Protein AF-A0A392LXG0-F1 (afdb_monomer)

Solvent-accessible surface area (backbone atoms only — not comparable to full-atom values): 50599 Å² total; per-residue (Å²): 133,88,86,87,85,83,86,85,86,82,85,84,83,82,86,83,72,91,64,96,64,84,80,67,82,87,73,66,75,84,74,79,92,78,67,77,77,74,77,73,75,57,48,70,51,78,48,79,42,70,70,48,76,48,76,45,61,46,54,76,61,58,54,65,42,64,49,37,38,36,41,39,30,60,35,37,36,42,35,45,31,34,100,89,40,41,34,35,40,37,35,33,33,41,33,28,31,29,38,28,79,83,75,73,39,79,42,62,34,28,46,75,26,40,36,42,39,35,39,41,45,44,82,60,74,98,79,57,98,68,76,64,44,78,44,81,47,79,44,67,81,45,74,81,50,75,50,84,51,71,59,48,52,51,48,52,54,49,49,56,53,51,53,50,51,48,55,51,48,52,52,50,52,50,48,52,56,63,67,55,74,77,68,96,66,100,62,88,77,79,72,82,51,101,75,56,61,68,72,23,34,41,34,36,41,34,32,43,32,60,48,60,35,26,41,38,38,70,56,94,93,39,84,44,76,46,80,39,44,55,76,37,71,47,81,43,67,41,55,81,58,73,76,82,65,85,80,59,88,70,78,67,82,74,74,66,49,32,35,38,40,40,33,42,42,31,35,39,49,30,80,68,73,88,73,87,45,77,59,29,37,31,42,42,39,37,59,46,68,62,88,84,73,74,93,84,72,83,72,75,88,49,70,52,68,56,73,77,39,65,51,53,77,44,79,56,96,94,43,57,25,27,33,39,75,71,67,44,77,46,79,45,84,44,61,64,91,41,62,25,32,42,36,38,38,35,31,34,33,18,35,76,88,60,71,35,40,76,55,20,40,46,74,49,77,47,48,83,84,48,94,78,55,52,82,40,96,52,84,74,70,75,72,60,96,78,65,82,86,55,63,43,76,42,67,19,41,55,93,71,67,102,60,102,63,86,85,69,66,48,19,34,38,34,38,32,56,33,30,34,68,55,68,65,93,56,74,85,38,66,86,60,59,88,81,66,88,76,72,85,43,51,22,36,32,42,21,77,42,97,86,54,76,66,35,78,37,55,30,72,76,64,84,42,72,42,66,42,68,54,96,93,40,75,33,30,39,36,30,45,80,54,97,84,37,46,33,41,36,37,27,22,37,40,35,43,31,29,71,23,95,56,33,32,33,37,38,68,41,53,63,92,59,83,58,62,82,87,75,52,79,82,72,66,60,64,47,76,44,69,42,31,41,37,34,25,56,39,97,90,74,44,76,34,72,63,71,96,67,96,58,94,87,64,77,38,26,21,27,39,96,86,58,85,46,60,31,78,60,89,76,78,80,83,77,58,91,64,52,42,76,72,52,68,83,40,72,48,65,74,64,36,34,27,100,88,15,37,30,40,26,69,40,70,87,77,56,53,86,79,47,90,44,66,65,20,30,47,89,53,96,71,40,39,26,36,41,28,46,34,35,31,38,32,26,54,54,51,67,71,73,78,42,54,83,59,58,60,71,41,76,38,48,54,76,34,70,49,60,40,40,43,70,45,47,33,87,90,29,60,24,18,65,32,43,25,71,56,70,64,94,88,54,72,58,48,38,66,36,46,47,49,83,77,78,82,84,75,78,76,70,96,79,80,95,76,80,97,79,78,94,69,87,73,71,82,76,82,46,60,55,42,43,45,72,73,58,83,49,79,42,42,31,40,24,47,48,73,55,99,58,71,49,39,32,32,30,36,40,36,49,71,46,80,34,63,41,91,84,67,50,80,40,69,43,29,39,38,38,35,29,44,65,40,74,51,73,32,84,48,96,51,40,31,42,38,35,36,25,39,50,46,98,87,69,50,75,45,80,52,45,73,52,73,40,46,48,75,34,71,50,79,42,32,52,59,68,73,86,36,41,32,26,40,41,56,37,36,71,93,49,32,30,51,70,68,77,69,37,66,60,44,43,73,93,50,96,80,70,81,69,82,84,56,73,39,48,62,89,80,108

Structure (mmCIF, N/CA/C/O backbone):
data_AF-A0A392LXG0-F1
#
_entry.id   AF-A0A392LXG0-F1
#
loop_
_atom_site.group_PDB
_atom_site.id
_atom_site.type_symbol
_atom_site.label_atom_id
_atom_site.label_alt_id
_atom_site.label_comp_id
_atom_site.label_asym_id
_atom_site.label_entity_id
_atom_site.label_seq_id
_atom_site.pdbx_PDB_ins_code
_atom_site.Cartn_x
_atom_site.Cartn_y
_atom_site.Cartn_z
_atom_site.occupancy
_atom_site.B_iso_or_equiv
_atom_site.auth_seq_id
_atom_site.auth_comp_id
_atom_site.auth_asym_id
_atom_site.auth_atom_id
_atom_site.pdbx_PDB_model_num
ATOM 1 N N . MET A 1 1 ? -56.625 -2.679 61.856 1.00 30.16 1 MET A N 1
ATOM 2 C CA . MET A 1 1 ? -57.818 -3.402 62.344 1.00 30.16 1 MET A CA 1
ATOM 3 C C . MET A 1 1 ? -58.596 -3.918 61.145 1.00 30.16 1 MET A C 1
ATOM 5 O O . MET A 1 1 ? -58.983 -3.112 60.319 1.00 30.16 1 MET A O 1
ATOM 9 N N . SER A 1 2 ? -58.745 -5.246 61.073 1.00 34.00 2 SER A N 1
ATOM 10 C CA . SER A 1 2 ? -59.789 -6.025 60.385 1.00 34.00 2 SER A CA 1
ATOM 11 C C . SER A 1 2 ? -60.254 -5.611 58.978 1.00 34.00 2 SER A C 1
ATOM 13 O O . SER A 1 2 ? -61.083 -4.720 58.827 1.00 34.00 2 SER A O 1
ATOM 15 N N . SER A 1 3 ? -59.928 -6.429 57.979 1.00 28.28 3 SER A N 1
ATOM 16 C CA . SER A 1 3 ? -60.942 -7.316 57.373 1.00 28.28 3 SER A CA 1
ATOM 17 C C . SER A 1 3 ? -60.274 -8.294 56.404 1.00 28.28 3 SER A C 1
ATOM 19 O O . SER A 1 3 ? -59.598 -7.898 55.461 1.00 28.28 3 SER A O 1
ATOM 21 N N . GLY A 1 4 ? -60.412 -9.586 56.702 1.00 31.19 4 GLY A N 1
ATOM 22 C CA . GLY A 1 4 ? -60.072 -10.670 55.791 1.00 31.19 4 GLY A CA 1
ATOM 23 C C . GLY A 1 4 ? -61.304 -11.073 54.989 1.00 31.19 4 GLY A C 1
ATOM 24 O O . GLY A 1 4 ? -62.399 -11.144 55.544 1.00 31.19 4 GLY A O 1
ATOM 25 N N . GLU A 1 5 ? -61.111 -11.375 53.710 1.00 31.31 5 GLU A N 1
ATOM 26 C CA . GLU A 1 5 ? -62.122 -12.012 52.871 1.00 31.31 5 GLU A CA 1
ATOM 27 C C . GLU A 1 5 ? -61.771 -13.493 52.691 1.00 31.31 5 GLU A C 1
ATOM 29 O O . GLU A 1 5 ? -60.676 -13.858 52.257 1.00 31.31 5 GLU A O 1
ATOM 34 N N . LYS A 1 6 ? -62.716 -14.350 53.090 1.00 27.81 6 LYS A N 1
ATOM 35 C CA . LYS A 1 6 ? -62.733 -15.788 52.813 1.00 27.81 6 LYS A CA 1
ATOM 36 C C . LYS A 1 6 ? -63.263 -16.015 51.398 1.00 27.81 6 LYS A C 1
ATOM 38 O O . LYS A 1 6 ? -64.277 -15.438 51.020 1.00 27.81 6 LYS A O 1
ATOM 43 N N . TYR A 1 7 ? -62.607 -16.908 50.668 1.00 30.31 7 TYR A N 1
ATOM 44 C CA . TYR A 1 7 ? -63.108 -17.488 49.426 1.00 30.31 7 TYR A CA 1
ATOM 45 C C . TYR A 1 7 ? -64.052 -18.653 49.742 1.00 30.31 7 TYR A C 1
ATOM 47 O O . TYR A 1 7 ? -63.630 -19.592 50.416 1.00 30.31 7 TYR A O 1
ATOM 55 N N . ASP A 1 8 ? -65.271 -18.630 49.198 1.00 27.27 8 ASP A N 1
ATOM 56 C CA . ASP A 1 8 ? -66.116 -19.821 49.070 1.00 27.27 8 ASP A CA 1
ATOM 57 C C . ASP A 1 8 ? -66.041 -20.341 47.628 1.00 27.27 8 ASP A C 1
ATOM 59 O O . ASP A 1 8 ? -66.428 -19.674 46.667 1.00 27.27 8 ASP A O 1
ATOM 63 N N . VAL A 1 9 ? -65.506 -21.553 47.484 1.00 29.70 9 VAL A N 1
ATOM 64 C CA . VAL A 1 9 ? -65.473 -22.320 46.236 1.00 29.70 9 VAL A CA 1
ATOM 65 C C . VAL A 1 9 ? -66.745 -23.162 46.176 1.00 29.70 9 VAL A C 1
ATOM 67 O O . VAL A 1 9 ? -66.884 -24.124 46.927 1.00 29.70 9 VAL A O 1
ATOM 70 N N . VAL A 1 10 ? -67.663 -22.839 45.263 1.00 32.69 10 VAL A N 1
ATOM 71 C CA . VAL A 1 10 ? -68.768 -23.740 44.906 1.00 32.69 10 VAL A CA 1
ATOM 72 C C . VAL A 1 10 ? -68.344 -24.549 43.684 1.00 32.69 10 VAL A C 1
ATOM 74 O O . VAL A 1 10 ? -68.222 -24.028 42.577 1.00 32.69 10 VAL A O 1
ATOM 77 N N . ALA A 1 11 ? -68.080 -25.835 43.905 1.00 31.28 11 ALA A N 1
ATOM 78 C CA . ALA A 1 11 ? -67.829 -26.811 42.856 1.00 31.28 11 ALA A CA 1
ATOM 79 C C . ALA A 1 11 ? -69.138 -27.136 42.117 1.00 31.28 11 ALA A C 1
ATOM 81 O O . ALA A 1 11 ? -70.111 -27.567 42.734 1.00 31.28 11 ALA A O 1
ATOM 82 N N . CYS A 1 12 ? -69.157 -26.970 40.793 1.00 32.94 12 CYS A N 1
ATOM 83 C CA . CYS A 1 12 ? -70.245 -27.460 39.947 1.00 32.94 12 CYS A CA 1
ATOM 84 C C . CYS A 1 12 ? -69.853 -28.808 39.333 1.00 32.94 12 CYS A C 1
ATOM 86 O O . CYS A 1 12 ? -68.950 -28.898 38.502 1.00 32.94 12 CYS A O 1
ATOM 88 N N . THR A 1 13 ? -70.548 -29.856 39.765 1.00 32.34 13 THR A N 1
ATOM 89 C CA . THR A 1 13 ? -70.430 -31.241 39.297 1.00 32.34 13 THR A CA 1
ATOM 90 C C . THR A 1 13 ? -71.125 -31.415 37.942 1.00 32.34 13 THR A C 1
ATOM 92 O O . THR A 1 13 ? -72.262 -30.977 37.769 1.00 32.34 13 THR A O 1
ATOM 95 N N . PHE A 1 14 ? -70.489 -32.099 36.985 1.00 44.19 14 PHE A N 1
ATOM 96 C CA . PHE A 1 14 ? -71.131 -32.510 35.730 1.00 44.19 14 PHE A CA 1
ATOM 97 C C . PHE A 1 14 ? -71.799 -33.879 35.892 1.00 44.19 14 PHE A C 1
ATOM 99 O O . PHE A 1 14 ? -71.183 -34.820 36.388 1.00 44.19 14 PHE A O 1
ATOM 106 N N . LEU A 1 15 ? -73.041 -34.008 35.420 1.00 39.97 15 LEU A N 1
ATOM 107 C CA . LEU A 1 15 ? -73.741 -35.289 35.310 1.00 39.97 15 LEU A CA 1
ATOM 108 C C . LEU A 1 15 ? -73.550 -35.827 33.886 1.00 39.97 15 LEU A C 1
ATOM 110 O O . LEU A 1 15 ? -74.168 -35.348 32.935 1.00 39.97 15 LEU A O 1
ATOM 114 N N . ALA A 1 16 ? -72.648 -36.799 33.735 1.00 43.28 16 ALA A N 1
ATOM 115 C CA . ALA A 1 16 ? -72.431 -37.497 32.474 1.00 43.28 16 ALA A CA 1
ATOM 116 C C . ALA A 1 16 ? -73.571 -38.495 32.235 1.00 43.28 16 ALA A C 1
ATOM 118 O O . ALA A 1 16 ? -73.814 -39.386 33.051 1.00 43.28 16 ALA A O 1
ATOM 119 N N . ARG A 1 17 ? -74.270 -38.359 31.107 1.00 49.97 17 ARG A N 1
ATOM 120 C CA . ARG A 1 17 ? -75.179 -39.404 30.627 1.00 49.97 17 ARG A CA 1
ATOM 121 C C . ARG A 1 17 ? -74.371 -40.521 29.966 1.00 49.97 17 ARG A C 1
ATOM 123 O O . ARG A 1 17 ? -73.367 -40.254 29.312 1.00 49.97 17 ARG A O 1
ATOM 130 N N . SER A 1 18 ? -74.813 -41.765 30.134 1.00 46.16 18 SER A N 1
ATOM 131 C CA . SER A 1 18 ? -74.135 -42.963 29.618 1.00 46.16 18 SER A CA 1
ATOM 132 C C . SER A 1 18 ? -74.389 -43.243 28.132 1.00 46.16 18 SER A C 1
ATOM 134 O O . SER A 1 18 ? -73.797 -44.168 27.578 1.00 46.16 18 SER A O 1
ATOM 136 N N . ASP A 1 19 ? -75.239 -42.464 27.459 1.00 55.41 19 ASP A N 1
ATOM 137 C CA . ASP A 1 19 ? -75.443 -42.563 26.021 1.00 55.41 19 ASP A CA 1
ATOM 138 C C . ASP A 1 19 ? -74.482 -41.624 25.275 1.00 55.41 19 ASP A C 1
ATOM 140 O O . ASP A 1 19 ? -74.604 -40.407 25.340 1.00 55.41 19 ASP A O 1
ATOM 144 N N . LEU A 1 20 ? -73.522 -42.192 24.533 1.00 53.06 20 LEU A N 1
ATOM 145 C CA . LEU A 1 20 ? -72.505 -41.499 23.714 1.00 53.06 20 LEU A CA 1
ATOM 146 C C . LEU A 1 20 ? -73.087 -40.701 22.515 1.00 53.06 20 LEU A C 1
ATOM 148 O O . LEU A 1 20 ? -72.485 -40.634 21.444 1.00 53.06 20 LEU A O 1
ATOM 152 N N . LYS A 1 21 ? -74.269 -40.089 22.646 1.00 53.75 21 LYS A N 1
ATOM 153 C CA . LYS A 1 21 ? -74.861 -39.206 21.634 1.00 53.75 21 LYS A CA 1
ATOM 154 C C . LYS A 1 21 ? -74.656 -37.741 22.009 1.00 53.75 21 LYS A C 1
ATOM 156 O O . LYS A 1 21 ? -75.033 -37.290 23.086 1.00 53.75 21 LYS A O 1
ATOM 161 N N . LYS A 1 22 ? -74.105 -36.975 21.064 1.00 48.34 22 LYS A N 1
ATOM 162 C CA . LYS A 1 22 ? -73.954 -35.516 21.153 1.00 48.34 22 LYS A CA 1
ATOM 163 C C . LYS A 1 22 ? -75.337 -34.857 21.342 1.00 48.34 22 LYS A C 1
ATOM 165 O O . LYS A 1 22 ? -76.224 -35.126 20.528 1.00 48.34 22 LYS A O 1
ATOM 170 N N . PRO A 1 23 ? -75.552 -34.006 22.364 1.00 50.44 23 PRO A N 1
ATOM 171 C CA . PRO A 1 23 ? -76.846 -33.358 22.560 1.00 50.44 23 PRO A CA 1
ATOM 172 C C . PRO A 1 23 ? -77.131 -32.353 21.433 1.00 50.44 23 PRO A C 1
ATOM 174 O O . PRO A 1 23 ? -76.222 -31.706 20.909 1.00 50.44 23 PRO A O 1
ATOM 177 N N . SER A 1 24 ? -78.404 -32.244 21.033 1.00 52.25 24 SER A N 1
ATOM 178 C CA . SER A 1 24 ? -78.822 -31.358 19.939 1.00 52.25 24 SER A CA 1
ATOM 179 C C . SER A 1 24 ? -78.731 -29.883 20.347 1.00 52.25 24 SER A C 1
ATOM 181 O O . SER A 1 24 ? -79.104 -29.518 21.464 1.00 52.25 24 SER A O 1
ATOM 183 N N . SER A 1 25 ? -78.298 -29.028 19.419 1.00 50.69 25 SER A N 1
ATOM 184 C CA . SER A 1 25 ? -78.040 -27.591 19.618 1.00 50.69 25 SER A CA 1
ATOM 185 C C . SER A 1 25 ? -79.252 -26.753 20.049 1.00 50.69 25 SER A C 1
ATOM 187 O O . SER A 1 25 ? -79.084 -25.590 20.398 1.00 50.69 25 SER A O 1
ATOM 189 N N . ARG A 1 26 ? -80.467 -27.317 20.051 1.00 44.47 26 ARG A N 1
ATOM 190 C CA . ARG A 1 26 ? -81.708 -26.612 20.414 1.00 44.47 26 ARG A CA 1
ATOM 191 C C . ARG A 1 26 ? -82.012 -26.566 21.916 1.00 44.47 26 ARG A C 1
ATOM 193 O O . ARG A 1 26 ? -82.912 -25.835 22.303 1.00 44.47 26 ARG A O 1
ATOM 200 N N . LEU A 1 27 ? -81.286 -27.314 22.752 1.00 44.94 27 LEU A N 1
ATOM 201 C CA . LEU A 1 27 ? -81.437 -27.285 24.220 1.00 44.94 27 LEU A CA 1
ATOM 202 C C . LEU A 1 27 ? -80.310 -26.518 24.934 1.00 44.94 27 LEU A C 1
ATOM 204 O O . LEU A 1 27 ? -80.262 -26.497 26.162 1.00 44.94 27 LEU A O 1
ATOM 208 N N . ALA A 1 28 ? -79.415 -25.869 24.185 1.00 43.97 28 ALA A N 1
ATOM 209 C CA . ALA A 1 28 ? -78.476 -24.916 24.757 1.00 43.97 28 ALA A CA 1
ATOM 210 C C . ALA A 1 28 ? -79.238 -23.624 25.087 1.00 43.97 28 ALA A C 1
ATOM 212 O O . ALA A 1 28 ? -79.439 -22.768 24.228 1.00 43.97 28 ALA A O 1
ATOM 213 N N . TYR A 1 29 ? -79.718 -23.517 26.326 1.00 38.50 29 TYR A N 1
ATOM 214 C CA . TYR A 1 29 ? -80.254 -22.267 26.852 1.00 38.50 29 TYR A CA 1
ATOM 215 C C . TYR A 1 29 ? -79.183 -21.175 26.749 1.00 38.50 29 TYR A C 1
ATOM 217 O O . TYR A 1 29 ? -78.063 -21.339 27.232 1.00 38.50 29 TYR A O 1
ATOM 225 N N . ILE A 1 30 ? -79.552 -20.065 26.107 1.00 43.97 30 ILE A N 1
ATOM 226 C CA . ILE A 1 30 ? -78.784 -18.822 26.063 1.00 43.97 30 ILE A CA 1
ATOM 227 C C . ILE A 1 30 ? -78.711 -18.295 27.500 1.00 43.97 30 ILE A C 1
ATOM 229 O O . ILE A 1 30 ? -79.670 -17.719 28.011 1.00 43.97 30 ILE A O 1
ATOM 233 N N . ILE A 1 31 ? -77.587 -18.543 28.171 1.00 42.50 31 ILE A N 1
ATOM 234 C CA . ILE A 1 31 ? -77.220 -17.832 29.395 1.00 42.50 31 ILE A CA 1
ATOM 235 C C . ILE A 1 31 ? -76.835 -16.424 28.948 1.00 42.50 31 ILE A C 1
ATOM 237 O O . ILE A 1 31 ? -75.961 -16.266 28.098 1.00 42.50 31 ILE A O 1
ATOM 241 N N . GLY A 1 32 ? -77.551 -15.423 29.459 1.00 36.22 32 GLY A N 1
ATOM 242 C CA . GLY A 1 32 ? -77.383 -14.027 29.079 1.00 36.22 32 GLY A CA 1
ATOM 243 C C . GLY A 1 32 ? -75.929 -13.571 29.179 1.00 36.22 32 GLY A C 1
ATOM 244 O O . GLY A 1 32 ? -75.308 -13.666 30.238 1.00 36.22 32 GLY A O 1
ATOM 245 N N . ASP A 1 33 ? -75.415 -13.040 28.071 1.00 40.00 33 ASP A N 1
ATOM 246 C CA . ASP A 1 33 ? -74.185 -12.257 28.024 1.00 40.00 33 ASP A CA 1
ATOM 247 C C . ASP A 1 33 ? -74.380 -10.969 28.839 1.00 40.00 33 ASP A C 1
ATOM 249 O O . ASP A 1 33 ? -74.736 -9.908 28.331 1.00 40.00 33 ASP A O 1
ATOM 253 N N . SER A 1 34 ? -74.145 -11.062 30.144 1.00 43.31 34 SER A N 1
ATOM 254 C CA . SER A 1 34 ? -73.824 -9.917 30.991 1.00 43.31 34 SER A CA 1
ATOM 255 C C . SER A 1 34 ? -72.522 -10.193 31.731 1.00 43.31 34 SER A C 1
ATOM 257 O O . SER A 1 34 ? -72.466 -10.218 32.960 1.00 43.31 34 SER A O 1
ATOM 259 N N . VAL A 1 35 ? -71.446 -10.401 30.977 1.00 40.62 35 VAL A N 1
ATOM 260 C CA . VAL A 1 35 ? -70.092 -10.236 31.502 1.00 40.62 35 VAL A CA 1
ATOM 261 C C . VAL A 1 35 ? -69.535 -9.002 30.815 1.00 40.62 35 VAL A C 1
ATOM 263 O O . VAL A 1 35 ? -69.358 -8.990 29.599 1.00 40.62 35 VAL A O 1
ATOM 266 N N . LYS A 1 36 ? -69.302 -7.934 31.594 1.00 39.69 36 LYS A N 1
ATOM 267 C CA . LYS A 1 36 ? -68.479 -6.792 31.166 1.00 39.69 36 LYS A CA 1
ATOM 268 C C . LYS A 1 36 ? -67.292 -7.346 30.370 1.00 39.69 36 LYS A C 1
ATOM 270 O O . LYS A 1 36 ? -66.658 -8.272 30.884 1.00 39.69 36 LYS A O 1
ATOM 275 N N . PRO A 1 37 ? -66.974 -6.833 29.167 1.00 42.22 37 PRO A N 1
ATOM 276 C CA . PRO A 1 37 ? -65.809 -7.318 28.446 1.00 42.22 37 PRO A CA 1
ATOM 277 C C . PRO A 1 37 ? -64.621 -7.238 29.402 1.00 42.22 37 PRO A C 1
ATOM 279 O O . PRO A 1 37 ? -64.366 -6.169 29.963 1.00 42.22 37 PRO A O 1
ATOM 282 N N . LYS A 1 38 ? -63.957 -8.382 29.647 1.00 42.41 38 LYS A N 1
ATOM 283 C CA . LYS A 1 38 ? -62.668 -8.420 30.346 1.00 42.41 38 LYS A CA 1
ATOM 284 C C . LYS A 1 38 ? -61.854 -7.274 29.765 1.00 42.41 38 LYS A C 1
ATOM 286 O O . LYS A 1 38 ? -61.664 -7.232 28.548 1.00 42.41 38 LYS A O 1
ATOM 291 N N . THR A 1 39 ? -61.465 -6.319 30.607 1.00 46.69 39 THR A N 1
ATOM 292 C CA . THR A 1 39 ? -60.536 -5.256 30.230 1.00 46.69 39 THR A CA 1
ATOM 293 C C . THR A 1 39 ? -59.398 -5.930 29.484 1.00 46.69 39 THR A C 1
ATOM 295 O O . THR A 1 39 ? -58.705 -6.759 30.072 1.00 46.69 39 THR A O 1
ATOM 298 N N . ARG A 1 40 ? -59.284 -5.667 28.173 1.00 54.00 40 ARG A N 1
ATOM 299 C CA . ARG A 1 40 ? -58.150 -6.143 27.377 1.00 54.00 40 ARG A CA 1
ATOM 300 C C . ARG A 1 40 ? -56.905 -5.779 28.176 1.00 54.00 40 ARG A C 1
ATOM 302 O O . ARG A 1 40 ? -56.800 -4.634 28.613 1.00 54.00 40 ARG A O 1
ATOM 309 N N . GLU A 1 41 ? -56.037 -6.752 28.430 1.00 54.75 41 GLU A N 1
ATOM 310 C CA . GLU A 1 41 ? -54.763 -6.524 29.107 1.00 54.75 41 GLU A CA 1
ATOM 311 C C . GLU A 1 41 ? -53.937 -5.588 28.218 1.00 54.75 41 GLU A C 1
ATOM 313 O O . GLU A 1 41 ? -53.243 -6.010 27.295 1.00 54.75 41 GLU A O 1
ATOM 318 N N . ASN A 1 42 ? -54.116 -4.284 28.415 1.00 62.72 42 ASN A N 1
ATOM 319 C CA . ASN A 1 42 ? -53.325 -3.267 27.756 1.00 62.72 42 ASN A CA 1
ATOM 320 C C . ASN A 1 42 ? -51.979 -3.265 28.464 1.00 62.72 42 ASN A C 1
ATOM 322 O O . ASN A 1 42 ? -51.886 -2.935 29.647 1.00 62.72 42 ASN A O 1
ATOM 326 N N . ILE A 1 43 ? -50.947 -3.673 27.738 1.00 73.00 43 ILE A N 1
ATOM 327 C CA . ILE A 1 43 ? -49.581 -3.635 28.222 1.00 73.00 43 ILE A CA 1
ATOM 328 C C . ILE A 1 43 ? -49.112 -2.196 28.022 1.00 73.00 43 ILE A C 1
ATOM 330 O O . ILE A 1 43 ? -49.026 -1.701 26.897 1.00 73.00 43 ILE A O 1
ATOM 334 N N . ASN A 1 44 ? -48.847 -1.518 29.134 1.00 77.75 44 ASN A N 1
ATOM 335 C CA . ASN A 1 44 ? -48.194 -0.219 29.137 1.00 77.75 44 ASN A CA 1
ATOM 336 C C . ASN A 1 44 ? -46.766 -0.421 29.631 1.00 77.75 44 ASN A C 1
ATOM 338 O O . ASN A 1 44 ? -46.567 -0.898 30.748 1.00 77.75 44 ASN A O 1
ATOM 342 N N . ALA A 1 45 ? -45.782 -0.058 28.814 1.00 79.06 45 ALA A N 1
ATOM 343 C CA . ALA A 1 45 ? -44.383 -0.067 29.220 1.00 79.06 45 ALA A CA 1
ATOM 344 C C . ALA A 1 45 ? -43.724 1.262 28.851 1.00 79.06 45 ALA A C 1
ATOM 346 O O . ALA A 1 45 ? -43.835 1.728 27.715 1.00 79.06 45 ALA A O 1
ATOM 347 N N . GLU A 1 46 ? -43.035 1.857 29.822 1.00 85.81 46 GLU A N 1
ATOM 348 C CA . GLU A 1 46 ? -42.243 3.072 29.663 1.00 85.81 46 GLU A CA 1
ATOM 349 C C . GLU A 1 46 ? -40.770 2.739 29.924 1.00 85.81 46 GLU A C 1
ATOM 351 O O . GLU A 1 46 ? -40.427 2.127 30.934 1.00 85.81 46 GLU A O 1
ATOM 356 N N . LEU A 1 47 ? -39.897 3.146 29.009 1.00 83.94 47 LEU A N 1
ATOM 357 C CA . LEU A 1 47 ? -38.454 2.975 29.088 1.00 83.94 47 LEU A CA 1
ATOM 358 C C . LEU A 1 47 ? -37.795 4.347 28.942 1.00 83.94 47 LEU A C 1
ATOM 360 O O . LEU A 1 47 ? -38.003 5.049 27.952 1.00 83.94 47 LEU A O 1
ATOM 364 N N . LYS A 1 48 ? -36.973 4.714 29.926 1.00 85.25 48 LYS A N 1
ATOM 365 C CA . LYS A 1 48 ? -36.135 5.915 29.897 1.00 85.25 48 LYS A CA 1
ATOM 366 C C . LYS A 1 48 ? -34.674 5.498 29.972 1.00 85.25 48 LYS A C 1
ATOM 368 O O . LYS A 1 48 ? -34.231 5.011 31.008 1.00 85.25 48 LYS A O 1
ATOM 373 N N . LEU A 1 49 ? -33.934 5.699 28.888 1.00 81.88 49 LEU A N 1
ATOM 374 C CA . LEU A 1 49 ? -32.489 5.495 28.844 1.00 81.88 49 LEU A CA 1
ATOM 375 C C . LEU A 1 49 ? -31.813 6.851 28.628 1.00 81.88 49 LEU A C 1
ATOM 377 O O . LEU A 1 49 ? -32.174 7.604 27.726 1.00 81.88 49 LEU A O 1
ATOM 381 N N . ARG A 1 50 ? -30.826 7.175 29.470 1.00 73.12 50 ARG A N 1
ATOM 382 C CA . ARG A 1 50 ? -30.076 8.439 29.358 1.00 73.12 50 ARG A CA 1
ATOM 383 C C . ARG A 1 50 ? -29.219 8.456 28.091 1.00 73.12 50 ARG A C 1
ATOM 385 O O . ARG A 1 50 ? -29.140 9.484 27.426 1.00 73.12 50 ARG A O 1
ATOM 392 N N . TYR A 1 51 ? -28.591 7.327 27.774 1.00 75.56 51 TYR A N 1
ATOM 393 C CA . TYR A 1 51 ? -27.527 7.246 26.783 1.00 75.56 51 TYR A CA 1
ATOM 394 C C . TYR A 1 51 ? -27.441 5.842 26.178 1.00 75.56 51 TYR A C 1
ATOM 396 O O . TYR A 1 51 ? -27.464 4.851 26.910 1.00 75.56 51 TYR A O 1
ATOM 404 N N . PHE A 1 52 ? -27.304 5.772 24.861 1.00 80.56 52 PHE A N 1
ATOM 405 C CA . PHE A 1 52 ? -26.973 4.585 24.084 1.00 80.56 52 PHE A CA 1
ATOM 406 C C . PHE A 1 52 ? -25.964 5.004 23.015 1.00 80.56 52 PHE A C 1
ATOM 408 O O . PHE A 1 52 ? -26.175 6.008 22.346 1.00 80.56 52 PHE A O 1
ATOM 415 N N . SER A 1 53 ? -24.879 4.259 22.846 1.00 80.75 53 SER A N 1
ATOM 416 C CA . SER A 1 53 ? -23.883 4.524 21.806 1.00 80.75 53 SER A CA 1
ATOM 417 C C . SER A 1 53 ? -23.533 3.217 21.102 1.00 80.75 53 SER A C 1
ATOM 419 O O . SER A 1 53 ? -23.502 2.157 21.732 1.00 80.75 53 SER A O 1
ATOM 421 N N . LEU A 1 54 ? -23.347 3.300 19.789 1.00 80.81 54 LEU A N 1
ATOM 422 C CA . LEU A 1 54 ? -23.021 2.207 18.889 1.00 80.81 54 LEU A CA 1
ATOM 423 C C . LEU A 1 54 ? -21.849 2.634 18.009 1.00 80.81 54 LEU A C 1
ATOM 425 O O . LEU A 1 54 ? -22.016 3.483 17.136 1.00 80.81 54 LEU A O 1
ATOM 429 N N . THR A 1 55 ? -20.710 1.974 18.180 1.00 77.50 55 THR A N 1
ATOM 430 C CA . THR A 1 55 ? -19.532 2.159 17.330 1.00 77.50 55 THR A CA 1
ATOM 431 C C . THR A 1 55 ? -19.300 0.896 16.503 1.00 77.50 55 THR A C 1
ATOM 433 O O . THR A 1 55 ? -19.271 -0.211 17.041 1.00 77.50 55 THR A O 1
ATOM 436 N N . ILE A 1 56 ? -19.136 1.053 15.191 1.00 75.19 56 ILE A N 1
ATOM 437 C CA . ILE A 1 56 ? -18.823 -0.020 14.246 1.00 75.19 56 ILE A CA 1
ATOM 438 C C . ILE A 1 56 ? -17.369 0.138 13.810 1.00 75.19 56 ILE A C 1
ATOM 440 O O . ILE A 1 56 ? -16.954 1.202 13.340 1.00 75.19 56 ILE A O 1
ATOM 444 N N . LEU A 1 57 ? -16.613 -0.946 13.958 1.00 72.06 57 LEU A N 1
ATOM 445 C CA . LEU A 1 57 ? -15.187 -1.025 13.668 1.00 72.06 57 LEU A CA 1
ATOM 446 C C . LEU A 1 57 ? -14.948 -2.155 12.653 1.00 72.06 57 LEU A C 1
ATOM 448 O O . LEU A 1 57 ? -15.567 -3.213 12.748 1.00 72.06 57 LEU A O 1
ATOM 452 N N . ASP A 1 58 ? -14.045 -1.939 11.703 1.00 67.31 58 ASP A N 1
ATOM 453 C CA . ASP A 1 58 ? -13.474 -2.974 10.840 1.00 67.31 58 ASP A CA 1
ATOM 454 C C . ASP A 1 58 ? -12.278 -3.603 11.564 1.00 67.31 58 ASP A C 1
ATOM 456 O O . ASP A 1 58 ? -11.299 -2.916 11.855 1.00 67.31 58 ASP A O 1
ATOM 460 N N . SER A 1 59 ? -12.372 -4.887 11.910 1.00 54.38 59 SER A N 1
ATOM 461 C CA . SER A 1 59 ? -11.382 -5.593 12.730 1.00 54.38 59 SER A CA 1
ATOM 462 C C . SER A 1 59 ? -10.508 -6.570 11.941 1.00 54.38 59 SER A C 1
ATOM 464 O O . SER A 1 59 ? -10.012 -7.530 12.536 1.00 54.38 59 SER A O 1
ATOM 466 N N . LEU A 1 60 ? -10.333 -6.386 10.625 1.00 54.59 60 LEU A N 1
ATOM 467 C CA . LEU A 1 60 ? -9.451 -7.248 9.828 1.00 54.59 60 LEU A CA 1
ATOM 468 C C . LEU A 1 60 ? -8.081 -7.408 10.513 1.00 54.59 60 LEU A C 1
ATOM 470 O O . LEU A 1 60 ? -7.315 -6.452 10.654 1.00 54.59 60 LEU A O 1
ATOM 474 N N . CYS A 1 61 ? -7.818 -8.640 10.953 1.00 45.25 61 CYS A N 1
ATOM 475 C CA . CYS A 1 61 ? -6.598 -9.080 11.617 1.00 45.25 61 CYS A CA 1
ATOM 476 C C . CYS A 1 61 ? -6.139 -8.197 12.796 1.00 45.25 61 CYS A C 1
ATOM 478 O O . CYS A 1 61 ? -4.953 -7.935 12.901 1.00 45.25 61 CYS A O 1
ATOM 480 N N . GLY A 1 62 ? -7.062 -7.726 13.651 1.00 46.59 62 GLY A N 1
ATOM 481 C CA . GLY A 1 62 ? -6.750 -7.126 14.964 1.00 46.59 62 GLY A CA 1
ATOM 482 C C . GLY A 1 62 ? -6.511 -5.625 15.033 1.00 46.59 62 GLY A C 1
ATOM 483 O O . GLY A 1 62 ? -6.370 -5.077 16.124 1.00 46.59 62 GLY A O 1
ATOM 484 N N . MET A 1 63 ? -6.546 -4.929 13.903 1.00 55.06 63 MET A N 1
ATOM 485 C CA . MET A 1 63 ? -6.381 -3.479 13.877 1.00 55.06 63 MET A CA 1
ATOM 486 C C . MET A 1 63 ? -7.717 -2.812 13.571 1.00 55.06 63 MET A C 1
ATOM 488 O O . MET A 1 63 ? -8.089 -2.652 12.409 1.00 55.06 63 MET A O 1
ATOM 492 N N . MET A 1 64 ? -8.436 -2.454 14.636 1.00 58.56 64 MET A N 1
ATOM 493 C CA . MET A 1 64 ? -9.748 -1.808 14.597 1.00 58.56 64 MET A CA 1
ATOM 494 C C . MET A 1 64 ? -9.694 -0.464 13.854 1.00 58.56 64 MET A C 1
ATOM 496 O O . MET A 1 64 ? -9.262 0.535 14.422 1.00 58.56 64 MET A O 1
ATOM 500 N N . ARG A 1 65 ? -10.162 -0.409 12.601 1.00 66.75 65 ARG A N 1
ATOM 501 C CA . ARG A 1 65 ? -10.448 0.861 11.914 1.00 66.75 65 ARG A CA 1
ATOM 502 C C . ARG A 1 65 ? -11.886 1.276 12.235 1.00 66.75 65 ARG A C 1
ATOM 504 O O . ARG A 1 65 ? -12.801 0.526 11.903 1.00 66.75 65 ARG A O 1
ATOM 511 N N . PRO A 1 66 ? -12.135 2.450 12.832 1.00 70.88 66 PRO A N 1
ATOM 512 C CA . PRO A 1 66 ? -13.491 2.915 13.025 1.00 70.88 66 PRO A CA 1
ATOM 513 C C . PRO A 1 66 ? -14.117 3.252 11.688 1.00 70.88 66 PRO A C 1
ATOM 515 O O . PRO A 1 66 ? -13.458 3.761 10.783 1.00 70.88 66 PRO A O 1
ATOM 518 N N . LEU A 1 67 ? -15.400 2.944 11.574 1.00 76.06 67 LEU A N 1
ATOM 519 C CA . LEU A 1 67 ? -16.195 3.256 10.395 1.00 76.06 67 LEU A CA 1
ATOM 520 C C . LEU A 1 67 ? -17.269 4.270 10.754 1.00 76.06 67 LEU A C 1
ATOM 522 O O . LEU A 1 67 ? -17.450 5.276 10.070 1.00 76.06 67 LEU A O 1
ATOM 526 N N . PHE A 1 68 ? -17.974 3.991 11.844 1.00 79.44 68 PHE A N 1
ATOM 527 C CA . PHE A 1 68 ? -19.218 4.654 12.169 1.00 79.44 68 PHE A CA 1
ATOM 528 C C . PHE A 1 68 ? -19.410 4.697 13.678 1.00 79.44 68 PHE A C 1
ATOM 530 O O . PHE A 1 68 ? -19.182 3.699 14.357 1.00 79.44 68 PHE A O 1
ATOM 537 N N . ASP A 1 69 ? -19.852 5.836 14.185 1.00 83.88 69 ASP A N 1
ATOM 538 C CA . ASP A 1 69 ? -20.273 6.017 15.564 1.00 83.88 69 ASP A CA 1
ATOM 539 C C . ASP A 1 69 ? -21.658 6.654 15.574 1.00 83.88 69 ASP A C 1
ATOM 541 O O . ASP A 1 69 ? -21.937 7.588 14.828 1.00 83.88 69 ASP A O 1
ATOM 545 N N . THR A 1 70 ? -22.563 6.133 16.389 1.00 86.06 70 THR A N 1
ATOM 546 C CA . THR A 1 70 ? -23.878 6.726 16.609 1.00 86.06 70 THR A CA 1
ATOM 547 C C . THR A 1 70 ? -24.152 6.793 18.080 1.00 86.06 70 THR A C 1
ATOM 549 O O . THR A 1 70 ? -24.094 5.790 18.784 1.00 86.06 70 THR A O 1
ATOM 552 N N . THR A 1 71 ? -24.543 7.975 18.522 1.00 86.69 71 THR A N 1
ATOM 553 C CA . THR A 1 71 ? -24.909 8.224 19.900 1.00 86.69 71 THR A CA 1
ATOM 554 C C . THR A 1 71 ? -26.348 8.714 19.951 1.00 86.69 71 THR A C 1
ATOM 556 O O . THR A 1 71 ? -26.744 9.662 19.276 1.00 86.69 71 THR A O 1
ATOM 559 N N . ILE A 1 72 ? -27.152 8.027 20.754 1.00 86.81 72 ILE A N 1
ATOM 560 C CA . ILE A 1 72 ? -28.558 8.314 20.992 1.00 86.81 72 ILE A CA 1
ATOM 561 C C . ILE A 1 72 ? -28.713 8.666 22.469 1.00 86.81 72 ILE A C 1
ATOM 563 O O . ILE A 1 72 ? -28.476 7.846 23.358 1.00 86.81 72 ILE A O 1
ATOM 567 N N . THR A 1 73 ? -29.134 9.891 22.748 1.00 86.25 73 THR A N 1
ATOM 568 C CA . THR A 1 73 ? -29.350 10.385 24.109 1.00 86.25 73 THR A CA 1
ATOM 569 C C . THR A 1 73 ? -30.825 10.668 24.361 1.00 86.25 73 THR A C 1
ATOM 571 O O . THR A 1 73 ? -31.632 10.770 23.435 1.00 86.25 73 THR A O 1
ATOM 574 N N . ASN A 1 74 ? -31.201 10.770 25.638 1.00 84.50 74 ASN A N 1
ATOM 575 C CA . ASN A 1 74 ? -32.561 11.124 26.058 1.00 84.50 74 ASN A CA 1
ATOM 576 C C . ASN A 1 74 ? -33.661 10.212 25.478 1.00 84.50 74 ASN A C 1
ATOM 578 O O . ASN A 1 74 ? -34.755 10.682 25.168 1.00 84.50 74 ASN A O 1
ATOM 582 N N . ILE A 1 75 ? -33.387 8.910 25.364 1.00 87.50 75 ILE A N 1
ATOM 583 C CA . ILE A 1 75 ? -34.319 7.902 24.846 1.00 87.50 75 ILE A CA 1
ATOM 584 C C . ILE A 1 75 ? -35.497 7.763 25.812 1.00 87.50 75 ILE A C 1
ATOM 586 O O . ILE A 1 75 ? -35.351 7.272 26.933 1.00 87.50 75 ILE A O 1
ATOM 590 N N . LYS A 1 76 ? -36.684 8.159 25.360 1.00 89.75 76 LYS A N 1
ATOM 591 C CA . LYS A 1 76 ? -37.963 7.976 26.049 1.00 89.75 76 LYS A CA 1
ATOM 592 C C . LYS A 1 76 ? -38.882 7.169 25.147 1.00 89.75 76 LYS A C 1
ATOM 594 O O . LYS A 1 76 ? -39.414 7.705 24.180 1.00 89.75 76 LYS A O 1
ATOM 599 N N . LEU A 1 77 ? -39.055 5.891 25.455 1.00 89.69 77 LEU A N 1
ATOM 600 C CA . LEU A 1 77 ? -39.968 4.996 24.754 1.00 89.69 77 LEU A CA 1
ATOM 601 C C . LEU A 1 77 ? -41.206 4.764 25.622 1.00 89.69 77 LEU A C 1
ATOM 603 O O . LEU A 1 77 ? -41.100 4.270 26.739 1.00 89.69 77 LEU A O 1
ATOM 607 N N . ALA A 1 78 ? -42.378 5.086 25.093 1.00 88.69 78 ALA A N 1
ATOM 608 C CA . ALA A 1 78 ? -43.665 4.780 25.695 1.00 88.69 78 ALA A CA 1
ATOM 609 C C . ALA A 1 78 ? -44.439 3.850 24.764 1.00 88.69 78 ALA A C 1
ATOM 611 O O . ALA A 1 78 ? -44.671 4.178 23.601 1.00 88.69 78 ALA A O 1
ATOM 612 N N . THR A 1 79 ? -44.844 2.694 25.274 1.00 88.38 79 THR A N 1
ATOM 613 C CA . THR A 1 79 ? -45.676 1.723 24.562 1.00 88.38 79 THR A CA 1
ATOM 614 C C . THR A 1 79 ? -47.014 1.581 25.271 1.00 88.38 79 THR A C 1
ATOM 616 O O . THR A 1 79 ? -47.075 1.568 26.500 1.00 88.38 79 THR A O 1
ATOM 619 N N . HIS A 1 80 ? -48.087 1.521 24.491 1.00 83.94 80 HIS A N 1
ATOM 620 C CA . HIS A 1 80 ? -49.454 1.407 24.973 1.00 83.94 80 HIS A CA 1
ATOM 621 C C . HIS A 1 80 ? -50.251 0.505 24.030 1.00 83.94 80 HIS A C 1
ATOM 623 O O . HIS A 1 80 ? -50.358 0.792 22.833 1.00 83.94 80 HIS A O 1
ATOM 629 N N . GLY A 1 81 ? -50.860 -0.550 24.567 1.00 79.69 81 GLY A N 1
ATOM 630 C CA . GLY A 1 81 ? -51.801 -1.405 23.841 1.00 79.69 81 GLY A CA 1
ATOM 631 C C . GLY A 1 81 ? -51.556 -2.901 24.033 1.00 79.69 81 GLY A C 1
ATOM 632 O O . GLY A 1 81 ? -50.743 -3.315 24.851 1.00 79.69 81 GLY A O 1
ATOM 633 N N . GLY A 1 82 ? -52.301 -3.728 23.301 1.00 71.44 82 GLY A N 1
ATOM 634 C CA . GLY A 1 82 ? -52.168 -5.191 23.338 1.00 71.44 82 GLY A CA 1
ATOM 635 C C . GLY A 1 82 ? -51.362 -5.741 22.156 1.00 71.44 82 GLY A C 1
ATOM 636 O O . GLY A 1 82 ? -51.071 -5.016 21.207 1.00 71.44 82 GLY A O 1
ATOM 637 N N . LEU A 1 83 ? -51.079 -7.050 22.154 1.00 63.22 83 LEU A N 1
ATOM 638 C CA . LEU A 1 83 ? -50.355 -7.756 21.073 1.00 63.22 83 LEU A CA 1
ATOM 639 C C . LEU A 1 83 ? -50.953 -7.544 19.664 1.00 63.22 83 LEU A C 1
ATOM 641 O O . LEU A 1 83 ? -50.238 -7.626 18.670 1.00 63.22 83 LEU A O 1
ATOM 645 N N . HIS A 1 84 ? -52.255 -7.252 19.577 1.00 63.06 84 HIS A N 1
ATOM 646 C CA . HIS A 1 84 ? -52.978 -6.999 18.324 1.00 63.06 84 HIS A CA 1
ATOM 647 C C . HIS A 1 84 ? -53.178 -5.510 17.990 1.00 63.06 84 HIS A C 1
ATOM 649 O O . HIS A 1 84 ? -53.773 -5.192 16.970 1.00 63.06 84 HIS A O 1
ATOM 655 N N . GLY A 1 85 ? -52.718 -4.588 18.833 1.00 71.69 85 GLY A N 1
ATOM 656 C CA . GLY A 1 85 ? -52.965 -3.154 18.683 1.00 71.69 85 GLY A CA 1
ATOM 657 C C . GLY A 1 85 ? -52.031 -2.356 19.581 1.00 71.69 85 GLY A C 1
ATOM 658 O O . GLY A 1 85 ? -52.468 -1.798 20.584 1.00 71.69 85 GLY A O 1
ATOM 659 N N . MET A 1 86 ? -50.741 -2.379 19.252 1.00 80.44 86 MET A N 1
ATOM 660 C CA . MET A 1 86 ? -49.672 -1.665 19.939 1.00 80.44 86 MET A CA 1
ATOM 661 C C . MET A 1 86 ? -49.422 -0.302 19.288 1.00 80.44 86 MET A C 1
ATOM 663 O O . MET A 1 86 ? -49.230 -0.205 18.072 1.00 80.44 86 MET A O 1
ATOM 667 N N . ASN A 1 87 ? -49.366 0.731 20.124 1.00 85.56 87 ASN A N 1
ATOM 668 C CA . ASN A 1 87 ? -48.827 2.041 19.792 1.00 85.56 87 ASN A CA 1
ATOM 669 C C . ASN A 1 87 ? -47.537 2.253 20.583 1.00 85.56 87 ASN A C 1
ATOM 671 O O . ASN A 1 87 ? -47.518 2.053 21.794 1.00 85.56 87 ASN A O 1
ATOM 675 N N . ALA A 1 88 ? -46.471 2.675 19.916 1.00 88.81 88 ALA A N 1
ATOM 676 C CA . ALA A 1 88 ? -45.202 3.010 20.542 1.00 88.81 88 ALA A CA 1
ATOM 677 C C . ALA A 1 88 ? -44.744 4.397 20.092 1.00 88.81 88 ALA A C 1
ATOM 679 O O . ALA A 1 88 ? -44.820 4.724 18.910 1.00 88.81 88 ALA A O 1
ATOM 680 N N . VAL A 1 89 ? -44.273 5.215 21.028 1.00 89.81 89 VAL A N 1
ATOM 681 C CA . VAL A 1 89 ? -43.675 6.529 20.775 1.00 89.81 89 VAL A CA 1
ATOM 682 C C . VAL A 1 89 ? -42.283 6.530 21.386 1.00 89.81 89 VAL A C 1
ATOM 684 O O . VAL A 1 89 ? -42.147 6.340 22.589 1.00 89.81 89 VAL A O 1
ATOM 687 N N . LEU A 1 90 ? -41.265 6.750 20.565 1.00 89.19 90 LEU A N 1
ATOM 688 C CA . LEU A 1 90 ? -39.880 6.946 20.963 1.00 89.19 90 LEU A CA 1
ATOM 689 C C . LEU A 1 90 ? -39.498 8.404 20.707 1.00 89.19 90 LEU A C 1
ATOM 691 O O . LEU A 1 90 ? -39.678 8.905 19.601 1.00 89.19 90 LEU A O 1
ATOM 695 N N . ILE A 1 91 ? -38.958 9.069 21.719 1.00 88.38 91 ILE A N 1
ATOM 696 C CA . ILE A 1 91 ? -38.358 10.400 21.613 1.00 88.38 91 ILE A CA 1
ATOM 697 C C . ILE A 1 91 ? -36.885 10.254 21.967 1.00 88.38 91 ILE A C 1
ATOM 699 O O . ILE A 1 91 ? -36.573 9.656 22.996 1.00 88.38 91 ILE A O 1
ATOM 703 N N . SER A 1 92 ? -35.989 10.765 21.131 1.00 89.88 92 SER A N 1
ATOM 704 C CA . SER A 1 92 ? -34.547 10.690 21.373 1.00 89.88 92 SER A CA 1
ATOM 705 C C . SER A 1 92 ? -33.794 11.765 20.603 1.00 89.88 92 SER A C 1
ATOM 707 O O . SER A 1 92 ? -34.228 12.157 19.521 1.00 89.88 92 SER A O 1
ATOM 709 N N . SER A 1 93 ? -32.639 12.163 21.125 1.00 87.81 93 SER A N 1
ATOM 710 C CA . SER A 1 93 ? -31.667 12.984 20.406 1.00 87.81 93 SER A CA 1
ATOM 711 C C . SER A 1 93 ? -30.622 12.074 19.772 1.00 87.81 93 SER A C 1
ATOM 713 O O . SER A 1 93 ? -30.071 11.219 20.466 1.00 87.81 93 SER A O 1
ATOM 715 N N . ILE A 1 94 ? -30.379 12.202 18.471 1.00 88.19 94 ILE A N 1
ATOM 716 C CA . ILE A 1 94 ? -29.502 11.307 17.707 1.00 88.19 94 ILE A CA 1
ATOM 717 C C . ILE A 1 94 ? -28.391 12.132 17.063 1.00 88.19 94 ILE A C 1
ATOM 719 O O . ILE A 1 94 ? -28.661 13.143 16.420 1.00 88.19 94 ILE A O 1
ATOM 723 N N . VAL A 1 95 ? -27.153 11.667 17.203 1.00 88.56 95 VAL A N 1
ATOM 724 C CA . VAL A 1 95 ? -25.979 12.153 16.471 1.00 88.56 95 VAL A CA 1
ATOM 725 C C . VAL A 1 95 ? -25.250 10.956 15.872 1.00 88.56 95 VAL A C 1
ATOM 727 O O . VAL A 1 95 ? -25.152 9.905 16.512 1.00 88.56 95 VAL A O 1
ATOM 730 N N . ALA A 1 96 ? -24.754 11.098 14.647 1.00 88.69 96 ALA A N 1
ATOM 731 C CA . ALA A 1 96 ? -23.961 10.064 13.997 1.00 88.69 96 ALA A CA 1
ATOM 732 C C . ALA A 1 96 ? -22.733 10.669 13.324 1.00 88.69 96 ALA A C 1
ATOM 734 O O . ALA A 1 96 ? -22.809 11.731 12.709 1.00 88.69 96 ALA A O 1
ATOM 735 N N . SER A 1 97 ? -21.619 9.958 13.401 1.00 85.50 97 SER A N 1
ATOM 736 C CA . SER A 1 97 ? -20.333 10.371 12.860 1.00 85.50 97 SER A CA 1
ATOM 737 C C . SER A 1 97 ? -19.704 9.224 12.084 1.00 85.50 97 SER A C 1
ATOM 739 O O . SER A 1 97 ? -19.859 8.052 12.425 1.00 85.50 97 SER A O 1
ATOM 741 N N . THR A 1 98 ? -18.970 9.560 11.036 1.00 84.88 98 THR A N 1
ATOM 742 C CA . THR A 1 98 ? -18.171 8.621 10.250 1.00 84.88 98 THR A CA 1
ATOM 743 C C . THR A 1 98 ? -16.705 8.974 10.376 1.00 84.88 98 THR A C 1
ATOM 745 O O . THR A 1 98 ? -16.341 10.144 10.482 1.00 84.88 98 THR A O 1
ATOM 748 N N . PHE A 1 99 ? -15.848 7.963 10.390 1.00 77.56 99 PHE A N 1
ATOM 749 C CA . PHE A 1 99 ? -14.420 8.188 10.553 1.00 77.56 99 PHE A CA 1
ATOM 750 C C . PHE A 1 99 ? -13.751 8.409 9.194 1.00 77.56 99 PHE A C 1
ATOM 752 O O . PHE A 1 99 ? -13.801 7.545 8.313 1.00 77.56 99 PHE A O 1
ATOM 759 N N . ASN A 1 100 ? -13.113 9.565 9.023 1.00 74.88 100 ASN A N 1
ATOM 760 C CA . ASN A 1 100 ? -12.275 9.854 7.870 1.00 74.88 100 ASN A CA 1
ATOM 761 C C . ASN A 1 100 ? -10.852 9.364 8.158 1.00 74.88 100 ASN A C 1
ATOM 763 O O . ASN A 1 100 ? -10.159 9.926 8.998 1.00 74.88 100 ASN A O 1
ATOM 767 N N . ALA A 1 101 ? -10.406 8.326 7.449 1.00 67.62 101 ALA A N 1
ATOM 768 C CA . ALA A 1 101 ? -9.073 7.756 7.651 1.00 67.62 101 ALA A CA 1
ATOM 769 C C . ALA A 1 101 ? -7.932 8.567 7.022 1.00 67.62 101 ALA A C 1
ATOM 771 O O . ALA A 1 101 ? -6.787 8.326 7.374 1.00 67.62 101 ALA A O 1
ATOM 772 N N . GLN A 1 102 ? -8.220 9.492 6.101 1.00 64.69 102 GLN A N 1
ATOM 773 C CA . GLN A 1 102 ? -7.196 10.368 5.518 1.00 64.69 102 GLN A CA 1
ATOM 774 C C . GLN A 1 102 ? -6.832 11.499 6.485 1.00 64.69 102 GLN A C 1
ATOM 776 O O . GLN A 1 102 ? -5.666 11.844 6.620 1.00 64.69 102 GLN A O 1
ATOM 781 N N . LEU A 1 103 ? -7.841 12.053 7.166 1.00 64.12 103 LEU A N 1
ATOM 782 C CA . LEU A 1 103 ? -7.676 13.109 8.174 1.00 64.12 103 LEU A CA 1
ATOM 783 C C . LEU A 1 103 ? -7.576 12.562 9.605 1.00 64.12 103 LEU A C 1
ATOM 785 O O . LEU A 1 103 ? -7.414 13.329 10.548 1.00 64.12 103 LEU A O 1
ATOM 789 N N . GLU A 1 104 ? -7.756 11.250 9.762 1.00 66.62 104 GLU A N 1
ATOM 790 C CA . GLU A 1 104 ? -7.841 10.541 11.042 1.00 66.62 104 GLU A CA 1
ATOM 791 C C . GLU A 1 104 ? -8.809 11.193 12.046 1.00 66.62 104 GLU A C 1
ATOM 793 O O . GLU A 1 104 ? -8.596 11.201 13.261 1.00 66.62 104 GLU A O 1
ATOM 798 N N . ALA A 1 105 ? -9.908 11.741 11.529 1.00 70.88 105 ALA A N 1
ATOM 799 C CA . ALA A 1 105 ? -10.859 12.539 12.285 1.00 70.88 105 ALA A CA 1
ATOM 800 C C . ALA A 1 105 ? -12.287 12.010 12.134 1.00 70.88 105 ALA A C 1
ATOM 802 O O . ALA A 1 105 ? -12.684 11.485 11.091 1.00 70.88 105 ALA A O 1
ATOM 803 N N . TRP A 1 106 ? -13.083 12.177 13.191 1.00 76.12 106 TRP A N 1
ATOM 804 C CA . TRP A 1 106 ? -14.523 11.947 13.135 1.00 76.12 106 TRP A CA 1
ATOM 805 C C . TRP A 1 106 ? -15.209 13.123 12.445 1.00 76.12 106 TRP A C 1
ATOM 807 O O . TRP A 1 106 ? -15.119 14.259 12.908 1.00 76.12 106 TRP A O 1
ATOM 817 N N . GLU A 1 107 ? -15.924 12.832 11.366 1.00 80.56 107 GLU A N 1
ATOM 818 C CA . GLU A 1 107 ? -16.759 13.788 10.647 1.00 80.56 107 GLU A CA 1
ATOM 819 C C . GLU A 1 107 ? -18.232 13.543 11.004 1.00 80.56 107 GLU A C 1
ATOM 821 O O . GLU A 1 107 ? -18.663 12.385 11.038 1.00 80.56 107 GLU A O 1
ATOM 826 N N . PRO A 1 108 ? -19.029 14.589 11.283 1.00 83.00 108 PRO A N 1
ATOM 827 C CA . PRO A 1 108 ? -20.444 14.424 11.596 1.00 83.00 108 PRO A CA 1
ATOM 828 C C . PRO A 1 108 ? -21.213 14.006 10.338 1.00 83.00 108 PRO A C 1
ATOM 830 O O . PRO A 1 108 ? -21.399 14.820 9.439 1.00 83.00 108 PRO A O 1
ATOM 833 N N . LEU A 1 109 ? -21.699 12.763 10.291 1.00 86.12 109 LEU A N 1
ATOM 834 C CA . LEU A 1 109 ? -22.595 12.273 9.236 1.00 86.12 109 LEU A CA 1
ATOM 835 C C . LEU A 1 109 ? -24.002 12.850 9.424 1.00 86.12 109 LEU A C 1
ATOM 837 O O . LEU A 1 109 ? -24.653 13.256 8.465 1.00 86.12 109 LEU A O 1
ATOM 841 N N . VAL A 1 110 ? -24.472 12.875 10.671 1.00 86.94 110 VAL A N 1
ATOM 842 C CA . VAL A 1 110 ? -25.751 13.454 11.082 1.00 86.94 110 VAL A CA 1
ATOM 843 C C . VAL A 1 110 ? -25.490 14.337 12.290 1.00 86.94 110 VAL A C 1
ATOM 845 O O . VAL A 1 110 ? -25.056 13.848 13.336 1.00 86.94 110 VAL A O 1
ATOM 848 N N . GLU A 1 111 ? -25.753 15.634 12.150 1.00 85.38 111 GLU A N 1
ATOM 849 C CA . GLU A 1 111 ? -25.638 16.567 13.271 1.00 85.38 111 GLU A CA 1
ATOM 850 C C . GLU A 1 111 ? -26.706 16.272 14.338 1.00 85.38 111 GLU A C 1
ATOM 852 O O . GLU A 1 111 ? -27.766 15.734 14.002 1.00 85.38 111 GLU A O 1
ATOM 857 N N . PRO A 1 112 ? -26.458 16.613 15.619 1.00 84.50 112 PRO A N 1
ATOM 858 C CA . PRO A 1 112 ? -27.398 16.333 16.697 1.00 84.50 112 PRO A CA 1
ATOM 859 C C . PRO A 1 112 ? -28.802 16.866 16.393 1.00 84.50 112 PRO A C 1
ATOM 861 O O . PRO A 1 112 ? -28.996 18.073 16.235 1.00 84.50 112 PRO A O 1
ATOM 864 N N . PHE A 1 113 ? -29.786 15.968 16.345 1.00 87.25 113 PHE A N 1
ATOM 865 C CA . PHE A 1 113 ? -31.182 16.335 16.135 1.00 87.25 113 PHE A CA 1
ATOM 866 C C . PHE A 1 113 ? -32.120 15.567 17.064 1.00 87.25 113 PHE A C 1
ATOM 868 O O . PHE A 1 113 ? -31.886 14.406 17.402 1.00 87.25 113 PHE A O 1
ATOM 875 N N . ASP A 1 114 ? -33.225 16.209 17.436 1.00 88.44 114 ASP A N 1
ATOM 876 C CA . ASP A 1 114 ? -34.277 15.595 18.236 1.00 88.44 114 ASP A CA 1
ATOM 877 C C . ASP A 1 114 ? -35.346 14.986 17.322 1.00 88.44 114 ASP A C 1
ATOM 879 O O . ASP A 1 114 ? -35.928 15.659 16.464 1.00 88.44 114 ASP A O 1
ATOM 883 N N . GLY A 1 115 ? -35.597 13.688 17.496 1.00 87.50 115 GLY A N 1
ATOM 884 C CA . GLY A 1 115 ? -36.530 12.907 16.692 1.00 87.50 115 GLY A CA 1
ATOM 885 C C . GLY A 1 115 ? -37.649 12.284 17.522 1.00 87.50 115 GLY A C 1
ATOM 886 O O . GLY A 1 115 ? -37.425 11.758 18.614 1.00 87.50 115 GLY A O 1
ATOM 887 N N . ILE A 1 116 ? -38.861 12.299 16.966 1.00 90.62 116 ILE A N 1
ATOM 888 C CA . ILE A 1 116 ? -40.034 11.581 17.465 1.00 90.62 116 ILE A CA 1
ATOM 889 C C . ILE A 1 116 ? -40.389 10.482 16.462 1.00 90.62 116 ILE A C 1
ATOM 891 O O . ILE A 1 116 ? -40.767 10.747 15.319 1.00 90.62 116 ILE A O 1
ATOM 895 N N . PHE A 1 117 ? -40.319 9.236 16.915 1.00 90.69 117 PHE A N 1
ATOM 896 C CA . PHE A 1 117 ? -40.644 8.041 16.151 1.00 90.69 117 PHE A CA 1
ATOM 897 C C . PHE A 1 117 ? -41.910 7.422 16.726 1.00 90.69 117 PHE A C 1
ATOM 899 O O . PHE A 1 117 ? -41.952 7.028 17.889 1.00 90.69 117 PHE A O 1
ATOM 906 N N . LYS A 1 118 ? -42.960 7.323 15.919 1.00 91.06 118 LYS A N 1
ATOM 907 C CA . LYS A 1 118 ? -44.238 6.749 16.327 1.00 91.06 118 LYS A CA 1
ATOM 908 C C . LYS A 1 118 ? -44.557 5.521 15.490 1.00 91.06 118 LYS A C 1
ATOM 910 O O . LYS A 1 118 ? -44.662 5.607 14.271 1.00 91.06 118 LYS A O 1
ATOM 915 N N . PHE A 1 119 ? -44.750 4.392 16.149 1.00 89.06 119 PHE A N 1
ATOM 916 C CA . PHE A 1 119 ? -45.229 3.151 15.562 1.00 89.06 119 PHE A CA 1
ATOM 917 C C . PHE A 1 119 ? -46.680 2.925 15.990 1.00 89.06 119 PHE A C 1
ATOM 919 O O . PHE A 1 119 ? -46.985 2.956 17.178 1.00 89.06 119 PHE A O 1
ATOM 926 N N . GLU A 1 120 ? -47.574 2.708 15.032 1.00 88.12 120 GLU A N 1
ATOM 927 C CA . GLU A 1 120 ? -48.987 2.416 15.275 1.00 88.12 120 GLU A CA 1
ATOM 928 C C . GLU A 1 120 ? -49.382 1.169 14.488 1.00 88.12 120 GLU A C 1
ATOM 930 O O . GLU A 1 120 ? -49.099 1.057 13.293 1.00 88.12 120 GLU A O 1
ATOM 935 N N . THR A 1 121 ? -50.074 0.241 15.139 1.00 82.75 121 THR A N 1
ATOM 936 C CA . THR A 1 121 ? -50.789 -0.841 14.449 1.00 82.75 121 THR A CA 1
ATOM 937 C C . THR A 1 121 ? -52.255 -0.458 14.351 1.00 82.75 121 THR A C 1
ATOM 939 O O . THR A 1 121 ? -52.877 -0.092 15.346 1.00 82.75 121 THR A O 1
ATOM 942 N N . PHE A 1 122 ? -52.802 -0.486 13.142 1.00 73.25 122 PHE A N 1
ATOM 943 C CA . PHE A 1 122 ? -54.186 -0.121 12.880 1.00 73.25 122 PHE A CA 1
ATOM 944 C C . PHE A 1 122 ? -54.882 -1.238 12.110 1.00 73.25 122 PHE A C 1
ATOM 946 O O . PHE A 1 122 ? -54.287 -1.912 11.268 1.00 73.25 122 PHE A O 1
ATOM 953 N N . ASP A 1 123 ? -56.154 -1.443 12.424 1.00 63.97 123 ASP A N 1
ATOM 954 C CA . ASP A 1 123 ? -56.971 -2.445 11.759 1.00 63.97 123 ASP A CA 1
ATOM 955 C C . ASP A 1 123 ? -57.358 -1.942 10.363 1.00 63.97 123 ASP A C 1
ATOM 957 O O . ASP A 1 123 ? -57.948 -0.869 10.202 1.00 63.97 123 ASP A O 1
ATOM 961 N N . THR A 1 124 ? -56.965 -2.682 9.333 1.00 58.53 124 THR A N 1
ATOM 962 C CA . THR A 1 124 ? -57.346 -2.394 7.952 1.00 58.53 124 THR A CA 1
ATOM 963 C C . THR A 1 124 ? -58.690 -3.058 7.692 1.00 58.53 124 THR A C 1
ATOM 965 O O . THR A 1 124 ? -58.722 -4.254 7.430 1.00 58.53 124 THR A O 1
ATOM 968 N N . ASN A 1 125 ? -59.774 -2.276 7.800 1.00 54.47 125 ASN A N 1
ATOM 969 C CA . ASN A 1 125 ? -61.166 -2.600 7.444 1.00 54.47 125 ASN A CA 1
ATOM 970 C C . ASN A 1 125 ? -61.406 -4.040 6.946 1.00 54.47 125 ASN A C 1
ATOM 972 O O . ASN A 1 125 ? -61.139 -4.314 5.780 1.00 54.47 125 ASN A O 1
ATOM 976 N N . ALA A 1 126 ? -61.934 -4.895 7.832 1.00 52.34 126 ALA A N 1
ATOM 977 C CA . ALA A 1 126 ? -62.796 -6.092 7.706 1.00 52.34 126 ALA A CA 1
ATOM 978 C C . ALA A 1 126 ? -62.897 -6.958 6.413 1.00 52.34 126 ALA A C 1
ATOM 980 O O . ALA A 1 126 ? -63.680 -7.905 6.410 1.00 52.34 126 ALA A O 1
ATOM 981 N N . GLN A 1 127 ? -62.162 -6.716 5.327 1.00 51.94 127 GLN A N 1
ATOM 982 C CA . GLN A 1 127 ? -62.272 -7.460 4.061 1.00 51.94 127 GLN A CA 1
ATOM 983 C C . GLN A 1 127 ? -60.922 -7.827 3.421 1.00 51.94 127 GLN A C 1
ATOM 985 O O . GLN A 1 127 ? -60.899 -8.386 2.328 1.00 51.94 127 GLN A O 1
ATOM 990 N N . SER A 1 128 ? -59.795 -7.580 4.093 1.00 47.09 128 SER A N 1
ATOM 991 C CA . SER A 1 128 ? -58.479 -8.052 3.642 1.00 47.09 128 SER A CA 1
ATOM 992 C C . SER A 1 128 ? -58.050 -9.295 4.444 1.00 47.09 128 SER A C 1
ATOM 994 O O . SER A 1 128 ? -58.075 -9.248 5.673 1.00 47.09 128 SER A O 1
ATOM 996 N N . PRO A 1 129 ? -57.617 -10.396 3.793 1.00 51.50 129 PRO A N 1
ATOM 997 C CA . PRO A 1 129 ? -57.138 -11.604 4.474 1.00 51.50 129 PRO A CA 1
ATOM 998 C C . PRO A 1 129 ? -55.756 -11.428 5.134 1.00 51.50 129 PRO A C 1
ATOM 1000 O O . PRO A 1 129 ? -55.277 -12.339 5.807 1.00 51.50 129 PRO A O 1
ATOM 1003 N N . PHE A 1 130 ? -55.116 -10.267 4.965 1.00 47.69 130 PHE A N 1
ATOM 1004 C CA . PHE A 1 130 ? -53.846 -9.919 5.594 1.00 47.69 130 PHE A CA 1
ATOM 1005 C C . PHE A 1 130 ? -54.112 -8.994 6.787 1.00 47.69 130 PHE A C 1
ATOM 1007 O O . PHE A 1 130 ? -54.613 -7.882 6.625 1.00 47.69 130 PHE A O 1
ATOM 1014 N N . GLY A 1 131 ? -53.837 -9.499 7.992 1.00 58.12 131 GLY A N 1
ATOM 1015 C CA . GLY A 1 131 ? -54.088 -8.812 9.258 1.00 58.12 131 GLY A CA 1
ATOM 1016 C C . GLY A 1 131 ? -53.300 -7.509 9.452 1.00 58.12 131 GLY A C 1
ATOM 1017 O O . GLY A 1 131 ? -52.275 -7.296 8.815 1.00 58.12 131 GLY A O 1
ATOM 1018 N N . LEU A 1 132 ? -53.808 -6.679 10.373 1.00 64.56 132 LEU A N 1
ATOM 1019 C CA . LEU A 1 132 ? -53.206 -5.498 11.019 1.00 64.56 132 LEU A CA 1
ATOM 1020 C C . LEU A 1 132 ? -52.149 -4.731 10.198 1.00 64.56 132 LEU A C 1
ATOM 1022 O O . LEU A 1 132 ? -50.970 -5.095 10.153 1.00 64.56 132 LEU A O 1
ATOM 1026 N N . GLY A 1 133 ? -52.546 -3.577 9.657 1.00 70.75 133 GLY A N 1
ATOM 1027 C CA . GLY A 1 133 ? -51.629 -2.620 9.046 1.00 70.75 133 GLY A CA 1
ATOM 1028 C C . GLY A 1 133 ? -50.673 -2.010 10.077 1.00 70.75 133 GLY A C 1
ATOM 1029 O O . GLY A 1 133 ? -51.067 -1.644 11.184 1.00 70.75 133 GLY A O 1
ATOM 1030 N N . LYS A 1 134 ? -49.395 -1.873 9.713 1.00 83.25 134 LYS A N 1
ATOM 1031 C CA . LYS A 1 134 ? -48.364 -1.201 10.523 1.00 83.25 134 LYS A CA 1
ATOM 1032 C C . LYS A 1 134 ? -48.056 0.167 9.915 1.00 83.25 134 LYS A C 1
ATOM 1034 O O . LYS A 1 134 ? -47.829 0.263 8.712 1.00 83.25 134 LYS A O 1
ATOM 1039 N N . ARG A 1 135 ? -48.028 1.224 10.728 1.00 84.69 135 ARG A N 1
ATOM 1040 C CA . ARG A 1 135 ? -47.630 2.585 10.338 1.00 84.69 135 ARG A CA 1
ATOM 1041 C C . ARG A 1 135 ? -46.449 3.032 11.183 1.00 84.69 135 ARG A C 1
ATOM 1043 O O . ARG A 1 135 ? -46.522 3.003 12.405 1.00 84.69 135 ARG A O 1
ATOM 1050 N N . ILE A 1 136 ? -45.397 3.508 10.528 1.00 87.75 136 ILE A N 1
ATOM 1051 C CA . ILE A 1 136 ? -44.278 4.199 11.172 1.00 87.75 136 ILE A CA 1
ATOM 1052 C C . ILE A 1 136 ? -44.345 5.668 10.746 1.00 87.75 136 ILE A C 1
ATOM 1054 O O . ILE A 1 136 ? -44.474 5.961 9.560 1.00 87.75 136 ILE A O 1
ATOM 1058 N N . ARG A 1 137 ? -44.300 6.589 11.708 1.00 86.00 137 ARG A N 1
ATOM 1059 C CA . ARG A 1 137 ? -44.164 8.034 11.495 1.00 86.00 137 ARG A CA 1
ATOM 1060 C C . ARG A 1 137 ? -42.872 8.502 12.137 1.00 86.00 137 ARG A C 1
ATOM 1062 O O . ARG A 1 137 ? -42.586 8.140 13.274 1.00 86.00 137 ARG A O 1
ATOM 1069 N N . ILE A 1 138 ? -42.129 9.320 11.412 1.00 89.12 138 ILE A N 1
ATOM 1070 C CA . ILE A 1 138 ? -40.874 9.903 11.867 1.00 89.12 138 ILE A CA 1
ATOM 1071 C C . ILE A 1 138 ? -41.016 11.414 11.712 1.00 89.12 138 ILE A C 1
ATOM 1073 O O . ILE A 1 138 ? -41.385 11.892 10.639 1.00 89.12 138 ILE A O 1
ATOM 1077 N N . SER A 1 139 ? -40.773 12.152 12.788 1.00 87.00 139 SER A N 1
ATOM 1078 C CA . SER A 1 139 ? -40.815 13.612 12.813 1.00 87.00 139 SER A CA 1
ATOM 1079 C C . SER A 1 139 ? -39.560 14.132 13.497 1.00 87.00 139 SER A C 1
ATOM 1081 O O . SER A 1 139 ? -39.313 13.790 14.649 1.00 87.00 139 SER A O 1
ATOM 1083 N N . ALA A 1 140 ? -38.782 14.958 12.804 1.00 88.25 140 ALA A N 1
ATOM 1084 C CA . ALA A 1 140 ? -37.712 15.725 13.430 1.00 88.25 140 ALA A CA 1
ATOM 1085 C C . ALA A 1 140 ? -38.319 16.981 14.072 1.00 88.25 140 ALA A C 1
ATOM 1087 O O . ALA A 1 140 ? -39.105 17.683 13.435 1.00 88.25 140 ALA A O 1
ATOM 1088 N N . THR A 1 141 ? -38.005 17.237 15.340 1.00 81.56 141 THR A N 1
ATOM 1089 C CA . THR A 1 141 ? -38.428 18.453 16.055 1.00 81.56 141 THR A CA 1
ATOM 1090 C C . THR A 1 141 ? -37.410 19.583 15.940 1.00 81.56 141 THR A C 1
ATOM 1092 O O . THR A 1 141 ? -37.751 20.734 16.196 1.00 81.56 141 THR A O 1
ATOM 1095 N N . SER A 1 142 ? -36.181 19.265 15.533 1.00 82.75 142 SER A N 1
ATOM 1096 C CA . SER A 1 142 ? -35.122 20.213 15.185 1.00 82.75 142 SER A CA 1
ATOM 1097 C C . SER A 1 142 ? -34.714 20.059 13.715 1.00 82.75 142 SER A C 1
ATOM 1099 O O . SER A 1 142 ? -35.206 19.179 13.006 1.00 82.75 142 SER A O 1
ATOM 1101 N N . ILE A 1 143 ? -33.805 20.920 13.251 1.00 84.75 143 ILE A N 1
ATOM 1102 C CA . ILE A 1 143 ? -33.197 20.798 11.921 1.00 84.75 143 ILE A CA 1
ATOM 1103 C C . ILE A 1 143 ? -32.407 19.483 11.862 1.00 84.75 143 ILE A C 1
ATOM 1105 O O . ILE A 1 143 ? -31.649 19.175 12.780 1.00 84.75 143 ILE A O 1
ATOM 1109 N N . LEU A 1 144 ? -32.612 18.711 10.793 1.00 86.88 144 LEU A N 1
ATOM 1110 C CA . LEU A 1 144 ? -31.867 17.492 10.493 1.00 86.88 144 LEU A CA 1
ATOM 1111 C C . LEU A 1 144 ? -30.839 17.808 9.402 1.00 86.88 144 LEU A C 1
ATOM 1113 O O . LEU A 1 144 ? -31.212 17.931 8.235 1.00 86.88 144 LEU A O 1
ATOM 1117 N N . ASN A 1 145 ? -29.566 17.919 9.783 1.00 86.25 145 ASN A N 1
ATOM 1118 C CA . ASN A 1 145 ? -28.458 18.104 8.847 1.00 86.25 145 ASN A CA 1
ATOM 1119 C C . ASN A 1 145 ? -27.737 16.773 8.627 1.00 86.25 145 ASN A C 1
ATOM 1121 O O . ASN A 1 145 ? -27.356 16.098 9.585 1.00 86.25 145 ASN A O 1
ATOM 1125 N N . VAL A 1 146 ? -27.559 16.408 7.358 1.00 89.19 146 VAL A N 1
ATOM 1126 C CA . VAL A 1 146 ? -26.854 15.194 6.938 1.00 89.19 146 VAL A CA 1
ATOM 1127 C C . VAL A 1 146 ? -25.699 15.608 6.035 1.00 89.19 146 VAL A C 1
ATOM 1129 O O . VAL A 1 146 ? -25.935 16.201 4.982 1.00 89.19 146 VAL A O 1
ATOM 1132 N N . ASN A 1 147 ? -24.470 15.284 6.430 1.00 85.50 147 ASN A N 1
ATOM 1133 C CA . ASN A 1 147 ? -23.267 15.582 5.658 1.00 85.50 147 ASN A CA 1
ATOM 1134 C C . ASN A 1 147 ? -22.711 14.286 5.072 1.00 85.50 147 ASN A C 1
ATOM 1136 O O . ASN A 1 147 ? -22.566 13.297 5.781 1.00 85.50 147 ASN A O 1
ATOM 1140 N N . VAL A 1 148 ? -22.385 14.283 3.780 1.00 83.75 148 VAL A N 1
ATOM 1141 C CA . VAL A 1 148 ? -21.766 13.132 3.108 1.00 83.75 148 VAL A CA 1
ATOM 1142 C C . VAL A 1 148 ? -20.517 13.615 2.384 1.00 83.75 148 VAL A C 1
ATOM 1144 O O . VAL A 1 148 ? -20.624 14.355 1.407 1.00 83.75 148 VAL A O 1
ATOM 1147 N N . SER A 1 149 ? -19.336 13.207 2.856 1.00 81.94 149 SER A N 1
ATOM 1148 C CA . SER A 1 149 ? -18.059 13.499 2.197 1.00 81.94 149 SER A CA 1
ATOM 1149 C C . SER A 1 149 ? -17.625 12.353 1.272 1.00 81.94 149 SER A C 1
ATOM 1151 O O . SER A 1 149 ? -18.035 11.198 1.437 1.00 81.94 149 SER A O 1
ATOM 1153 N N . ALA A 1 150 ? -16.769 12.658 0.290 1.00 80.00 150 ALA A N 1
ATOM 1154 C CA . ALA A 1 150 ? -16.185 11.641 -0.590 1.00 80.00 150 ALA A CA 1
ATOM 1155 C C . ALA A 1 150 ? -15.400 10.585 0.210 1.00 80.00 150 ALA A C 1
ATOM 1157 O O . ALA A 1 150 ? -15.549 9.391 -0.039 1.00 80.00 150 ALA A O 1
ATOM 1158 N N . ALA A 1 151 ? -14.662 11.009 1.242 1.00 73.38 151 ALA A N 1
ATOM 1159 C CA . ALA A 1 151 ? -13.930 10.115 2.135 1.00 73.38 151 ALA A CA 1
ATOM 1160 C C . ALA A 1 151 ? -14.860 9.192 2.953 1.00 73.38 151 ALA A C 1
ATOM 1162 O O . ALA A 1 151 ? -14.514 8.032 3.210 1.00 73.38 151 ALA A O 1
ATOM 1163 N N . ASN A 1 152 ? -16.059 9.662 3.338 1.00 74.81 152 ASN A N 1
ATOM 1164 C CA . ASN A 1 152 ? -17.057 8.811 4.000 1.00 74.81 152 ASN A CA 1
ATOM 1165 C C . ASN A 1 152 ? -17.592 7.739 3.039 1.00 74.81 152 ASN A C 1
ATOM 1167 O O . ASN A 1 152 ? -17.704 6.571 3.417 1.00 74.81 152 ASN A O 1
ATOM 1171 N N . LEU A 1 153 ? -17.885 8.120 1.791 1.00 79.75 153 LEU A N 1
ATOM 1172 C CA . LEU A 1 153 ? -18.368 7.190 0.771 1.00 79.75 153 LEU A CA 1
ATOM 1173 C C . LEU A 1 153 ? -17.303 6.142 0.414 1.00 79.75 153 LEU A C 1
ATOM 1175 O O . LEU A 1 153 ? -17.618 4.955 0.345 1.00 79.75 153 LEU A O 1
ATOM 1179 N N . GLU A 1 154 ? -16.045 6.553 0.250 1.00 74.00 154 GLU A N 1
ATOM 1180 C CA . GLU A 1 154 ? -14.918 5.644 0.010 1.00 74.00 154 GLU A CA 1
ATOM 1181 C C . GLU A 1 154 ? -14.712 4.662 1.163 1.00 74.00 154 GLU A C 1
ATOM 1183 O O . GLU A 1 154 ? -14.537 3.467 0.925 1.00 74.00 154 GLU A O 1
ATOM 1188 N N . SER A 1 155 ? -14.787 5.133 2.413 1.00 71.56 155 SER A N 1
ATOM 1189 C CA . SER A 1 155 ? -14.686 4.266 3.591 1.00 71.56 155 SER A CA 1
ATOM 1190 C C . SER A 1 155 ? -15.805 3.223 3.610 1.00 71.56 155 SER A C 1
ATOM 1192 O O . SER A 1 155 ? -15.529 2.044 3.812 1.00 71.56 155 SER A O 1
ATOM 1194 N N . PHE A 1 156 ? -17.047 3.619 3.312 1.00 73.88 156 PHE A N 1
ATOM 1195 C CA . PHE A 1 156 ? -18.180 2.694 3.237 1.00 73.88 156 PHE A CA 1
ATOM 1196 C C . PHE A 1 156 ? -18.020 1.654 2.116 1.00 73.88 156 PHE A C 1
ATOM 1198 O O . PHE A 1 156 ? -18.186 0.455 2.350 1.00 73.88 156 PHE A O 1
ATOM 1205 N N . VAL A 1 157 ? -17.656 2.088 0.904 1.00 76.50 157 VAL A N 1
ATOM 1206 C CA . VAL A 1 157 ? -17.405 1.191 -0.238 1.00 76.50 157 VAL A CA 1
ATOM 1207 C C . VAL A 1 157 ? -16.253 0.231 0.070 1.00 76.50 157 VAL A C 1
ATOM 1209 O O . VAL A 1 157 ? -16.367 -0.970 -0.188 1.00 76.50 157 VAL A O 1
ATOM 1212 N N . GLY A 1 158 ? -15.177 0.740 0.675 1.00 68.19 158 GLY A N 1
ATOM 1213 C CA . GLY A 1 158 ? -14.038 -0.045 1.136 1.00 68.19 158 GLY A CA 1
ATOM 1214 C C . GLY A 1 158 ? -14.451 -1.128 2.130 1.00 68.19 158 GLY A C 1
ATOM 1215 O O . GLY A 1 158 ? -14.105 -2.290 1.933 1.00 68.19 158 GLY A O 1
ATOM 1216 N N . SER A 1 159 ? -15.265 -0.794 3.135 1.00 69.69 159 SER A N 1
ATOM 1217 C CA . SER A 1 159 ? -15.777 -1.761 4.115 1.00 69.69 159 SER A CA 1
ATOM 1218 C C . SER A 1 159 ? -16.656 -2.838 3.488 1.00 69.69 159 SER A C 1
ATOM 1220 O O . SER A 1 159 ? -16.521 -4.012 3.829 1.00 69.69 159 SER A O 1
ATOM 1222 N N . VAL A 1 160 ? -17.524 -2.482 2.535 1.00 75.12 160 VAL A N 1
ATOM 1223 C CA . VAL A 1 160 ? -18.342 -3.466 1.803 1.00 75.12 160 VAL A CA 1
ATOM 1224 C C . VAL A 1 160 ? -17.456 -4.419 0.997 1.00 75.12 160 VAL A C 1
ATOM 1226 O O . VAL A 1 160 ? -17.716 -5.624 0.957 1.00 75.12 160 VAL A O 1
ATOM 1229 N N . HIS A 1 161 ? -16.399 -3.903 0.368 1.00 67.81 161 HIS A N 1
ATOM 1230 C CA . HIS A 1 161 ? -15.451 -4.716 -0.394 1.00 67.81 161 HIS A CA 1
ATOM 1231 C C . HIS A 1 161 ? -14.620 -5.637 0.506 1.00 67.81 161 HIS A C 1
ATOM 1233 O O . HIS A 1 161 ? -14.484 -6.826 0.213 1.00 67.81 161 HIS A O 1
ATOM 1239 N N . SER A 1 162 ? -14.129 -5.120 1.634 1.00 63.12 162 SER A N 1
ATOM 1240 C CA . SER A 1 162 ? -13.446 -5.890 2.680 1.00 63.12 162 SER A CA 1
ATOM 1241 C C . SER A 1 162 ? -14.327 -7.014 3.226 1.00 63.12 162 SER A C 1
ATOM 1243 O O . SER A 1 162 ? -13.896 -8.164 3.274 1.00 63.12 162 SER A O 1
ATOM 1245 N N . TRP A 1 163 ? -15.588 -6.716 3.551 1.00 67.69 163 TRP A N 1
ATOM 1246 C CA . TRP A 1 163 ? -16.559 -7.698 4.037 1.00 67.69 163 TRP A CA 1
ATOM 1247 C C . TRP A 1 163 ? -16.811 -8.819 3.020 1.00 67.69 163 TRP A C 1
ATOM 1249 O O . TRP A 1 163 ? -16.831 -9.996 3.375 1.00 67.69 163 TRP A O 1
ATOM 1259 N N . ARG A 1 164 ? -16.942 -8.481 1.728 1.00 72.56 164 ARG A N 1
ATOM 1260 C CA . ARG A 1 164 ? -17.066 -9.487 0.657 1.00 72.56 164 ARG A CA 1
ATOM 1261 C C . ARG A 1 164 ? -15.833 -10.381 0.565 1.00 72.56 164 ARG A C 1
ATOM 1263 O O . ARG A 1 164 ? -15.983 -11.598 0.510 1.00 72.56 164 ARG A O 1
ATOM 1270 N N . ARG A 1 165 ? -14.630 -9.799 0.590 1.00 66.69 165 ARG A N 1
ATOM 1271 C CA . ARG A 1 165 ? -13.374 -10.567 0.580 1.00 66.69 165 ARG A CA 1
ATOM 1272 C C . ARG A 1 165 ? -13.267 -11.498 1.783 1.00 66.69 165 ARG A C 1
ATOM 1274 O O . ARG A 1 165 ? -12.824 -12.628 1.618 1.00 66.69 165 ARG A O 1
ATOM 1281 N N . GLN A 1 166 ? -13.696 -11.058 2.965 1.00 66.50 166 GLN A N 1
ATOM 1282 C CA . GLN A 1 166 ? -13.713 -11.898 4.161 1.00 66.50 166 GLN A CA 1
ATOM 1283 C C . GLN A 1 166 ? -14.631 -13.112 3.983 1.00 66.50 166 GLN A C 1
ATOM 1285 O O . GLN A 1 166 ? -14.204 -14.236 4.232 1.00 66.50 166 GLN A O 1
ATOM 1290 N N . ILE A 1 167 ? -15.847 -12.911 3.463 1.00 71.38 167 ILE A N 1
ATOM 1291 C CA . ILE A 1 167 ? -16.761 -14.017 3.139 1.00 71.38 167 ILE A CA 1
ATOM 1292 C C . ILE A 1 167 ? -16.111 -14.985 2.138 1.00 71.38 167 ILE A C 1
ATOM 1294 O O . ILE A 1 167 ? -16.202 -16.201 2.301 1.00 71.38 167 ILE A O 1
ATOM 1298 N N . GLU A 1 168 ? -15.428 -14.475 1.110 1.00 72.00 168 GLU A N 1
ATOM 1299 C CA . GLU A 1 168 ? -14.709 -15.313 0.143 1.00 72.00 168 GLU A CA 1
ATOM 1300 C C . GLU A 1 168 ? -13.558 -16.103 0.787 1.00 72.00 168 GLU A C 1
ATOM 1302 O O . GLU A 1 168 ? -13.367 -17.280 0.468 1.00 72.00 168 GLU A O 1
ATOM 1307 N N . PHE A 1 169 ? -12.789 -15.488 1.692 1.00 66.69 169 PHE A N 1
ATOM 1308 C CA . PHE A 1 169 ? -11.720 -16.163 2.431 1.00 66.69 169 PHE A CA 1
ATOM 1309 C C . PHE A 1 169 ? -12.264 -17.228 3.377 1.00 66.69 169 PHE A C 1
ATOM 1311 O O . PHE A 1 169 ? -11.732 -18.335 3.393 1.00 66.69 169 PHE A O 1
ATOM 1318 N N . GLU A 1 170 ? -13.347 -16.949 4.099 1.00 65.00 170 GLU A N 1
ATOM 1319 C CA . GLU A 1 170 ? -14.027 -17.940 4.934 1.00 65.00 170 GLU A CA 1
ATOM 1320 C C . GLU A 1 170 ? -14.540 -19.108 4.094 1.00 65.00 170 GLU A C 1
ATOM 1322 O O . GLU A 1 170 ? -14.351 -20.263 4.473 1.00 65.00 170 GLU A O 1
ATOM 1327 N N . GLN A 1 171 ? -15.104 -18.848 2.913 1.00 72.00 171 GLN A N 1
ATOM 1328 C CA . GLN A 1 171 ? -15.533 -19.899 1.989 1.00 72.00 171 GLN A CA 1
ATOM 1329 C C . GLN A 1 171 ? -14.355 -20.739 1.476 1.00 72.00 171 GLN A C 1
ATOM 1331 O O . GLN A 1 171 ? -14.462 -21.965 1.417 1.00 72.00 171 GLN A O 1
ATOM 1336 N N . LYS A 1 172 ? -13.223 -20.114 1.125 1.00 71.38 172 LYS A N 1
ATOM 1337 C CA . LYS A 1 172 ? -11.997 -20.818 0.707 1.00 71.38 172 LYS A CA 1
ATOM 1338 C C . LYS A 1 172 ? -11.395 -21.641 1.846 1.00 71.38 172 LYS A C 1
ATOM 1340 O O . LYS A 1 172 ? -11.067 -22.803 1.636 1.00 71.38 172 LYS A O 1
ATOM 1345 N N . ALA A 1 173 ? -11.309 -21.082 3.051 1.00 62.03 173 ALA A N 1
ATOM 1346 C CA . ALA A 1 173 ? -10.836 -21.788 4.239 1.00 62.03 173 ALA A CA 1
ATOM 1347 C C . ALA A 1 173 ? -11.766 -22.952 4.613 1.00 62.03 173 ALA A C 1
ATOM 1349 O O . ALA A 1 173 ? -11.296 -24.028 4.971 1.00 62.03 173 ALA A O 1
ATOM 1350 N N . SER A 1 174 ? -13.082 -22.769 4.475 1.00 67.56 174 SER A N 1
ATOM 1351 C CA . SER A 1 174 ? -14.077 -23.827 4.688 1.00 67.56 174 SER A CA 1
ATOM 1352 C C . SER A 1 174 ? -13.920 -24.966 3.680 1.00 67.56 174 SER A C 1
ATOM 1354 O O . SER A 1 174 ? -13.995 -26.129 4.067 1.00 67.56 174 SER A O 1
ATOM 1356 N N . LYS A 1 175 ? -13.642 -24.647 2.407 1.00 72.12 175 LYS A N 1
ATOM 1357 C CA . LYS A 1 175 ? -13.342 -25.647 1.369 1.00 72.12 175 LYS A CA 1
ATOM 1358 C C . LYS A 1 175 ? -12.051 -26.407 1.664 1.00 72.12 175 LYS A C 1
ATOM 1360 O O . LYS A 1 175 ? -12.073 -27.629 1.659 1.00 72.12 175 LYS A O 1
ATOM 1365 N N . LEU A 1 176 ? -10.978 -25.706 2.029 1.00 63.03 176 LEU A N 1
ATOM 1366 C CA . LEU A 1 176 ? -9.706 -26.329 2.413 1.00 63.03 176 LEU A CA 1
ATOM 1367 C C . LEU A 1 176 ? -9.849 -27.228 3.652 1.00 63.03 176 LEU A C 1
ATOM 1369 O O . LEU A 1 176 ? -9.277 -28.311 3.688 1.00 63.03 176 LEU A O 1
ATOM 1373 N N . LYS A 1 177 ? -10.658 -26.832 4.646 1.00 59.50 177 LYS A N 1
ATOM 1374 C CA . LYS A 1 177 ? -10.982 -27.679 5.810 1.00 59.50 177 LYS A CA 1
ATOM 1375 C C . LYS A 1 177 ? -11.803 -28.915 5.430 1.00 59.50 177 LYS A C 1
ATOM 1377 O O . LYS A 1 177 ? -11.595 -29.972 6.016 1.00 59.50 177 LYS A O 1
ATOM 1382 N N . ALA A 1 178 ? -12.713 -28.799 4.462 1.00 68.25 178 ALA A N 1
ATOM 1383 C CA . ALA A 1 178 ? -13.470 -29.937 3.943 1.00 68.25 178 ALA A CA 1
ATOM 1384 C C . ALA A 1 178 ? -12.586 -30.897 3.121 1.00 68.25 178 ALA A C 1
ATOM 1386 O O . ALA A 1 178 ? -12.768 -32.108 3.195 1.00 68.25 178 ALA A O 1
ATOM 1387 N N . GLU A 1 179 ? -11.605 -30.366 2.387 1.00 63.00 179 GLU A N 1
ATOM 1388 C CA . GLU A 1 179 ? -10.646 -31.131 1.577 1.00 63.00 179 GLU A CA 1
ATOM 1389 C C . GLU A 1 179 ? -9.542 -31.791 2.429 1.00 63.00 179 GLU A C 1
ATOM 1391 O O . GLU A 1 179 ? -9.084 -32.884 2.103 1.00 63.00 179 GLU A O 1
ATOM 1396 N N . ALA A 1 180 ? -9.167 -31.192 3.566 1.00 52.53 180 ALA A N 1
ATOM 1397 C CA . ALA A 1 180 ? -8.189 -31.740 4.513 1.00 52.53 180 ALA A CA 1
ATOM 1398 C C . ALA A 1 180 ? -8.736 -32.871 5.412 1.00 52.53 180 ALA A C 1
ATOM 1400 O O . ALA A 1 180 ? -7.970 -33.516 6.126 1.00 52.53 180 ALA A O 1
ATOM 1401 N N . GLY A 1 181 ? -10.040 -33.172 5.360 1.00 45.38 181 GLY A N 1
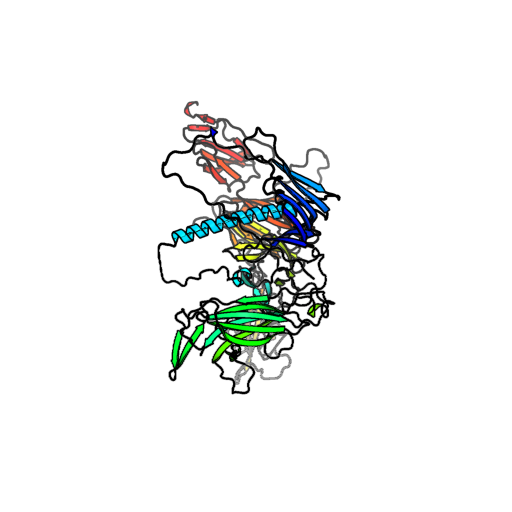ATOM 1402 C CA . GLY A 1 181 ? -10.686 -34.228 6.155 1.00 45.38 181 GLY A CA 1
ATOM 1403 C C . GLY A 1 181 ? -10.312 -35.675 5.784 1.00 45.38 181 GLY A C 1
ATOM 1404 O O . GLY A 1 181 ? -10.986 -36.599 6.232 1.00 45.38 181 GLY A O 1
ATOM 1405 N N . GLY A 1 182 ? -9.280 -35.890 4.957 1.00 46.59 182 GLY A N 1
ATOM 1406 C CA . GLY A 1 182 ? -8.914 -37.198 4.402 1.00 46.59 182 GLY A CA 1
ATOM 1407 C C . GLY A 1 182 ? -7.574 -37.796 4.845 1.00 46.59 182 GLY A C 1
ATOM 1408 O O . GLY A 1 182 ? -7.355 -38.975 4.580 1.00 46.59 182 GLY A O 1
ATOM 1409 N N . GLN A 1 183 ? -6.672 -37.061 5.505 1.00 39.22 183 GLN A N 1
ATOM 1410 C CA . GLN A 1 183 ? -5.384 -37.625 5.940 1.00 39.22 183 GLN A CA 1
ATOM 1411 C C . GLN A 1 183 ? -4.941 -37.072 7.296 1.00 39.22 183 GLN A C 1
ATOM 1413 O O . GLN A 1 183 ? -4.485 -35.940 7.412 1.00 39.22 183 GLN A O 1
ATOM 1418 N N . HIS A 1 184 ? -5.033 -37.915 8.325 1.00 42.31 184 HIS A N 1
ATOM 1419 C CA . HIS A 1 184 ? -4.260 -37.741 9.548 1.00 42.31 184 HIS A CA 1
ATOM 1420 C C . HIS A 1 184 ? -2.802 -38.120 9.261 1.00 42.31 184 HIS A C 1
ATOM 1422 O O . HIS A 1 184 ? -2.475 -39.304 9.199 1.00 42.31 184 HIS A O 1
ATOM 1428 N N . SER A 1 185 ? -1.926 -37.126 9.112 1.00 34.25 185 SER A N 1
ATOM 1429 C CA . SER A 1 185 ? -0.507 -37.286 9.435 1.00 34.25 185 SER A CA 1
ATOM 1430 C C . SER A 1 185 ? -0.201 -36.457 10.673 1.00 34.25 185 SER A C 1
ATOM 1432 O O . SER A 1 185 ? -0.545 -35.277 10.720 1.00 34.25 185 SER A O 1
ATOM 1434 N N . GLU A 1 186 ? 0.435 -37.080 11.661 1.00 42.28 186 GLU A N 1
ATOM 1435 C CA . GLU A 1 186 ? 1.078 -36.409 12.788 1.00 42.28 186 GLU A CA 1
ATOM 1436 C C . GLU A 1 186 ? 2.052 -35.344 12.266 1.00 42.28 186 GLU A C 1
ATOM 1438 O O . GLU A 1 186 ? 3.150 -35.635 11.804 1.00 42.28 186 GLU A O 1
ATOM 1443 N N . GLY A 1 187 ? 1.604 -34.099 12.314 1.00 32.00 187 GLY A N 1
ATOM 1444 C CA . GLY A 1 187 ? 2.382 -32.887 12.132 1.00 32.00 187 GLY A CA 1
ATOM 1445 C C . GLY A 1 187 ? 1.703 -31.835 12.993 1.00 32.00 187 GLY A C 1
ATOM 1446 O O . GLY A 1 187 ? 0.477 -31.740 12.980 1.00 32.00 187 GLY A O 1
ATOM 1447 N N . GLU A 1 188 ? 2.483 -31.150 13.822 1.00 37.75 188 GLU A N 1
ATOM 1448 C CA . GLU A 1 188 ? 2.039 -30.208 14.850 1.00 37.75 188 GLU A CA 1
ATOM 1449 C C . GLU A 1 188 ? 0.917 -29.291 14.342 1.00 37.75 188 GLU A C 1
ATOM 1451 O O . GLU A 1 188 ? 1.127 -28.364 13.563 1.00 37.75 188 GLU A O 1
ATOM 1456 N N . ASN A 1 189 ? -0.307 -29.585 14.783 1.00 31.09 189 ASN A N 1
ATOM 1457 C CA . ASN A 1 189 ? -1.479 -28.781 14.488 1.00 31.09 189 ASN A CA 1
ATOM 1458 C C . ASN A 1 189 ? -1.364 -27.464 15.261 1.00 31.09 189 ASN A C 1
ATOM 1460 O O . ASN A 1 189 ? -1.799 -27.374 16.410 1.00 31.09 189 ASN A O 1
ATOM 1464 N N . THR A 1 190 ? -0.848 -26.418 14.618 1.00 35.25 190 THR A N 1
ATOM 1465 C CA . THR A 1 190 ? -1.181 -25.037 14.976 1.00 35.25 190 THR A CA 1
ATOM 1466 C C . THR A 1 190 ? -2.642 -24.795 14.601 1.00 35.25 190 THR A C 1
ATOM 1468 O O . THR A 1 190 ? -2.998 -24.202 13.584 1.00 35.25 190 THR A O 1
ATOM 1471 N N . THR A 1 191 ? -3.544 -25.325 15.424 1.00 33.31 191 THR A N 1
ATOM 1472 C CA . THR A 1 191 ? -4.931 -24.873 15.465 1.00 33.31 191 THR A CA 1
ATOM 1473 C C . THR A 1 191 ? -4.915 -23.398 15.836 1.00 33.31 191 THR A C 1
ATOM 1475 O O . THR A 1 191 ? -4.844 -23.078 17.018 1.00 33.31 191 THR A O 1
ATOM 1478 N N . PHE A 1 192 ? -4.974 -22.519 14.830 1.00 34.53 192 PHE A N 1
ATOM 1479 C CA . PHE A 1 192 ? -5.251 -21.097 15.014 1.00 34.53 192 PHE A CA 1
ATOM 1480 C C . PHE A 1 192 ? -6.527 -20.969 15.845 1.00 34.53 192 PHE A C 1
ATOM 1482 O O . PHE A 1 192 ? -7.639 -21.252 15.382 1.00 34.53 192 PHE A O 1
ATOM 1489 N N . SER A 1 193 ? -6.335 -20.624 17.112 1.00 33.06 193 SER A N 1
ATOM 1490 C CA . SER A 1 193 ? -7.403 -20.368 18.057 1.00 33.06 193 SER A CA 1
ATOM 1491 C C . SER A 1 193 ? -7.938 -18.969 17.783 1.00 33.06 193 SER A C 1
ATOM 1493 O O . SER A 1 193 ? -7.171 -18.049 17.517 1.00 33.06 193 SER A O 1
ATOM 1495 N N . ALA A 1 194 ? -9.243 -18.753 17.945 1.00 35.72 194 ALA A N 1
ATOM 1496 C CA . ALA A 1 194 ? -9.817 -17.402 17.998 1.00 35.72 194 ALA A CA 1
ATOM 1497 C C . ALA A 1 194 ? -9.280 -16.561 19.188 1.00 35.72 194 ALA A C 1
ATOM 1499 O O . ALA A 1 194 ? -9.727 -15.437 19.394 1.00 35.72 194 ALA A O 1
ATOM 1500 N N . LEU A 1 195 ? -8.358 -17.130 19.978 1.00 34.31 195 LEU A N 1
ATOM 1501 C CA . LEU A 1 195 ? -7.661 -16.540 21.116 1.00 34.31 195 LEU A CA 1
ATOM 1502 C C . LEU A 1 195 ? -6.172 -16.244 20.849 1.00 34.31 195 LEU A C 1
ATOM 1504 O O . LEU A 1 195 ? -5.511 -15.773 21.771 1.00 34.31 195 LEU A O 1
ATOM 1508 N N . ASP A 1 196 ? -5.642 -16.465 19.637 1.00 41.22 196 ASP A N 1
ATOM 1509 C CA . ASP A 1 196 ? -4.324 -15.923 19.250 1.00 41.22 196 ASP A CA 1
ATOM 1510 C C . ASP A 1 196 ? -4.448 -14.412 18.965 1.00 41.22 196 ASP A C 1
ATOM 1512 O O . ASP A 1 196 ? -4.272 -13.931 17.847 1.00 41.22 196 ASP A O 1
ATOM 1516 N N . GLU A 1 197 ? -4.807 -13.639 19.997 1.00 46.25 197 GLU A N 1
ATOM 1517 C CA . GLU A 1 197 ? -4.891 -12.171 19.943 1.00 46.25 197 GLU A CA 1
ATOM 1518 C C . GLU A 1 197 ? -3.523 -11.509 19.692 1.00 46.25 197 GLU A C 1
ATOM 1520 O O . GLU A 1 197 ? -3.475 -10.357 19.263 1.00 46.25 197 GLU A O 1
ATOM 1525 N N . ASP A 1 198 ? -2.419 -12.229 19.910 1.00 42.34 198 ASP A N 1
ATOM 1526 C CA . ASP A 1 198 ? -1.059 -11.697 19.769 1.00 42.34 198 ASP A CA 1
ATOM 1527 C C . ASP A 1 198 ? -0.583 -11.689 18.299 1.00 42.34 198 ASP A C 1
ATOM 1529 O O . ASP A 1 198 ? 0.125 -10.774 17.878 1.00 42.34 198 ASP A O 1
ATOM 1533 N N . ASP A 1 199 ? -1.066 -12.615 17.460 1.00 49.62 199 ASP A N 1
ATOM 1534 C CA . ASP A 1 199 ? -0.827 -12.590 16.005 1.00 49.62 199 ASP A CA 1
ATOM 1535 C C . ASP A 1 199 ? -1.633 -11.482 15.298 1.00 49.62 199 ASP A C 1
ATOM 1537 O O . ASP A 1 199 ? -1.285 -11.050 14.199 1.00 49.62 199 ASP A O 1
ATOM 1541 N N . LEU A 1 200 ? -2.695 -10.998 15.948 1.00 51.44 200 LEU A N 1
ATOM 1542 C CA . LEU A 1 200 ? -3.586 -9.942 15.468 1.00 51.44 200 LEU A CA 1
ATOM 1543 C C . LEU A 1 200 ? -3.044 -8.523 15.765 1.00 51.44 200 LEU A C 1
ATOM 1545 O O . LEU A 1 200 ? -3.511 -7.546 15.192 1.00 51.44 200 LEU A O 1
ATOM 1549 N N . GLN A 1 201 ? -2.052 -8.372 16.645 1.00 62.66 201 GLN A N 1
ATOM 1550 C CA . GLN A 1 201 ? -1.466 -7.061 16.984 1.00 62.66 201 GLN A CA 1
ATOM 1551 C C . GLN A 1 201 ? -0.057 -6.864 16.422 1.00 62.66 201 GLN A C 1
ATOM 1553 O O . GLN A 1 201 ? 0.561 -5.827 16.654 1.00 62.66 201 GLN A O 1
ATOM 1558 N N . THR A 1 202 ? 0.459 -7.836 15.670 1.00 75.62 202 THR A N 1
ATOM 1559 C CA . THR A 1 202 ? 1.776 -7.743 15.040 1.00 75.62 202 THR A CA 1
ATOM 1560 C C . THR A 1 202 ? 1.658 -7.391 13.562 1.00 75.62 202 THR A C 1
ATOM 1562 O O . THR A 1 202 ? 0.849 -7.943 12.813 1.00 75.62 202 THR A O 1
ATOM 1565 N N . VAL A 1 203 ? 2.493 -6.454 13.127 1.00 83.06 203 VAL A N 1
ATOM 1566 C CA . VAL A 1 203 ? 2.599 -5.999 11.741 1.00 83.06 203 VAL A CA 1
ATOM 1567 C C . VAL A 1 203 ? 4.008 -6.237 11.239 1.00 83.06 203 VAL A C 1
ATOM 1569 O O . VAL A 1 203 ? 4.973 -6.126 11.987 1.00 83.06 203 VAL A O 1
ATOM 1572 N N . ILE A 1 204 ? 4.130 -6.567 9.958 1.00 88.19 204 ILE A N 1
ATOM 1573 C CA . ILE A 1 204 ? 5.425 -6.750 9.311 1.00 88.19 204 ILE A CA 1
ATOM 1574 C C . ILE A 1 204 ? 5.814 -5.437 8.637 1.00 88.19 204 ILE A C 1
ATOM 1576 O O . ILE A 1 204 ? 5.131 -4.976 7.728 1.00 88.19 204 ILE A O 1
ATOM 1580 N N . VAL A 1 205 ? 6.910 -4.829 9.069 1.00 91.81 205 VAL A N 1
ATOM 1581 C CA . VAL A 1 205 ? 7.497 -3.651 8.431 1.00 91.81 205 VAL A CA 1
ATOM 1582 C C . VAL A 1 205 ? 8.525 -4.117 7.402 1.00 91.81 205 VAL A C 1
ATOM 1584 O O . VAL A 1 205 ? 9.442 -4.854 7.748 1.00 91.81 205 VAL A O 1
ATOM 1587 N N . GLU A 1 206 ? 8.372 -3.717 6.139 1.00 92.94 206 GLU A N 1
ATOM 1588 C CA . GLU A 1 206 ? 9.275 -4.023 5.021 1.00 92.94 206 GLU A CA 1
ATOM 1589 C C . GLU A 1 206 ? 10.004 -2.758 4.553 1.00 92.94 206 GLU A C 1
ATOM 1591 O O . GLU A 1 206 ? 9.379 -1.715 4.330 1.00 92.94 206 GLU A O 1
ATOM 1596 N N . ASN A 1 207 ? 11.309 -2.870 4.300 1.00 93.00 207 ASN A N 1
ATOM 1597 C CA . ASN A 1 207 ? 12.098 -1.786 3.722 1.00 93.00 207 ASN A CA 1
ATOM 1598 C C . ASN A 1 207 ? 12.320 -1.983 2.212 1.00 93.00 207 ASN A C 1
ATOM 1600 O O . ASN A 1 207 ? 13.053 -2.870 1.776 1.00 93.00 207 ASN A O 1
ATOM 1604 N N . LYS A 1 208 ? 11.755 -1.088 1.398 1.00 90.06 208 LYS A N 1
ATOM 1605 C CA . LYS A 1 208 ? 11.956 -0.999 -0.060 1.00 90.06 208 LYS A CA 1
ATOM 1606 C C . LYS A 1 208 ? 12.403 0.393 -0.512 1.00 90.06 208 LYS A C 1
ATOM 1608 O O . LYS A 1 208 ? 12.139 0.796 -1.642 1.00 90.06 208 LYS A O 1
ATOM 1613 N N . LEU A 1 209 ? 13.087 1.134 0.356 1.00 87.00 209 LEU A N 1
ATOM 1614 C CA . LEU A 1 209 ? 13.578 2.481 0.053 1.00 87.00 209 LEU A CA 1
ATOM 1615 C C . LEU A 1 209 ? 14.896 2.479 -0.744 1.00 87.00 209 LEU A C 1
ATOM 1617 O O . LEU A 1 209 ? 15.231 3.465 -1.397 1.00 87.00 209 LEU A O 1
ATOM 1621 N N . GLY A 1 210 ? 15.638 1.371 -0.740 1.00 81.94 210 GLY A N 1
ATOM 1622 C CA . GLY A 1 210 ? 16.954 1.269 -1.389 1.00 81.94 210 GLY A CA 1
ATOM 1623 C C . GLY A 1 210 ? 18.114 1.764 -0.516 1.00 81.94 210 GLY A C 1
ATOM 1624 O O . GLY A 1 210 ? 19.235 1.871 -0.996 1.00 81.94 210 GLY A O 1
ATOM 1625 N N . CYS A 1 211 ? 17.858 2.054 0.759 1.00 84.81 211 CYS A N 1
ATOM 1626 C CA . CYS A 1 211 ? 18.860 2.313 1.791 1.00 84.81 211 CYS A CA 1
ATOM 1627 C C . CYS A 1 211 ? 18.443 1.612 3.085 1.00 84.81 211 CYS A C 1
ATOM 1629 O O . CYS A 1 211 ? 17.307 1.146 3.185 1.00 84.81 211 CYS A O 1
ATOM 1631 N N . ASP A 1 212 ? 19.332 1.553 4.068 1.00 89.69 212 ASP A N 1
ATOM 1632 C CA . ASP A 1 212 ? 18.998 1.028 5.391 1.00 89.69 212 ASP A CA 1
ATOM 1633 C C . ASP A 1 212 ? 18.107 2.032 6.140 1.00 89.69 212 ASP A C 1
ATOM 1635 O O . ASP A 1 212 ? 18.252 3.246 5.969 1.00 89.69 212 ASP A O 1
ATOM 1639 N N . ILE A 1 213 ? 17.162 1.521 6.928 1.00 91.62 213 ILE A N 1
ATOM 1640 C CA . ILE A 1 213 ? 16.325 2.317 7.833 1.00 91.62 213 ILE A CA 1
ATOM 1641 C C . ILE A 1 213 ? 16.406 1.744 9.239 1.00 91.62 213 ILE A C 1
ATOM 1643 O O . ILE A 1 213 ? 16.656 0.556 9.418 1.00 91.62 213 ILE A O 1
ATOM 1647 N N . PHE A 1 214 ? 16.152 2.571 10.238 1.00 92.00 214 PHE A N 1
ATOM 1648 C CA . PHE A 1 214 ? 16.043 2.153 11.624 1.00 92.00 214 PHE A CA 1
ATOM 1649 C C . PHE A 1 214 ? 14.576 2.181 12.030 1.00 92.00 214 PHE A C 1
ATOM 1651 O O . PHE A 1 214 ? 13.853 3.125 11.713 1.00 92.00 214 PHE A O 1
ATOM 1658 N N . VAL A 1 215 ? 14.134 1.131 12.713 1.00 91.75 215 VAL A N 1
ATOM 1659 C CA . VAL A 1 215 ? 12.781 1.009 13.252 1.00 91.75 215 VAL A CA 1
ATOM 1660 C C . VAL A 1 215 ? 12.894 0.971 14.766 1.00 91.75 215 VAL A C 1
ATOM 1662 O O . VAL A 1 215 ? 13.477 0.045 15.329 1.00 91.75 215 VAL A O 1
ATOM 1665 N N . LYS A 1 216 ? 12.345 1.989 15.424 1.00 88.44 216 LYS A N 1
ATOM 1666 C CA . LYS A 1 216 ? 12.243 2.052 16.880 1.00 88.44 216 LYS A CA 1
ATOM 1667 C C . LYS A 1 216 ? 10.883 1.507 17.299 1.00 88.44 216 LYS A C 1
ATOM 1669 O O . LYS A 1 216 ? 9.856 1.994 16.826 1.00 88.44 216 LYS A O 1
ATOM 1674 N N . LYS A 1 217 ? 10.871 0.522 18.195 1.00 82.06 217 LYS A N 1
ATOM 1675 C CA . LYS A 1 217 ? 9.658 -0.083 18.760 1.00 82.06 217 LYS A CA 1
ATOM 1676 C C . LYS A 1 217 ? 9.696 -0.020 20.288 1.00 82.06 217 LYS A C 1
ATOM 1678 O O . LYS A 1 217 ? 10.754 -0.192 20.897 1.00 82.06 217 LYS A O 1
ATOM 1683 N N . VAL A 1 218 ? 8.533 0.221 20.890 1.00 69.19 218 VAL A N 1
ATOM 1684 C CA . VAL A 1 218 ? 8.352 0.230 22.347 1.00 69.19 218 VAL A CA 1
ATOM 1685 C C . VAL A 1 218 ? 7.783 -1.122 22.751 1.00 69.19 218 VAL A C 1
ATOM 1687 O O . VAL A 1 218 ? 6.601 -1.400 22.555 1.00 69.19 218 VAL A O 1
ATOM 1690 N N . GLU A 1 219 ? 8.633 -1.976 23.311 1.00 62.22 219 GLU A N 1
ATOM 1691 C CA . GLU A 1 219 ? 8.224 -3.256 23.887 1.00 62.22 219 GLU A CA 1
ATOM 1692 C C . GLU A 1 219 ? 8.500 -3.215 25.394 1.00 62.22 219 GLU A C 1
ATOM 1694 O O . GLU A 1 219 ? 9.637 -3.040 25.819 1.00 62.22 219 GLU A O 1
ATOM 1699 N N . HIS A 1 220 ? 7.465 -3.392 26.222 1.00 55.53 220 HIS A N 1
ATOM 1700 C CA . HIS A 1 220 ? 7.592 -3.469 27.689 1.00 55.53 220 HIS A CA 1
ATOM 1701 C C . HIS A 1 220 ? 8.271 -2.245 28.354 1.00 55.53 220 HIS A C 1
ATOM 1703 O O . HIS A 1 220 ? 9.063 -2.425 29.277 1.00 55.53 220 HIS A O 1
ATOM 1709 N N . ASP A 1 221 ? 7.967 -1.019 27.901 1.00 55.91 221 ASP A N 1
ATOM 1710 C CA . ASP A 1 221 ? 8.613 0.242 28.337 1.00 55.91 221 ASP A CA 1
ATOM 1711 C C . ASP A 1 221 ? 10.125 0.337 28.023 1.00 55.91 221 ASP A C 1
ATOM 1713 O O . ASP A 1 221 ? 10.822 1.202 28.556 1.00 55.91 221 ASP A O 1
ATOM 1717 N N . VAL A 1 222 ? 10.652 -0.523 27.140 1.00 56.34 222 VAL A N 1
ATOM 1718 C CA . VAL A 1 222 ? 12.030 -0.440 26.639 1.00 56.34 222 VAL A CA 1
ATOM 1719 C C . VAL A 1 222 ? 12.023 -0.072 25.158 1.00 56.34 222 VAL A C 1
ATOM 1721 O O . VAL A 1 222 ? 11.437 -0.765 24.324 1.00 56.34 222 VAL A O 1
ATOM 1724 N N . ASP A 1 223 ? 12.726 1.013 24.838 1.00 71.44 223 ASP A N 1
ATOM 1725 C CA . ASP A 1 223 ? 13.005 1.420 23.467 1.00 71.44 223 ASP A CA 1
ATOM 1726 C C . ASP A 1 223 ? 14.013 0.454 22.839 1.00 71.44 223 ASP A C 1
ATOM 1728 O O . ASP A 1 223 ? 15.177 0.393 23.241 1.00 71.44 223 ASP A O 1
ATOM 1732 N N . THR A 1 224 ? 13.573 -0.297 21.834 1.00 78.81 224 THR A N 1
ATOM 1733 C CA . THR A 1 224 ? 14.456 -1.143 21.023 1.00 78.81 224 THR A CA 1
ATOM 1734 C C . THR A 1 224 ? 14.539 -0.578 19.612 1.00 78.81 224 THR A C 1
ATOM 1736 O O . THR A 1 224 ? 13.527 -0.185 19.031 1.00 78.81 224 THR A O 1
ATOM 1739 N N . VAL A 1 225 ? 15.757 -0.483 19.076 1.00 86.50 225 VAL A N 1
ATOM 1740 C CA . VAL A 1 225 ? 16.026 0.057 17.738 1.00 86.50 225 VAL A CA 1
ATOM 1741 C C . VAL A 1 225 ? 16.639 -1.043 16.885 1.00 86.50 225 VAL A C 1
ATOM 1743 O O . VAL A 1 225 ? 17.760 -1.479 17.141 1.00 86.50 225 VAL A O 1
ATOM 1746 N N . ASP A 1 226 ? 15.902 -1.463 15.862 1.00 86.31 226 ASP A N 1
ATOM 1747 C CA . ASP A 1 226 ? 16.335 -2.473 14.903 1.00 86.31 226 ASP A CA 1
ATOM 1748 C C . ASP A 1 226 ? 16.752 -1.796 13.589 1.00 86.31 226 ASP A C 1
ATOM 1750 O O . ASP A 1 226 ? 16.022 -0.972 13.036 1.00 86.31 226 ASP A O 1
ATOM 1754 N N . MET A 1 227 ? 17.927 -2.149 13.062 1.00 89.88 227 MET A N 1
ATOM 1755 C CA . MET A 1 227 ? 18.358 -1.723 11.728 1.00 89.88 227 MET A CA 1
ATOM 1756 C C . MET A 1 227 ? 17.786 -2.678 10.679 1.00 89.88 227 MET A C 1
ATOM 1758 O O . MET A 1 227 ? 18.080 -3.874 10.688 1.00 89.88 227 MET A O 1
ATOM 1762 N N . LEU A 1 228 ? 17.007 -2.138 9.751 1.00 91.12 228 LEU A N 1
ATOM 1763 C CA . LEU A 1 228 ? 16.340 -2.863 8.685 1.00 91.12 228 LEU A CA 1
ATOM 1764 C C . LEU A 1 228 ? 16.998 -2.549 7.338 1.00 91.12 228 LEU A C 1
ATOM 1766 O O . LEU A 1 228 ? 16.856 -1.444 6.805 1.00 91.12 228 LEU A O 1
ATOM 1770 N N . ARG A 1 229 ? 17.708 -3.526 6.765 1.00 88.38 229 ARG A N 1
ATOM 1771 C CA . ARG A 1 229 ? 18.375 -3.350 5.467 1.00 88.38 229 ARG A CA 1
ATOM 1772 C C . ARG A 1 229 ? 17.376 -3.346 4.317 1.00 88.38 229 ARG A C 1
ATOM 1774 O O . ARG A 1 229 ? 16.240 -3.802 4.453 1.00 88.38 229 ARG A O 1
ATOM 1781 N N . HIS A 1 230 ? 17.799 -2.842 3.162 1.00 85.06 230 HIS A N 1
ATOM 1782 C CA . HIS A 1 230 ? 16.973 -2.907 1.959 1.00 85.06 230 HIS A CA 1
ATOM 1783 C C . HIS A 1 230 ? 16.583 -4.357 1.615 1.00 85.06 230 HIS A C 1
ATOM 1785 O O . HIS A 1 230 ? 17.446 -5.213 1.436 1.00 85.06 230 HIS A O 1
ATOM 1791 N N . GLY A 1 231 ? 15.280 -4.607 1.478 1.00 83.56 231 GLY A N 1
ATOM 1792 C CA . GLY A 1 231 ? 14.711 -5.921 1.178 1.00 83.56 231 GLY A CA 1
ATOM 1793 C C . GLY A 1 231 ? 14.354 -6.756 2.411 1.00 83.56 231 GLY A C 1
ATOM 1794 O O . GLY A 1 231 ? 13.610 -7.726 2.266 1.00 83.56 231 GLY A O 1
ATOM 1795 N N . ASP A 1 232 ? 14.811 -6.362 3.602 1.00 88.69 232 ASP A N 1
ATOM 1796 C CA . ASP A 1 232 ? 14.508 -7.061 4.850 1.00 88.69 232 ASP A CA 1
ATOM 1797 C C . ASP A 1 232 ? 13.142 -6.641 5.421 1.00 88.69 232 ASP A C 1
ATOM 1799 O O . ASP A 1 232 ? 12.551 -5.615 5.052 1.00 88.69 232 ASP A O 1
ATOM 1803 N N . CYS A 1 233 ? 12.640 -7.446 6.361 1.00 90.69 233 CYS A N 1
ATOM 1804 C CA . CYS A 1 233 ? 11.430 -7.150 7.119 1.00 90.69 233 CYS A CA 1
ATOM 1805 C C . CYS A 1 233 ? 11.580 -7.446 8.619 1.00 90.69 233 CYS A C 1
ATOM 1807 O O . CYS A 1 233 ? 12.315 -8.355 9.002 1.00 90.69 233 CYS A O 1
ATOM 1809 N N . VAL A 1 234 ? 10.834 -6.728 9.461 1.00 89.81 234 VAL A N 1
ATOM 1810 C CA . VAL A 1 234 ? 10.781 -6.936 10.917 1.00 89.81 234 VAL A CA 1
ATOM 1811 C C . VAL A 1 234 ? 9.335 -6.959 11.408 1.00 89.81 234 VAL A C 1
ATOM 1813 O O . VAL A 1 234 ? 8.487 -6.236 10.891 1.00 89.81 234 VAL A O 1
ATOM 1816 N N . SER A 1 235 ? 9.029 -7.804 12.392 1.00 86.44 235 SER A N 1
ATOM 1817 C CA . SER A 1 235 ? 7.727 -7.803 13.062 1.00 86.44 235 SER A CA 1
ATOM 1818 C C . SER A 1 235 ? 7.703 -6.774 14.187 1.00 86.44 235 SER A C 1
ATOM 1820 O O . SER A 1 235 ? 8.582 -6.783 15.048 1.00 86.44 235 SER A O 1
ATOM 1822 N N . VAL A 1 236 ? 6.673 -5.937 14.204 1.00 85.00 236 VAL A N 1
ATOM 1823 C CA . VAL A 1 236 ? 6.467 -4.877 15.190 1.00 85.00 236 VAL A CA 1
ATOM 1824 C C . VAL A 1 236 ? 5.108 -5.073 15.846 1.00 85.00 236 VAL A C 1
ATOM 1826 O O . VAL A 1 236 ? 4.105 -5.268 15.156 1.00 85.00 236 VAL A O 1
ATOM 1829 N N . TRP A 1 237 ? 5.071 -5.036 17.176 1.00 79.56 237 TRP A N 1
ATOM 1830 C CA . TRP A 1 237 ? 3.816 -4.999 17.920 1.00 79.56 237 TRP A CA 1
ATOM 1831 C C . TRP A 1 237 ? 3.216 -3.594 17.862 1.00 79.56 237 TRP A C 1
ATOM 1833 O O . TRP A 1 237 ? 3.925 -2.606 18.040 1.00 79.56 237 TRP A O 1
ATOM 1843 N N . ILE A 1 238 ? 1.912 -3.506 17.609 1.00 76.06 238 ILE A N 1
ATOM 1844 C CA . ILE A 1 238 ? 1.196 -2.238 17.511 1.00 76.06 238 ILE A CA 1
ATOM 1845 C C . ILE A 1 238 ? 0.192 -2.128 18.664 1.00 76.06 238 ILE A C 1
ATOM 1847 O O . ILE A 1 238 ? -0.650 -3.020 18.824 1.00 76.06 238 ILE A O 1
ATOM 1851 N N . PRO A 1 239 ? 0.225 -1.032 19.448 1.00 69.94 239 PRO A N 1
ATOM 1852 C CA . PRO A 1 239 ? -0.763 -0.805 20.481 1.00 69.94 239 PRO A CA 1
ATOM 1853 C C . PRO A 1 239 ? -2.164 -0.611 19.884 1.00 69.94 239 PRO A C 1
ATOM 1855 O O . PRO A 1 239 ? -2.319 -0.187 18.741 1.00 69.94 239 PRO A O 1
ATOM 1858 N N . PRO A 1 240 ? -3.236 -0.895 20.640 1.00 62.69 240 PRO A N 1
ATOM 1859 C CA . PRO A 1 240 ? -4.589 -0.631 20.169 1.00 62.69 240 PRO A CA 1
ATOM 1860 C C . PRO A 1 240 ? -4.775 0.863 19.835 1.00 62.69 240 PRO A C 1
ATOM 1862 O O . PRO A 1 240 ? -4.473 1.698 20.697 1.00 62.69 240 PRO A O 1
ATOM 1865 N N . PRO A 1 241 ? -5.300 1.213 18.643 1.00 62.66 241 PRO A N 1
ATOM 1866 C CA . PRO A 1 241 ? -5.458 2.605 18.235 1.00 62.66 241 PRO A CA 1
ATOM 1867 C C . PRO A 1 241 ? -6.412 3.348 19.174 1.00 62.66 241 PRO A C 1
ATOM 1869 O O . PRO A 1 241 ? -7.445 2.809 19.592 1.00 62.66 241 PRO A O 1
ATOM 1872 N N . ARG A 1 242 ? -6.075 4.595 19.515 1.00 58.94 242 ARG A N 1
ATOM 1873 C CA . ARG A 1 242 ? -6.890 5.434 20.403 1.00 58.94 242 ARG A CA 1
ATOM 1874 C C . ARG A 1 242 ? -7.630 6.500 19.623 1.00 58.94 242 ARG A C 1
ATOM 1876 O O . ARG A 1 242 ? -7.058 7.472 19.151 1.00 58.94 242 ARG A O 1
ATOM 1883 N N . PHE A 1 243 ? -8.949 6.377 19.582 1.00 56.72 243 PHE A N 1
ATOM 1884 C CA . PHE A 1 243 ? -9.799 7.400 18.984 1.00 56.72 243 PHE A CA 1
ATOM 1885 C C . PHE A 1 243 ? -10.162 8.457 20.022 1.00 56.72 243 PHE A C 1
ATOM 1887 O O . PHE A 1 243 ? -10.453 8.141 21.178 1.00 56.72 243 PHE A O 1
ATOM 1894 N N . SER A 1 244 ? -10.138 9.729 19.619 1.00 49.22 244 SER A N 1
ATOM 1895 C CA . SER A 1 244 ? -10.494 10.820 20.522 1.00 49.22 244 SER A CA 1
ATOM 1896 C C . SER A 1 244 ? -11.936 10.648 21.024 1.00 49.22 244 SER A C 1
ATOM 1898 O O . SER A 1 244 ? -12.889 10.594 20.251 1.00 49.22 244 SER A O 1
ATOM 1900 N N . ASN A 1 245 ? -12.105 10.590 22.347 1.00 45.28 245 ASN A N 1
ATOM 1901 C CA . ASN A 1 245 ? -13.397 10.466 23.035 1.00 45.28 245 ASN A CA 1
ATOM 1902 C C . ASN A 1 245 ? -14.286 11.725 22.905 1.00 45.28 245 ASN A C 1
ATOM 1904 O O . ASN A 1 245 ? -15.200 11.909 23.702 1.00 45.28 245 ASN A O 1
ATOM 1908 N N . ARG A 1 2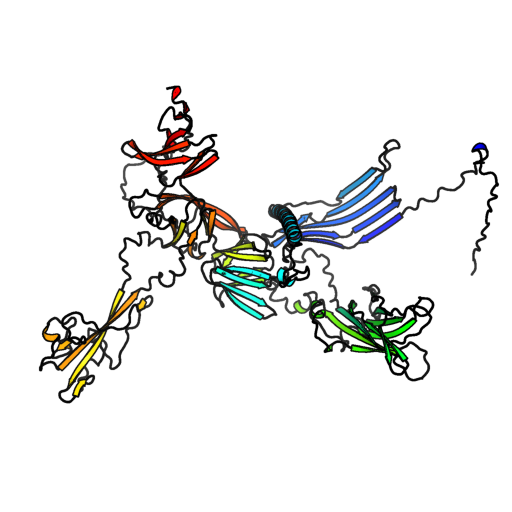46 ? -14.040 12.617 21.934 1.00 45.41 246 ARG A N 1
ATOM 1909 C CA . ARG A 1 246 ? -14.667 13.951 21.862 1.00 45.41 246 ARG A CA 1
ATOM 1910 C C . ARG A 1 246 ? -16.192 13.928 21.680 1.00 45.41 246 ARG A C 1
ATOM 1912 O O . ARG A 1 246 ? -16.829 14.944 21.927 1.00 45.41 246 ARG A O 1
ATOM 1919 N N . LEU A 1 247 ? -16.779 12.789 21.306 1.00 43.12 247 LEU A N 1
ATOM 1920 C CA . LEU A 1 247 ? -18.235 12.588 21.231 1.00 43.12 247 LEU A CA 1
ATOM 1921 C C . LEU A 1 247 ? -18.849 11.973 22.501 1.00 43.12 247 LEU A C 1
ATOM 1923 O O . LEU A 1 247 ? -20.069 11.995 22.661 1.00 43.12 247 LEU A O 1
ATOM 1927 N N . ASN A 1 248 ? -18.036 11.491 23.448 1.00 42.28 248 ASN A N 1
ATOM 1928 C CA . ASN A 1 248 ? -18.521 11.042 24.748 1.00 42.28 248 ASN A CA 1
ATOM 1929 C C . ASN A 1 248 ? -18.819 12.266 25.630 1.00 42.28 248 ASN A C 1
ATOM 1931 O O . ASN A 1 248 ? -18.030 12.648 26.485 1.00 42.28 248 ASN A O 1
ATOM 1935 N N . VAL A 1 249 ? -20.017 12.841 25.477 1.00 40.47 249 VAL A N 1
ATOM 1936 C CA . VAL A 1 249 ? -20.602 13.877 26.366 1.00 40.47 249 VAL A CA 1
ATOM 1937 C C . VAL A 1 249 ? -20.791 13.368 27.817 1.00 40.47 249 VAL A C 1
ATOM 1939 O O . VAL A 1 249 ? -21.282 14.077 28.690 1.00 40.47 249 VAL A O 1
ATOM 1942 N N . ALA A 1 250 ? -20.385 12.133 28.114 1.00 38.09 250 ALA A N 1
ATOM 1943 C CA . ALA A 1 250 ? -20.488 11.496 29.418 1.00 38.09 250 ALA A CA 1
ATOM 1944 C C . ALA A 1 250 ? -19.137 11.399 30.150 1.00 38.09 250 ALA A C 1
ATOM 1946 O O . ALA A 1 250 ? -18.877 10.386 30.797 1.00 38.09 250 ALA A O 1
ATOM 1947 N N . ASP A 1 251 ? -18.290 12.432 30.096 1.00 36.34 251 ASP A N 1
ATOM 1948 C CA . ASP A 1 251 ? -17.163 12.559 31.037 1.00 36.34 251 ASP A CA 1
ATOM 1949 C C . ASP A 1 251 ? -17.636 13.177 32.370 1.00 36.34 251 ASP A C 1
ATOM 1951 O O . ASP A 1 251 ? -17.105 14.160 32.880 1.00 36.34 251 ASP A O 1
ATOM 1955 N N . GLU A 1 252 ? -18.693 12.597 32.950 1.00 36.84 252 GLU A N 1
ATOM 1956 C CA . GLU A 1 252 ? -18.861 12.644 34.402 1.00 36.84 252 GLU A CA 1
ATOM 1957 C C . GLU A 1 252 ? -17.859 11.622 34.949 1.00 36.84 252 GLU A C 1
ATOM 1959 O O . GLU A 1 252 ? -18.063 10.413 34.817 1.00 36.84 252 GLU A O 1
ATOM 1964 N N . SER A 1 253 ? -16.747 12.129 35.483 1.00 41.47 253 SER A N 1
ATOM 1965 C CA . SER A 1 253 ? -15.631 11.398 36.088 1.00 41.47 253 SER A CA 1
ATOM 1966 C C . SER A 1 253 ? -16.064 10.114 36.809 1.00 41.47 253 SER A C 1
ATOM 1968 O O . SER A 1 253 ? -16.421 10.102 37.987 1.00 41.47 253 SER A O 1
ATOM 1970 N N . ARG A 1 254 ? -16.013 8.977 36.105 1.00 48.12 254 ARG A N 1
ATOM 1971 C CA . ARG A 1 254 ? -16.227 7.676 36.743 1.00 48.12 254 ARG A CA 1
ATOM 1972 C C . ARG A 1 254 ? -15.034 7.396 37.650 1.00 48.12 254 ARG A C 1
ATOM 1974 O O . ARG A 1 254 ? -13.895 7.364 37.191 1.00 48.12 254 ARG A O 1
ATOM 1981 N N . GLU A 1 255 ? -15.297 7.189 38.939 1.00 53.16 255 GLU A N 1
ATOM 1982 C CA . GLU A 1 255 ? -14.281 6.724 39.883 1.00 53.16 255 GLU A CA 1
ATOM 1983 C C . GLU A 1 255 ? -13.640 5.423 39.371 1.00 53.16 255 GLU A C 1
ATOM 1985 O O . GLU A 1 255 ? -14.314 4.572 38.784 1.00 53.16 255 GLU A O 1
ATOM 1990 N N . ALA A 1 256 ? -12.326 5.282 39.576 1.00 52.44 256 ALA A N 1
ATOM 1991 C CA . ALA A 1 256 ? -11.575 4.099 39.169 1.00 52.44 256 ALA A CA 1
ATOM 1992 C C . ALA A 1 256 ? -12.228 2.827 39.738 1.00 52.44 256 ALA A C 1
ATOM 1994 O O . ALA A 1 256 ? -12.429 2.712 40.951 1.00 52.44 256 ALA A O 1
ATOM 1995 N N . ARG A 1 257 ? -12.564 1.883 38.852 1.00 62.00 257 ARG A N 1
ATOM 1996 C CA . ARG A 1 257 ? -13.247 0.633 39.205 1.00 62.00 257 ARG A CA 1
ATOM 1997 C C . ARG A 1 257 ? -12.226 -0.437 39.567 1.00 62.00 257 ARG A C 1
ATOM 1999 O O . ARG A 1 257 ? -11.277 -0.683 38.820 1.00 62.00 257 ARG A O 1
ATOM 2006 N N . TYR A 1 258 ? -12.434 -1.073 40.712 1.00 72.25 258 TYR A N 1
ATOM 2007 C CA . TYR A 1 258 ? -11.576 -2.131 41.228 1.00 72.25 258 TYR A CA 1
ATOM 2008 C C . TYR A 1 258 ? -12.252 -3.477 40.960 1.00 72.25 258 TYR A C 1
ATOM 2010 O O . TYR A 1 258 ? -13.407 -3.668 41.333 1.00 72.25 258 TYR A O 1
ATOM 2018 N N . TYR A 1 259 ? -11.565 -4.402 40.291 1.00 79.06 259 TYR A N 1
ATOM 2019 C CA . TYR A 1 259 ? -12.107 -5.725 39.985 1.00 79.06 259 TYR A CA 1
ATOM 2020 C C . TYR A 1 259 ? -11.353 -6.792 40.766 1.00 79.06 259 TYR A C 1
ATOM 2022 O O . TYR A 1 259 ? -10.124 -6.778 40.838 1.00 79.06 259 TYR A O 1
ATOM 2030 N N . VAL A 1 260 ? -12.093 -7.738 41.336 1.00 79.88 260 VAL A N 1
ATOM 2031 C CA . VAL A 1 260 ? -11.534 -8.882 42.057 1.00 79.88 260 VAL A CA 1
ATOM 2032 C C . VAL A 1 260 ? -11.906 -10.145 41.321 1.00 79.88 260 VAL A C 1
ATOM 2034 O O . VAL A 1 260 ? -13.086 -10.424 41.122 1.00 79.88 260 VAL A O 1
ATOM 2037 N N . ALA A 1 261 ? -10.895 -10.914 40.944 1.00 81.62 261 ALA A N 1
ATOM 2038 C CA . ALA A 1 261 ? -11.075 -12.230 40.375 1.00 81.62 261 ALA A CA 1
ATOM 2039 C C . ALA A 1 261 ? -10.859 -13.299 41.455 1.00 81.62 261 ALA A C 1
ATOM 2041 O O . ALA A 1 261 ? -9.867 -13.283 42.191 1.00 81.62 261 ALA A O 1
ATOM 2042 N N . VAL A 1 262 ? -11.804 -14.228 41.547 1.00 84.06 262 VAL A N 1
ATOM 2043 C CA . VAL A 1 262 ? -11.837 -15.317 42.520 1.00 84.06 262 VAL A CA 1
ATOM 2044 C C . VAL A 1 262 ? -11.939 -16.629 41.767 1.00 84.06 262 VAL A C 1
ATOM 2046 O O . VAL A 1 262 ? -12.941 -16.901 41.110 1.00 84.06 262 VAL A O 1
ATOM 2049 N N . GLN A 1 263 ? -10.899 -17.446 41.872 1.00 85.06 263 GLN A N 1
ATOM 2050 C CA . GLN A 1 263 ? -10.844 -18.772 41.282 1.00 85.06 263 GLN A CA 1
ATOM 2051 C C . GLN A 1 263 ? -11.092 -19.831 42.356 1.00 85.06 263 GLN A C 1
ATOM 2053 O O . GLN A 1 263 ? -10.308 -19.981 43.296 1.00 85.06 263 GLN A O 1
ATOM 2058 N N . ILE A 1 264 ? -12.178 -20.585 42.198 1.00 86.62 264 ILE A N 1
ATOM 2059 C CA . ILE A 1 264 ? -12.538 -21.723 43.042 1.00 86.62 264 ILE A CA 1
ATOM 2060 C C . ILE A 1 264 ? -11.934 -22.984 42.428 1.00 86.62 264 ILE A C 1
ATOM 2062 O O . ILE A 1 264 ? -12.427 -23.506 41.427 1.00 86.62 264 ILE A O 1
ATOM 2066 N N . LEU A 1 265 ? -10.853 -23.486 43.022 1.00 85.25 265 LEU A N 1
ATOM 2067 C CA . LEU A 1 265 ? -10.121 -24.640 42.496 1.00 85.25 265 LEU A CA 1
ATOM 2068 C C . LEU A 1 265 ? -10.810 -25.949 42.884 1.00 85.25 265 LEU A C 1
ATOM 2070 O O . LEU A 1 265 ? -11.126 -26.781 42.032 1.00 85.25 265 LEU A O 1
ATOM 2074 N N . GLY A 1 266 ? -11.072 -26.124 44.174 1.00 87.88 266 GLY A N 1
ATOM 2075 C CA . GLY A 1 266 ? -11.614 -27.357 44.726 1.00 87.88 266 GLY A CA 1
ATOM 2076 C C . GLY A 1 266 ? -11.762 -27.296 46.239 1.00 87.88 266 GLY A C 1
ATOM 2077 O O . GLY A 1 266 ? -11.301 -26.352 46.871 1.00 87.88 266 GLY A O 1
ATOM 2078 N N . ALA A 1 267 ? -12.372 -28.322 46.816 1.00 87.56 267 ALA A N 1
ATOM 2079 C CA . ALA A 1 267 ? -12.471 -28.532 48.255 1.00 87.56 267 ALA A CA 1
ATOM 2080 C C . ALA A 1 267 ? -12.038 -29.960 48.602 1.00 87.56 267 ALA A C 1
ATOM 2082 O O . ALA A 1 267 ? -12.238 -30.881 47.804 1.00 87.56 267 ALA A O 1
ATOM 2083 N N . LYS A 1 268 ? -11.428 -30.138 49.775 1.00 86.06 268 LYS A N 1
ATOM 2084 C CA . LYS A 1 268 ? -11.030 -31.445 50.316 1.00 86.06 268 LYS A CA 1
ATOM 2085 C C . LYS A 1 268 ? -11.552 -31.632 51.734 1.00 86.06 268 LYS A C 1
ATOM 2087 O O . LYS A 1 268 ? -11.685 -30.643 52.449 1.00 86.06 268 LYS A O 1
ATOM 2092 N N . GLY A 1 269 ? -11.787 -32.878 52.138 1.00 78.50 269 GLY A N 1
ATOM 2093 C CA . GLY A 1 269 ? -12.232 -33.202 53.497 1.00 78.50 269 GLY A CA 1
ATOM 2094 C C . GLY A 1 269 ? -13.681 -32.805 53.788 1.00 78.50 269 GLY A C 1
ATOM 2095 O O . GLY A 1 269 ? -14.006 -32.502 54.928 1.00 78.50 269 GLY A O 1
ATOM 2096 N N . LEU A 1 270 ? -14.546 -32.733 52.766 1.00 83.94 270 LEU A N 1
ATOM 2097 C CA . LEU A 1 270 ? -15.955 -32.384 52.967 1.00 83.94 270 LEU A CA 1
ATOM 2098 C C . LEU A 1 270 ? -16.710 -33.570 53.594 1.00 83.94 270 LEU A C 1
ATOM 2100 O O . LEU A 1 270 ? -16.586 -34.681 53.071 1.00 83.94 270 LEU A O 1
ATOM 2104 N N . PRO A 1 271 ? -17.522 -33.370 54.645 1.00 76.81 271 PRO A N 1
ATOM 2105 C CA . PRO A 1 271 ? -18.303 -34.441 55.246 1.00 76.81 271 PRO A CA 1
ATOM 2106 C C . PRO A 1 271 ? -19.357 -34.972 54.271 1.00 76.81 271 PRO A C 1
ATOM 2108 O O . PRO A 1 271 ? -20.064 -34.217 53.592 1.00 76.81 271 PRO A O 1
ATOM 2111 N N . ILE A 1 272 ? -19.466 -36.297 54.218 1.00 74.62 272 ILE A N 1
ATOM 2112 C CA . ILE A 1 272 ? -20.472 -37.005 53.432 1.00 74.62 272 ILE A CA 1
ATOM 2113 C C . ILE A 1 272 ? -21.559 -37.508 54.381 1.00 74.62 272 ILE A C 1
ATOM 2115 O O . ILE A 1 272 ? -21.341 -38.418 55.176 1.00 74.62 272 ILE A O 1
ATOM 2119 N N . THR A 1 273 ? -22.742 -36.905 54.301 1.00 66.62 273 THR A N 1
ATOM 2120 C CA . THR A 1 273 ? -23.950 -37.345 55.005 1.00 66.62 273 THR A CA 1
ATOM 2121 C C . THR A 1 273 ? -24.851 -38.097 54.035 1.00 66.62 273 THR A C 1
ATOM 2123 O O . THR A 1 273 ? -25.458 -37.480 53.165 1.00 66.62 273 THR A O 1
ATOM 2126 N N . ASP A 1 274 ? -24.920 -39.423 54.164 1.00 60.22 274 ASP A N 1
ATOM 2127 C CA . ASP A 1 274 ? -25.770 -40.276 53.325 1.00 60.22 274 ASP A CA 1
ATOM 2128 C C . ASP A 1 274 ? -27.230 -40.234 53.803 1.00 60.22 274 ASP A C 1
ATOM 2130 O O . ASP A 1 274 ? -27.594 -40.850 54.805 1.00 60.22 274 ASP A O 1
ATOM 2134 N N . ASP A 1 275 ? -28.064 -39.462 53.105 1.00 62.62 275 ASP A N 1
ATOM 2135 C CA . ASP A 1 275 ? -29.514 -39.403 53.306 1.00 62.62 275 ASP A CA 1
ATOM 2136 C C . ASP A 1 275 ? -30.303 -40.077 52.165 1.00 62.62 275 ASP A C 1
ATOM 2138 O O . ASP A 1 275 ? -31.516 -39.891 52.045 1.00 62.62 275 ASP A O 1
ATOM 2142 N N . GLY A 1 276 ? -29.627 -40.879 51.330 1.00 60.44 276 GLY A N 1
ATOM 2143 C CA . GLY A 1 276 ? -30.215 -41.577 50.185 1.00 60.44 276 GLY A CA 1
ATOM 2144 C C . GLY A 1 276 ? -30.258 -40.775 48.876 1.00 60.44 276 GLY A C 1
ATOM 2145 O O . GLY A 1 276 ? -30.721 -41.307 47.865 1.00 60.44 276 GLY A O 1
ATOM 2146 N N . ASN A 1 277 ? -29.760 -39.530 48.851 1.00 64.62 277 ASN A N 1
ATOM 2147 C CA . ASN A 1 277 ? -29.623 -38.710 47.638 1.00 64.62 277 ASN A CA 1
ATOM 2148 C C . ASN A 1 277 ? -28.166 -38.615 47.151 1.00 64.62 277 ASN A C 1
ATOM 2150 O O . ASN A 1 277 ? -27.213 -38.726 47.916 1.00 64.62 277 ASN A O 1
ATOM 2154 N N . SER A 1 278 ? -27.963 -38.346 45.852 1.00 65.62 278 SER A N 1
ATOM 2155 C CA . SER A 1 278 ? -26.609 -38.191 45.302 1.00 65.62 278 SER A CA 1
ATOM 2156 C C . SER A 1 278 ? -25.923 -36.922 45.825 1.00 65.62 278 SER A C 1
ATOM 2158 O O . SER A 1 278 ? -26.411 -35.818 45.574 1.00 65.62 278 SER A O 1
ATOM 2160 N N . HIS A 1 279 ? -24.757 -37.068 46.459 1.00 72.25 279 HIS A N 1
ATOM 2161 C CA . HIS A 1 279 ? -23.919 -35.947 46.896 1.00 72.25 279 HIS A CA 1
ATOM 2162 C C . HIS A 1 279 ? -23.409 -35.149 45.693 1.00 72.25 279 HIS A C 1
ATOM 2164 O O . HIS A 1 279 ? -22.533 -35.599 44.957 1.00 72.25 279 HIS A O 1
ATOM 2170 N N . ASN A 1 280 ? -23.962 -33.957 45.489 1.00 82.75 280 ASN A N 1
ATOM 2171 C CA . ASN A 1 280 ? -23.452 -32.976 44.539 1.00 82.75 280 ASN A CA 1
ATOM 2172 C C . ASN A 1 280 ? -23.117 -31.707 45.314 1.00 82.75 280 ASN A C 1
ATOM 2174 O O . ASN A 1 280 ? -23.965 -31.186 46.039 1.00 82.75 280 ASN A O 1
ATOM 2178 N N . PHE A 1 281 ? -21.902 -31.206 45.133 1.00 85.19 281 PHE A N 1
ATOM 2179 C CA . PHE A 1 281 ? -21.434 -29.997 45.792 1.00 85.19 281 PHE A CA 1
ATOM 2180 C C . PHE A 1 281 ? -21.357 -28.836 44.806 1.00 85.19 281 PHE A C 1
ATOM 2182 O O . PHE A 1 281 ? -20.921 -29.001 43.662 1.00 85.19 281 PHE A O 1
ATOM 2189 N N . PHE A 1 282 ? -21.724 -27.648 45.272 1.00 88.38 282 PHE A N 1
ATOM 2190 C CA . PHE A 1 282 ? -21.455 -26.386 44.588 1.00 88.38 282 PHE A CA 1
ATOM 2191 C C . PHE A 1 282 ? -21.092 -25.301 45.606 1.00 88.38 282 PHE A C 1
ATOM 2193 O O . PHE A 1 282 ? -21.405 -25.418 46.793 1.00 88.38 282 PHE A O 1
ATOM 2200 N N . CYS A 1 283 ? -20.448 -24.244 45.120 1.00 88.44 283 CYS A N 1
ATOM 2201 C CA . CYS A 1 283 ? -20.101 -23.063 45.896 1.00 88.44 283 CYS A CA 1
ATOM 2202 C C . CYS A 1 283 ? -20.964 -21.888 45.432 1.00 88.44 283 CYS A C 1
ATOM 2204 O O . CYS A 1 283 ? -20.999 -21.590 44.237 1.00 88.44 283 CYS A O 1
ATOM 2206 N N . ALA A 1 284 ? -21.632 -21.206 46.358 1.00 89.06 284 ALA A N 1
ATOM 2207 C CA . ALA A 1 284 ? -22.268 -19.916 46.119 1.00 89.06 284 ALA A CA 1
ATOM 2208 C C . ALA A 1 284 ? -21.337 -18.796 46.587 1.00 89.06 284 ALA A C 1
ATOM 2210 O O . ALA A 1 284 ? -20.826 -18.855 47.698 1.00 89.06 284 ALA A O 1
ATOM 2211 N N . LEU A 1 285 ? -21.118 -17.791 45.743 1.00 89.69 285 LEU A N 1
ATOM 2212 C CA . LEU A 1 285 ? -20.285 -16.627 46.026 1.00 89.69 285 LEU A CA 1
ATOM 2213 C C . LEU A 1 285 ? -21.168 -15.378 46.064 1.00 89.69 285 LEU A C 1
ATOM 2215 O O . LEU A 1 285 ? -21.988 -15.171 45.163 1.00 89.69 285 LEU A O 1
ATOM 2219 N N . ARG A 1 286 ? -20.980 -14.522 47.067 1.00 88.12 286 ARG A N 1
ATOM 2220 C CA . ARG A 1 286 ? -21.733 -13.277 47.244 1.00 88.12 286 ARG A CA 1
ATOM 2221 C C . ARG A 1 286 ? -20.802 -12.142 47.646 1.00 88.12 286 ARG A C 1
ATOM 2223 O O . ARG A 1 286 ? -20.092 -12.248 48.642 1.00 88.12 286 ARG A O 1
ATOM 2230 N N . LEU A 1 287 ? -20.828 -11.045 46.889 1.00 84.88 287 LEU A N 1
ATOM 2231 C CA . LEU A 1 287 ? -20.119 -9.824 47.265 1.00 84.88 287 LEU A CA 1
ATOM 2232 C C . LEU A 1 287 ? -21.028 -8.959 48.146 1.00 84.88 287 LEU A C 1
ATOM 2234 O O . LEU A 1 287 ? -22.114 -8.556 47.727 1.00 84.88 287 LEU A O 1
ATOM 2238 N N . VAL A 1 288 ? -20.565 -8.652 49.353 1.00 82.75 288 VAL A N 1
ATOM 2239 C CA . VAL A 1 288 ? -21.244 -7.790 50.324 1.00 82.75 288 VAL A CA 1
ATOM 2240 C C . VAL A 1 288 ? -20.421 -6.517 50.492 1.00 82.75 288 VAL A C 1
ATOM 2242 O O . VAL A 1 288 ? -19.256 -6.581 50.868 1.00 82.75 288 VAL A O 1
ATOM 2245 N N . VAL A 1 289 ? -21.008 -5.359 50.200 1.00 77.94 289 VAL A N 1
ATOM 2246 C CA . VAL A 1 289 ? -20.356 -4.047 50.346 1.00 77.94 289 VAL A CA 1
ATOM 2247 C C . VAL A 1 289 ? -20.979 -3.330 51.544 1.00 77.94 289 VAL A C 1
ATOM 2249 O O . VAL A 1 289 ? -22.204 -3.209 51.603 1.00 77.94 289 VAL A O 1
ATOM 2252 N N . ASP A 1 290 ? -20.162 -2.862 52.493 1.00 68.62 290 ASP A N 1
ATOM 2253 C CA . ASP A 1 290 ? -20.662 -2.148 53.674 1.00 68.62 290 ASP A CA 1
ATOM 2254 C C . ASP A 1 290 ? -21.164 -0.746 53.272 1.00 68.62 290 ASP A C 1
ATOM 2256 O O . ASP A 1 290 ? -20.415 0.120 52.815 1.00 68.62 290 ASP A O 1
ATOM 2260 N N . ASN A 1 291 ? -22.470 -0.524 53.430 1.00 56.94 291 ASN A N 1
ATOM 2261 C CA . ASN A 1 291 ? -23.168 0.702 53.040 1.00 56.94 291 ASN A CA 1
ATOM 2262 C C . ASN A 1 291 ? -22.954 1.814 54.088 1.00 56.94 291 ASN A C 1
ATOM 2264 O O . ASN A 1 291 ? -23.736 1.943 55.027 1.00 56.94 291 ASN A O 1
ATOM 2268 N N . GLN A 1 292 ? -21.906 2.627 53.938 1.00 51.84 292 GLN A N 1
ATOM 2269 C CA . GLN A 1 292 ? -21.719 3.863 54.728 1.00 51.84 292 GLN A CA 1
ATOM 2270 C C . GLN A 1 292 ? -21.566 5.129 53.862 1.00 51.84 292 GLN A C 1
ATOM 2272 O O . GLN A 1 292 ? -21.346 6.210 54.398 1.00 51.84 292 GLN A O 1
ATOM 2277 N N . ALA A 1 293 ? -21.712 5.038 52.534 1.00 41.94 293 ALA A N 1
ATOM 2278 C CA . ALA A 1 293 ? -21.605 6.191 51.638 1.00 41.94 293 ALA A CA 1
ATOM 2279 C C . ALA A 1 293 ? -22.916 6.457 50.877 1.00 41.94 293 ALA A C 1
ATOM 2281 O O . ALA A 1 293 ? -23.599 5.538 50.435 1.00 41.94 293 ALA A O 1
ATOM 2282 N N . SER A 1 294 ? -23.231 7.745 50.774 1.00 42.00 294 SER A N 1
ATOM 2283 C CA . SER A 1 294 ? -24.379 8.440 50.182 1.00 42.00 294 SER A CA 1
ATOM 2284 C C . SER A 1 294 ? -25.015 7.787 48.943 1.00 42.00 294 SER A C 1
ATOM 2286 O O . SER A 1 294 ? -24.332 7.177 48.128 1.00 42.00 294 SER A O 1
ATOM 2288 N N . GLU A 1 295 ? -26.323 8.015 48.761 1.00 43.19 295 GLU A N 1
ATOM 2289 C CA . GLU A 1 295 ? -27.274 7.438 47.782 1.00 43.19 295 GLU A CA 1
ATOM 2290 C C . GLU A 1 295 ? -26.885 7.392 46.281 1.00 43.19 295 GLU A C 1
ATOM 2292 O O . GLU A 1 295 ? -27.695 6.971 45.457 1.00 43.19 295 GLU A O 1
ATOM 2297 N N . GLN A 1 296 ? -25.678 7.786 45.873 1.00 44.22 296 GLN A N 1
ATOM 2298 C CA . GLN A 1 296 ? -25.335 7.986 44.463 1.00 44.22 296 GLN A CA 1
ATOM 2299 C C . GLN A 1 296 ? -24.892 6.726 43.699 1.00 44.22 296 GLN A C 1
ATOM 2301 O O . GLN A 1 296 ? -24.934 6.748 42.471 1.00 44.22 296 GLN A O 1
ATOM 2306 N N . GLN A 1 297 ? -24.537 5.608 44.350 1.00 49.16 297 GLN A N 1
ATOM 2307 C CA . GLN A 1 297 ? -24.196 4.357 43.645 1.00 49.16 297 GLN A CA 1
ATOM 2308 C C . GLN A 1 297 ? -24.593 3.098 44.438 1.00 49.16 297 GLN A C 1
ATOM 2310 O O . GLN A 1 297 ? -23.755 2.429 45.037 1.00 49.16 297 GLN A O 1
ATOM 2315 N N . LYS A 1 298 ? -25.876 2.708 44.406 1.00 49.88 298 LYS A N 1
ATOM 2316 C CA . LYS A 1 298 ? -26.258 1.324 44.743 1.00 49.88 298 LYS A CA 1
ATOM 2317 C C . LYS A 1 298 ? -25.778 0.404 43.615 1.00 49.88 298 LYS A C 1
ATOM 2319 O O . LYS A 1 298 ? -26.458 0.273 42.600 1.00 49.88 298 LYS A O 1
ATOM 2324 N N . LEU A 1 299 ? -24.606 -0.215 43.770 1.00 53.88 299 LEU A N 1
ATOM 2325 C CA . LEU A 1 299 ? -24.222 -1.357 42.935 1.00 53.88 299 LEU A CA 1
ATOM 2326 C C . LEU A 1 299 ? -25.291 -2.450 43.083 1.00 53.88 299 LEU A C 1
ATOM 2328 O O . LEU A 1 299 ? -25.766 -2.718 44.189 1.00 53.88 299 LEU A O 1
ATOM 2332 N N . PHE A 1 300 ? -25.689 -3.069 41.970 1.00 54.84 300 PHE A N 1
ATOM 2333 C CA . PHE A 1 300 ? -26.580 -4.228 42.017 1.00 54.84 300 PHE A CA 1
ATOM 2334 C C . PHE A 1 300 ? -25.922 -5.356 42.833 1.00 54.84 300 PHE A C 1
ATOM 2336 O O . PHE A 1 300 ? -24.699 -5.510 42.769 1.00 54.84 300 PHE A O 1
ATOM 2343 N N . PRO A 1 301 ? -26.695 -6.151 43.597 1.00 67.38 301 PRO A N 1
ATOM 2344 C CA . PRO A 1 301 ? -26.148 -7.283 44.339 1.00 67.38 301 PRO A CA 1
ATOM 2345 C C . PRO A 1 301 ? -25.479 -8.268 43.370 1.00 67.38 301 PRO A C 1
ATOM 2347 O O . PRO A 1 301 ? -26.124 -8.787 42.461 1.00 67.38 301 PRO A O 1
ATOM 2350 N N . GLN A 1 302 ? -24.181 -8.513 43.559 1.00 80.94 302 GLN A N 1
ATOM 2351 C CA . GLN A 1 302 ? -23.395 -9.425 42.727 1.00 80.94 302 GLN A CA 1
ATOM 2352 C C . GLN A 1 302 ? -23.292 -10.790 43.414 1.00 80.94 302 GLN A C 1
ATOM 2354 O O . GLN A 1 302 ? -22.862 -10.893 44.565 1.00 80.94 302 GLN A O 1
ATOM 2359 N N . SER A 1 303 ? -23.685 -11.847 42.702 1.00 85.00 303 SER A N 1
ATOM 2360 C CA . SER A 1 303 ? -23.599 -13.229 43.178 1.00 85.00 303 SER A CA 1
ATOM 2361 C C . SER A 1 303 ? -23.274 -14.177 42.027 1.00 85.00 303 SER A C 1
ATOM 2363 O O . SER A 1 303 ? -23.623 -13.901 40.880 1.00 85.00 303 SER A O 1
ATOM 2365 N N . ALA A 1 304 ? -22.597 -15.279 42.331 1.00 84.56 304 ALA A N 1
ATOM 2366 C CA . ALA A 1 304 ? -22.229 -16.310 41.367 1.00 84.56 304 ALA A CA 1
ATOM 2367 C C . ALA A 1 304 ? -22.322 -17.703 42.003 1.00 84.56 304 ALA A C 1
ATOM 2369 O O . ALA A 1 304 ? -22.367 -17.833 43.227 1.00 84.56 304 ALA A O 1
ATOM 2370 N N . ARG A 1 305 ? -22.376 -18.755 41.182 1.00 86.69 305 ARG A N 1
ATOM 2371 C CA . ARG A 1 305 ? -22.389 -20.151 41.641 1.00 86.69 305 ARG A CA 1
ATOM 2372 C C . ARG A 1 305 ? -21.523 -21.014 40.733 1.00 86.69 305 ARG A C 1
ATOM 2374 O O . ARG A 1 305 ? -21.560 -20.817 39.522 1.00 86.69 305 ARG A O 1
ATOM 2381 N N . THR A 1 306 ? -20.793 -21.965 41.311 1.00 87.25 306 THR A N 1
ATOM 2382 C CA . THR A 1 306 ? -20.065 -22.981 40.535 1.00 87.25 306 THR A CA 1
ATOM 2383 C C . THR A 1 306 ? -20.998 -24.066 40.003 1.00 87.25 306 THR A C 1
ATOM 2385 O O . THR A 1 306 ? -22.137 -24.211 40.464 1.00 87.25 306 THR A O 1
ATOM 2388 N N . LYS A 1 307 ? -20.519 -24.877 39.049 1.00 83.44 307 LYS A N 1
ATOM 2389 C CA . LYS A 1 307 ? -21.249 -26.078 38.620 1.00 83.44 307 LYS A CA 1
ATOM 2390 C C . LYS A 1 307 ? -21.394 -27.078 39.776 1.00 83.44 307 LYS A C 1
ATOM 2392 O O . LYS A 1 307 ? 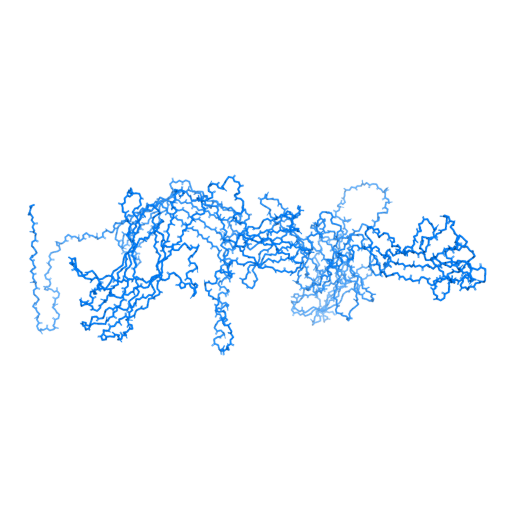-20.546 -27.174 40.663 1.00 83.44 307 LYS A O 1
ATOM 2397 N N . CYS A 1 308 ? -22.454 -27.878 39.735 1.00 83.94 308 CYS A N 1
ATOM 2398 C CA . CYS A 1 308 ? -22.635 -28.986 40.671 1.00 83.94 308 CYS A CA 1
ATOM 2399 C C . CYS A 1 308 ? -21.709 -30.150 40.288 1.00 83.94 308 CYS A C 1
ATOM 2401 O O . CYS A 1 308 ? -21.770 -30.637 39.159 1.00 83.94 308 CYS A O 1
ATOM 2403 N N . VAL A 1 309 ? -20.859 -30.600 41.214 1.00 82.25 309 VAL A N 1
ATOM 2404 C CA . VAL A 1 309 ? -19.872 -31.667 40.971 1.00 82.25 309 VAL A CA 1
ATOM 2405 C C . VAL A 1 309 ? -20.040 -32.785 41.998 1.00 82.25 309 VAL A C 1
ATOM 2407 O O . VAL A 1 309 ? -20.172 -32.525 43.195 1.00 82.25 309 VAL A O 1
ATOM 2410 N N . LYS A 1 310 ? -20.011 -34.039 41.530 1.00 82.81 310 LYS A N 1
ATOM 2411 C CA . LYS A 1 310 ? -19.971 -35.223 42.399 1.00 82.81 310 LYS A CA 1
ATOM 2412 C C . LYS A 1 310 ? -18.591 -35.343 43.058 1.00 82.81 310 LYS A C 1
ATOM 2414 O O . LYS A 1 310 ? -17.591 -35.245 42.343 1.00 82.81 310 LYS A O 1
ATOM 2419 N N . PRO A 1 311 ? -18.507 -35.559 44.380 1.00 82.81 311 PRO A N 1
ATOM 2420 C CA . PRO A 1 311 ? -17.234 -35.698 45.068 1.00 82.81 311 PRO A CA 1
ATOM 2421 C C . PRO A 1 311 ? -16.564 -37.026 44.701 1.00 82.81 311 PRO A C 1
ATOM 2423 O O . PRO A 1 311 ? -17.223 -38.042 44.480 1.00 82.81 311 PRO A O 1
ATOM 2426 N N . VAL A 1 312 ? -15.235 -37.031 44.701 1.00 80.94 312 VAL A N 1
ATOM 2427 C CA . VAL A 1 312 ? -14.439 -38.256 44.788 1.00 80.94 312 VAL A CA 1
ATOM 2428 C C . VAL A 1 312 ? -14.314 -38.603 46.267 1.00 80.94 312 VAL A C 1
ATOM 2430 O O . VAL A 1 312 ? -13.744 -37.824 47.031 1.00 80.94 312 VAL A O 1
ATOM 2433 N N . ILE A 1 313 ? -14.873 -39.745 46.660 1.00 79.12 313 ILE A N 1
ATOM 2434 C CA . ILE A 1 313 ? -14.913 -40.196 48.053 1.00 79.12 313 ILE A CA 1
ATOM 2435 C C . ILE A 1 313 ? -13.596 -40.895 48.395 1.00 79.12 313 ILE A C 1
ATOM 2437 O O . ILE A 1 313 ? -13.195 -41.838 47.713 1.00 79.12 313 ILE A O 1
ATOM 2441 N N . SER A 1 314 ? -12.929 -40.438 49.450 1.00 75.19 314 SER A N 1
ATOM 2442 C CA . SER A 1 314 ? -11.743 -41.070 50.027 1.00 75.19 314 SER A CA 1
ATOM 2443 C C . SER A 1 314 ? -12.017 -41.448 51.476 1.00 75.19 314 SER A C 1
ATOM 2445 O O . SER A 1 314 ? -12.484 -40.617 52.247 1.00 75.19 314 SER A O 1
ATOM 2447 N N . ARG A 1 315 ? -11.704 -42.690 51.854 1.00 69.62 315 ARG A N 1
ATOM 2448 C CA . ARG A 1 315 ? -11.889 -43.184 53.221 1.00 69.62 315 ARG A CA 1
ATOM 2449 C C . ARG A 1 315 ? -10.580 -43.047 53.994 1.00 69.62 315 ARG A C 1
ATOM 2451 O O . ARG A 1 315 ? -9.613 -43.745 53.687 1.00 69.62 315 ARG A O 1
ATOM 2458 N N . ILE A 1 316 ? -10.544 -42.149 54.974 1.00 60.34 316 ILE A N 1
ATOM 2459 C CA . ILE A 1 316 ? -9.379 -41.901 55.833 1.00 60.34 316 ILE A CA 1
ATOM 2460 C C . ILE A 1 316 ? -9.858 -42.013 57.286 1.00 60.34 316 ILE A C 1
ATOM 2462 O O . ILE A 1 316 ? -10.857 -41.413 57.659 1.00 60.34 316 ILE A O 1
ATOM 2466 N N . ASN A 1 317 ? -9.187 -42.827 58.109 1.00 53.66 317 ASN A N 1
ATOM 2467 C CA . ASN A 1 317 ? -9.502 -43.006 59.538 1.00 53.66 317 ASN A CA 1
ATOM 2468 C C . ASN A 1 317 ? -10.989 -43.307 59.860 1.00 53.66 317 ASN A C 1
ATOM 2470 O O . ASN A 1 317 ? -11.530 -42.790 60.832 1.00 53.66 317 ASN A O 1
ATOM 2474 N N . ASN A 1 318 ? -11.645 -44.166 59.067 1.00 58.53 318 ASN A N 1
ATOM 2475 C CA . ASN A 1 318 ? -13.061 -44.561 59.205 1.00 58.53 318 ASN A CA 1
ATOM 2476 C C . ASN A 1 318 ? -14.113 -43.445 59.001 1.00 58.53 318 ASN A C 1
ATOM 2478 O O . ASN A 1 318 ? -15.294 -43.718 59.208 1.00 58.53 318 ASN A O 1
ATOM 2482 N N . LEU A 1 319 ? -13.730 -42.246 58.540 1.00 64.38 319 LEU A N 1
ATOM 2483 C CA . LEU A 1 319 ? -14.659 -41.256 57.980 1.00 64.38 319 LEU A CA 1
ATOM 2484 C C . LEU A 1 319 ? -14.561 -41.235 56.447 1.00 64.38 319 LEU A C 1
ATOM 2486 O O . LEU A 1 319 ? -13.473 -41.326 55.870 1.00 64.38 319 LEU A O 1
ATOM 2490 N N . ASP A 1 320 ? -15.716 -41.129 55.787 1.00 72.88 320 ASP A N 1
ATOM 2491 C CA . ASP A 1 320 ? -15.805 -40.941 54.340 1.00 72.88 320 ASP A CA 1
ATOM 2492 C C . ASP A 1 320 ? -15.729 -39.432 54.030 1.00 72.88 320 ASP A C 1
ATOM 2494 O O . ASP A 1 320 ? -16.632 -38.663 54.365 1.00 72.88 320 ASP A O 1
ATOM 2498 N N . GLU A 1 321 ? -14.633 -39.001 53.399 1.00 78.12 321 GLU A N 1
ATOM 2499 C CA . GLU A 1 321 ? -14.380 -37.605 53.025 1.00 78.12 321 GLU A CA 1
ATOM 2500 C C . GLU A 1 321 ? -14.599 -37.379 51.523 1.00 78.12 321 GLU A C 1
ATOM 2502 O O . GLU A 1 321 ? -14.129 -38.147 50.679 1.00 78.12 321 GLU A O 1
ATOM 2507 N N . GLY A 1 322 ? -15.276 -36.287 51.169 1.00 81.44 322 GLY A N 1
ATOM 2508 C CA . GLY A 1 322 ? -15.522 -35.874 49.792 1.00 81.44 322 GLY A CA 1
ATOM 2509 C C . GLY A 1 322 ? -14.497 -34.860 49.283 1.00 81.44 322 GLY A C 1
ATOM 2510 O O . GLY A 1 322 ? -14.297 -33.802 49.880 1.00 81.44 322 GLY A O 1
ATOM 2511 N N . ASN A 1 323 ? -13.890 -35.148 48.128 1.00 84.31 323 ASN A N 1
ATOM 2512 C CA . ASN A 1 323 ? -13.001 -34.227 47.416 1.00 84.31 323 ASN A CA 1
ATOM 2513 C C . ASN A 1 323 ? -13.640 -33.748 46.109 1.00 84.31 323 ASN A C 1
ATOM 2515 O O . ASN A 1 323 ? -14.040 -34.557 45.272 1.00 84.31 323 ASN A O 1
ATOM 2519 N N . VAL A 1 324 ? -13.691 -32.436 45.892 1.00 86.50 324 VAL A N 1
ATOM 2520 C CA . VAL A 1 324 ? -14.359 -31.821 44.735 1.00 86.50 324 VAL A CA 1
ATOM 2521 C C . VAL A 1 324 ? -13.400 -30.878 44.014 1.00 86.50 324 VAL A C 1
ATOM 2523 O O . VAL A 1 324 ? -12.648 -30.146 44.652 1.00 86.50 324 VAL A O 1
ATOM 2526 N N . LYS A 1 325 ? -13.421 -30.876 42.676 1.00 88.75 325 LYS A N 1
ATOM 2527 C CA . LYS A 1 325 ? -12.662 -29.935 41.837 1.00 88.75 325 LYS A CA 1
ATOM 2528 C C . LYS A 1 325 ? -13.612 -29.185 40.904 1.00 88.75 325 LYS A C 1
ATOM 2530 O O . LYS A 1 325 ? -14.306 -29.813 40.108 1.00 88.75 325 LYS A O 1
ATOM 2535 N N . TRP A 1 326 ? -13.609 -27.856 40.981 1.00 86.62 326 TRP A N 1
ATOM 2536 C CA . TRP A 1 326 ? -14.398 -26.984 40.101 1.00 86.62 326 TRP A CA 1
ATOM 2537 C C . TRP A 1 326 ? -13.521 -26.354 39.023 1.00 86.62 326 TRP A C 1
ATOM 2539 O O . TRP A 1 326 ? -13.794 -26.548 37.837 1.00 86.62 326 TRP A O 1
ATOM 2549 N N . ASN A 1 327 ? -12.443 -25.690 39.455 1.00 84.44 327 ASN A N 1
ATOM 2550 C CA . ASN A 1 327 ? -11.551 -24.860 38.648 1.00 84.44 327 ASN A CA 1
ATOM 2551 C C . ASN A 1 327 ? -12.302 -23.790 37.834 1.00 84.44 327 ASN A C 1
ATOM 2553 O O . ASN A 1 327 ? -12.197 -23.738 36.612 1.00 84.44 327 ASN A O 1
ATOM 2557 N N . GLU A 1 328 ? -13.087 -22.962 38.525 1.00 82.38 328 GLU A N 1
ATOM 2558 C CA . GLU A 1 328 ? -13.917 -21.910 37.923 1.00 82.38 328 GLU A CA 1
ATOM 2559 C C . GLU A 1 328 ? -13.492 -20.523 38.420 1.00 82.38 328 GLU A C 1
ATOM 2561 O O . GLU A 1 328 ? -13.189 -20.361 39.602 1.00 82.38 328 GLU A O 1
ATOM 2566 N N . LEU A 1 329 ? -13.466 -19.532 37.523 1.00 82.88 329 LEU A N 1
ATOM 2567 C CA . LEU A 1 329 ? -13.060 -18.149 37.794 1.00 82.88 329 LEU A CA 1
ATOM 2568 C C . LEU A 1 329 ? -14.275 -17.214 37.739 1.00 82.88 329 LEU A C 1
ATOM 2570 O O . LEU A 1 329 ? -15.024 -17.222 36.765 1.00 82.88 329 LEU A O 1
ATOM 2574 N N . PHE A 1 330 ? -14.423 -16.364 38.752 1.00 82.94 330 PHE A N 1
ATOM 2575 C CA . PHE A 1 330 ? -15.469 -15.344 38.848 1.00 82.94 330 PHE A CA 1
ATOM 2576 C C . PHE A 1 330 ? -14.846 -13.963 39.020 1.00 82.94 330 PHE A C 1
ATOM 2578 O O . PHE A 1 330 ? -13.830 -13.837 39.697 1.00 82.94 330 PHE A O 1
ATOM 2585 N N . ILE A 1 331 ? -15.452 -12.924 38.446 1.00 82.62 331 ILE A N 1
ATOM 2586 C CA . ILE A 1 331 ? -14.968 -11.540 38.548 1.00 82.62 331 ILE A CA 1
ATOM 2587 C C . ILE A 1 331 ? -16.065 -10.675 39.168 1.00 82.62 331 ILE A C 1
ATOM 2589 O O . ILE A 1 331 ? -17.202 -10.693 38.703 1.00 82.62 331 ILE A O 1
ATOM 2593 N N . PHE A 1 332 ? -15.708 -9.909 40.197 1.00 80.44 332 PHE A N 1
ATOM 2594 C CA . PHE A 1 332 ? -16.597 -9.012 40.930 1.00 80.44 332 PHE A CA 1
ATOM 2595 C C . PHE A 1 332 ? -16.099 -7.567 40.845 1.00 80.44 332 PHE A C 1
ATOM 2597 O O . PHE A 1 332 ? -14.905 -7.309 40.997 1.00 80.44 332 PHE A O 1
ATOM 2604 N N . GLU A 1 333 ? -17.010 -6.617 40.632 1.00 81.44 333 GLU A N 1
ATOM 2605 C CA . GLU A 1 333 ? -16.719 -5.180 40.692 1.00 81.44 333 GLU A CA 1
ATOM 2606 C C . GLU A 1 333 ? -16.857 -4.689 42.140 1.00 81.44 333 GLU A C 1
ATOM 2608 O O . GLU A 1 333 ? -17.928 -4.807 42.737 1.00 81.44 333 GLU A O 1
ATOM 2613 N N . VAL A 1 334 ? -15.786 -4.134 42.706 1.00 77.19 334 VAL A N 1
ATOM 2614 C CA . VAL A 1 334 ? -15.738 -3.614 44.078 1.00 77.19 334 VAL A CA 1
ATOM 2615 C C . VAL A 1 334 ? -15.501 -2.098 44.043 1.00 77.19 334 VAL A C 1
ATOM 2617 O O . VAL A 1 334 ? -14.615 -1.623 43.330 1.00 77.19 334 VAL A O 1
ATOM 2620 N N . PRO A 1 335 ? -16.272 -1.297 44.794 1.00 69.31 335 PRO A N 1
ATOM 2621 C CA . PRO A 1 335 ? -16.061 0.145 44.856 1.00 69.31 335 PRO A CA 1
ATOM 2622 C C . PRO A 1 335 ? -14.790 0.488 45.646 1.00 69.31 335 PRO A C 1
ATOM 2624 O O . PRO A 1 335 ? -14.538 -0.062 46.714 1.00 69.31 335 PRO A O 1
ATOM 2627 N N . ARG A 1 336 ? -13.992 1.444 45.150 1.00 63.78 336 ARG A N 1
ATOM 2628 C CA . ARG A 1 336 ? -12.692 1.807 45.751 1.00 63.78 336 ARG A CA 1
ATOM 2629 C C . ARG A 1 336 ? -12.812 2.422 47.153 1.00 63.78 336 ARG A C 1
ATOM 2631 O O . ARG A 1 336 ? -11.877 2.318 47.940 1.00 63.78 336 ARG A O 1
ATOM 2638 N N . LYS A 1 337 ? -13.939 3.077 47.451 1.00 61.81 337 LYS A N 1
ATOM 2639 C CA . LYS A 1 337 ? -14.161 3.860 48.680 1.00 61.81 337 LYS A CA 1
ATOM 2640 C C . LYS A 1 337 ? -14.852 3.100 49.819 1.00 61.81 337 LYS A C 1
ATOM 2642 O O . LYS A 1 337 ? -14.964 3.663 50.903 1.00 61.81 337 LYS A O 1
ATOM 2647 N N . ALA A 1 338 ? -15.314 1.865 49.605 1.00 64.00 338 ALA A N 1
ATOM 2648 C CA . ALA A 1 338 ? -16.039 1.105 50.625 1.00 64.00 338 ALA A CA 1
ATOM 2649 C C . ALA A 1 338 ? -15.403 -0.275 50.858 1.00 64.00 338 ALA A C 1
ATOM 2651 O O . ALA A 1 338 ? -15.018 -0.936 49.891 1.00 64.00 338 ALA A O 1
ATOM 2652 N N . PRO A 1 339 ? -15.298 -0.738 52.119 1.00 71.62 339 PRO A N 1
ATOM 2653 C CA . PRO A 1 339 ? -14.870 -2.099 52.390 1.00 71.62 339 PRO A CA 1
ATOM 2654 C C . PRO A 1 339 ? -15.923 -3.079 51.861 1.00 71.62 339 PRO A C 1
ATOM 2656 O O . PRO A 1 339 ? -17.124 -2.911 52.087 1.00 71.62 339 PRO A O 1
ATOM 2659 N N . ALA A 1 340 ? -15.466 -4.111 51.155 1.00 79.69 340 ALA A N 1
ATOM 2660 C CA . ALA A 1 340 ? -16.308 -5.219 50.732 1.00 79.69 340 ALA A CA 1
ATOM 2661 C C . ALA A 1 340 ? -15.803 -6.538 51.321 1.00 79.69 340 ALA A C 1
ATOM 2663 O O . ALA A 1 340 ? -14.642 -6.686 51.710 1.00 79.69 340 ALA A O 1
ATOM 2664 N N . LYS A 1 341 ? -16.703 -7.509 51.413 1.00 85.75 341 LYS A N 1
ATOM 2665 C CA . LYS A 1 341 ? -16.449 -8.873 51.863 1.00 85.75 341 LYS A CA 1
ATOM 2666 C C . LYS A 1 341 ? -17.001 -9.826 50.822 1.00 85.75 341 LYS A C 1
ATOM 2668 O O . LYS A 1 341 ? -18.089 -9.607 50.290 1.00 85.75 341 LYS A O 1
ATOM 2673 N N . LEU A 1 342 ? -16.243 -10.871 50.524 1.00 86.25 342 LEU A N 1
ATOM 2674 C CA . LEU A 1 342 ? -16.722 -11.966 49.701 1.00 86.25 342 LEU A CA 1
ATOM 2675 C C . LEU A 1 342 ? -17.088 -13.128 50.614 1.00 86.25 342 LEU A C 1
ATOM 2677 O O . LEU A 1 342 ? -16.238 -13.648 51.338 1.00 86.25 342 LEU A O 1
ATOM 2681 N N . GLU A 1 343 ? -18.355 -13.512 50.562 1.00 88.44 343 GLU A N 1
ATOM 2682 C CA . GLU A 1 343 ? -18.890 -14.672 51.258 1.00 88.44 343 GLU A CA 1
ATOM 2683 C C . GLU A 1 343 ? -18.996 -15.843 50.287 1.00 88.44 343 GLU A C 1
ATOM 2685 O O . GLU A 1 343 ? -19.454 -15.686 49.151 1.00 88.44 343 GLU A O 1
ATOM 2690 N N . ILE A 1 344 ? -18.553 -17.012 50.733 1.00 89.06 344 ILE A N 1
ATOM 2691 C CA . ILE A 1 344 ? -18.567 -18.254 49.973 1.00 89.06 344 ILE A CA 1
ATOM 2692 C C . ILE A 1 344 ? -19.230 -19.329 50.826 1.00 89.06 344 ILE A C 1
ATOM 2694 O O . ILE A 1 344 ? -18.791 -19.592 51.942 1.00 89.06 344 ILE A O 1
ATOM 2698 N N . GLU A 1 345 ? -20.252 -19.980 50.287 1.00 89.31 345 GLU A N 1
ATOM 2699 C CA . GLU A 1 345 ? -20.969 -21.075 50.941 1.00 89.31 345 GLU A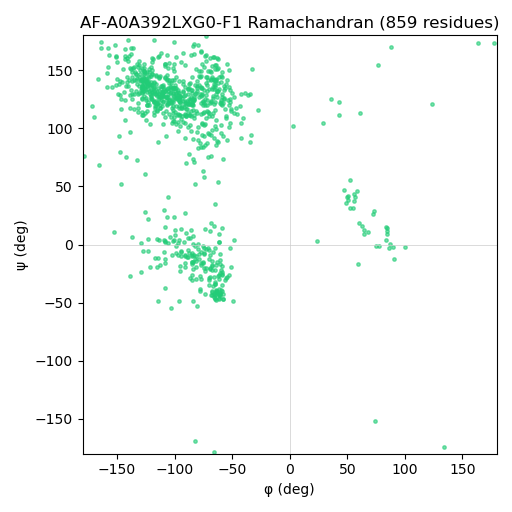 CA 1
ATOM 2700 C C . GLU A 1 345 ? -20.869 -22.343 50.095 1.00 89.31 345 GLU A C 1
ATOM 2702 O O . GLU A 1 345 ? -21.226 -22.346 48.915 1.00 89.31 345 GLU A O 1
ATOM 2707 N N . VAL A 1 346 ? -20.393 -23.431 50.696 1.00 87.69 346 VAL A N 1
ATOM 2708 C CA . VAL A 1 346 ? -20.322 -24.761 50.088 1.00 87.69 346 VAL A CA 1
ATOM 2709 C C . VAL A 1 346 ? -21.547 -25.552 50.523 1.00 87.69 346 VAL A C 1
ATOM 2711 O O . VAL A 1 346 ? -21.752 -25.790 51.712 1.00 87.69 346 VAL A O 1
ATOM 2714 N N . THR A 1 347 ? -22.366 -25.972 49.562 1.00 85.94 347 THR A N 1
ATOM 2715 C CA . THR A 1 347 ? -23.627 -26.680 49.830 1.00 85.94 347 THR A CA 1
ATOM 2716 C C . THR A 1 347 ? -23.571 -28.101 49.284 1.00 85.94 347 THR A C 1
ATOM 2718 O O . THR A 1 347 ? -23.217 -28.301 48.120 1.00 85.94 347 THR A O 1
ATOM 2721 N N . ASN A 1 348 ? -23.956 -29.080 50.106 1.00 83.62 348 ASN A N 1
ATOM 2722 C CA . ASN A 1 348 ? -24.202 -30.459 49.684 1.00 83.62 348 ASN A CA 1
ATOM 2723 C C . ASN A 1 348 ? -25.686 -30.628 49.359 1.00 83.62 348 ASN A C 1
ATOM 2725 O O . ASN A 1 348 ? -26.531 -30.499 50.241 1.00 83.62 348 ASN A O 1
ATOM 2729 N N . LEU A 1 349 ? -26.002 -30.943 48.105 1.00 77.00 349 LEU A N 1
ATOM 2730 C CA . LEU A 1 349 ? -27.377 -31.105 47.624 1.00 77.00 349 LEU A CA 1
ATOM 2731 C C . LEU A 1 349 ? -28.068 -32.397 48.077 1.00 77.00 349 LEU A C 1
ATOM 2733 O O . LEU A 1 349 ? -29.260 -32.543 47.817 1.00 77.00 349 LEU A O 1
ATOM 2737 N N . ALA A 1 350 ? -27.358 -33.327 48.724 1.00 66.44 350 ALA A N 1
ATOM 2738 C CA . ALA A 1 350 ? -27.975 -34.563 49.198 1.00 66.44 350 ALA A CA 1
ATOM 2739 C C . ALA A 1 350 ? -29.026 -34.283 50.284 1.00 66.44 350 ALA A C 1
ATOM 2741 O O . ALA A 1 350 ? -30.172 -34.701 50.148 1.00 66.44 350 ALA A O 1
ATOM 2742 N N . ALA A 1 351 ? -28.677 -33.436 51.254 1.00 62.34 351 ALA A N 1
ATOM 2743 C CA . ALA A 1 351 ? -29.474 -33.160 52.440 1.00 62.34 351 ALA A CA 1
ATOM 2744 C C . ALA A 1 351 ? -30.832 -32.463 52.173 1.00 62.34 351 ALA A C 1
ATOM 2746 O O . ALA A 1 351 ? -30.999 -31.653 51.252 1.00 62.34 351 ALA A O 1
ATOM 2747 N N . LYS A 1 352 ? -31.806 -32.723 53.062 1.00 61.94 352 LYS A N 1
ATOM 2748 C CA . LYS A 1 352 ? -33.137 -32.072 53.118 1.00 61.94 352 LYS A CA 1
ATOM 2749 C C . LYS A 1 352 ? -33.963 -32.234 51.829 1.00 61.94 352 LYS A C 1
ATOM 2751 O O . LYS A 1 352 ? -34.565 -31.267 51.356 1.00 61.94 352 LYS A O 1
ATOM 2756 N N . ALA A 1 353 ? -34.023 -33.450 51.276 1.00 60.38 353 ALA A N 1
ATOM 2757 C CA . ALA A 1 353 ? -34.827 -33.782 50.089 1.00 60.38 353 ALA A CA 1
ATOM 2758 C C . ALA A 1 353 ? -34.514 -32.891 48.864 1.00 60.38 353 ALA A C 1
ATOM 2760 O O . ALA A 1 353 ? -35.419 -32.396 48.190 1.00 60.38 353 ALA A O 1
ATOM 2761 N N . GLY A 1 354 ? -33.224 -32.639 48.607 1.00 59.34 354 GLY A N 1
ATOM 2762 C CA . GLY A 1 354 ? -32.760 -31.845 47.464 1.00 59.34 354 GLY A CA 1
ATOM 2763 C C . GLY A 1 354 ? -32.763 -30.325 47.670 1.00 59.34 354 GLY A C 1
ATOM 2764 O O . GLY A 1 354 ? -32.437 -29.592 46.738 1.00 59.34 354 GLY A O 1
ATOM 2765 N N . LYS A 1 355 ? -33.101 -29.825 48.871 1.00 64.56 355 LYS A N 1
ATOM 2766 C CA . LYS A 1 355 ? -32.917 -28.400 49.222 1.00 64.56 355 LYS A CA 1
ATOM 2767 C C . LYS A 1 355 ? -31.453 -28.040 49.496 1.00 64.56 355 LYS A C 1
ATOM 2769 O O . LYS A 1 355 ? -31.101 -26.868 49.390 1.00 64.56 355 LYS A O 1
ATOM 2774 N N . GLY A 1 356 ? -30.629 -29.042 49.798 1.00 71.50 356 GLY A N 1
ATOM 2775 C CA . GLY A 1 356 ? -29.225 -28.897 50.142 1.00 71.50 356 GLY A CA 1
ATOM 2776 C C . GLY A 1 356 ? -29.002 -28.393 51.567 1.00 71.50 356 GLY A C 1
ATOM 2777 O O . GLY A 1 356 ? -29.864 -27.740 52.161 1.00 71.50 356 GLY A O 1
ATOM 2778 N N . ASP A 1 357 ? -27.841 -28.723 52.124 1.00 80.81 357 ASP A N 1
ATOM 2779 C CA . ASP A 1 357 ? -27.388 -28.237 53.427 1.00 80.81 357 ASP A CA 1
ATOM 2780 C C . ASP A 1 357 ? -25.992 -27.625 53.311 1.00 80.81 357 ASP A C 1
ATOM 2782 O O . ASP A 1 357 ? -25.151 -28.101 52.539 1.00 80.81 357 ASP A O 1
ATOM 2786 N N . VAL A 1 358 ? -25.776 -26.521 54.027 1.00 81.38 358 VAL A N 1
ATOM 2787 C CA . VAL A 1 358 ? -24.512 -25.779 53.976 1.00 81.38 358 VAL A CA 1
ATOM 2788 C C . VAL A 1 358 ? -23.491 -26.538 54.807 1.00 81.38 358 VAL A C 1
ATOM 2790 O O . VAL A 1 358 ? -23.603 -26.628 56.025 1.00 81.38 358 VAL A O 1
ATOM 2793 N N . VAL A 1 359 ? -22.496 -27.085 54.122 1.00 79.44 359 VAL A N 1
ATOM 2794 C CA . VAL A 1 359 ? -21.431 -27.896 54.716 1.00 79.44 359 VAL A CA 1
ATOM 2795 C C . VAL A 1 359 ? -20.300 -27.024 55.248 1.00 79.44 359 VAL A C 1
ATOM 2797 O O . VAL A 1 359 ? -19.612 -27.396 56.189 1.00 79.44 359 VAL A O 1
ATOM 2800 N N . GLY A 1 360 ? -20.130 -25.834 54.679 1.00 81.81 360 GLY A N 1
ATOM 2801 C CA . GLY A 1 360 ? -19.111 -24.905 55.127 1.00 81.81 360 GLY A CA 1
ATOM 2802 C C . GLY A 1 360 ? -19.312 -23.515 54.560 1.00 81.81 360 GLY A C 1
ATOM 2803 O O . GLY A 1 360 ? -19.687 -23.371 53.397 1.00 81.81 360 GLY A O 1
ATOM 2804 N N . ALA A 1 361 ? -19.034 -22.497 55.366 1.00 84.38 361 ALA A N 1
ATOM 2805 C CA . ALA A 1 361 ? -19.030 -21.109 54.930 1.00 84.38 361 ALA A CA 1
ATOM 2806 C C . ALA A 1 361 ? -17.653 -20.472 55.149 1.00 84.38 361 ALA A C 1
ATOM 2808 O O . ALA A 1 361 ? -16.884 -20.867 56.025 1.00 84.38 361 ALA A O 1
ATOM 2809 N N . LEU A 1 362 ? -17.347 -19.472 54.333 1.00 83.75 362 LEU A N 1
ATOM 2810 C CA . LEU A 1 362 ? -16.135 -18.674 54.404 1.00 83.75 362 LEU A CA 1
ATOM 2811 C C . LEU A 1 362 ? -16.482 -17.219 54.103 1.00 83.75 362 LEU A C 1
ATOM 2813 O O . LEU A 1 362 ? -17.241 -16.930 53.186 1.00 83.75 362 LEU A O 1
ATOM 2817 N N . SER A 1 363 ? -15.873 -16.292 54.834 1.00 83.38 363 SER A N 1
ATOM 2818 C CA . SER A 1 363 ? -15.944 -14.866 54.527 1.00 83.38 363 SER A CA 1
ATOM 2819 C C . SER A 1 363 ? -14.565 -14.247 54.683 1.00 83.38 363 SER A C 1
ATOM 2821 O O . SER A 1 363 ? -13.928 -14.405 55.724 1.00 83.38 363 SER A O 1
ATOM 2823 N N . PHE A 1 364 ? -14.112 -13.502 53.678 1.00 80.25 364 PHE A N 1
ATOM 2824 C CA . PHE A 1 364 ? -12.888 -12.707 53.771 1.00 80.25 364 PHE A CA 1
ATOM 2825 C C . PHE A 1 364 ? -13.063 -11.330 53.128 1.00 80.25 364 PHE A C 1
ATOM 2827 O O . PHE A 1 364 ? -13.865 -11.139 52.213 1.00 80.25 364 PHE A O 1
ATOM 2834 N N . SER A 1 365 ? -12.312 -10.353 53.635 1.00 76.88 365 SER A N 1
ATOM 2835 C CA . SER A 1 365 ? -12.358 -8.970 53.156 1.00 76.88 365 SER A CA 1
ATOM 2836 C C . SER A 1 365 ? -11.700 -8.830 51.784 1.00 76.88 365 SER A C 1
ATOM 2838 O O . SER A 1 365 ? -10.639 -9.400 51.526 1.00 76.88 365 SER A O 1
ATOM 2840 N N . VAL A 1 366 ? -12.328 -8.036 50.921 1.00 73.19 366 VAL A N 1
ATOM 2841 C CA . VAL A 1 366 ? -11.946 -7.796 49.531 1.00 73.19 366 VAL A CA 1
ATOM 2842 C C . VAL A 1 366 ? -12.041 -6.288 49.259 1.00 73.19 366 VAL A C 1
ATOM 2844 O O . VAL A 1 366 ? -13.117 -5.711 49.365 1.00 73.19 366 VAL A O 1
ATOM 2847 N N . GLY A 1 367 ? -10.928 -5.620 48.940 1.00 66.19 367 GLY A N 1
ATOM 2848 C CA . GLY A 1 367 ? -10.919 -4.173 48.679 1.00 66.19 367 GLY A CA 1
ATOM 2849 C C . GLY A 1 367 ? -9.529 -3.529 48.720 1.00 66.19 367 GLY A C 1
ATOM 2850 O O . GLY A 1 367 ? -8.541 -4.170 49.081 1.00 66.19 367 GLY A O 1
ATOM 2851 N N . HIS A 1 368 ? -9.456 -2.245 48.353 1.00 53.69 368 HIS A N 1
ATOM 2852 C CA . HIS A 1 368 ? -8.214 -1.463 48.343 1.00 53.69 368 HIS A CA 1
ATOM 2853 C C . HIS A 1 368 ? -7.678 -1.307 49.782 1.00 53.69 368 HIS A C 1
ATOM 2855 O O . HIS A 1 368 ? -8.347 -0.723 50.630 1.00 53.69 368 HIS A O 1
ATOM 2861 N N . GLY A 1 369 ? -6.500 -1.875 50.073 1.00 54.41 369 GLY A N 1
ATOM 2862 C CA . GLY A 1 369 ? -5.899 -1.898 51.420 1.00 54.41 369 GLY A CA 1
ATOM 2863 C C . GLY A 1 369 ? -6.077 -3.207 52.205 1.00 54.41 369 GLY A C 1
ATOM 2864 O O . GLY A 1 369 ? -5.534 -3.340 53.300 1.00 54.41 369 GLY A O 1
ATOM 2865 N N . ALA A 1 370 ? -6.777 -4.210 51.660 1.00 56.09 370 ALA A N 1
ATOM 2866 C CA . ALA A 1 370 ? -6.717 -5.566 52.202 1.00 56.09 370 ALA A CA 1
ATOM 2867 C C . ALA A 1 370 ? -5.367 -6.199 51.809 1.00 56.09 370 ALA A C 1
ATOM 2869 O O . ALA A 1 370 ? -5.186 -6.611 50.664 1.00 56.09 370 ALA A O 1
ATOM 2870 N N . ASN A 1 371 ? -4.420 -6.271 52.755 1.00 45.12 371 ASN A N 1
ATOM 2871 C CA . ASN A 1 371 ? -3.028 -6.752 52.599 1.00 45.12 371 ASN A CA 1
ATOM 2872 C C . ASN A 1 371 ? -2.864 -8.214 52.105 1.00 45.12 371 ASN A C 1
ATOM 2874 O O . ASN A 1 371 ? -1.793 -8.803 52.226 1.00 45.12 371 ASN A O 1
ATOM 2878 N N . THR A 1 372 ? -3.914 -8.841 51.578 1.00 53.09 372 THR A N 1
ATOM 2879 C CA . THR A 1 372 ? -3.967 -10.265 51.233 1.00 53.09 372 THR A CA 1
ATOM 2880 C C . THR A 1 372 ? -4.163 -10.565 49.749 1.00 53.09 372 THR A C 1
ATOM 2882 O O . THR A 1 372 ? -3.984 -11.723 49.377 1.00 53.09 372 THR A O 1
ATOM 2885 N N . LEU A 1 373 ? -4.499 -9.583 48.903 1.00 60.16 373 LEU A N 1
ATOM 2886 C CA . LEU A 1 373 ? -4.741 -9.808 47.472 1.00 60.16 373 LEU A CA 1
ATOM 2887 C C . LEU A 1 373 ? -3.512 -9.413 46.633 1.00 60.16 373 LEU A C 1
ATOM 2889 O O . LEU A 1 373 ? -2.964 -8.328 46.810 1.00 60.16 373 LEU A O 1
ATOM 2893 N N . LYS A 1 374 ? -3.080 -10.273 45.698 1.00 61.09 374 LYS A N 1
ATOM 2894 C CA . LYS A 1 374 ? -2.009 -9.957 44.730 1.00 61.09 374 LYS A CA 1
ATOM 2895 C C . LYS A 1 374 ? -2.576 -9.044 43.637 1.00 61.09 374 LYS A C 1
ATOM 2897 O O . LYS A 1 374 ? -3.609 -9.375 43.047 1.00 61.09 374 LYS A O 1
ATOM 2902 N N . LYS A 1 375 ? -1.907 -7.915 43.373 1.00 58.34 375 LYS A N 1
ATOM 2903 C CA . LYS A 1 375 ? -2.204 -7.051 42.221 1.00 58.34 375 LYS A CA 1
ATOM 2904 C C . LYS A 1 375 ? -1.716 -7.745 40.959 1.00 58.34 375 LYS A C 1
ATOM 2906 O O . LYS A 1 375 ? -0.558 -8.152 40.901 1.00 58.34 375 LYS A O 1
ATOM 2911 N N . ILE A 1 376 ? -2.579 -7.866 39.963 1.00 56.16 376 ILE A N 1
ATOM 2912 C CA . ILE A 1 376 ? -2.236 -8.436 38.662 1.00 56.16 376 ILE A CA 1
ATOM 2913 C C . ILE A 1 376 ? -2.486 -7.370 37.593 1.00 56.16 376 ILE A C 1
ATOM 2915 O O . ILE A 1 376 ? -3.474 -6.638 37.660 1.00 56.16 376 ILE A O 1
ATOM 2919 N N . ALA A 1 377 ? -1.566 -7.248 36.633 1.00 44.00 377 ALA A N 1
ATOM 2920 C CA . ALA A 1 377 ? -1.621 -6.221 35.592 1.00 44.00 377 ALA A CA 1
ATOM 2921 C C . ALA A 1 377 ? -2.759 -6.454 34.579 1.00 44.00 377 ALA A C 1
ATOM 2923 O O . ALA A 1 377 ? -3.292 -5.497 34.023 1.00 44.00 377 ALA A O 1
ATOM 2924 N N . SER A 1 378 ? -3.163 -7.709 34.349 1.00 48.09 378 SER A N 1
ATOM 2925 C CA . SER A 1 378 ? -4.252 -8.048 33.429 1.00 48.09 378 SER A CA 1
ATOM 2926 C C . SER A 1 378 ? -4.900 -9.404 33.736 1.00 48.09 378 SER A C 1
ATOM 2928 O O . SER A 1 378 ? -4.319 -10.269 34.392 1.00 48.09 378 SER A O 1
ATOM 2930 N N . VAL A 1 379 ? -6.100 -9.621 33.189 1.00 42.91 379 VAL A N 1
ATOM 2931 C CA . VAL A 1 379 ? -6.841 -10.894 33.280 1.00 42.91 379 VAL A CA 1
ATOM 2932 C C . VAL A 1 379 ? -6.146 -12.038 32.509 1.00 42.91 379 VAL A C 1
ATOM 2934 O O . VAL A 1 379 ? -6.432 -13.207 32.746 1.00 42.91 379 VAL A O 1
ATOM 2937 N N . ARG A 1 380 ? -5.171 -11.749 31.632 1.00 39.28 380 ARG A N 1
ATOM 2938 C CA . ARG A 1 380 ? -4.427 -12.787 30.891 1.00 39.28 380 ARG A CA 1
ATOM 2939 C C . ARG A 1 380 ? -3.417 -13.551 31.760 1.00 39.28 380 ARG A C 1
ATOM 2941 O O . ARG A 1 380 ? -3.103 -14.697 31.458 1.00 39.28 380 ARG A O 1
ATOM 2948 N N . MET A 1 381 ? -2.960 -12.984 32.881 1.00 45.62 381 MET A N 1
ATOM 2949 C CA . MET A 1 381 ? -2.004 -13.665 33.775 1.00 45.62 381 MET A CA 1
ATOM 2950 C C . MET A 1 381 ? -2.632 -14.779 34.637 1.00 45.62 381 MET A C 1
ATOM 2952 O O . MET A 1 381 ? -1.921 -15.452 35.376 1.00 45.62 381 MET A O 1
ATOM 2956 N N . PHE A 1 382 ? -3.946 -15.016 34.537 1.00 48.72 382 PHE A N 1
ATOM 2957 C CA . PHE A 1 382 ? -4.625 -16.108 35.246 1.00 48.72 382 PHE A CA 1
ATOM 2958 C C . PHE A 1 382 ? -4.372 -17.496 34.634 1.00 48.72 382 PHE A C 1
ATOM 2960 O O . PHE A 1 382 ? -4.635 -18.502 35.289 1.00 48.72 382 PHE A O 1
ATOM 2967 N N . HIS A 1 383 ? -3.862 -17.563 33.397 1.00 39.25 383 HIS A N 1
ATOM 2968 C CA . HIS A 1 383 ? -3.667 -18.816 32.656 1.00 39.25 383 HIS A CA 1
ATOM 2969 C C . HIS A 1 383 ? -2.253 -19.413 32.749 1.00 39.25 383 HIS A C 1
ATOM 2971 O O . HIS A 1 383 ? -1.997 -20.439 32.120 1.00 39.25 383 HIS A O 1
ATOM 2977 N N . GLN A 1 384 ? -1.334 -18.840 33.535 1.00 41.62 384 GLN A N 1
ATOM 2978 C CA . GLN A 1 384 ? -0.022 -19.466 33.724 1.00 41.62 384 GLN A CA 1
ATOM 2979 C C . GLN A 1 384 ? -0.157 -20.774 34.536 1.00 41.62 384 GLN A C 1
ATOM 2981 O O . GLN A 1 384 ? -0.654 -20.735 35.663 1.00 41.62 384 GLN A O 1
ATOM 2986 N N . PRO A 1 385 ? 0.305 -21.936 34.023 1.00 35.59 385 PRO A N 1
ATOM 2987 C CA . PRO A 1 385 ? 0.131 -23.235 34.690 1.00 35.59 385 PRO A CA 1
ATOM 2988 C C . PRO A 1 385 ? 0.898 -23.395 36.013 1.00 35.59 385 PRO A C 1
ATOM 2990 O O . PRO A 1 385 ? 0.735 -24.403 36.701 1.00 35.59 385 PRO A O 1
ATOM 2993 N N . HIS A 1 386 ? 1.739 -22.426 36.385 1.00 37.03 386 HIS A N 1
ATOM 2994 C CA . HIS A 1 386 ? 2.666 -22.534 37.507 1.00 37.03 386 HIS A CA 1
ATOM 2995 C C . HIS A 1 386 ? 2.795 -21.214 38.280 1.00 37.03 386 HIS A C 1
ATOM 2997 O O . HIS A 1 386 ? 3.813 -20.540 38.193 1.00 37.03 386 HIS A O 1
ATOM 3003 N N . ASP A 1 387 ? 1.793 -20.869 39.092 1.00 41.84 387 ASP A N 1
ATOM 3004 C CA . ASP A 1 387 ? 1.991 -19.948 40.221 1.00 41.84 387 ASP A CA 1
ATOM 3005 C C . ASP A 1 387 ? 1.335 -20.539 41.487 1.00 41.84 387 ASP A C 1
ATOM 3007 O O . ASP A 1 387 ? 0.269 -20.131 41.946 1.00 41.84 387 ASP A O 1
ATOM 3011 N N . VAL A 1 388 ? 1.965 -21.589 42.037 1.00 47.50 388 VAL A N 1
ATOM 3012 C CA . VAL A 1 388 ? 1.523 -22.326 43.246 1.00 47.50 388 VAL A CA 1
ATOM 3013 C C . VAL A 1 388 ? 1.456 -21.413 44.488 1.00 47.50 388 VAL A C 1
ATOM 3015 O O . VAL A 1 388 ? 0.832 -21.764 45.485 1.00 47.50 388 VAL A O 1
ATOM 3018 N N . GLN A 1 389 ? 2.040 -20.211 44.431 1.00 49.41 389 GLN A N 1
ATOM 3019 C CA . GLN A 1 389 ? 2.148 -19.289 45.565 1.00 49.41 389 GLN A CA 1
ATOM 3020 C C . GLN A 1 389 ? 0.846 -18.552 45.932 1.00 49.41 389 GLN A C 1
ATOM 3022 O O . GLN A 1 389 ? 0.761 -18.017 47.035 1.00 49.41 389 GLN A O 1
ATOM 3027 N N . ASN A 1 390 ? -0.177 -18.530 45.065 1.00 58.03 390 ASN A N 1
ATOM 3028 C CA . ASN A 1 390 ? -1.401 -17.737 45.290 1.00 58.03 390 ASN A CA 1
ATOM 3029 C C . ASN A 1 390 ? -2.640 -18.558 45.695 1.00 58.03 390 ASN A C 1
ATOM 3031 O O . ASN A 1 390 ? -3.723 -18.005 45.895 1.00 58.03 390 ASN A O 1
ATOM 3035 N N . ILE A 1 391 ? -2.492 -19.878 45.821 1.00 67.06 391 ILE A N 1
ATOM 3036 C CA . ILE A 1 391 ? -3.566 -20.776 46.251 1.00 67.06 391 ILE A CA 1
ATOM 3037 C C . ILE A 1 391 ? -3.621 -20.757 47.777 1.00 67.06 391 ILE A C 1
ATOM 3039 O O . ILE A 1 391 ? -2.724 -21.274 48.441 1.00 67.06 391 ILE A O 1
ATOM 3043 N N . ARG A 1 392 ? -4.687 -20.192 48.348 1.00 72.00 392 ARG A N 1
ATOM 3044 C CA . ARG A 1 392 ? -4.930 -20.247 49.792 1.00 72.00 392 ARG A CA 1
ATOM 3045 C C . ARG A 1 392 ? -5.898 -21.375 50.120 1.00 72.00 392 ARG A C 1
ATOM 3047 O O . ARG A 1 392 ? -6.942 -21.521 49.485 1.00 72.00 392 ARG A O 1
ATOM 3054 N N . SER A 1 393 ? -5.543 -22.163 51.130 1.00 78.81 393 SER A N 1
ATOM 3055 C CA . SER A 1 393 ? -6.443 -23.125 51.760 1.00 78.81 393 SER A CA 1
ATOM 3056 C C . SER A 1 393 ? -7.169 -22.446 52.915 1.00 78.81 393 SER A C 1
ATOM 3058 O O . SER A 1 393 ? -6.534 -22.032 53.887 1.00 78.81 393 SER A O 1
ATOM 3060 N N . TYR A 1 394 ? -8.486 -22.342 52.814 1.00 79.88 394 TYR A N 1
ATOM 3061 C CA . TYR A 1 394 ? -9.333 -21.817 53.873 1.00 79.88 394 TYR A CA 1
ATOM 3062 C C . TYR A 1 394 ? -10.066 -22.969 54.563 1.00 79.88 394 TYR A C 1
ATOM 3064 O O . TYR A 1 394 ? -10.741 -23.731 53.865 1.00 79.88 394 TYR A O 1
ATOM 3072 N N . PRO A 1 395 ? -9.953 -23.117 55.896 1.00 81.00 395 PRO A N 1
ATOM 3073 C CA . PRO A 1 395 ? -10.771 -24.078 56.619 1.00 81.00 395 PRO A CA 1
ATOM 3074 C C . PRO A 1 395 ? -12.233 -23.634 56.548 1.00 81.00 395 PRO A C 1
ATOM 3076 O O . PRO A 1 395 ? -12.543 -22.450 56.708 1.00 81.00 395 PRO A O 1
ATOM 3079 N N . LEU A 1 396 ? -13.124 -24.578 56.277 1.00 79.94 396 LEU A N 1
ATOM 3080 C CA . LEU A 1 396 ? -14.557 -24.334 56.264 1.00 79.94 396 LEU A CA 1
ATOM 3081 C C . LEU A 1 396 ? -15.080 -24.354 57.701 1.00 79.94 396 LEU A C 1
ATOM 3083 O O . LEU A 1 396 ? -14.746 -25.246 58.482 1.00 79.94 396 LEU A O 1
ATOM 3087 N N . THR A 1 397 ? -15.882 -23.354 58.065 1.00 74.25 397 THR A N 1
ATOM 3088 C CA . THR A 1 397 ? -16.578 -23.346 59.353 1.00 74.25 397 THR A CA 1
ATOM 3089 C C . THR A 1 397 ? -18.010 -23.816 59.159 1.00 74.25 397 THR A C 1
ATOM 3091 O O . THR A 1 397 ? -18.744 -23.321 58.297 1.00 74.25 397 THR A O 1
ATOM 3094 N N . THR A 1 398 ? -18.421 -24.785 59.969 1.00 62.72 398 THR A N 1
ATOM 3095 C CA . THR A 1 398 ? -19.822 -25.167 60.105 1.00 62.72 398 THR A CA 1
ATOM 3096 C C . THR A 1 398 ? -20.516 -24.132 60.983 1.00 62.72 398 THR A C 1
ATOM 3098 O O . THR A 1 398 ? -20.071 -23.807 62.083 1.00 62.72 398 THR A O 1
ATOM 3101 N N . MET A 1 399 ? -21.633 -23.587 60.503 1.00 51.75 399 MET A N 1
ATOM 3102 C CA . MET A 1 399 ? -22.530 -22.748 61.306 1.00 51.75 399 MET A CA 1
ATOM 3103 C C . MET A 1 399 ? -23.325 -23.634 62.284 1.00 51.75 399 MET A C 1
ATOM 3105 O O . MET A 1 399 ? -24.552 -23.679 62.254 1.00 51.75 399 MET A O 1
ATOM 3109 N N . ALA A 1 400 ? -22.629 -24.382 63.141 1.00 41.22 400 ALA A N 1
ATOM 3110 C CA . ALA A 1 400 ? -23.220 -25.146 64.228 1.00 41.22 400 ALA A CA 1
ATOM 3111 C C . ALA A 1 400 ? -23.114 -24.321 65.518 1.00 41.22 400 ALA A C 1
ATOM 3113 O O . ALA A 1 400 ? -22.066 -24.266 66.141 1.00 41.22 400 ALA A O 1
ATOM 3114 N N . GLN A 1 401 ? -24.218 -23.640 65.841 1.00 36.50 401 GLN A N 1
ATOM 3115 C CA . GLN A 1 401 ? -24.657 -23.143 67.155 1.00 36.50 401 GLN A CA 1
ATOM 3116 C C . GLN A 1 401 ? -23.620 -22.472 68.082 1.00 36.50 401 GLN A C 1
ATOM 3118 O O . GLN A 1 401 ? -22.650 -23.056 68.544 1.00 36.50 401 GLN A O 1
ATOM 3123 N N . GLN A 1 402 ? -23.935 -21.227 68.452 1.00 34.19 402 GLN A N 1
ATOM 3124 C CA . GLN A 1 402 ? -23.287 -20.408 69.481 1.00 34.19 402 GLN A CA 1
ATOM 3125 C C . GLN A 1 402 ? -23.292 -21.075 70.877 1.00 34.19 402 GLN A C 1
ATOM 3127 O O . GLN A 1 402 ? -24.014 -20.655 71.779 1.00 34.19 402 GLN A O 1
ATOM 3132 N N . SER A 1 403 ? -22.470 -22.098 71.087 1.00 30.41 403 SER A N 1
ATOM 3133 C CA . SER A 1 403 ? -22.152 -22.634 72.410 1.00 30.41 403 SER A CA 1
ATOM 3134 C C . SER A 1 403 ? -20.714 -23.139 72.421 1.00 30.41 403 SER A C 1
ATOM 3136 O O . SER A 1 403 ? -20.345 -23.949 71.581 1.00 30.41 403 SER A O 1
ATOM 3138 N N . HIS A 1 404 ? -19.922 -22.629 73.367 1.00 39.47 404 HIS A N 1
ATOM 3139 C CA . HIS A 1 404 ? -18.522 -22.965 73.646 1.00 39.47 404 HIS A CA 1
ATOM 3140 C C . HIS A 1 404 ? -18.233 -24.483 73.590 1.00 39.47 404 HIS A C 1
ATOM 3142 O O . HIS A 1 404 ? -18.336 -25.161 74.607 1.00 39.47 404 HIS A O 1
ATOM 3148 N N . VAL A 1 405 ? -17.836 -25.000 72.425 1.00 36.47 405 VAL A N 1
ATOM 3149 C CA . VAL A 1 405 ? -17.142 -26.283 72.219 1.00 36.47 405 VAL A CA 1
ATOM 3150 C C . VAL A 1 405 ? -16.261 -26.115 70.972 1.00 36.47 405 VAL A C 1
ATOM 3152 O O . VAL A 1 405 ? -16.627 -25.380 70.058 1.00 36.47 405 VAL A O 1
ATOM 3155 N N . GLU A 1 406 ? -15.066 -26.705 70.985 1.00 36.84 406 GLU A N 1
ATOM 3156 C CA . GLU A 1 406 ? -14.006 -26.575 69.972 1.00 36.84 406 GLU A CA 1
ATOM 3157 C C . GLU A 1 406 ? -14.526 -26.619 68.520 1.00 36.84 406 GLU A C 1
ATOM 3159 O O . GLU A 1 406 ? -15.271 -27.519 68.138 1.00 36.84 406 GLU A O 1
ATOM 3164 N N . ILE A 1 407 ? -14.123 -25.629 67.711 1.00 43.88 407 ILE A N 1
ATOM 3165 C CA . ILE A 1 407 ? -14.499 -25.500 66.295 1.00 43.88 407 ILE A CA 1
ATOM 3166 C C . ILE A 1 407 ? -13.852 -26.656 65.521 1.00 43.88 407 ILE A C 1
ATOM 3168 O O . ILE A 1 407 ? -12.675 -26.593 65.169 1.00 43.88 407 ILE A O 1
ATOM 3172 N N . GLY A 1 408 ? -14.615 -27.716 65.258 1.00 47.59 408 GLY A N 1
ATOM 3173 C CA . GLY A 1 408 ? -14.234 -28.747 64.296 1.00 47.59 408 GLY A CA 1
ATOM 3174 C C . GLY A 1 408 ? -14.193 -28.149 62.888 1.00 47.59 408 GLY A C 1
ATOM 3175 O O . GLY A 1 408 ? -15.181 -27.583 62.422 1.00 47.59 408 GLY A O 1
ATOM 3176 N N . HIS A 1 409 ? -13.040 -28.213 62.224 1.00 53.06 409 HIS A N 1
ATOM 3177 C CA . HIS A 1 409 ? -12.891 -27.772 60.837 1.00 53.06 409 HIS A CA 1
ATOM 3178 C C . HIS A 1 409 ? -13.266 -28.914 59.884 1.00 53.06 409 HIS A C 1
ATOM 3180 O O . HIS A 1 409 ? -12.464 -29.820 59.662 1.00 53.06 409 HIS A O 1
ATOM 3186 N N . ASP A 1 410 ? -14.462 -28.845 59.302 1.00 63.06 410 ASP A N 1
ATOM 3187 C CA . ASP A 1 410 ? -14.972 -29.831 58.342 1.00 63.06 410 ASP A CA 1
ATOM 3188 C C . ASP A 1 410 ? -14.533 -29.466 56.913 1.00 63.06 410 ASP A C 1
ATOM 3190 O O . ASP A 1 410 ? -15.277 -28.909 56.101 1.00 63.06 410 ASP A O 1
ATOM 3194 N N . GLY A 1 411 ? -13.268 -29.762 56.615 1.00 74.50 411 GLY A N 1
ATOM 3195 C CA . GLY A 1 411 ? -12.684 -29.631 55.282 1.00 74.50 411 GLY A CA 1
ATOM 3196 C C . GLY A 1 411 ? -12.096 -28.256 54.948 1.00 74.50 411 GLY A C 1
ATOM 3197 O O . GLY A 1 411 ? -12.238 -27.266 55.665 1.00 74.50 411 GLY A O 1
ATOM 3198 N N . CYS A 1 412 ? -11.388 -28.202 53.820 1.00 83.75 412 CYS A N 1
ATOM 3199 C CA . CYS A 1 412 ? -10.664 -27.024 53.346 1.00 83.75 412 CYS A CA 1
ATOM 3200 C C . CYS A 1 412 ? -11.049 -26.683 51.904 1.00 83.75 412 CYS A C 1
ATOM 3202 O O . CYS A 1 412 ? -11.002 -27.540 51.016 1.00 83.75 412 CYS A O 1
ATOM 3204 N N . LEU A 1 413 ? -11.353 -25.409 51.652 1.00 86.69 413 LEU A N 1
ATOM 3205 C CA . LEU A 1 413 ? -11.591 -24.854 50.322 1.00 86.69 413 LEU A CA 1
ATOM 3206 C C . LEU A 1 413 ? -10.309 -24.212 49.779 1.00 86.69 413 LEU A C 1
ATOM 3208 O O . LEU A 1 413 ? -9.677 -23.395 50.447 1.00 86.69 413 LEU A O 1
ATOM 3212 N N . PHE A 1 414 ? -9.943 -24.552 48.546 1.00 85.56 414 PHE A N 1
ATOM 3213 C CA . PHE A 1 414 ? -8.809 -23.972 47.832 1.00 85.56 414 PHE A CA 1
ATOM 3214 C C . PHE A 1 414 ? -9.300 -22.849 46.921 1.00 85.56 414 PHE A C 1
ATOM 3216 O O . PHE A 1 414 ? -9.992 -23.095 45.926 1.00 85.56 414 PHE A O 1
ATOM 3223 N N . VAL A 1 415 ? -8.926 -21.618 47.265 1.00 83.69 415 VAL A N 1
ATOM 3224 C CA . VAL A 1 415 ? -9.316 -20.407 46.538 1.00 83.69 415 VAL A CA 1
ATOM 3225 C C . VAL A 1 415 ? -8.069 -19.612 46.177 1.00 83.69 415 VAL A C 1
ATOM 3227 O O . VAL A 1 415 ? -7.189 -19.408 47.012 1.00 83.69 415 VAL A O 1
ATOM 3230 N N . SER A 1 416 ? -8.011 -19.139 44.937 1.00 82.25 416 SER A N 1
ATOM 3231 C CA . SER A 1 416 ? -7.065 -18.106 44.519 1.00 82.25 416 SER A CA 1
ATOM 3232 C C . SER A 1 416 ? -7.828 -16.801 44.342 1.00 82.25 416 SER A C 1
ATOM 3234 O O . SER A 1 416 ? -8.850 -16.758 43.654 1.00 82.25 416 SER A O 1
ATOM 3236 N N . THR A 1 417 ? -7.367 -15.741 44.998 1.00 78.81 417 THR A N 1
ATOM 3237 C CA . THR A 1 417 ? -7.958 -14.409 44.884 1.00 78.81 417 THR A CA 1
ATOM 3238 C C . THR A 1 417 ? -6.914 -13.403 44.459 1.00 78.81 417 THR A C 1
ATOM 3240 O O . THR A 1 417 ? -5.780 -13.374 44.936 1.00 78.81 417 THR A O 1
ATOM 3243 N N . SER A 1 418 ? -7.303 -12.553 43.529 1.00 75.00 418 SER A N 1
ATOM 3244 C CA . SER A 1 418 ? -6.443 -11.496 43.026 1.00 75.00 418 SER A CA 1
ATOM 3245 C C . SER A 1 418 ? -7.290 -10.332 42.574 1.00 75.00 418 SER A C 1
ATOM 3247 O O . SER A 1 418 ? -8.497 -10.456 42.362 1.00 75.00 418 SER A O 1
ATOM 3249 N N . TYR A 1 419 ? -6.654 -9.180 42.468 1.00 73.38 419 TYR A N 1
ATOM 3250 C CA . TYR A 1 419 ? -7.324 -7.986 42.005 1.00 73.38 419 TYR A CA 1
ATOM 3251 C C . TYR A 1 419 ? -6.559 -7.381 40.849 1.00 73.38 419 TYR A C 1
ATOM 3253 O O . TYR A 1 419 ? -5.331 -7.462 40.772 1.00 73.38 419 TYR A O 1
ATOM 3261 N N . PHE A 1 420 ? -7.303 -6.738 39.968 1.00 67.56 420 PHE A N 1
ATOM 3262 C CA . PHE A 1 420 ? -6.737 -5.882 38.952 1.00 67.56 420 PHE A CA 1
ATOM 3263 C C . PHE A 1 420 ? -7.517 -4.574 38.945 1.00 67.56 420 PHE A C 1
ATOM 3265 O O . PHE A 1 420 ? -8.741 -4.523 39.092 1.00 67.56 420 PHE A O 1
ATOM 3272 N N . GLU A 1 421 ? -6.776 -3.485 38.823 1.00 63.06 421 GLU A N 1
ATOM 3273 C CA . GLU A 1 421 ? -7.355 -2.161 38.686 1.00 63.06 421 GLU A CA 1
ATOM 3274 C C . GLU A 1 421 ? -7.508 -1.899 37.200 1.00 63.06 421 GLU A C 1
ATOM 3276 O O . GLU A 1 421 ? -6.520 -1.853 36.465 1.00 63.06 421 GLU A O 1
ATOM 3281 N N . ARG A 1 422 ? -8.746 -1.702 36.742 1.00 50.25 422 ARG A N 1
ATOM 3282 C CA . ARG A 1 422 ? -8.944 -1.103 35.429 1.00 50.25 422 ARG A CA 1
ATOM 3283 C C . ARG A 1 422 ? -8.749 0.392 35.616 1.00 50.25 422 ARG A C 1
ATOM 3285 O O . ARG A 1 422 ? -9.708 1.134 35.813 1.00 50.25 422 ARG A O 1
ATOM 3292 N N . ASN A 1 423 ? -7.489 0.820 35.599 1.00 45.16 423 ASN A N 1
ATOM 3293 C CA . ASN A 1 423 ? -7.178 2.225 35.413 1.00 45.16 423 ASN A CA 1
ATOM 3294 C C . ASN A 1 423 ? -7.864 2.645 34.109 1.00 45.16 423 ASN A C 1
ATOM 3296 O O . ASN A 1 423 ? -7.453 2.245 33.022 1.00 45.16 423 ASN A O 1
ATOM 3300 N N . THR A 1 424 ? -8.909 3.470 34.188 1.00 40.62 424 THR A N 1
ATOM 3301 C CA . THR A 1 424 ? -9.053 4.497 33.160 1.00 40.62 424 THR A CA 1
ATOM 3302 C C . THR A 1 424 ? -7.698 5.184 33.127 1.00 40.62 424 THR A C 1
ATOM 3304 O O . THR A 1 424 ? -7.269 5.715 34.153 1.00 40.62 424 THR A O 1
ATOM 3307 N N . MET A 1 425 ? -6.988 5.072 32.007 1.00 38.25 425 MET A N 1
ATOM 3308 C CA . MET A 1 425 ? -5.690 5.695 31.740 1.00 38.25 425 MET A CA 1
ATOM 3309 C C . MET A 1 425 ? -5.769 7.234 31.763 1.00 38.25 425 MET A C 1
ATOM 3311 O O . MET A 1 425 ? -5.436 7.892 30.787 1.00 38.25 425 MET A O 1
ATOM 3315 N N . VAL A 1 426 ? -6.290 7.810 32.845 1.00 41.53 426 VAL A N 1
ATOM 3316 C CA . VAL A 1 426 ? -6.705 9.212 32.923 1.00 41.53 426 VAL A CA 1
ATOM 3317 C C . VAL A 1 426 ? -6.309 9.854 34.258 1.00 41.53 426 VAL A C 1
ATOM 3319 O O . VAL A 1 426 ? -6.041 11.043 34.283 1.00 41.53 426 VAL A O 1
ATOM 3322 N N . ASN A 1 427 ? -6.174 9.117 35.373 1.00 33.66 427 ASN A N 1
ATOM 3323 C CA . ASN A 1 427 ? -5.958 9.779 36.678 1.00 33.66 427 ASN A CA 1
ATOM 3324 C C . ASN A 1 427 ? -4.562 9.657 37.306 1.00 33.66 427 ASN A C 1
ATOM 3326 O O . ASN A 1 427 ? -4.290 10.429 38.214 1.00 33.66 427 ASN A O 1
ATOM 3330 N N . LEU A 1 428 ? -3.662 8.786 36.828 1.00 34.94 428 LEU A N 1
ATOM 3331 C CA . LEU A 1 428 ? -2.223 8.970 37.114 1.00 34.94 428 LEU A CA 1
ATOM 3332 C C . LEU A 1 428 ? -1.542 9.869 36.074 1.00 34.94 428 LEU A C 1
ATOM 3334 O O . LEU A 1 428 ? -0.384 10.232 36.230 1.00 34.94 428 LEU A O 1
ATOM 3338 N N . GLN A 1 429 ? -2.270 10.214 35.011 1.00 37.12 429 GLN A N 1
ATOM 3339 C CA . GLN A 1 429 ? -1.756 11.029 33.932 1.00 37.12 429 GLN A CA 1
ATOM 3340 C C . GLN A 1 429 ? -2.089 12.510 34.100 1.00 37.12 429 GLN A C 1
ATOM 3342 O O . GLN A 1 429 ? -1.325 13.319 33.617 1.00 37.12 429 GLN A O 1
ATOM 3347 N N . LYS A 1 430 ? -3.123 12.900 34.856 1.00 35.31 430 LYS A N 1
ATOM 3348 C CA . LYS A 1 430 ? -3.423 14.326 35.089 1.00 35.31 430 LYS A CA 1
ATOM 3349 C C . LYS A 1 430 ? -2.309 15.118 35.784 1.00 35.31 430 LYS A C 1
ATOM 3351 O O . LYS A 1 430 ? -2.237 16.325 35.594 1.00 35.31 430 LYS A O 1
ATOM 3356 N N . GLU A 1 431 ? -1.428 14.463 36.540 1.00 33.44 431 GLU A N 1
ATOM 3357 C CA . GLU A 1 431 ? -0.245 15.115 37.130 1.00 33.44 431 GLU A CA 1
ATOM 3358 C C . GLU A 1 431 ? 0.982 15.104 36.193 1.00 33.44 431 GLU A C 1
ATOM 3360 O O . GLU A 1 431 ? 1.934 15.836 36.437 1.00 33.44 431 GLU A O 1
ATOM 3365 N N . LEU A 1 432 ? 0.932 14.348 35.086 1.00 38.72 432 LEU A N 1
ATOM 3366 C CA . LEU A 1 432 ? 1.955 14.272 34.028 1.00 38.72 432 LEU A CA 1
ATOM 3367 C C . LEU A 1 432 ? 1.367 14.618 32.637 1.00 38.72 432 LEU A C 1
ATOM 3369 O O . LEU A 1 432 ? 1.857 14.171 31.605 1.00 38.72 432 LEU A O 1
ATOM 3373 N N . GLU A 1 433 ? 0.249 15.348 32.597 1.00 38.00 433 GLU A N 1
ATOM 3374 C CA . GLU A 1 433 ? -0.495 15.726 31.380 1.00 38.00 433 GLU A CA 1
ATOM 3375 C C . GLU A 1 433 ? -0.195 17.163 30.956 1.00 38.00 433 GLU A C 1
ATOM 3377 O O . GLU A 1 433 ? -0.781 17.651 29.993 1.00 38.00 433 GLU A O 1
ATOM 3382 N N . SER A 1 434 ? 0.721 17.846 31.648 1.00 38.19 434 SER A N 1
ATOM 3383 C CA . SER A 1 434 ? 1.133 19.184 31.245 1.00 38.19 434 SER A CA 1
ATOM 3384 C C . SER A 1 434 ? 2.168 19.203 30.121 1.00 38.19 434 SER A C 1
ATOM 3386 O O . SER A 1 434 ? 2.320 20.276 29.551 1.00 38.19 434 SER A O 1
ATOM 3388 N N . GLU A 1 435 ? 2.839 18.090 29.765 1.00 38.53 435 GLU A N 1
ATOM 3389 C CA . GLU A 1 435 ? 3.907 18.154 28.742 1.00 38.53 435 GLU A CA 1
ATOM 3390 C C . GLU A 1 435 ? 3.882 17.164 27.559 1.00 38.53 435 GLU A C 1
ATOM 3392 O O . GLU A 1 435 ? 4.355 17.578 26.512 1.00 38.53 435 GLU A O 1
ATOM 3397 N N . ASP A 1 436 ? 3.265 15.971 27.585 1.00 42.62 436 ASP A N 1
ATOM 3398 C CA . ASP A 1 436 ? 3.305 15.080 26.396 1.00 42.62 436 ASP A CA 1
ATOM 3399 C C . ASP A 1 436 ? 1.971 14.378 26.099 1.00 42.62 436 ASP A C 1
ATOM 3401 O O . ASP A 1 436 ? 1.615 13.336 26.658 1.00 42.62 436 ASP A O 1
ATOM 3405 N N . THR A 1 437 ? 1.197 14.963 25.182 1.00 41.84 437 THR A N 1
ATOM 3406 C CA . THR A 1 437 ? -0.070 14.401 24.673 1.00 41.84 437 THR A CA 1
ATOM 3407 C C . THR A 1 437 ? 0.075 13.688 23.323 1.00 41.84 437 THR A C 1
ATOM 3409 O O . THR A 1 437 ? -0.875 13.039 22.888 1.00 41.84 437 THR A O 1
ATOM 3412 N N . SER A 1 438 ? 1.243 13.755 22.678 1.00 50.38 438 SER A N 1
ATOM 3413 C CA . SER A 1 438 ? 1.496 13.224 21.328 1.00 50.38 438 SER A CA 1
ATOM 3414 C C . SER A 1 438 ? 1.856 11.733 21.287 1.00 50.38 438 SER A C 1
ATOM 3416 O O . SER A 1 438 ? 1.503 11.058 20.324 1.00 50.38 438 SER A O 1
ATOM 3418 N N . ASP A 1 439 ? 2.499 11.190 22.324 1.00 51.91 439 ASP A N 1
ATOM 3419 C CA . ASP A 1 439 ? 3.274 9.942 22.181 1.00 51.91 439 ASP A CA 1
ATOM 3420 C C . ASP A 1 439 ? 2.491 8.630 22.393 1.00 51.91 439 ASP A C 1
ATOM 3422 O O . ASP A 1 439 ? 3.002 7.531 22.207 1.00 51.91 439 ASP A O 1
ATOM 3426 N N . LYS A 1 440 ? 1.212 8.701 22.781 1.00 58.38 440 LYS A N 1
ATOM 3427 C CA . LYS A 1 440 ? 0.465 7.516 23.260 1.00 58.38 440 LYS A CA 1
ATOM 3428 C C . LYS A 1 440 ? -0.306 6.716 22.209 1.00 58.38 440 LYS A C 1
ATOM 3430 O O . LYS A 1 440 ? -0.864 5.675 22.561 1.00 58.38 440 LYS A O 1
ATOM 3435 N N . ASP A 1 441 ? -0.425 7.222 20.984 1.00 68.44 441 ASP A N 1
ATOM 3436 C CA . ASP A 1 441 ? -1.071 6.526 19.851 1.00 68.44 441 ASP A CA 1
ATOM 3437 C C . ASP A 1 441 ? -0.045 6.077 18.794 1.00 68.44 441 ASP A C 1
ATOM 3439 O O . ASP A 1 441 ? -0.397 5.522 17.750 1.00 68.44 441 ASP A O 1
ATOM 3443 N N . ILE A 1 442 ? 1.241 6.299 19.067 1.00 76.56 442 ILE A N 1
ATOM 3444 C CA . ILE A 1 442 ? 2.337 5.935 18.178 1.00 76.56 442 ILE A CA 1
ATOM 3445 C C . ILE A 1 442 ? 2.606 4.439 18.325 1.00 76.56 442 ILE A C 1
ATOM 3447 O O . ILE A 1 442 ? 2.749 3.926 19.433 1.00 76.56 442 ILE A O 1
ATOM 3451 N N . GLY A 1 443 ? 2.610 3.731 17.197 1.00 79.94 443 GLY A N 1
ATOM 3452 C CA . GLY A 1 443 ? 2.932 2.312 17.160 1.00 79.94 443 GLY A CA 1
ATOM 3453 C C . GLY A 1 443 ? 4.434 2.075 17.105 1.00 79.94 443 GLY A C 1
ATOM 3454 O O . GLY A 1 443 ? 4.964 1.277 17.871 1.00 79.94 443 GLY A O 1
ATOM 3455 N N . PHE A 1 444 ? 5.121 2.779 16.209 1.00 88.69 444 PHE A N 1
ATOM 3456 C CA . PHE A 1 444 ? 6.571 2.698 16.054 1.00 88.69 444 PHE A CA 1
ATOM 3457 C C . PHE A 1 444 ? 7.111 3.956 15.375 1.00 88.69 444 PHE A C 1
ATOM 3459 O O . PHE A 1 444 ? 6.344 4.750 14.828 1.00 88.69 444 PHE A O 1
ATOM 3466 N N . TRP A 1 445 ? 8.431 4.122 15.376 1.00 90.19 445 TRP A N 1
ATOM 3467 C CA . TRP A 1 445 ? 9.100 5.221 14.686 1.00 90.19 445 TRP A CA 1
ATOM 3468 C C . TRP A 1 445 ? 10.065 4.687 13.639 1.00 90.19 445 TRP A C 1
ATOM 3470 O O . TRP A 1 445 ? 10.632 3.602 13.788 1.00 90.19 445 TRP A O 1
ATOM 3480 N N . VAL A 1 446 ? 10.261 5.470 12.585 1.00 92.00 446 VAL A N 1
ATOM 3481 C CA . VAL A 1 446 ? 11.191 5.160 11.501 1.00 92.00 446 VAL A CA 1
ATOM 3482 C C . VAL A 1 446 ? 12.158 6.315 11.312 1.00 92.00 446 VAL A C 1
ATOM 3484 O O . VAL A 1 446 ? 11.750 7.471 11.273 1.00 92.00 446 VAL A O 1
ATOM 3487 N N . GLY A 1 447 ? 13.442 5.996 11.191 1.00 90.69 447 GLY A N 1
ATOM 3488 C CA . GLY A 1 447 ? 14.518 6.962 10.996 1.00 90.69 447 GLY A CA 1
ATOM 3489 C C . GLY A 1 447 ? 15.546 6.451 9.992 1.00 90.69 447 GLY A C 1
ATOM 3490 O O . GLY A 1 447 ? 15.609 5.257 9.699 1.00 90.69 447 GLY A O 1
ATOM 3491 N N . LEU A 1 448 ? 16.359 7.357 9.449 1.00 87.56 448 LEU A N 1
ATOM 3492 C CA . LEU A 1 448 ? 17.512 7.000 8.604 1.00 87.56 448 LEU A CA 1
ATOM 3493 C C . LEU A 1 448 ? 18.801 6.832 9.409 1.00 87.56 448 LEU A C 1
ATOM 3495 O O . LEU A 1 448 ? 19.712 6.157 8.946 1.00 87.56 448 LEU A O 1
ATOM 3499 N N . ASP A 1 449 ? 18.837 7.388 10.619 1.00 83.75 449 ASP A N 1
ATOM 3500 C CA . ASP A 1 449 ? 19.955 7.321 11.550 1.00 83.75 449 ASP A CA 1
ATOM 3501 C C . ASP A 1 449 ? 19.426 6.956 12.947 1.00 83.75 449 ASP A C 1
ATOM 3503 O O . ASP A 1 449 ? 18.333 7.396 13.312 1.00 83.75 449 ASP A O 1
ATOM 3507 N N . PRO A 1 450 ? 20.184 6.203 13.763 1.00 80.44 450 PRO A N 1
ATOM 3508 C CA . PRO A 1 450 ? 19.737 5.785 15.094 1.00 80.44 450 PRO A CA 1
ATOM 3509 C C . PRO A 1 450 ? 19.605 6.955 16.088 1.00 80.44 450 PRO A C 1
ATOM 3511 O O . PRO A 1 450 ? 18.872 6.849 17.067 1.00 80.44 450 PRO A O 1
ATOM 3514 N N . GLU A 1 451 ? 20.292 8.072 15.838 1.00 77.75 451 GLU A N 1
ATOM 3515 C CA . GLU A 1 451 ? 20.258 9.297 16.658 1.00 77.75 451 GLU A CA 1
ATOM 3516 C C . GLU A 1 451 ? 19.621 10.488 15.914 1.00 77.75 451 GLU A C 1
ATOM 3518 O O . GLU A 1 451 ? 19.620 11.609 16.420 1.00 77.75 451 GLU A O 1
ATOM 3523 N N . GLY A 1 452 ? 19.116 10.263 14.695 1.00 75.19 452 GLY A N 1
ATOM 3524 C CA . GLY A 1 452 ? 18.546 11.306 13.843 1.00 75.19 452 GLY A CA 1
ATOM 3525 C C . GLY A 1 452 ? 17.090 11.642 14.167 1.00 75.19 452 GLY A C 1
ATOM 3526 O O . GLY A 1 452 ? 16.529 11.207 15.172 1.00 75.19 452 GLY A O 1
ATOM 3527 N N . GLU A 1 453 ? 16.460 12.419 13.284 1.00 82.25 453 GLU A N 1
ATOM 3528 C CA . GLU A 1 453 ? 15.023 12.686 13.369 1.00 82.25 453 GLU A CA 1
ATOM 3529 C C . GLU A 1 453 ? 14.211 11.417 13.086 1.00 82.25 453 GLU A C 1
ATOM 3531 O O . GLU A 1 453 ? 14.463 10.688 12.121 1.00 82.25 453 GLU A O 1
ATOM 3536 N N . TRP A 1 454 ? 13.218 11.179 13.941 1.00 86.31 454 TRP A N 1
ATOM 3537 C CA . TRP A 1 454 ? 12.340 10.019 13.895 1.00 86.31 454 TRP A CA 1
ATOM 3538 C C . TRP A 1 454 ? 10.959 10.423 13.398 1.00 86.31 454 TRP A C 1
ATOM 3540 O O . TRP A 1 454 ? 10.299 11.268 14.002 1.00 86.31 454 TRP A O 1
ATOM 3550 N N . GLU A 1 455 ? 10.491 9.768 12.342 1.00 88.81 455 GLU A N 1
ATOM 3551 C CA . GLU A 1 455 ? 9.117 9.902 11.880 1.00 88.81 455 GLU A CA 1
ATOM 3552 C C . GLU A 1 455 ? 8.225 8.932 12.654 1.00 88.81 455 GLU A C 1
ATOM 3554 O O . GLU A 1 455 ? 8.474 7.723 12.696 1.00 88.81 455 GLU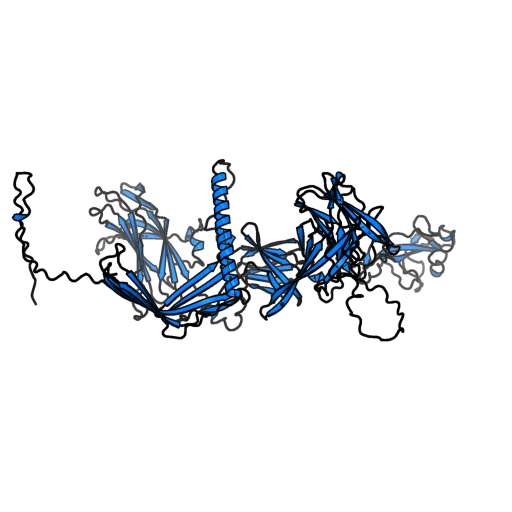 A O 1
ATOM 3559 N N . SER A 1 456 ? 7.170 9.460 13.270 1.00 87.19 456 SER A N 1
ATOM 3560 C CA . SER A 1 456 ? 6.236 8.650 14.048 1.00 87.19 456 SER A CA 1
ATOM 3561 C C . SER A 1 456 ? 5.158 8.011 13.175 1.00 87.19 456 SER A C 1
ATOM 3563 O O . SER A 1 456 ? 4.507 8.649 12.339 1.00 87.19 456 SER A O 1
ATOM 3565 N N . ILE A 1 457 ? 4.933 6.718 13.391 1.00 87.50 457 ILE A N 1
ATOM 3566 C CA . ILE A 1 457 ? 3.900 5.948 12.711 1.00 87.50 457 ILE A CA 1
ATOM 3567 C C . ILE A 1 457 ? 2.844 5.559 13.732 1.00 87.50 457 ILE A C 1
ATOM 3569 O O . ILE A 1 457 ? 3.110 4.846 14.698 1.00 87.50 457 ILE A O 1
ATOM 3573 N N . ARG A 1 458 ? 1.624 6.047 13.516 1.00 80.94 458 ARG A N 1
ATOM 3574 C CA . ARG A 1 458 ? 0.494 5.790 14.405 1.00 80.94 458 ARG A CA 1
ATOM 3575 C C . ARG A 1 458 ? 0.049 4.336 14.348 1.00 80.94 458 ARG A C 1
ATOM 3577 O O . ARG A 1 458 ? 0.283 3.611 13.383 1.00 80.94 458 ARG A O 1
ATOM 3584 N N . SER A 1 459 ? -0.663 3.942 15.391 1.00 78.00 459 SER A N 1
ATOM 3585 C CA . SER A 1 459 ? -1.210 2.599 15.541 1.00 78.00 459 SER A CA 1
ATOM 3586 C C . SER A 1 459 ? -2.335 2.293 14.554 1.00 78.00 459 SER A C 1
ATOM 3588 O O . SER A 1 459 ? -2.635 1.133 14.287 1.00 78.00 459 SER A O 1
ATOM 3590 N N . LEU A 1 460 ? -2.979 3.313 13.982 1.00 76.12 460 LEU A N 1
ATOM 3591 C CA . LEU A 1 460 ? -3.972 3.128 12.934 1.00 76.12 460 LEU A CA 1
ATOM 3592 C C . LEU A 1 460 ? -3.289 2.993 11.565 1.00 76.12 460 LEU A C 1
ATOM 3594 O O . LEU A 1 460 ? -2.830 3.967 10.984 1.00 76.12 460 LEU A O 1
ATOM 3598 N N . LEU A 1 461 ? -3.302 1.780 11.011 1.00 77.81 461 LEU A N 1
ATOM 3599 C CA . LEU A 1 461 ? -2.750 1.487 9.685 1.00 77.81 461 LEU A CA 1
ATOM 3600 C C . LEU A 1 461 ? -3.865 1.072 8.706 1.00 77.81 461 LEU A C 1
ATOM 3602 O O . LEU A 1 461 ? -4.187 -0.127 8.611 1.00 77.81 461 LEU A O 1
ATOM 3606 N N . PRO A 1 462 ? -4.515 2.030 8.014 1.00 72.31 462 PRO A N 1
ATOM 3607 C CA . PRO A 1 462 ? -5.503 1.728 6.980 1.00 72.31 462 PRO A CA 1
ATOM 3608 C C . PRO A 1 462 ? -4.828 1.081 5.764 1.00 72.31 462 PRO A C 1
ATOM 3610 O O . PRO A 1 462 ? -3.684 1.395 5.465 1.00 72.31 462 PRO A O 1
ATOM 3613 N N . LEU A 1 463 ? -5.533 0.188 5.053 1.00 74.75 463 LEU A N 1
ATOM 3614 C CA . LEU A 1 463 ? -5.049 -0.444 3.813 1.00 74.75 463 LEU A CA 1
ATOM 3615 C C . LEU A 1 463 ? -5.012 0.570 2.657 1.00 74.75 463 LEU A C 1
ATOM 3617 O O . LEU A 1 463 ? -5.901 0.593 1.805 1.00 74.75 463 LEU A O 1
ATOM 3621 N N . SER A 1 464 ? -4.018 1.448 2.677 1.00 78.12 464 SER A N 1
ATOM 3622 C CA . SER A 1 464 ? -3.827 2.537 1.724 1.00 78.12 464 SER A CA 1
ATOM 3623 C C . SER A 1 464 ? -2.347 2.890 1.587 1.00 78.12 464 SER A C 1
ATOM 3625 O O . SER A 1 464 ? -1.503 2.415 2.348 1.00 78.12 464 SER A O 1
ATOM 3627 N N . VAL A 1 465 ? -2.044 3.753 0.617 1.00 85.94 465 VAL A N 1
ATOM 3628 C CA . VAL A 1 465 ? -0.739 4.405 0.483 1.00 85.94 465 VAL A CA 1
ATOM 3629 C C . VAL A 1 465 ? -0.847 5.798 1.093 1.00 85.94 465 VAL A C 1
ATOM 3631 O O . VAL A 1 465 ? -1.753 6.548 0.736 1.00 85.94 465 VAL A O 1
ATOM 3634 N N . ALA A 1 466 ? 0.054 6.137 2.010 1.00 85.75 466 ALA A N 1
ATOM 3635 C CA . ALA A 1 466 ? 0.134 7.459 2.620 1.00 85.75 466 ALA A CA 1
ATOM 3636 C C . ALA A 1 466 ? 1.555 8.027 2.478 1.00 85.75 466 ALA A C 1
ATOM 3638 O O . ALA A 1 466 ? 2.523 7.266 2.567 1.00 85.75 466 ALA A O 1
ATOM 3639 N N . PRO A 1 467 ? 1.707 9.342 2.260 1.00 90.12 467 PRO A N 1
ATOM 3640 C CA . PRO A 1 467 ? 3.016 9.967 2.213 1.00 90.12 467 PRO A CA 1
ATOM 3641 C C . PRO A 1 467 ? 3.553 10.147 3.640 1.00 90.12 467 PRO A C 1
ATOM 3643 O O . PRO A 1 467 ? 2.824 10.583 4.533 1.00 90.12 467 PRO A O 1
ATOM 3646 N N . LYS A 1 468 ? 4.829 9.827 3.856 1.00 89.56 468 LYS A N 1
ATOM 3647 C CA . LYS A 1 468 ? 5.547 10.064 5.118 1.00 89.56 468 LYS A CA 1
ATOM 3648 C C . LYS A 1 468 ? 6.776 10.917 4.866 1.00 89.56 468 LYS A C 1
ATOM 3650 O O . LYS A 1 468 ? 7.406 10.769 3.821 1.00 89.56 468 LYS A O 1
ATOM 3655 N N . LEU A 1 469 ? 7.068 11.840 5.776 1.00 87.25 469 LEU A N 1
ATOM 3656 C CA . LEU A 1 469 ? 8.200 12.748 5.638 1.00 87.25 469 LEU A CA 1
ATOM 3657 C C . LEU A 1 469 ? 9.414 12.126 6.327 1.00 87.25 469 LEU A C 1
ATOM 3659 O O . LEU A 1 469 ? 9.330 11.726 7.481 1.00 87.25 469 LEU A O 1
ATOM 3663 N N . LEU A 1 470 ? 10.537 12.037 5.622 1.00 85.44 470 LEU A N 1
ATOM 3664 C CA . LEU A 1 470 ? 11.786 11.509 6.160 1.00 85.44 470 LEU A CA 1
ATOM 3665 C C . LEU A 1 470 ? 12.934 12.395 5.669 1.00 85.44 470 LEU A C 1
ATOM 3667 O O . LEU A 1 470 ? 13.132 12.521 4.463 1.00 85.44 470 LEU A O 1
ATOM 3671 N N . GLN A 1 471 ? 13.653 13.057 6.584 1.00 80.00 471 GLN A N 1
ATOM 3672 C CA . GLN A 1 471 ? 14.707 14.037 6.252 1.00 80.00 471 GLN A CA 1
ATOM 3673 C C . GLN A 1 471 ? 14.271 15.065 5.182 1.00 80.00 471 GLN A C 1
ATOM 3675 O O . GLN A 1 471 ? 14.994 15.334 4.225 1.00 80.00 471 GLN A O 1
ATOM 3680 N N . ASN A 1 472 ? 13.076 15.647 5.348 1.00 79.69 472 ASN A N 1
ATOM 3681 C CA . ASN A 1 472 ? 12.509 16.685 4.471 1.00 79.69 472 ASN A CA 1
ATOM 3682 C C . ASN A 1 472 ? 12.122 16.234 3.040 1.00 79.69 472 ASN A C 1
ATOM 3684 O O . ASN A 1 472 ? 11.777 17.067 2.201 1.00 79.69 472 ASN A O 1
ATOM 3688 N N . GLU A 1 473 ? 12.116 14.929 2.767 1.00 85.62 473 GLU A N 1
ATOM 3689 C CA . GLU A 1 473 ? 11.636 14.339 1.514 1.00 85.62 473 GLU A CA 1
ATOM 3690 C C . GLU A 1 473 ? 10.473 13.378 1.787 1.00 85.62 473 GLU A C 1
ATOM 3692 O O . GLU A 1 473 ? 10.406 12.724 2.831 1.00 85.62 473 GLU A O 1
ATOM 3697 N N . TYR A 1 474 ? 9.527 13.294 0.852 1.00 89.12 474 TYR A N 1
ATOM 3698 C CA . TYR A 1 474 ? 8.374 12.409 1.001 1.00 89.12 474 TYR A CA 1
ATOM 3699 C C . TYR A 1 474 ? 8.672 11.007 0.470 1.00 89.12 474 TYR A C 1
ATOM 3701 O O . TYR A 1 474 ? 9.163 10.831 -0.645 1.00 89.12 474 TYR A O 1
ATOM 3709 N N . ILE A 1 475 ? 8.283 10.001 1.246 1.00 91.88 475 ILE A N 1
ATOM 3710 C CA . ILE A 1 475 ? 8.306 8.587 0.873 1.00 91.88 475 ILE A CA 1
ATOM 3711 C C . ILE A 1 475 ? 6.893 8.001 0.908 1.00 91.88 475 ILE A C 1
ATOM 3713 O O . ILE A 1 475 ? 5.995 8.543 1.554 1.00 91.88 475 ILE A O 1
ATOM 3717 N N . GLY A 1 476 ? 6.684 6.881 0.219 1.00 91.88 476 GLY A N 1
ATOM 3718 C CA . GLY A 1 476 ? 5.425 6.145 0.268 1.00 91.88 476 GLY A CA 1
ATOM 3719 C C . GLY A 1 476 ? 5.428 5.121 1.400 1.00 91.88 476 GLY A C 1
ATOM 3720 O O . GLY A 1 476 ? 6.284 4.238 1.432 1.00 91.88 476 GLY A O 1
ATOM 3721 N N . MET A 1 477 ? 4.449 5.205 2.298 1.00 92.94 477 MET A N 1
ATOM 3722 C CA . MET A 1 477 ? 4.100 4.142 3.238 1.00 92.94 477 MET A CA 1
ATOM 3723 C C . MET A 1 477 ? 2.879 3.400 2.695 1.00 92.94 477 MET A C 1
ATOM 3725 O O . MET A 1 477 ? 1.763 3.917 2.717 1.00 92.94 477 MET A O 1
ATOM 3729 N N . GLU A 1 478 ? 3.086 2.190 2.190 1.00 90.56 478 GLU A N 1
ATOM 3730 C CA . GLU A 1 478 ? 2.028 1.347 1.638 1.00 90.56 478 GLU A CA 1
ATOM 3731 C C . GLU A 1 478 ? 1.649 0.246 2.625 1.00 90.56 478 GLU A C 1
ATOM 3733 O O . GLU A 1 478 ? 2.484 -0.571 3.007 1.00 90.56 478 GLU A O 1
ATOM 3738 N N . VAL A 1 479 ? 0.377 0.200 3.019 1.00 87.25 479 VAL A N 1
ATOM 3739 C CA . VAL A 1 479 ? -0.140 -0.830 3.924 1.00 87.25 479 VAL A CA 1
ATOM 3740 C C . VAL A 1 479 ? -1.006 -1.811 3.143 1.00 87.25 479 VAL A C 1
ATOM 3742 O O . VAL A 1 479 ? -2.039 -1.446 2.579 1.00 87.25 479 VAL A O 1
ATOM 3745 N N . LEU A 1 480 ? -0.616 -3.082 3.143 1.00 82.81 480 LEU A N 1
ATOM 3746 C CA . LEU A 1 480 ? -1.319 -4.139 2.419 1.00 82.81 480 LEU A CA 1
ATOM 3747 C C . LEU A 1 480 ? -1.428 -5.427 3.240 1.00 82.81 480 LEU A C 1
ATOM 3749 O O . LEU A 1 480 ? -0.718 -5.622 4.222 1.00 82.81 480 LEU A O 1
ATOM 3753 N N . MET A 1 481 ? -2.319 -6.328 2.828 1.00 73.31 481 MET A N 1
ATOM 3754 C CA . MET A 1 481 ? -2.440 -7.663 3.422 1.00 73.31 481 MET A CA 1
ATOM 3755 C C . MET A 1 481 ? -1.635 -8.675 2.599 1.00 73.31 481 MET A C 1
ATOM 3757 O O . MET A 1 481 ? -1.924 -8.859 1.415 1.00 73.31 481 MET A O 1
ATOM 3761 N N . LYS A 1 482 ? -0.681 -9.379 3.218 1.00 71.69 482 LYS A N 1
ATOM 3762 C CA . LYS A 1 482 ? -0.003 -10.560 2.645 1.00 71.69 482 LYS A CA 1
ATOM 3763 C C . LYS A 1 482 ? -0.074 -11.696 3.657 1.00 71.69 482 LYS A C 1
ATOM 3765 O O . LYS A 1 482 ? 0.129 -11.485 4.844 1.00 71.69 482 LYS A O 1
ATOM 3770 N N . ASN A 1 483 ? -0.381 -12.906 3.194 1.00 68.25 483 ASN A N 1
ATOM 3771 C CA . ASN A 1 483 ? -0.406 -14.114 4.032 1.00 68.25 483 ASN A CA 1
ATOM 3772 C C . ASN A 1 483 ? -1.256 -13.987 5.316 1.00 68.25 483 ASN A C 1
ATOM 3774 O O . ASN A 1 483 ? -0.935 -14.582 6.337 1.00 68.25 483 ASN A O 1
ATOM 3778 N N . GLY A 1 484 ? -2.327 -13.187 5.283 1.00 62.69 484 GLY A N 1
ATOM 3779 C CA . GLY A 1 484 ? -3.181 -12.947 6.451 1.00 62.69 484 GLY A CA 1
ATOM 3780 C C . GLY A 1 484 ? -2.621 -11.961 7.485 1.00 62.69 484 GLY A C 1
ATOM 3781 O O . GLY A 1 484 ? -3.330 -11.658 8.437 1.00 62.69 484 GLY A O 1
ATOM 3782 N N . LYS A 1 485 ? -1.418 -11.404 7.290 1.00 70.81 485 LYS A N 1
ATOM 3783 C CA . LYS A 1 485 ? -0.837 -10.343 8.130 1.00 70.81 485 LYS A CA 1
ATOM 3784 C C . LYS A 1 485 ? -0.819 -9.005 7.388 1.00 70.81 485 LYS A C 1
ATOM 3786 O O . LYS A 1 485 ? -0.835 -8.960 6.153 1.00 70.81 485 LYS A O 1
ATOM 3791 N N . LYS A 1 486 ? -0.813 -7.900 8.139 1.00 78.25 486 LYS A N 1
ATOM 3792 C CA . LYS A 1 486 ? -0.591 -6.560 7.580 1.00 78.25 486 LYS A CA 1
ATOM 3793 C C . LYS A 1 486 ? 0.899 -6.334 7.375 1.00 78.25 486 LYS A C 1
ATOM 3795 O O . LYS A 1 486 ? 1.706 -6.629 8.253 1.00 78.25 486 LYS A O 1
ATOM 3800 N N . HIS A 1 487 ? 1.233 -5.793 6.214 1.00 87.75 487 HIS A N 1
ATOM 3801 C CA . HIS A 1 487 ? 2.580 -5.414 5.835 1.00 87.75 487 HIS A CA 1
ATOM 3802 C C . HIS A 1 487 ? 2.616 -3.910 5.591 1.00 87.75 487 HIS A C 1
ATOM 3804 O O . HIS A 1 487 ? 1.857 -3.410 4.760 1.00 87.75 487 HIS A O 1
ATOM 3810 N N . VAL A 1 488 ? 3.484 -3.209 6.316 1.00 91.69 488 VAL A N 1
ATOM 3811 C CA . VAL A 1 488 ? 3.796 -1.793 6.113 1.00 91.69 488 VAL A CA 1
ATOM 3812 C C . VAL A 1 488 ? 5.072 -1.723 5.304 1.00 91.69 488 VAL A C 1
ATOM 3814 O O . VAL A 1 488 ? 6.136 -2.098 5.779 1.00 91.69 488 VAL A O 1
ATOM 3817 N N . ILE A 1 489 ? 4.962 -1.264 4.070 1.00 93.12 489 ILE A N 1
ATOM 3818 C CA . ILE A 1 489 ? 6.064 -1.217 3.124 1.00 93.12 489 ILE A CA 1
ATOM 3819 C C . ILE A 1 489 ? 6.479 0.236 2.956 1.00 93.12 489 ILE A C 1
ATOM 3821 O O . ILE A 1 489 ? 5.724 1.042 2.411 1.00 93.12 489 ILE A O 1
ATOM 3825 N N . PHE A 1 490 ? 7.694 0.557 3.385 1.00 94.38 490 PHE A N 1
ATOM 3826 C CA . PHE A 1 490 ? 8.311 1.843 3.085 1.00 94.38 490 PHE A CA 1
ATOM 3827 C C . PHE A 1 490 ? 8.988 1.761 1.726 1.00 94.38 490 PHE A C 1
ATOM 3829 O O . PHE A 1 490 ? 9.863 0.920 1.515 1.00 94.38 490 PHE A O 1
ATOM 3836 N N . ARG A 1 491 ? 8.574 2.603 0.783 1.00 93.31 491 ARG A N 1
ATOM 3837 C CA . ARG A 1 491 ? 9.042 2.553 -0.604 1.00 93.31 491 ARG A CA 1
ATOM 3838 C C . ARG A 1 491 ? 9.190 3.947 -1.209 1.00 93.31 491 ARG A C 1
ATOM 3840 O O . ARG A 1 491 ? 8.577 4.908 -0.746 1.00 93.31 491 ARG A O 1
ATOM 3847 N N . GLY A 1 492 ? 9.987 4.054 -2.270 1.00 91.31 492 GLY A N 1
ATOM 3848 C CA . GLY A 1 492 ? 10.046 5.273 -3.077 1.00 91.31 492 GLY A CA 1
ATOM 3849 C C . GLY A 1 492 ? 8.697 5.606 -3.736 1.00 91.31 492 GLY A C 1
ATOM 3850 O O . GLY A 1 492 ? 7.834 4.740 -3.911 1.00 91.31 492 GLY A O 1
ATOM 3851 N N . LEU A 1 493 ? 8.532 6.872 -4.127 1.00 91.75 493 LEU A N 1
ATOM 3852 C CA . LEU A 1 493 ? 7.333 7.397 -4.802 1.00 91.75 493 LEU A CA 1
ATOM 3853 C C . LEU A 1 493 ? 7.330 7.168 -6.323 1.00 91.75 493 LEU A C 1
ATOM 3855 O O . LEU A 1 493 ? 6.495 7.726 -7.026 1.00 91.75 493 LEU A O 1
ATOM 3859 N N . VAL A 1 494 ? 8.291 6.414 -6.866 1.00 91.31 494 VAL A N 1
ATOM 3860 C CA . VAL A 1 494 ? 8.359 6.116 -8.303 1.00 91.31 494 VAL A CA 1
ATOM 3861 C C . VAL A 1 494 ? 8.415 4.613 -8.516 1.00 91.31 494 VAL A C 1
ATOM 3863 O O . VAL A 1 494 ? 9.407 3.960 -8.187 1.00 91.31 494 VAL A O 1
ATOM 3866 N N . ALA A 1 495 ? 7.352 4.070 -9.103 1.00 92.00 495 ALA A N 1
ATOM 3867 C CA . ALA A 1 495 ? 7.267 2.677 -9.515 1.00 92.00 495 ALA A CA 1
ATOM 3868 C C . ALA A 1 495 ? 7.438 2.553 -11.034 1.00 92.00 495 ALA A C 1
ATOM 3870 O O . ALA A 1 495 ? 6.752 3.228 -11.801 1.00 92.00 495 ALA A O 1
ATOM 3871 N N . VAL A 1 496 ? 8.324 1.662 -11.477 1.00 92.69 496 VAL A N 1
ATOM 3872 C CA . VAL A 1 496 ? 8.507 1.320 -12.890 1.00 92.69 496 VAL A CA 1
ATOM 3873 C C . VAL A 1 496 ? 7.803 0.002 -13.184 1.00 92.69 496 VAL A C 1
ATOM 3875 O O . VAL A 1 496 ? 8.065 -1.010 -12.534 1.00 92.69 496 VAL A O 1
ATOM 3878 N N . VAL A 1 497 ? 6.903 0.016 -14.161 1.00 94.12 497 VAL A N 1
ATOM 3879 C CA . VAL A 1 497 ? 6.044 -1.107 -14.538 1.00 94.12 497 VAL A CA 1
ATOM 3880 C C . VAL A 1 497 ? 6.390 -1.566 -15.945 1.00 94.12 497 VAL A C 1
ATOM 3882 O O . VAL A 1 497 ? 6.441 -0.767 -16.882 1.00 94.12 497 VAL A O 1
ATOM 3885 N N . ASN A 1 498 ? 6.636 -2.865 -16.086 1.00 94.50 498 ASN A N 1
ATOM 3886 C CA . ASN A 1 498 ? 6.895 -3.488 -17.372 1.00 94.50 498 ASN A CA 1
ATOM 3887 C C . ASN A 1 498 ? 5.574 -3.974 -17.988 1.00 94.50 498 ASN A C 1
ATOM 3889 O O . ASN A 1 498 ? 5.154 -5.102 -17.748 1.00 94.50 498 ASN A O 1
ATOM 3893 N N . ASP A 1 499 ? 4.934 -3.132 -18.799 1.00 93.31 499 ASP A N 1
ATOM 3894 C CA . ASP A 1 499 ? 3.727 -3.479 -19.570 1.00 93.31 499 ASP A CA 1
ATOM 3895 C C . ASP A 1 499 ? 4.068 -4.116 -20.937 1.00 93.31 499 ASP A C 1
ATOM 3897 O O . ASP A 1 499 ? 3.188 -4.363 -21.768 1.00 93.31 499 ASP A O 1
ATOM 3901 N N . SER A 1 500 ? 5.355 -4.367 -21.185 1.00 91.75 500 SER A N 1
ATOM 3902 C CA . SER A 1 500 ? 5.874 -5.035 -22.374 1.00 91.75 500 SER A CA 1
ATOM 3903 C C . SER A 1 500 ? 5.852 -6.563 -22.203 1.00 91.75 500 SER A C 1
ATOM 3905 O O . SER A 1 500 ? 5.755 -7.077 -21.089 1.00 91.75 500 SER A O 1
ATOM 3907 N N . ASP A 1 501 ? 5.966 -7.307 -23.302 1.00 92.19 501 ASP A N 1
ATOM 3908 C CA . ASP A 1 501 ? 6.090 -8.774 -23.299 1.00 92.19 501 ASP A CA 1
ATOM 3909 C C . ASP A 1 501 ? 7.551 -9.268 -23.238 1.00 92.19 501 ASP A C 1
ATOM 3911 O O . ASP A 1 501 ? 7.813 -10.464 -23.362 1.00 92.19 501 ASP A O 1
ATOM 3915 N N . VAL A 1 502 ? 8.509 -8.364 -22.999 1.00 90.69 502 VAL A N 1
ATOM 3916 C CA . VAL A 1 502 ? 9.947 -8.658 -22.911 1.00 90.69 502 VAL A CA 1
ATOM 3917 C C . VAL A 1 502 ? 10.443 -8.442 -21.479 1.00 90.69 502 VAL A C 1
ATOM 3919 O O . VAL A 1 502 ? 9.988 -7.542 -20.778 1.00 90.69 502 VAL A O 1
ATOM 3922 N N . MET A 1 503 ? 11.396 -9.254 -21.014 1.00 90.88 503 MET A N 1
ATOM 3923 C CA . MET A 1 503 ? 12.061 -9.006 -19.728 1.00 90.88 503 MET A CA 1
ATOM 3924 C C . MET A 1 503 ? 12.965 -7.776 -19.831 1.00 90.88 503 MET A C 1
ATOM 3926 O O . MET A 1 503 ? 13.747 -7.655 -20.772 1.00 90.88 503 MET A O 1
ATOM 3930 N N . LEU A 1 504 ? 12.897 -6.874 -18.854 1.00 91.06 504 LEU A N 1
ATOM 3931 C CA . LEU A 1 504 ? 13.650 -5.620 -18.875 1.00 91.06 504 LEU A CA 1
ATOM 3932 C C . LEU A 1 504 ? 14.620 -5.549 -17.702 1.00 91.06 504 LEU A C 1
ATOM 3934 O O . LEU A 1 504 ? 14.257 -5.829 -16.568 1.00 91.06 504 LEU A O 1
ATOM 3938 N N . ASN A 1 505 ? 15.845 -5.125 -17.972 1.00 90.38 505 ASN A N 1
ATOM 3939 C CA . ASN A 1 505 ? 16.790 -4.673 -16.965 1.00 90.38 505 ASN A CA 1
ATOM 3940 C C . ASN A 1 505 ? 16.617 -3.166 -16.787 1.00 90.38 505 ASN A C 1
ATOM 3942 O O . ASN A 1 505 ? 16.650 -2.426 -17.771 1.00 90.38 505 ASN A O 1
ATOM 3946 N N . ILE A 1 506 ? 16.449 -2.727 -15.545 1.00 89.25 506 ILE A N 1
ATOM 3947 C CA . ILE A 1 506 ? 16.213 -1.333 -15.174 1.00 89.25 506 ILE A CA 1
ATOM 3948 C C . ILE A 1 506 ? 17.364 -0.869 -14.290 1.00 89.25 506 ILE A C 1
ATOM 3950 O O . ILE A 1 506 ? 17.742 -1.570 -13.353 1.00 89.25 506 ILE A O 1
ATOM 3954 N N . SER A 1 507 ? 17.920 0.298 -14.596 1.00 86.19 507 SER A N 1
ATOM 3955 C CA . SER A 1 507 ? 18.996 0.925 -13.829 1.00 86.19 507 SER A CA 1
ATOM 3956 C C . SER A 1 507 ? 18.748 2.420 -13.701 1.00 86.19 507 SER A C 1
ATOM 3958 O O . SER A 1 507 ? 18.165 3.036 -14.595 1.00 86.19 507 SER A O 1
ATOM 3960 N N . THR A 1 508 ? 19.244 3.013 -12.621 1.00 84.50 508 THR A N 1
ATOM 3961 C CA . THR A 1 508 ? 19.389 4.465 -12.505 1.00 84.50 508 THR A CA 1
ATOM 3962 C C . THR A 1 508 ? 20.850 4.837 -12.762 1.00 84.50 508 THR A C 1
ATOM 3964 O O . THR A 1 508 ? 21.765 4.160 -12.287 1.00 84.50 508 THR A O 1
ATOM 3967 N N . CYS A 1 509 ? 21.092 5.870 -13.568 1.00 72.62 509 CYS A N 1
ATOM 3968 C CA . CYS A 1 509 ? 22.438 6.361 -13.877 1.00 72.62 509 CYS A CA 1
ATOM 3969 C C . CYS A 1 509 ? 22.518 7.874 -13.667 1.00 72.62 509 CYS A C 1
ATOM 3971 O O . CYS A 1 509 ? 21.538 8.572 -13.895 1.00 72.62 509 CYS A O 1
ATOM 3973 N N . HIS A 1 510 ? 23.681 8.417 -13.310 1.00 67.50 510 HIS A N 1
ATOM 3974 C CA . HIS A 1 510 ? 23.864 9.872 -13.336 1.00 67.50 510 HIS A CA 1
ATOM 3975 C C . HIS A 1 510 ? 23.804 10.403 -14.776 1.00 67.50 510 HIS A C 1
ATOM 3977 O O . HIS A 1 510 ? 24.328 9.767 -15.693 1.00 67.50 510 HIS A O 1
ATOM 3983 N N . ALA A 1 511 ? 23.192 11.574 -14.972 1.00 54.53 511 ALA A N 1
ATOM 3984 C CA . ALA A 1 511 ? 23.023 12.223 -16.276 1.00 54.53 511 ALA A CA 1
ATOM 3985 C C . ALA A 1 511 ? 24.352 12.434 -17.031 1.00 54.53 511 ALA A C 1
ATOM 3987 O O . ALA A 1 511 ? 24.389 12.370 -18.256 1.00 54.53 511 ALA A O 1
ATOM 3988 N N . SER A 1 512 ? 25.471 12.584 -16.312 1.00 47.03 512 SER A N 1
ATOM 3989 C CA . SER A 1 512 ? 26.823 12.681 -16.884 1.00 47.03 512 SER A CA 1
ATOM 3990 C C . SER A 1 512 ? 27.344 11.378 -17.515 1.00 47.03 512 SER A C 1
ATOM 3992 O O . SER A 1 512 ? 28.378 11.387 -18.179 1.00 47.03 512 SER A O 1
ATOM 3994 N N . CYS A 1 513 ? 26.636 10.256 -17.340 1.00 44.72 513 CYS A N 1
ATOM 3995 C CA . CYS A 1 513 ? 27.003 8.929 -17.838 1.00 44.72 513 CYS A CA 1
ATOM 3996 C C . CYS A 1 513 ? 26.242 8.538 -19.124 1.00 44.72 513 CYS A C 1
ATOM 3998 O O . CYS A 1 513 ? 26.101 7.358 -19.437 1.00 44.72 513 CYS A O 1
ATOM 4000 N N . GLY A 1 514 ? 25.760 9.521 -19.897 1.00 40.94 514 GLY A N 1
ATOM 4001 C CA . GLY A 1 514 ? 25.078 9.341 -21.191 1.00 40.94 514 GLY A CA 1
ATOM 4002 C C . GLY A 1 514 ? 25.943 8.769 -22.328 1.00 40.94 514 GLY A C 1
ATOM 4003 O O . GLY A 1 514 ? 25.572 8.851 -23.499 1.00 40.94 514 GLY A O 1
ATOM 4004 N N . HIS A 1 515 ? 27.101 8.184 -22.021 1.00 36.59 515 HIS A N 1
ATOM 4005 C CA . HIS A 1 515 ? 27.918 7.446 -22.975 1.00 36.59 515 HIS A CA 1
ATOM 4006 C C . HIS A 1 515 ? 28.081 6.003 -22.519 1.00 36.59 515 HIS A C 1
ATOM 4008 O O . HIS A 1 515 ? 28.523 5.718 -21.411 1.00 36.59 515 HIS A O 1
ATOM 4014 N N . ASP A 1 516 ? 27.705 5.113 -23.432 1.00 35.81 516 ASP A N 1
ATOM 4015 C CA . ASP A 1 516 ? 27.888 3.669 -23.407 1.00 35.81 516 ASP A CA 1
ATOM 4016 C C . ASP A 1 516 ? 29.132 3.253 -22.580 1.00 35.81 516 ASP A C 1
ATOM 4018 O O . ASP A 1 516 ? 30.263 3.557 -22.988 1.00 35.81 516 ASP A O 1
ATOM 4022 N N . PRO A 1 517 ? 28.985 2.522 -21.454 1.00 41.00 517 PRO A N 1
ATOM 4023 C CA . PRO A 1 517 ? 30.127 2.035 -20.670 1.00 41.00 517 PRO A CA 1
ATOM 4024 C C . PRO A 1 517 ? 30.985 1.020 -21.450 1.00 41.00 517 PRO A C 1
ATOM 4026 O O . PRO A 1 517 ? 32.014 0.563 -20.964 1.00 41.00 517 PRO A O 1
ATOM 4029 N N . SER A 1 518 ? 30.578 0.666 -22.675 1.00 41.47 518 SER A N 1
ATOM 4030 C CA . SER A 1 518 ? 31.318 -0.192 -23.600 1.00 41.47 518 SER A CA 1
ATOM 4031 C C . SER A 1 518 ? 32.263 0.561 -24.553 1.00 41.47 518 SER A C 1
ATOM 4033 O O . SER A 1 518 ? 33.069 -0.081 -25.230 1.00 41.47 518 SER A O 1
ATOM 4035 N N . ARG A 1 519 ? 32.213 1.904 -24.617 1.00 36.50 519 ARG A N 1
ATOM 4036 C CA . ARG A 1 519 ? 33.094 2.717 -25.486 1.00 36.50 519 ARG A CA 1
ATOM 4037 C C . ARG A 1 519 ? 33.938 3.771 -24.773 1.00 36.50 519 ARG A C 1
ATOM 4039 O O . ARG A 1 519 ? 34.809 4.362 -25.410 1.00 36.50 519 ARG A O 1
ATOM 4046 N N . GLY A 1 520 ? 33.758 3.962 -23.471 1.00 30.33 520 GLY A N 1
ATOM 4047 C CA . GLY A 1 520 ? 34.736 4.651 -22.639 1.00 30.33 520 GLY A CA 1
ATOM 4048 C C . GLY A 1 520 ? 35.746 3.643 -22.114 1.00 30.33 520 GLY A C 1
ATOM 4049 O O . GLY A 1 520 ? 35.399 2.783 -21.312 1.00 30.33 520 GLY A O 1
ATOM 4050 N N . THR A 1 521 ? 37.002 3.728 -22.542 1.00 33.19 521 THR A N 1
ATOM 4051 C CA . THR A 1 521 ? 38.113 3.145 -21.785 1.00 33.19 521 THR A CA 1
ATOM 4052 C C . THR A 1 521 ? 37.918 3.567 -20.330 1.00 33.19 521 THR A C 1
ATOM 4054 O O . THR A 1 521 ? 37.894 4.768 -20.072 1.00 33.19 521 THR A O 1
ATOM 4057 N N . ASN A 1 522 ? 37.713 2.622 -19.405 1.00 33.47 522 ASN A N 1
ATOM 4058 C CA . ASN A 1 522 ? 37.676 2.898 -17.970 1.00 33.47 522 ASN A CA 1
ATOM 4059 C C . ASN A 1 522 ? 38.977 3.609 -17.588 1.00 33.47 522 ASN A C 1
ATOM 4061 O O . ASN A 1 522 ? 39.964 2.967 -17.237 1.00 33.47 522 ASN A O 1
ATOM 4065 N N . THR A 1 523 ? 39.002 4.934 -17.644 1.00 40.00 523 THR A N 1
ATOM 4066 C CA . THR A 1 523 ? 40.005 5.708 -16.938 1.00 40.00 523 THR A CA 1
ATOM 4067 C C . THR A 1 523 ? 39.481 5.836 -15.522 1.00 40.00 523 THR A C 1
ATOM 4069 O O . THR A 1 523 ? 39.055 6.905 -15.089 1.00 40.00 523 THR A O 1
ATOM 4072 N N . SER A 1 524 ? 39.501 4.724 -14.778 1.00 49.09 524 SER A N 1
ATOM 4073 C CA . SER A 1 524 ? 39.773 4.866 -13.356 1.00 49.09 524 SER A CA 1
ATOM 4074 C C . SER A 1 524 ? 41.044 5.704 -13.300 1.00 49.09 524 SER A C 1
ATOM 4076 O O . SER A 1 524 ? 42.066 5.331 -13.877 1.00 49.09 524 SER A O 1
ATOM 4078 N N . ASN A 1 525 ? 40.965 6.907 -12.731 1.00 60.78 525 ASN A N 1
ATOM 4079 C CA . ASN A 1 525 ? 42.159 7.718 -12.548 1.00 60.78 525 ASN A CA 1
ATOM 4080 C C . ASN A 1 525 ? 43.023 6.962 -11.537 1.00 60.78 525 ASN A C 1
ATOM 4082 O O . ASN A 1 525 ? 42.823 7.071 -10.327 1.00 60.78 525 ASN A O 1
ATOM 4086 N N . THR A 1 526 ? 43.908 6.106 -12.045 1.00 76.38 526 THR A N 1
ATOM 4087 C CA . THR A 1 526 ? 44.905 5.374 -11.278 1.00 76.38 526 THR A CA 1
ATOM 4088 C C . THR A 1 526 ? 46.153 6.228 -11.226 1.00 76.38 526 THR A C 1
ATOM 4090 O O . THR A 1 526 ? 46.735 6.550 -12.261 1.00 76.38 526 THR A O 1
ATOM 4093 N N . VAL A 1 527 ? 46.568 6.588 -10.020 1.00 84.31 527 VAL A N 1
ATOM 4094 C CA . VAL A 1 527 ? 47.805 7.325 -9.779 1.00 84.31 527 VAL A CA 1
ATOM 4095 C C . VAL A 1 527 ? 48.774 6.381 -9.091 1.00 84.31 527 VAL A C 1
ATOM 4097 O O . VAL A 1 527 ? 48.423 5.690 -8.132 1.00 84.31 527 VAL A O 1
ATOM 4100 N N . VAL A 1 528 ? 49.995 6.324 -9.611 1.00 87.12 528 VAL A N 1
ATOM 4101 C CA . VAL A 1 528 ? 51.079 5.543 -9.020 1.00 87.12 528 VAL A CA 1
ATOM 4102 C C . VAL A 1 528 ? 51.812 6.437 -8.033 1.00 87.12 528 VAL A C 1
ATOM 4104 O O . VAL A 1 528 ? 52.482 7.384 -8.438 1.00 87.12 528 VAL A O 1
ATOM 4107 N N . GLU A 1 529 ? 51.673 6.129 -6.749 1.00 90.62 529 GLU A N 1
ATOM 4108 C CA . GLU A 1 529 ? 52.494 6.714 -5.694 1.00 90.62 529 GLU A CA 1
ATOM 4109 C C . GLU A 1 529 ? 53.830 5.985 -5.616 1.00 90.62 529 GLU A C 1
ATOM 4111 O O . GLU A 1 529 ? 53.936 4.799 -5.946 1.00 90.62 529 GLU A O 1
ATOM 4116 N N . GLU A 1 530 ? 54.861 6.698 -5.177 1.00 91.62 530 GLU A N 1
ATOM 4117 C CA . GLU A 1 530 ? 56.218 6.177 -5.139 1.00 91.62 530 GLU A CA 1
ATOM 4118 C C . GLU A 1 530 ? 56.987 6.616 -3.898 1.00 91.62 530 GLU A C 1
ATOM 4120 O O . GLU A 1 530 ? 56.878 7.747 -3.430 1.00 91.62 530 GLU A O 1
ATOM 4125 N N . VAL A 1 531 ? 57.825 5.712 -3.403 1.00 92.38 531 VAL A N 1
ATOM 4126 C CA . VAL A 1 531 ? 58.776 5.967 -2.323 1.00 92.38 531 VAL A CA 1
ATOM 4127 C C . VAL A 1 531 ? 60.097 5.319 -2.713 1.00 92.38 531 VAL A C 1
ATOM 4129 O O . VAL A 1 531 ? 60.130 4.232 -3.290 1.00 92.38 531 VAL A O 1
ATOM 4132 N N . PHE A 1 532 ? 61.213 5.979 -2.427 1.00 91.50 532 PHE A N 1
ATOM 4133 C CA . PHE A 1 532 ? 62.533 5.476 -2.779 1.00 91.50 532 PHE A CA 1
ATOM 4134 C C . PHE A 1 532 ? 63.268 4.975 -1.554 1.00 91.50 532 PHE A C 1
ATOM 4136 O O . PHE A 1 532 ? 63.338 5.656 -0.538 1.00 91.50 532 PHE A O 1
ATOM 4143 N N . GLN A 1 533 ? 63.863 3.801 -1.688 1.00 92.12 533 GLN A N 1
ATOM 4144 C CA . GLN A 1 533 ? 64.770 3.235 -0.712 1.00 92.12 533 GLN A CA 1
ATOM 4145 C C . GLN A 1 533 ? 66.210 3.524 -1.125 1.00 92.12 533 GLN A C 1
ATOM 4147 O O . GLN A 1 533 ? 66.592 3.216 -2.255 1.00 92.12 533 GLN A O 1
ATOM 4152 N N . ASN A 1 534 ? 67.014 4.066 -0.216 1.00 90.06 534 ASN A N 1
ATOM 4153 C CA . ASN A 1 534 ? 68.402 4.448 -0.457 1.00 90.06 534 ASN A CA 1
ATOM 4154 C C . ASN 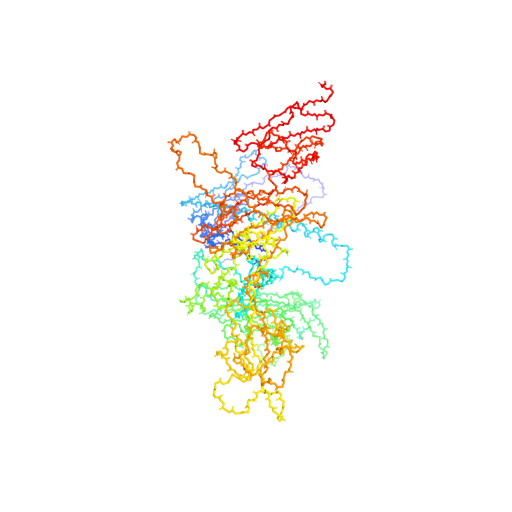A 1 534 ? 69.328 3.647 0.460 1.00 90.06 534 ASN A C 1
ATOM 4156 O O . ASN A 1 534 ? 69.079 3.531 1.659 1.00 90.06 534 ASN A O 1
ATOM 4160 N N . GLN A 1 535 ? 70.408 3.107 -0.095 1.00 90.44 535 GLN A N 1
ATOM 4161 C CA . GLN A 1 535 ? 71.454 2.435 0.669 1.00 90.44 535 GLN A CA 1
ATOM 4162 C C . GLN A 1 535 ? 72.834 2.869 0.207 1.00 90.44 535 GLN A C 1
ATOM 4164 O O . GLN A 1 535 ? 73.046 3.215 -0.956 1.00 90.44 535 GLN A O 1
ATOM 4169 N N . TYR A 1 536 ? 73.778 2.792 1.134 1.00 86.88 536 TYR A N 1
ATOM 4170 C CA . TYR A 1 536 ? 75.118 3.325 0.967 1.00 86.88 536 TYR A CA 1
ATOM 4171 C C . TYR A 1 536 ? 76.150 2.229 1.179 1.00 86.88 536 TYR A C 1
ATOM 4173 O O . TYR A 1 536 ? 76.005 1.387 2.067 1.00 86.88 536 TYR A O 1
ATOM 4181 N N . TYR A 1 537 ? 77.164 2.198 0.320 1.00 83.00 537 TYR A N 1
ATOM 4182 C CA . TYR A 1 537 ? 78.198 1.177 0.368 1.00 83.00 537 TYR A CA 1
ATOM 4183 C C . TYR A 1 537 ? 79.280 1.567 1.370 1.00 83.00 537 TYR A C 1
ATOM 4185 O O . TYR A 1 537 ? 79.936 2.598 1.232 1.00 83.00 537 TYR A O 1
ATOM 4193 N N . GLN A 1 538 ? 79.495 0.710 2.361 1.00 79.31 538 GLN A N 1
ATOM 4194 C CA . GLN A 1 538 ? 80.593 0.816 3.309 1.00 79.31 538 GLN A CA 1
ATOM 4195 C C . GLN A 1 538 ? 81.649 -0.249 2.988 1.00 79.31 538 GLN A C 1
ATOM 4197 O O . GLN A 1 538 ? 81.302 -1.430 2.906 1.00 79.31 538 GLN A O 1
ATOM 4202 N N . PRO A 1 539 ? 82.942 0.110 2.873 1.00 75.56 539 PRO A N 1
ATOM 4203 C CA . PRO A 1 539 ? 84.007 -0.860 2.613 1.00 75.56 539 PRO A CA 1
ATOM 4204 C C . PRO A 1 539 ? 84.089 -2.002 3.640 1.00 75.56 539 PRO A C 1
ATOM 4206 O O . PRO A 1 539 ? 84.469 -3.110 3.277 1.00 75.56 539 PRO A O 1
ATOM 4209 N N . SER A 1 540 ? 83.713 -1.751 4.900 1.00 74.19 540 SER A N 1
ATOM 4210 C CA . SER A 1 540 ? 83.758 -2.733 5.996 1.00 74.19 540 SER A CA 1
ATOM 4211 C C . SER A 1 540 ? 82.515 -3.619 6.111 1.00 74.19 540 SER A C 1
ATOM 4213 O O . SER A 1 540 ? 82.612 -4.738 6.605 1.00 74.19 540 SER A O 1
ATOM 4215 N N . SER A 1 541 ? 81.349 -3.117 5.696 1.00 74.81 541 SER A N 1
ATOM 4216 C CA . SER A 1 541 ? 80.037 -3.680 6.073 1.00 74.81 541 SER A CA 1
ATOM 4217 C C . SER A 1 541 ? 79.140 -3.977 4.865 1.00 74.81 541 SER A C 1
ATOM 4219 O O . SER A 1 541 ? 78.052 -4.529 5.016 1.00 74.81 541 SER A O 1
ATOM 4221 N N . GLY A 1 542 ? 79.572 -3.601 3.659 1.00 83.50 542 GLY A N 1
ATOM 4222 C CA . GLY A 1 542 ? 78.765 -3.685 2.448 1.00 83.50 542 GLY A CA 1
ATOM 4223 C C . GLY A 1 542 ? 77.671 -2.616 2.388 1.00 83.50 542 GLY A C 1
ATOM 4224 O O . GLY A 1 542 ? 77.821 -1.516 2.913 1.00 83.50 542 GLY A O 1
ATOM 4225 N N . TRP A 1 543 ? 76.575 -2.917 1.690 1.00 84.88 543 TRP A N 1
ATOM 4226 C CA . TRP A 1 543 ? 75.443 -1.999 1.532 1.00 84.88 543 TRP A CA 1
ATOM 4227 C C . TRP A 1 543 ? 74.624 -1.908 2.821 1.00 84.88 543 TRP A C 1
ATOM 4229 O O . TRP A 1 543 ? 74.082 -2.915 3.273 1.00 84.88 543 TRP A O 1
ATOM 4239 N N . GLY A 1 544 ? 74.490 -0.704 3.376 1.00 79.00 544 GLY A N 1
ATOM 4240 C CA . GLY A 1 544 ? 73.768 -0.463 4.622 1.00 79.00 544 GLY A CA 1
ATOM 4241 C C . GLY A 1 544 ? 72.945 0.824 4.615 1.00 79.00 544 GLY A C 1
ATOM 4242 O O . GLY A 1 544 ? 72.965 1.605 3.663 1.00 79.00 544 GLY A O 1
ATOM 4243 N N . ASN A 1 545 ? 72.206 1.031 5.705 1.00 73.44 545 ASN A N 1
ATOM 4244 C CA . ASN A 1 545 ? 71.275 2.154 5.869 1.00 73.44 545 ASN A CA 1
ATOM 4245 C C . ASN A 1 545 ? 71.945 3.396 6.488 1.00 73.44 545 ASN A C 1
ATOM 4247 O O . ASN A 1 545 ? 71.341 4.464 6.542 1.00 73.44 545 ASN A O 1
ATOM 4251 N N . SER A 1 546 ? 73.174 3.253 6.989 1.00 62.81 546 SER A N 1
ATOM 4252 C CA . SER A 1 546 ? 73.948 4.307 7.643 1.00 62.81 546 SER A CA 1
ATOM 4253 C C . SER A 1 546 ? 75.103 4.766 6.752 1.00 62.81 546 SER A C 1
ATOM 4255 O O . SER A 1 546 ? 75.857 3.956 6.213 1.00 62.81 546 SER A O 1
ATOM 4257 N N . TRP A 1 547 ? 75.262 6.080 6.595 1.00 63.06 547 TRP A N 1
ATOM 4258 C CA . TRP A 1 547 ? 76.423 6.656 5.918 1.00 63.06 547 TRP A CA 1
ATOM 4259 C C . TRP A 1 547 ? 77.609 6.743 6.899 1.00 63.06 547 TRP A C 1
ATOM 4261 O O . TRP A 1 547 ? 77.404 7.136 8.052 1.00 63.06 547 TRP A O 1
ATOM 4271 N N . PRO A 1 548 ? 78.847 6.407 6.496 1.00 49.09 548 PRO A N 1
ATOM 4272 C CA . PRO A 1 548 ? 80.029 6.682 7.305 1.00 49.09 548 PRO A CA 1
ATOM 4273 C C . PRO A 1 548 ? 80.379 8.175 7.195 1.00 49.09 548 PRO A C 1
ATOM 4275 O O . PRO A 1 548 ? 81.032 8.600 6.247 1.00 49.09 548 PRO A O 1
ATOM 4278 N N . GLY A 1 549 ? 79.890 8.987 8.133 1.00 51.34 549 GLY A N 1
ATOM 4279 C CA . GLY A 1 549 ? 80.198 10.419 8.219 1.00 51.34 549 GLY A CA 1
ATOM 4280 C C . GLY A 1 549 ? 78.950 11.300 8.200 1.00 51.34 549 GLY A C 1
ATOM 4281 O O . GLY A 1 549 ? 78.147 11.257 7.272 1.00 51.34 549 GLY A O 1
ATOM 4282 N N . VAL A 1 550 ? 78.787 12.089 9.259 1.00 44.88 550 VAL A N 1
ATOM 4283 C CA . VAL A 1 550 ? 77.669 13.008 9.501 1.00 44.88 550 VAL A CA 1
ATOM 4284 C C . VAL A 1 550 ? 77.778 14.205 8.548 1.00 44.88 550 VAL A C 1
ATOM 4286 O O . VAL A 1 550 ? 78.372 15.219 8.897 1.00 44.88 550 VAL A O 1
ATOM 4289 N N . HIS A 1 551 ? 77.221 14.096 7.340 1.00 52.31 551 HIS A N 1
ATOM 4290 C CA . HIS A 1 551 ? 76.850 15.269 6.544 1.00 52.31 551 HIS A CA 1
ATOM 4291 C C . HIS A 1 551 ? 75.338 15.509 6.725 1.00 52.31 551 HIS A C 1
ATOM 4293 O O . HIS A 1 551 ? 74.561 14.614 6.388 1.00 52.31 551 HIS A O 1
ATOM 4299 N N . PRO A 1 552 ? 74.904 16.668 7.263 1.00 51.31 552 PRO A N 1
ATOM 4300 C CA . PRO A 1 552 ? 73.494 16.950 7.574 1.00 51.31 552 PRO A CA 1
ATOM 4301 C C . PRO A 1 552 ? 72.535 16.913 6.374 1.00 51.31 552 PRO A C 1
ATOM 4303 O O . PRO A 1 552 ? 71.330 16.798 6.569 1.00 51.31 552 PRO A O 1
ATOM 4306 N N . ASP A 1 553 ? 73.064 16.975 5.150 1.00 57.00 553 ASP A N 1
ATOM 4307 C CA . ASP A 1 553 ? 72.284 17.146 3.917 1.00 57.00 553 ASP A CA 1
ATOM 4308 C C . ASP A 1 553 ? 72.027 15.838 3.148 1.00 57.00 553 ASP A C 1
ATOM 4310 O O . ASP A 1 553 ? 71.558 15.869 2.006 1.00 57.00 553 ASP A O 1
ATOM 4314 N N . ASN A 1 554 ? 72.367 14.681 3.727 1.00 64.94 554 ASN A N 1
ATOM 4315 C CA . ASN A 1 554 ? 72.214 13.395 3.049 1.00 64.94 554 ASN A CA 1
ATOM 4316 C C . ASN A 1 554 ? 70.859 12.740 3.368 1.00 64.94 554 ASN A C 1
ATOM 4318 O O . ASN A 1 554 ? 70.493 12.621 4.541 1.00 64.94 554 ASN A O 1
ATOM 4322 N N . PRO A 1 555 ? 70.122 12.257 2.349 1.00 72.25 555 PRO A N 1
ATOM 4323 C CA . PRO A 1 555 ? 68.823 11.636 2.552 1.00 72.25 555 PRO A CA 1
ATOM 4324 C C . PRO A 1 555 ? 68.965 10.298 3.287 1.00 72.25 555 PRO A C 1
ATOM 4326 O O . PRO A 1 555 ? 69.890 9.514 3.053 1.00 72.25 555 PRO A O 1
ATOM 4329 N N . GLY A 1 556 ? 68.014 10.044 4.175 1.00 78.50 556 GLY A N 1
ATOM 4330 C CA . GLY A 1 556 ? 67.849 8.823 4.941 1.00 78.50 556 GLY A CA 1
ATOM 4331 C C . GLY A 1 556 ? 67.508 7.614 4.074 1.00 78.50 556 GLY A C 1
ATOM 4332 O O . GLY A 1 556 ? 67.422 7.674 2.843 1.00 78.50 556 GLY A O 1
ATOM 4333 N N . HIS A 1 557 ? 67.316 6.483 4.749 1.00 87.19 557 HIS A N 1
ATOM 4334 C CA . HIS A 1 557 ? 67.060 5.192 4.115 1.00 87.19 557 HIS A CA 1
ATOM 4335 C C . HIS A 1 557 ? 65.799 5.195 3.232 1.00 87.19 557 HIS A C 1
ATOM 4337 O O . HIS A 1 557 ? 65.743 4.437 2.266 1.00 87.19 557 HIS A O 1
ATOM 4343 N N . TRP A 1 558 ? 64.836 6.081 3.497 1.00 89.94 558 TRP A N 1
ATOM 4344 C CA . TRP A 1 558 ? 63.660 6.305 2.658 1.00 89.94 558 TRP A CA 1
ATOM 4345 C C . TRP A 1 558 ? 63.548 7.773 2.244 1.00 89.94 558 TRP A C 1
ATOM 4347 O O . TRP A 1 558 ? 63.761 8.657 3.071 1.00 89.94 558 TRP A O 1
ATOM 4357 N N . SER A 1 559 ? 63.191 8.058 0.989 1.00 89.50 559 SER A N 1
ATOM 4358 C CA . SER A 1 559 ? 62.995 9.431 0.502 1.00 89.50 559 SER A CA 1
ATOM 4359 C C . SER A 1 559 ? 61.968 9.560 -0.626 1.00 89.50 559 SER A C 1
ATOM 4361 O O . SER A 1 559 ? 61.641 8.587 -1.310 1.00 89.50 559 SER A O 1
ATOM 4363 N N . THR A 1 560 ? 61.473 10.780 -0.851 1.00 88.31 560 THR A N 1
ATOM 4364 C CA . THR A 1 560 ? 60.725 11.149 -2.067 1.00 88.31 560 THR A CA 1
ATOM 4365 C C . THR A 1 560 ? 61.664 11.251 -3.272 1.00 88.31 560 THR A C 1
ATOM 4367 O O . THR A 1 560 ? 62.885 11.342 -3.117 1.00 88.31 560 THR A O 1
ATOM 4370 N N . ARG A 1 561 ? 61.129 11.227 -4.504 1.00 86.75 561 ARG A N 1
ATOM 4371 C CA . ARG A 1 561 ? 61.933 11.269 -5.748 1.00 86.75 561 ARG A CA 1
ATOM 4372 C C . ARG A 1 561 ? 62.971 12.391 -5.744 1.00 86.75 561 ARG A C 1
ATOM 4374 O O . ARG A 1 561 ? 64.140 12.140 -6.041 1.00 86.75 561 ARG A O 1
ATOM 4381 N N . ASP A 1 562 ? 62.519 13.584 -5.390 1.00 82.81 562 ASP A N 1
ATOM 4382 C CA . ASP A 1 562 ? 63.243 14.854 -5.344 1.00 82.81 562 ASP A CA 1
ATOM 4383 C C . ASP A 1 562 ? 64.068 15.063 -4.066 1.00 82.81 562 ASP A C 1
ATOM 4385 O O . ASP A 1 562 ? 64.763 16.067 -3.955 1.00 82.81 562 ASP A O 1
ATOM 4389 N N . LEU A 1 563 ? 64.031 14.104 -3.132 1.00 82.06 563 LEU A N 1
ATOM 4390 C CA . LEU A 1 563 ? 64.696 14.158 -1.827 1.00 82.06 563 LEU A CA 1
ATOM 4391 C C . LEU A 1 563 ? 64.159 15.257 -0.889 1.00 82.06 563 LEU A C 1
ATOM 4393 O O . LEU A 1 563 ? 64.783 15.514 0.138 1.00 82.06 563 LEU A O 1
ATOM 4397 N N . ALA A 1 564 ? 63.011 15.873 -1.200 1.00 81.56 564 ALA A N 1
ATOM 4398 C CA . ALA A 1 564 ? 62.399 16.914 -0.371 1.00 81.56 564 ALA A CA 1
ATOM 4399 C C . ALA A 1 564 ? 61.954 16.394 1.006 1.00 81.56 564 ALA A C 1
ATOM 4401 O O . ALA A 1 564 ? 62.011 17.123 1.994 1.00 81.56 564 ALA A O 1
ATOM 4402 N N . TYR A 1 565 ? 61.548 15.123 1.081 1.00 83.25 565 TYR A N 1
ATOM 4403 C CA . TYR A 1 565 ? 61.266 14.436 2.336 1.00 83.25 565 TYR A CA 1
ATOM 4404 C C . TYR A 1 565 ? 62.101 13.161 2.454 1.00 83.25 565 TYR A C 1
ATOM 4406 O O . TYR A 1 565 ? 62.282 12.414 1.487 1.00 83.25 565 TYR A O 1
ATOM 4414 N N . SER A 1 566 ? 62.624 12.915 3.654 1.00 84.81 566 SER A N 1
ATOM 4415 C CA . SER A 1 566 ? 63.549 11.823 3.941 1.00 84.81 566 SER A CA 1
ATOM 4416 C C . SER A 1 566 ? 63.362 11.312 5.372 1.00 84.81 566 SER A C 1
ATOM 4418 O O . SER A 1 566 ? 63.258 12.104 6.307 1.00 84.81 566 SER A O 1
ATOM 4420 N N . SER A 1 567 ? 63.384 9.992 5.548 1.00 82.81 567 SER A N 1
ATOM 4421 C CA . SER A 1 567 ? 63.160 9.308 6.824 1.00 82.81 567 SER A CA 1
ATOM 4422 C C . SER A 1 567 ? 64.102 8.110 7.000 1.00 82.81 567 SER A C 1
ATOM 4424 O O . SER A 1 567 ? 64.632 7.551 6.035 1.00 82.81 567 SER A O 1
ATOM 4426 N N . LYS A 1 568 ? 64.321 7.703 8.256 1.00 82.50 568 LYS A N 1
ATOM 4427 C CA . LYS A 1 568 ? 65.004 6.441 8.593 1.00 82.50 568 LYS A CA 1
ATOM 4428 C C . LYS A 1 568 ? 64.066 5.242 8.433 1.00 82.50 568 LYS A C 1
ATOM 4430 O O . LYS A 1 568 ? 64.486 4.210 7.911 1.00 82.50 568 LYS A O 1
ATOM 4435 N N . ASP A 1 569 ? 62.804 5.421 8.805 1.00 84.81 569 ASP A N 1
ATOM 4436 C CA . ASP A 1 569 ? 61.758 4.404 8.739 1.00 84.81 569 ASP A CA 1
ATOM 4437 C C . ASP A 1 569 ? 60.871 4.600 7.510 1.00 84.81 569 ASP A C 1
ATOM 4439 O O . ASP A 1 569 ? 60.787 5.699 6.951 1.00 84.81 569 ASP A O 1
ATOM 4443 N N . PHE A 1 570 ? 60.243 3.512 7.063 1.00 86.88 570 PHE A N 1
ATOM 4444 C CA . PHE A 1 570 ? 59.347 3.552 5.912 1.00 86.88 570 PHE A CA 1
ATOM 4445 C C . PHE A 1 570 ? 58.169 4.486 6.201 1.00 86.88 570 PHE A C 1
ATOM 4447 O O . PHE A 1 570 ? 57.563 4.399 7.268 1.00 86.88 570 PHE A O 1
ATOM 4454 N N . PHE A 1 571 ? 57.836 5.354 5.247 1.00 86.56 571 PHE A N 1
ATOM 4455 C CA . PHE A 1 571 ? 56.682 6.241 5.333 1.00 86.56 571 PHE A CA 1
ATOM 4456 C C . PHE A 1 571 ? 55.743 5.977 4.161 1.00 86.56 571 PHE A C 1
ATOM 4458 O O . PHE A 1 571 ? 56.172 5.843 3.016 1.00 86.56 571 PHE A O 1
ATOM 4465 N N . GLU A 1 572 ? 54.453 5.920 4.462 1.00 83.50 572 GLU A N 1
ATOM 4466 C CA . GLU A 1 572 ? 53.405 5.857 3.456 1.00 83.50 572 GLU A CA 1
ATOM 4467 C C . GLU A 1 572 ? 52.870 7.275 3.208 1.00 83.50 572 GLU A C 1
ATOM 4469 O O . GLU A 1 572 ? 52.466 7.934 4.171 1.00 83.50 572 GLU A O 1
ATOM 4474 N N . PRO A 1 573 ? 52.873 7.778 1.957 1.00 82.94 573 PRO A N 1
ATOM 4475 C CA . PRO A 1 573 ? 52.249 9.056 1.637 1.00 82.94 573 PRO A CA 1
ATOM 4476 C C . PRO A 1 573 ? 50.772 9.068 2.070 1.00 82.94 573 PRO A C 1
ATOM 4478 O O . PRO A 1 573 ? 50.074 8.071 1.856 1.00 82.94 573 PRO A O 1
ATOM 4481 N N . PRO A 1 574 ? 50.275 10.170 2.665 1.00 78.44 574 PRO A N 1
ATOM 4482 C CA . PRO A 1 574 ? 48.891 10.249 3.107 1.00 78.44 574 PRO A CA 1
ATOM 4483 C C . PRO A 1 574 ? 47.954 10.129 1.906 1.00 78.44 574 PRO A C 1
ATOM 4485 O O . PRO A 1 574 ? 48.129 10.800 0.888 1.00 78.44 574 PRO A O 1
ATOM 4488 N N . LEU A 1 575 ? 46.949 9.267 2.035 1.00 80.56 575 LEU A N 1
ATOM 4489 C CA . LEU A 1 575 ? 45.957 9.042 0.994 1.00 80.56 575 LEU A CA 1
ATOM 4490 C C . LEU A 1 575 ? 44.996 10.244 0.936 1.00 80.56 575 LEU A C 1
ATOM 4492 O O . LEU A 1 575 ? 44.338 10.523 1.940 1.00 80.56 575 LEU A O 1
ATOM 4496 N N . PRO A 1 576 ? 44.888 10.967 -0.197 1.00 80.50 576 PRO A N 1
ATOM 4497 C CA . PRO A 1 576 ? 43.960 12.089 -0.293 1.00 80.50 576 PRO A CA 1
ATOM 4498 C C . PRO A 1 576 ? 42.496 11.639 -0.145 1.00 80.50 576 PRO A C 1
ATOM 4500 O O . PRO A 1 576 ? 42.170 10.518 -0.554 1.00 80.50 576 PRO A O 1
ATOM 4503 N N . PRO A 1 577 ? 41.597 12.498 0.373 1.00 66.56 577 PRO A N 1
ATOM 4504 C CA . PRO A 1 577 ? 40.167 12.196 0.452 1.00 66.56 577 PRO A CA 1
ATOM 4505 C C . PRO A 1 577 ? 39.602 11.759 -0.909 1.00 66.56 577 PRO A C 1
ATOM 4507 O O . PRO A 1 577 ? 39.923 12.359 -1.935 1.00 66.56 577 PRO A O 1
ATOM 4510 N N . GLY A 1 578 ? 38.788 10.698 -0.927 1.00 69.69 578 GLY A N 1
ATOM 4511 C CA . GLY A 1 578 ? 38.202 10.148 -2.160 1.00 69.69 578 GLY A CA 1
ATOM 4512 C C . GLY A 1 578 ? 39.092 9.163 -2.934 1.00 69.69 578 GLY A C 1
ATOM 4513 O O . GLY A 1 578 ? 38.800 8.852 -4.086 1.00 69.69 578 GLY A O 1
ATOM 4514 N N . TRP A 1 579 ? 40.174 8.649 -2.339 1.00 78.25 579 TRP A N 1
ATOM 4515 C CA . TRP A 1 579 ? 41.054 7.648 -2.958 1.00 78.25 579 TRP A CA 1
ATOM 4516 C C . TRP A 1 579 ? 41.148 6.377 -2.113 1.00 78.25 579 TRP A C 1
ATOM 4518 O O . TRP A 1 579 ? 41.085 6.433 -0.890 1.00 78.25 579 TRP A O 1
ATOM 4528 N N . LYS A 1 580 ? 41.331 5.223 -2.769 1.00 84.25 580 LYS A N 1
ATOM 4529 C CA . LYS A 1 580 ? 41.649 3.942 -2.118 1.00 84.25 580 LYS A CA 1
ATOM 4530 C C . LYS A 1 580 ? 42.891 3.313 -2.735 1.00 84.25 580 LYS A C 1
ATOM 4532 O O . LYS A 1 580 ? 43.135 3.439 -3.937 1.00 84.25 580 LYS A O 1
ATOM 4537 N N . TRP A 1 581 ? 43.676 2.602 -1.933 1.00 84.75 581 TRP A N 1
ATOM 4538 C CA . TRP A 1 581 ? 44.785 1.808 -2.456 1.00 84.75 581 TRP A CA 1
ATOM 4539 C C . TRP A 1 581 ? 44.250 0.651 -3.312 1.00 84.75 581 TRP A C 1
ATOM 4541 O O . TRP A 1 581 ? 43.389 -0.106 -2.874 1.00 84.75 581 TRP A O 1
ATOM 4551 N N . ALA A 1 582 ? 44.751 0.522 -4.540 1.00 80.56 582 ALA A N 1
ATOM 4552 C CA . ALA A 1 582 ? 44.373 -0.537 -5.479 1.00 80.56 582 ALA A CA 1
ATOM 4553 C C . ALA A 1 582 ? 45.337 -1.737 -5.440 1.00 80.56 582 ALA A C 1
ATOM 4555 O O . ALA A 1 582 ? 45.000 -2.823 -5.896 1.00 80.56 582 ALA A O 1
ATOM 4556 N N . SER A 1 583 ? 46.545 -1.542 -4.906 1.00 84.25 583 SER A N 1
ATOM 4557 C CA . SER A 1 583 ? 47.596 -2.562 -4.793 1.00 84.25 583 SER A CA 1
ATOM 4558 C C . SER A 1 583 ? 48.372 -2.405 -3.482 1.00 84.25 583 SER A C 1
ATOM 4560 O O . SER A 1 583 ? 48.209 -1.405 -2.779 1.00 84.25 583 SER A O 1
ATOM 4562 N N . GLY A 1 584 ? 49.199 -3.394 -3.132 1.00 86.50 584 GLY A N 1
ATOM 4563 C CA . GLY A 1 584 ? 50.251 -3.249 -2.118 1.00 86.50 584 GLY A CA 1
ATOM 4564 C C . GLY A 1 584 ? 51.521 -2.618 -2.702 1.00 86.50 584 GLY A C 1
ATOM 4565 O O . GLY A 1 584 ? 51.629 -2.442 -3.915 1.00 86.50 584 GLY A O 1
ATOM 4566 N N . TRP A 1 585 ? 52.492 -2.289 -1.849 1.00 89.94 585 TRP A N 1
ATOM 4567 C CA . TRP A 1 585 ? 53.799 -1.804 -2.300 1.00 89.94 585 TRP A CA 1
ATOM 4568 C C . TRP A 1 585 ? 54.541 -2.883 -3.090 1.00 89.94 585 TRP A C 1
ATOM 4570 O O . TRP A 1 585 ? 54.702 -4.012 -2.628 1.00 89.94 585 TRP A O 1
ATOM 4580 N N . SER A 1 586 ? 55.020 -2.520 -4.274 1.00 91.19 586 SER A N 1
ATOM 4581 C CA . SER A 1 586 ? 55.808 -3.394 -5.142 1.00 91.19 586 SER A CA 1
ATOM 4582 C C . SER A 1 586 ? 57.063 -2.677 -5.627 1.00 91.19 586 SER A C 1
ATOM 4584 O O . SER A 1 586 ? 57.119 -1.449 -5.664 1.00 91.19 586 SER A O 1
ATOM 4586 N N . ILE A 1 587 ? 58.103 -3.441 -5.954 1.00 91.56 587 ILE A N 1
ATOM 4587 C CA . ILE A 1 587 ? 59.359 -2.884 -6.460 1.00 91.56 587 ILE A CA 1
ATOM 4588 C C . ILE A 1 587 ? 59.210 -2.642 -7.957 1.00 91.56 587 ILE A C 1
ATOM 4590 O O . ILE A 1 587 ? 58.933 -3.576 -8.713 1.00 91.56 587 ILE A O 1
ATOM 4594 N N . ASP A 1 588 ? 59.448 -1.405 -8.381 1.00 86.69 588 ASP A N 1
ATOM 4595 C CA . ASP A 1 588 ? 59.487 -1.060 -9.793 1.00 86.69 588 ASP A CA 1
ATOM 4596 C C . ASP A 1 588 ? 60.791 -1.572 -10.419 1.00 86.69 588 ASP A C 1
ATOM 4598 O O . ASP A 1 588 ? 61.888 -1.132 -10.069 1.00 86.69 588 ASP A O 1
ATOM 4602 N N . LYS A 1 589 ? 60.663 -2.534 -11.337 1.00 87.38 589 LYS A N 1
ATOM 4603 C CA . LYS A 1 589 ? 61.784 -3.121 -12.088 1.00 87.38 589 LYS A CA 1
ATOM 4604 C C . LYS A 1 589 ? 61.922 -2.530 -13.496 1.00 87.38 589 LYS A C 1
ATOM 4606 O O . LYS A 1 589 ? 62.615 -3.094 -14.343 1.00 87.38 589 LYS A O 1
ATOM 4611 N N . PHE A 1 590 ? 61.233 -1.425 -13.775 1.00 74.44 590 PHE A N 1
ATOM 4612 C CA . PHE A 1 590 ? 61.230 -0.786 -15.081 1.00 74.44 590 PHE A CA 1
ATOM 4613 C C . PHE A 1 590 ? 62.474 0.098 -15.282 1.00 74.44 590 PHE A C 1
ATOM 4615 O O . PHE A 1 590 ? 62.776 0.949 -14.454 1.00 74.44 590 PHE A O 1
ATOM 4622 N N . GLN A 1 591 ? 63.153 -0.081 -16.425 1.00 67.56 591 GLN A N 1
ATOM 4623 C CA . GLN A 1 591 ? 64.311 0.695 -16.911 1.00 67.56 591 GLN A CA 1
ATOM 4624 C C . GLN A 1 591 ? 65.586 0.682 -16.037 1.00 67.56 591 GLN A C 1
ATOM 4626 O O . GLN A 1 591 ? 65.663 1.306 -14.987 1.00 67.56 591 GLN A O 1
ATOM 4631 N N . HIS A 1 592 ? 66.650 0.062 -16.570 1.00 82.00 592 HIS A N 1
ATOM 4632 C CA . HIS A 1 592 ? 68.051 0.191 -16.124 1.00 82.00 592 HIS A CA 1
ATOM 4633 C C . HIS A 1 592 ? 68.319 -0.009 -14.615 1.00 82.00 592 HIS A C 1
ATOM 4635 O O . HIS A 1 592 ? 69.199 0.636 -14.043 1.00 82.00 592 HIS A O 1
ATOM 4641 N N . VAL A 1 593 ? 67.613 -0.957 -14.000 1.00 88.19 593 VAL A N 1
ATOM 4642 C CA . VAL A 1 593 ? 67.829 -1.442 -12.626 1.00 88.19 593 VAL A CA 1
ATOM 4643 C C . VAL A 1 593 ? 68.273 -2.906 -12.627 1.00 88.19 593 VAL A C 1
ATOM 4645 O O . VAL A 1 593 ? 68.094 -3.612 -13.621 1.00 88.19 593 VAL A O 1
ATOM 4648 N N . ASP A 1 594 ? 68.868 -3.370 -11.529 1.00 88.31 594 ASP A N 1
ATOM 4649 C CA . ASP A 1 594 ? 69.232 -4.779 -11.362 1.00 88.31 594 ASP A CA 1
ATOM 4650 C C . ASP A 1 594 ? 68.007 -5.696 -11.130 1.00 88.31 594 ASP A C 1
ATOM 4652 O O . ASP A 1 594 ? 66.856 -5.255 -11.073 1.00 88.31 594 ASP A O 1
ATOM 4656 N N . LYS A 1 595 ? 68.246 -7.008 -10.971 1.00 86.56 595 LYS A N 1
ATOM 4657 C CA . LYS A 1 595 ? 67.186 -8.017 -10.747 1.00 86.56 595 LYS A CA 1
ATOM 4658 C C . LYS A 1 595 ? 66.335 -7.751 -9.494 1.00 86.56 595 LYS A C 1
ATOM 4660 O O . LYS A 1 595 ? 65.191 -8.211 -9.424 1.00 86.56 595 LYS A O 1
ATOM 4665 N N . GLU A 1 596 ? 66.881 -7.010 -8.535 1.00 86.25 596 GLU A N 1
ATOM 4666 C CA . GLU A 1 596 ? 66.279 -6.668 -7.245 1.00 86.25 596 GLU A CA 1
ATOM 4667 C C . GLU A 1 596 ? 65.696 -5.238 -7.222 1.00 86.25 596 GLU A C 1
ATOM 4669 O O . GLU A 1 596 ? 65.168 -4.803 -6.192 1.00 86.25 596 GLU A O 1
ATOM 4674 N N . GLY A 1 597 ? 65.748 -4.522 -8.356 1.00 88.12 597 GLY A N 1
ATOM 4675 C CA . GLY A 1 597 ? 65.211 -3.173 -8.544 1.00 88.12 597 GLY A CA 1
ATOM 4676 C C . GLY A 1 597 ? 66.137 -2.039 -8.095 1.00 88.12 597 GLY A C 1
ATOM 4677 O O . GLY A 1 597 ? 65.673 -0.911 -7.930 1.00 88.12 597 GLY A O 1
ATOM 4678 N N . TRP A 1 598 ? 67.427 -2.307 -7.867 1.00 91.50 598 TRP A N 1
ATOM 4679 C CA . TRP A 1 598 ? 68.399 -1.279 -7.489 1.00 91.50 598 TRP A CA 1
ATOM 4680 C C . TRP A 1 598 ? 69.044 -0.624 -8.711 1.00 91.50 598 TRP A C 1
ATOM 4682 O O . TRP A 1 598 ? 69.528 -1.307 -9.614 1.00 91.50 598 TRP A O 1
ATOM 4692 N N . ALA A 1 599 ? 69.113 0.705 -8.691 1.00 90.81 599 ALA A N 1
ATOM 4693 C CA . ALA A 1 599 ? 70.007 1.493 -9.528 1.00 90.81 599 ALA A CA 1
ATOM 4694 C C . ALA A 1 599 ? 71.239 1.908 -8.716 1.00 90.81 599 ALA A C 1
ATOM 4696 O O . ALA A 1 599 ? 71.099 2.336 -7.570 1.00 90.81 599 ALA A O 1
ATOM 4697 N N . TYR A 1 600 ? 72.423 1.819 -9.313 1.00 89.44 600 TYR A N 1
ATOM 4698 C CA . TYR A 1 600 ? 73.704 2.152 -8.694 1.00 89.44 600 TYR A CA 1
ATOM 4699 C C . TYR A 1 600 ? 74.267 3.465 -9.248 1.00 89.44 600 TYR A C 1
ATOM 4701 O O . TYR A 1 600 ? 74.080 3.793 -10.427 1.00 89.44 600 TYR A O 1
ATOM 4709 N N . GLY A 1 601 ? 74.957 4.220 -8.390 1.00 87.69 601 GLY A N 1
ATOM 4710 C CA . GLY A 1 601 ? 75.665 5.426 -8.797 1.00 87.69 601 GLY A CA 1
ATOM 4711 C C . GLY A 1 601 ? 76.696 5.931 -7.781 1.00 87.69 601 GLY A C 1
ATOM 4712 O O . GLY A 1 601 ? 76.729 5.485 -6.628 1.00 87.69 601 GLY A O 1
ATOM 4713 N N . PRO A 1 602 ? 77.535 6.896 -8.197 1.00 83.38 602 PRO A N 1
ATOM 4714 C CA . PRO A 1 602 ? 78.599 7.458 -7.367 1.00 83.38 602 PRO A CA 1
ATOM 4715 C C . PRO A 1 602 ? 78.092 8.462 -6.319 1.00 83.38 602 PRO A C 1
ATOM 4717 O O . PRO A 1 602 ? 78.814 8.780 -5.385 1.00 83.38 602 PRO A O 1
ATOM 4720 N N . ASP A 1 603 ? 76.874 8.990 -6.468 1.00 81.75 603 ASP A N 1
ATOM 4721 C CA . ASP A 1 603 ? 76.238 9.906 -5.514 1.00 81.75 603 ASP A CA 1
ATOM 4722 C C . ASP A 1 603 ? 74.710 9.890 -5.706 1.00 81.75 603 ASP A C 1
ATOM 4724 O O . ASP A 1 603 ? 74.221 9.740 -6.831 1.00 81.75 603 ASP A O 1
ATOM 4728 N N . ILE A 1 604 ? 73.950 10.084 -4.624 1.00 81.31 604 ILE A N 1
ATOM 4729 C CA . ILE A 1 604 ? 72.483 10.095 -4.617 1.00 81.31 604 ILE A CA 1
ATOM 4730 C C . ILE A 1 604 ? 71.912 11.261 -5.433 1.00 81.31 604 ILE A C 1
ATOM 4732 O O . ILE A 1 604 ? 70.892 11.095 -6.099 1.00 81.31 604 ILE A O 1
ATOM 4736 N N . LYS A 1 605 ? 72.583 12.424 -5.447 1.00 78.81 605 LYS A N 1
ATOM 4737 C CA . LYS A 1 605 ? 72.126 13.613 -6.194 1.00 78.81 605 LYS A CA 1
ATOM 4738 C C . LYS A 1 605 ? 72.253 13.431 -7.708 1.00 78.81 605 LYS A C 1
ATOM 4740 O O . LYS A 1 605 ? 71.452 13.967 -8.473 1.00 78.81 605 LYS A O 1
ATOM 4745 N N . ASN A 1 606 ? 73.236 12.643 -8.141 1.00 77.44 606 ASN A N 1
ATOM 4746 C CA . ASN A 1 606 ? 73.462 12.329 -9.551 1.00 77.44 606 ASN A CA 1
ATOM 4747 C C . ASN A 1 606 ? 72.611 11.145 -10.041 1.00 77.44 606 ASN A C 1
ATOM 4749 O O . ASN A 1 606 ? 72.415 10.985 -11.247 1.00 77.44 606 ASN A O 1
ATOM 4753 N N . LEU A 1 607 ? 72.061 10.345 -9.124 1.00 80.38 607 LEU A N 1
ATOM 4754 C CA . LEU A 1 607 ? 71.213 9.196 -9.428 1.00 80.38 607 LEU A CA 1
ATOM 4755 C C . LEU A 1 607 ? 69.749 9.624 -9.648 1.00 80.38 607 LEU A C 1
ATOM 4757 O O . LEU A 1 607 ? 68.870 9.423 -8.804 1.00 80.38 607 LEU A O 1
ATOM 4761 N N . LYS A 1 608 ? 69.492 10.252 -10.802 1.00 78.38 608 LYS A N 1
ATOM 4762 C CA . LYS A 1 608 ? 68.149 10.687 -11.222 1.00 78.38 608 LYS A CA 1
ATOM 4763 C C . LYS A 1 608 ? 67.273 9.494 -11.613 1.00 78.38 608 LYS A C 1
ATOM 4765 O O . LYS A 1 608 ? 67.759 8.541 -12.217 1.00 78.38 608 LYS A O 1
ATOM 4770 N N . TRP A 1 609 ? 65.978 9.580 -11.300 1.00 81.44 609 TRP A N 1
ATOM 4771 C CA . TRP A 1 609 ? 64.992 8.560 -11.658 1.00 81.44 609 TRP A CA 1
ATOM 4772 C C . TRP A 1 609 ? 64.007 9.072 -12.722 1.00 81.44 609 TRP A C 1
ATOM 4774 O O . TRP A 1 609 ? 63.438 10.152 -12.521 1.00 81.44 609 TRP A O 1
ATOM 4784 N N . PRO A 1 610 ? 63.750 8.320 -13.811 1.00 81.50 610 PRO A N 1
ATOM 4785 C CA . PRO A 1 610 ? 64.304 6.998 -14.141 1.00 81.50 610 PRO A CA 1
ATOM 4786 C C . PRO A 1 610 ? 65.807 7.035 -14.501 1.00 81.50 610 PRO A C 1
ATOM 4788 O O . PRO A 1 610 ? 66.265 8.047 -15.041 1.00 81.50 610 PRO A O 1
ATOM 4791 N N . PRO A 1 611 ? 66.588 5.968 -14.219 1.00 83.12 611 PRO A N 1
ATOM 4792 C CA . PRO A 1 611 ? 68.008 5.933 -14.559 1.00 83.12 611 PRO A CA 1
ATOM 4793 C C . PRO A 1 611 ? 68.213 5.997 -16.078 1.00 83.12 611 PRO A C 1
ATOM 4795 O O . PRO A 1 611 ? 67.662 5.208 -16.849 1.00 83.12 611 PRO A O 1
ATOM 4798 N N . THR A 1 612 ? 69.034 6.946 -16.522 1.00 78.06 612 THR A N 1
ATOM 4799 C CA . THR A 1 612 ? 69.233 7.249 -17.949 1.00 78.06 612 THR A CA 1
ATOM 4800 C C . THR A 1 612 ? 70.238 6.328 -18.642 1.00 78.06 612 THR A C 1
ATOM 4802 O O . THR A 1 612 ? 70.321 6.331 -19.867 1.00 78.06 612 THR A O 1
ATOM 4805 N N . SER A 1 613 ? 71.003 5.539 -17.883 1.00 78.50 613 SER A N 1
ATOM 4806 C CA . SER A 1 613 ? 72.099 4.711 -18.390 1.00 78.50 613 SER A CA 1
ATOM 4807 C C . SER A 1 613 ? 71.969 3.267 -17.926 1.00 78.50 613 SER A C 1
ATOM 4809 O O . SER A 1 613 ? 71.792 3.004 -16.738 1.00 78.50 613 SER A O 1
ATOM 4811 N N . SER A 1 614 ? 72.171 2.316 -18.842 1.00 77.56 614 SER A N 1
ATOM 4812 C CA . SER A 1 614 ? 72.215 0.881 -18.531 1.00 77.56 614 SER A CA 1
ATOM 4813 C C . SER A 1 614 ? 73.310 0.508 -17.532 1.00 77.56 614 SER A C 1
ATOM 4815 O O . SER A 1 614 ? 73.171 -0.493 -16.832 1.00 77.56 614 SER A O 1
ATOM 4817 N N . LYS A 1 615 ? 74.354 1.337 -17.388 1.00 79.75 615 LYS A N 1
ATOM 4818 C CA . LYS A 1 615 ? 75.420 1.140 -16.394 1.00 79.75 615 LYS A CA 1
ATOM 4819 C C . LYS A 1 615 ? 74.903 1.181 -14.955 1.00 79.75 615 LYS A C 1
ATOM 4821 O O . LYS A 1 615 ? 75.473 0.513 -14.106 1.00 79.75 615 LYS A O 1
ATOM 4826 N N . SER A 1 616 ? 73.798 1.882 -14.691 1.00 81.75 616 SER A N 1
ATOM 4827 C CA . SER A 1 616 ? 73.178 1.929 -13.363 1.00 81.75 616 SER A CA 1
ATOM 4828 C C . SER A 1 616 ? 72.524 0.609 -12.944 1.00 81.75 616 SER A C 1
ATOM 4830 O O . SER A 1 616 ? 72.236 0.444 -11.766 1.00 81.75 616 SER A O 1
ATOM 4832 N N . SER A 1 617 ? 72.334 -0.352 -13.857 1.00 82.25 617 SER A N 1
ATOM 4833 C CA . SER A 1 617 ? 71.813 -1.693 -13.533 1.00 82.25 617 SER A CA 1
ATOM 4834 C C . SER A 1 617 ? 72.884 -2.669 -13.027 1.00 82.25 617 SER A C 1
ATOM 4836 O O . SER A 1 617 ? 72.566 -3.764 -12.565 1.00 82.25 617 SER A O 1
ATOM 4838 N N . THR A 1 618 ? 74.163 -2.289 -13.111 1.00 82.00 618 THR A N 1
ATOM 4839 C CA . THR A 1 618 ? 75.304 -3.144 -12.767 1.00 82.00 618 THR A CA 1
ATOM 4840 C C . THR A 1 618 ? 76.234 -2.424 -11.807 1.00 82.00 618 THR A C 1
ATOM 4842 O O . THR A 1 618 ? 76.727 -1.346 -12.121 1.00 82.00 618 THR A O 1
ATOM 4845 N N . LYS A 1 619 ? 76.521 -3.044 -10.661 1.00 83.12 619 LYS A N 1
ATOM 4846 C CA . LYS A 1 619 ? 77.417 -2.488 -9.642 1.00 83.12 619 LYS A CA 1
ATOM 4847 C C . LYS A 1 619 ? 78.832 -2.259 -10.200 1.00 83.12 619 LYS A C 1
ATOM 4849 O O . LYS A 1 619 ? 79.496 -3.217 -10.596 1.00 83.12 619 LYS A O 1
ATOM 4854 N N . SER A 1 620 ? 79.309 -1.018 -10.147 1.00 82.44 620 SER A N 1
ATOM 4855 C CA . SER A 1 620 ? 80.696 -0.613 -10.401 1.00 82.44 620 SER A CA 1
ATOM 4856 C C . SER A 1 620 ? 81.473 -0.431 -9.089 1.00 82.44 620 SER A C 1
ATOM 4858 O O . SER A 1 620 ? 80.894 -0.243 -8.019 1.00 82.44 620 SER A O 1
ATOM 4860 N N . SER A 1 621 ? 82.806 -0.449 -9.154 1.00 77.19 621 SER A N 1
ATOM 4861 C CA . SER A 1 621 ? 83.681 -0.127 -8.014 1.00 77.19 621 SER A CA 1
ATOM 4862 C C . SER A 1 621 ? 83.605 1.343 -7.583 1.00 77.19 621 SER A C 1
ATOM 4864 O O . SER A 1 621 ? 83.986 1.668 -6.463 1.00 77.19 621 SER A O 1
ATOM 4866 N N . SER A 1 622 ? 83.103 2.220 -8.456 1.00 79.25 622 SER A N 1
ATOM 4867 C CA . SER A 1 622 ? 82.878 3.647 -8.196 1.00 79.25 622 SER A CA 1
ATOM 4868 C C . SER A 1 622 ? 81.542 3.955 -7.510 1.00 79.25 622 SER A C 1
ATOM 4870 O O . SER A 1 622 ? 81.300 5.109 -7.162 1.00 79.25 622 SER A O 1
ATOM 4872 N N . ASP A 1 623 ? 80.658 2.965 -7.357 1.00 85.12 623 ASP A N 1
ATOM 4873 C CA . ASP A 1 623 ? 79.305 3.194 -6.856 1.00 85.12 623 ASP A CA 1
ATOM 4874 C C . ASP A 1 623 ? 79.264 3.091 -5.335 1.00 85.12 623 ASP A C 1
ATOM 4876 O O . ASP A 1 623 ? 79.499 2.029 -4.753 1.00 85.12 623 ASP A O 1
ATOM 4880 N N . VAL A 1 624 ? 78.919 4.204 -4.693 1.00 84.50 624 VAL A N 1
ATOM 4881 C CA . VAL A 1 624 ? 78.782 4.294 -3.234 1.00 84.50 624 VAL A CA 1
ATOM 4882 C C . VAL A 1 624 ? 77.328 4.428 -2.789 1.00 84.50 624 VAL A C 1
ATOM 4884 O O . VAL A 1 624 ? 77.043 4.326 -1.598 1.00 84.50 624 VAL A O 1
ATOM 4887 N N . VAL A 1 625 ? 76.394 4.586 -3.734 1.00 87.69 625 VAL A N 1
ATOM 4888 C CA . VAL A 1 625 ? 74.955 4.687 -3.478 1.00 87.69 625 VAL A CA 1
ATOM 4889 C C . VAL A 1 625 ? 74.183 3.714 -4.361 1.00 87.69 625 VAL A C 1
ATOM 4891 O O . VAL A 1 625 ? 74.483 3.553 -5.546 1.00 87.69 625 VAL A O 1
ATOM 4894 N N . ARG A 1 626 ? 73.140 3.105 -3.795 1.00 90.12 626 ARG A N 1
ATOM 4895 C CA . ARG A 1 626 ? 72.096 2.430 -4.559 1.00 90.12 626 ARG A CA 1
ATOM 4896 C C . ARG A 1 626 ? 70.712 2.903 -4.145 1.00 90.12 626 ARG A C 1
ATOM 4898 O O . ARG A 1 626 ? 70.456 3.134 -2.964 1.00 90.12 626 ARG A O 1
ATOM 4905 N N . ARG A 1 627 ? 69.816 3.026 -5.119 1.00 91.00 627 ARG A N 1
ATOM 4906 C CA . ARG A 1 627 ? 68.448 3.517 -4.935 1.00 91.00 627 ARG A CA 1
ATOM 4907 C C . ARG A 1 627 ? 67.446 2.578 -5.594 1.00 91.00 627 ARG A C 1
ATOM 4909 O O . ARG A 1 627 ? 67.677 2.135 -6.714 1.00 91.00 627 ARG A O 1
ATOM 4916 N N . ARG A 1 628 ? 66.345 2.274 -4.910 1.00 92.44 628 ARG A N 1
ATOM 4917 C CA . ARG A 1 628 ? 65.278 1.381 -5.380 1.00 92.44 628 ARG A CA 1
ATOM 4918 C C . ARG A 1 628 ? 63.923 2.058 -5.261 1.00 92.44 628 ARG A C 1
ATOM 4920 O O . ARG A 1 628 ? 63.600 2.593 -4.203 1.00 92.44 628 ARG A O 1
ATOM 4927 N N . ARG A 1 629 ? 63.130 2.025 -6.332 1.00 93.00 629 ARG A N 1
ATOM 4928 C CA . ARG A 1 629 ? 61.794 2.627 -6.377 1.00 93.00 629 ARG A CA 1
ATOM 4929 C C . ARG A 1 629 ? 60.738 1.613 -5.955 1.00 93.00 629 ARG A C 1
ATOM 4931 O O . ARG A 1 629 ? 60.595 0.558 -6.566 1.00 93.00 629 ARG A O 1
ATOM 4938 N N . TRP A 1 630 ? 59.990 1.961 -4.923 1.00 93.12 630 TRP A N 1
ATOM 4939 C CA . TRP A 1 630 ? 58.776 1.272 -4.520 1.00 93.12 630 TRP A CA 1
ATOM 4940 C C . TRP A 1 630 ? 57.586 2.036 -5.071 1.00 93.12 630 TRP A C 1
ATOM 4942 O O . TRP A 1 630 ? 57.549 3.261 -4.981 1.00 93.12 630 TRP A O 1
ATOM 4952 N N . VAL A 1 631 ? 56.631 1.319 -5.649 1.00 92.06 631 VAL A N 1
ATOM 4953 C CA . VAL A 1 631 ? 55.415 1.884 -6.225 1.00 92.06 631 VAL A CA 1
ATOM 4954 C C . VAL A 1 631 ? 54.183 1.224 -5.633 1.00 92.06 631 VAL A C 1
ATOM 4956 O O . VAL A 1 631 ? 54.159 0.014 -5.384 1.00 92.06 631 VAL A O 1
ATOM 4959 N N . ARG A 1 632 ? 53.148 2.031 -5.425 1.00 91.56 632 ARG A N 1
ATOM 4960 C CA . ARG A 1 632 ? 51.827 1.581 -5.002 1.00 91.56 632 ARG A CA 1
ATOM 4961 C C . ARG A 1 632 ? 50.778 2.361 -5.773 1.00 91.56 632 ARG A C 1
ATOM 4963 O O . ARG A 1 632 ? 50.801 3.586 -5.815 1.00 91.56 632 ARG A O 1
ATOM 4970 N N . THR A 1 633 ? 49.844 1.655 -6.388 1.00 88.38 633 THR A N 1
ATOM 4971 C CA . THR A 1 633 ? 48.778 2.299 -7.158 1.00 88.38 633 THR A CA 1
ATOM 4972 C C . THR A 1 633 ? 47.614 2.631 -6.241 1.00 88.38 633 THR A C 1
ATOM 4974 O O . THR A 1 633 ? 47.064 1.739 -5.587 1.00 88.38 633 THR A O 1
ATOM 4977 N N . ARG A 1 634 ? 47.208 3.901 -6.224 1.00 84.12 634 ARG A N 1
ATOM 4978 C CA . ARG A 1 634 ? 45.907 4.335 -5.713 1.00 84.12 634 ARG A CA 1
ATOM 4979 C C . ARG A 1 634 ? 44.959 4.582 -6.872 1.00 84.12 634 ARG A C 1
ATOM 4981 O O . ARG A 1 634 ? 45.368 4.976 -7.961 1.00 84.12 634 ARG A O 1
ATOM 4988 N N . GLN A 1 635 ? 43.685 4.354 -6.623 1.00 85.06 635 GLN A N 1
ATOM 4989 C CA . GLN A 1 635 ? 42.616 4.654 -7.560 1.00 85.06 635 GLN A CA 1
ATOM 4990 C C . GLN A 1 635 ? 41.639 5.606 -6.891 1.00 85.06 635 GLN A C 1
ATOM 4992 O O . GLN A 1 635 ? 41.409 5.517 -5.679 1.00 85.06 635 GLN A O 1
ATOM 4997 N N . THR A 1 636 ? 41.091 6.524 -7.681 1.00 66.81 636 THR A N 1
ATOM 4998 C CA . THR A 1 636 ? 39.918 7.287 -7.258 1.00 66.81 636 THR A CA 1
ATOM 4999 C C . THR A 1 636 ? 38.853 6.299 -6.803 1.00 66.81 636 THR A C 1
ATOM 5001 O O . THR A 1 636 ? 38.609 5.275 -7.448 1.00 66.81 636 THR A O 1
ATOM 5004 N N . ILE A 1 637 ? 38.252 6.573 -5.651 1.00 56.25 637 ILE A N 1
ATOM 5005 C CA . ILE A 1 637 ? 36.970 5.979 -5.315 1.00 56.25 637 ILE A CA 1
ATOM 5006 C C . ILE A 1 637 ? 36.021 6.643 -6.306 1.00 56.25 637 ILE A C 1
ATOM 5008 O O . ILE A 1 637 ? 35.577 7.763 -6.085 1.00 56.25 637 ILE A O 1
ATOM 5012 N N . SER A 1 638 ? 35.775 6.004 -7.451 1.00 44.88 638 SER A N 1
ATOM 5013 C CA . SER A 1 638 ? 34.532 6.294 -8.143 1.00 44.88 638 SER A CA 1
ATOM 5014 C C . SER A 1 638 ? 33.428 6.014 -7.126 1.00 44.88 638 SER A C 1
ATOM 5016 O O . SER A 1 638 ? 33.470 4.991 -6.434 1.00 44.88 638 SER A O 1
ATOM 5018 N N . GLU A 1 639 ? 32.446 6.901 -7.005 1.00 42.41 639 GLU A N 1
ATOM 5019 C CA . GLU A 1 639 ? 31.237 6.641 -6.205 1.00 42.41 639 GLU A CA 1
ATOM 5020 C C . GLU A 1 639 ? 30.602 5.283 -6.585 1.00 42.41 639 GLU A C 1
ATOM 5022 O O . GLU A 1 639 ? 30.022 4.592 -5.757 1.00 42.41 639 GLU A O 1
ATOM 5027 N N . GLN A 1 640 ? 30.934 4.757 -7.768 1.00 38.81 640 GLN A N 1
ATOM 5028 C CA . GLN A 1 640 ? 30.726 3.379 -8.223 1.00 38.81 640 GLN A CA 1
ATOM 5029 C C . GLN A 1 640 ? 31.442 2.273 -7.410 1.00 38.81 640 GLN A C 1
ATOM 5031 O O . GLN A 1 640 ? 31.460 1.127 -7.848 1.00 38.81 640 GLN A O 1
ATOM 5036 N N . GLY A 1 641 ? 32.063 2.540 -6.262 1.00 29.86 641 GLY A N 1
ATOM 5037 C CA . GLY A 1 641 ? 32.676 1.518 -5.399 1.00 29.86 641 GLY A CA 1
ATOM 5038 C C . GLY A 1 641 ? 31.994 1.320 -4.046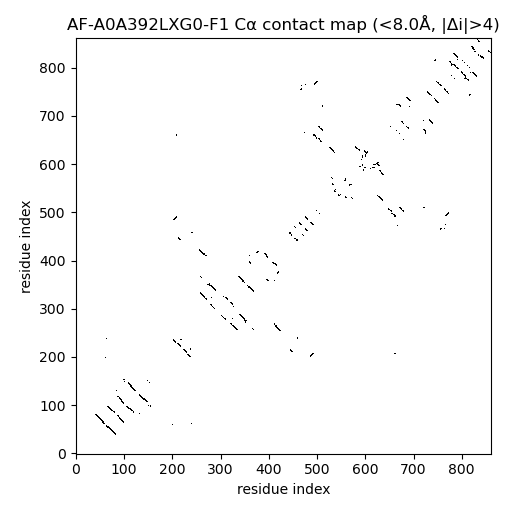 1.00 29.86 641 GLY A C 1
ATOM 5039 O O . GLY A 1 641 ? 32.237 0.303 -3.402 1.00 29.86 641 GLY A O 1
ATOM 5040 N N . VAL A 1 642 ? 31.172 2.280 -3.622 1.00 31.34 642 VAL A N 1
ATOM 5041 C CA . VAL A 1 642 ? 30.352 2.199 -2.401 1.00 31.34 642 VAL A CA 1
ATOM 5042 C C . VAL A 1 642 ? 28.864 2.364 -2.746 1.00 31.34 642 VAL A C 1
ATOM 5044 O O . VAL A 1 642 ? 28.024 1.826 -2.037 1.00 31.34 642 VAL A O 1
ATOM 5047 N N . GLU A 1 643 ? 28.531 2.934 -3.912 1.00 32.62 643 GLU A N 1
ATOM 5048 C CA . GLU A 1 643 ? 27.160 2.995 -4.443 1.00 32.62 643 GLU A CA 1
ATOM 5049 C C . GLU A 1 643 ? 26.868 1.974 -5.558 1.00 32.62 643 GLU A C 1
ATOM 5051 O O . GLU A 1 643 ? 25.710 1.765 -5.914 1.00 32.62 643 GLU A O 1
ATOM 5056 N N . SER A 1 644 ? 27.865 1.249 -6.090 1.00 29.44 644 SER A N 1
ATOM 5057 C CA . SER A 1 644 ? 27.590 0.153 -7.049 1.00 29.44 644 SER A CA 1
ATOM 5058 C C . SER A 1 644 ? 27.011 -1.106 -6.407 1.00 29.44 644 SER A C 1
ATOM 5060 O O . SER A 1 644 ? 26.557 -1.995 -7.124 1.00 29.44 644 SER A O 1
ATOM 5062 N N . LEU A 1 645 ? 26.969 -1.172 -5.073 1.00 34.22 645 LEU A N 1
ATOM 5063 C CA . LEU A 1 645 ? 26.121 -2.132 -4.370 1.00 34.22 645 LEU A CA 1
ATOM 5064 C C . LEU A 1 645 ? 24.676 -1.626 -4.180 1.00 34.22 645 LEU A C 1
ATOM 5066 O O . LEU A 1 645 ? 23.833 -2.415 -3.767 1.00 34.22 645 LEU A O 1
ATOM 5070 N N . GLN A 1 646 ? 24.376 -0.353 -4.484 1.00 38.84 646 GLN A N 1
ATOM 5071 C CA . GLN A 1 646 ? 23.052 0.261 -4.287 1.00 38.84 646 GLN A CA 1
ATOM 5072 C C . GLN A 1 646 ? 22.336 0.691 -5.582 1.00 38.84 646 GLN A C 1
ATOM 5074 O O . GLN A 1 646 ? 21.110 0.760 -5.574 1.00 38.84 646 GLN A O 1
ATOM 5079 N N . SER A 1 647 ? 23.017 0.871 -6.724 1.00 46.09 647 SER A N 1
ATOM 5080 C CA . SER A 1 647 ? 22.341 0.928 -8.039 1.00 46.09 647 SER A CA 1
ATOM 5081 C C . SER A 1 647 ? 22.251 -0.475 -8.652 1.00 46.09 647 SER A C 1
ATOM 5083 O O . SER A 1 647 ? 22.976 -0.848 -9.577 1.00 46.09 647 SER A O 1
ATOM 5085 N N . GLY A 1 648 ? 21.407 -1.311 -8.045 1.00 54.88 648 GLY A N 1
ATOM 5086 C CA . GLY A 1 648 ? 21.152 -2.673 -8.500 1.00 54.88 648 GLY A CA 1
ATOM 5087 C C . GLY A 1 648 ? 20.365 -2.668 -9.806 1.00 54.88 648 GLY A C 1
ATOM 5088 O O . GLY A 1 648 ? 19.189 -2.301 -9.821 1.00 54.88 648 GLY A O 1
ATOM 5089 N N . VAL A 1 649 ? 20.994 -3.118 -10.898 1.00 64.94 649 VAL A N 1
ATOM 5090 C CA . VAL A 1 649 ? 20.269 -3.447 -12.131 1.00 64.94 649 VAL A CA 1
ATOM 5091 C C . VAL A 1 649 ? 19.182 -4.458 -11.777 1.00 64.94 649 VAL A C 1
ATOM 5093 O O . VAL A 1 649 ? 19.470 -5.609 -11.456 1.00 64.94 649 VAL A O 1
ATOM 5096 N N . SER A 1 650 ? 17.934 -4.011 -11.817 1.00 80.25 650 SER A N 1
ATOM 5097 C CA . SER A 1 650 ? 16.778 -4.814 -11.442 1.00 80.25 650 SER A CA 1
ATOM 5098 C C . SER A 1 650 ? 16.183 -5.441 -12.694 1.00 80.25 650 SER A C 1
ATOM 5100 O O . SER A 1 650 ? 15.811 -4.726 -13.626 1.00 80.25 650 SER A O 1
ATOM 5102 N N . THR A 1 651 ? 16.086 -6.769 -12.737 1.00 86.75 651 THR A N 1
ATOM 5103 C CA . THR A 1 651 ? 15.377 -7.469 -13.816 1.00 86.75 651 THR A CA 1
ATOM 5104 C C . THR A 1 651 ? 13.885 -7.521 -13.486 1.00 86.75 651 THR A C 1
ATOM 5106 O O . THR A 1 651 ? 13.489 -8.033 -12.442 1.00 86.75 651 THR A O 1
ATOM 5109 N N . VAL A 1 652 ? 13.050 -6.999 -14.383 1.00 89.50 652 VAL A N 1
ATOM 5110 C CA . VAL A 1 652 ? 11.594 -6.913 -14.244 1.00 89.50 652 VAL A CA 1
ATOM 5111 C C . VAL A 1 652 ? 10.929 -7.740 -15.339 1.00 89.50 652 VAL A C 1
ATOM 5113 O O . VAL A 1 652 ? 11.099 -7.488 -16.536 1.00 89.50 652 VAL A O 1
ATOM 5116 N N . HIS A 1 653 ? 10.154 -8.738 -14.923 1.00 90.56 653 HIS A N 1
ATOM 5117 C CA . HIS A 1 653 ? 9.389 -9.600 -15.822 1.00 90.56 653 HIS A CA 1
ATOM 5118 C C . HIS A 1 653 ? 8.182 -8.869 -16.439 1.00 90.56 653 HIS A C 1
ATOM 5120 O O . HIS A 1 653 ? 7.708 -7.889 -15.861 1.00 90.56 653 HIS A O 1
ATOM 5126 N N . PRO A 1 654 ? 7.659 -9.342 -17.586 1.00 91.62 654 PRO A N 1
ATOM 5127 C CA . PRO A 1 654 ? 6.397 -8.859 -18.147 1.00 91.62 654 PRO A CA 1
ATOM 5128 C C . PRO A 1 654 ? 5.263 -8.845 -17.116 1.00 91.62 654 PRO A C 1
ATOM 5130 O O . PRO A 1 654 ? 5.038 -9.834 -16.418 1.00 91.62 654 PRO A O 1
ATOM 5133 N N . GLY A 1 655 ? 4.559 -7.719 -17.007 1.00 88.50 655 GLY A N 1
ATOM 5134 C CA . GLY A 1 655 ? 3.480 -7.491 -16.042 1.00 88.50 655 GLY A CA 1
ATOM 5135 C C . GLY A 1 655 ? 3.932 -7.244 -14.597 1.00 88.50 655 GLY A C 1
ATOM 5136 O O . GLY A 1 655 ? 3.083 -7.026 -13.733 1.00 88.50 655 GLY A O 1
ATOM 5137 N N . ALA A 1 656 ? 5.237 -7.274 -14.309 1.00 90.31 656 ALA A N 1
ATOM 5138 C CA . ALA A 1 656 ? 5.780 -6.972 -12.988 1.00 90.31 656 ALA A CA 1
ATOM 5139 C C . ALA A 1 656 ? 6.168 -5.490 -12.849 1.00 90.31 656 ALA A C 1
ATOM 5141 O O . ALA A 1 656 ? 6.310 -4.750 -13.826 1.00 90.31 656 ALA A O 1
ATOM 5142 N N . SER A 1 657 ? 6.379 -5.064 -11.604 1.00 89.94 657 SER A N 1
ATOM 5143 C CA . SER A 1 657 ? 6.793 -3.706 -11.258 1.00 89.94 657 SER A CA 1
ATOM 5144 C C . SER A 1 657 ? 7.926 -3.711 -10.241 1.00 89.94 657 SER A C 1
ATOM 5146 O O . SER A 1 657 ? 7.962 -4.571 -9.360 1.00 89.94 657 SER A O 1
ATOM 5148 N N . THR A 1 658 ? 8.796 -2.710 -10.310 1.00 90.31 658 THR A N 1
ATOM 5149 C CA . THR A 1 658 ? 9.819 -2.437 -9.294 1.00 90.31 658 THR A CA 1
ATOM 5150 C C . THR A 1 658 ? 9.725 -0.990 -8.824 1.00 90.31 658 THR A C 1
ATOM 5152 O O . THR A 1 658 ? 9.275 -0.124 -9.571 1.00 90.31 658 THR A O 1
ATOM 5155 N N . VAL A 1 659 ? 10.132 -0.717 -7.588 1.00 89.62 659 VAL A N 1
ATOM 5156 C CA . VAL A 1 659 ? 10.147 0.641 -7.029 1.00 89.62 659 VAL A CA 1
ATOM 5157 C C . VAL A 1 659 ? 11.580 1.154 -7.039 1.00 89.62 659 VAL A C 1
ATOM 5159 O O . VAL A 1 659 ? 12.495 0.424 -6.665 1.00 89.62 659 VAL A O 1
ATOM 5162 N N . LEU A 1 660 ? 11.776 2.392 -7.492 1.00 89.06 660 LEU A N 1
ATOM 5163 C CA . LEU A 1 660 ? 13.090 3.031 -7.495 1.00 89.06 660 LEU A CA 1
ATOM 5164 C C . LEU A 1 660 ? 13.471 3.495 -6.088 1.00 89.06 660 LEU A C 1
ATOM 5166 O O . LEU A 1 660 ? 12.606 3.769 -5.252 1.00 89.06 660 LEU A O 1
ATOM 5170 N N . SER A 1 661 ? 14.776 3.616 -5.837 1.00 86.50 661 SER A N 1
ATOM 5171 C CA . SER A 1 661 ? 15.251 4.184 -4.578 1.00 86.50 661 SER A CA 1
ATOM 5172 C C . SER A 1 661 ? 14.727 5.608 -4.405 1.00 86.50 661 SER A C 1
ATOM 5174 O O . SER A 1 661 ? 14.710 6.393 -5.354 1.00 86.50 661 SER A O 1
ATOM 5176 N N . TRP A 1 662 ? 14.329 5.965 -3.184 1.00 84.00 662 TRP A N 1
ATOM 5177 C CA . TRP A 1 662 ? 13.793 7.299 -2.893 1.00 84.00 662 TRP A CA 1
ATOM 5178 C C . TRP A 1 662 ? 14.807 8.422 -3.178 1.00 84.00 662 TRP A C 1
ATOM 5180 O O . TRP A 1 662 ? 14.425 9.511 -3.601 1.00 84.00 662 TRP A O 1
ATOM 5190 N N . ARG A 1 663 ? 16.112 8.142 -3.040 1.00 82.81 663 ARG A N 1
ATOM 5191 C CA . ARG A 1 663 ? 17.192 9.093 -3.360 1.00 82.81 663 ARG A CA 1
ATOM 5192 C C . ARG A 1 663 ? 17.333 9.359 -4.857 1.00 82.81 663 ARG A C 1
ATOM 5194 O O . ARG A 1 663 ? 17.869 10.388 -5.254 1.00 82.81 663 ARG A O 1
ATOM 5201 N N . SER A 1 664 ? 16.836 8.462 -5.706 1.00 80.50 664 SER A N 1
ATOM 5202 C CA . SER A 1 664 ? 16.840 8.677 -7.154 1.00 80.50 664 SER A CA 1
ATOM 5203 C C . SER A 1 664 ? 15.907 9.809 -7.579 1.00 80.50 664 SER A C 1
ATOM 5205 O O . SER A 1 664 ? 16.040 10.311 -8.686 1.00 80.50 664 SER A O 1
ATOM 5207 N N . THR A 1 665 ? 14.971 10.211 -6.717 1.00 80.62 665 THR A N 1
ATOM 5208 C CA . THR A 1 665 ? 13.932 11.204 -7.021 1.00 80.62 665 THR A CA 1
ATOM 5209 C C . THR A 1 665 ? 14.048 12.474 -6.186 1.00 80.62 665 THR A C 1
ATOM 5211 O O . THR A 1 665 ? 13.168 13.328 -6.277 1.00 80.62 665 THR A O 1
ATOM 5214 N N . SER A 1 666 ? 15.096 12.603 -5.364 1.00 81.00 666 SER A N 1
ATOM 5215 C CA . SER A 1 666 ? 15.333 13.828 -4.598 1.00 81.00 666 SER A CA 1
ATOM 5216 C C . SER A 1 666 ? 15.618 14.999 -5.538 1.00 81.00 666 SER A C 1
ATOM 5218 O O . SER A 1 666 ? 16.087 14.813 -6.664 1.00 81.00 666 SER A O 1
ATOM 5220 N N . LYS A 1 667 ? 15.338 16.225 -5.083 1.00 76.81 667 LYS A N 1
ATOM 5221 C CA . LYS A 1 667 ? 15.501 17.432 -5.915 1.00 76.81 667 LYS A CA 1
ATOM 5222 C C . LYS A 1 667 ? 16.932 17.617 -6.422 1.00 76.81 667 LYS A C 1
ATOM 5224 O O . LYS A 1 667 ? 17.119 18.035 -7.561 1.00 76.81 667 LYS A O 1
ATOM 5229 N N . ASP A 1 668 ? 17.907 17.231 -5.606 1.00 76.75 668 ASP A N 1
ATOM 5230 C CA . ASP A 1 668 ? 19.336 17.338 -5.911 1.00 76.75 668 ASP A CA 1
ATOM 5231 C C . ASP A 1 668 ? 19.869 16.152 -6.744 1.00 76.75 668 ASP A C 1
ATOM 5233 O O . ASP A 1 668 ? 21.059 16.086 -7.055 1.00 76.75 668 ASP A O 1
ATOM 5237 N N . SER A 1 669 ? 19.012 15.188 -7.100 1.00 79.62 669 SER A N 1
ATOM 5238 C CA . SER A 1 669 ? 19.405 13.992 -7.844 1.00 79.62 669 SER A CA 1
ATOM 5239 C C . SER A 1 669 ? 19.438 14.240 -9.350 1.00 79.62 669 SER A C 1
ATOM 5241 O O . SER A 1 669 ? 18.414 14.481 -9.977 1.00 79.62 669 SER A O 1
ATOM 5243 N N . GLU A 1 670 ? 20.605 14.061 -9.968 1.00 80.06 670 GLU A N 1
ATOM 5244 C CA . GLU A 1 670 ? 20.768 14.063 -11.432 1.00 80.06 670 GLU A CA 1
ATOM 5245 C C . GLU A 1 670 ? 20.626 12.652 -12.036 1.00 80.06 670 GLU A C 1
ATOM 5247 O O . GLU A 1 670 ? 21.236 12.328 -13.061 1.00 80.06 670 GLU A O 1
ATOM 5252 N N . GLN A 1 671 ? 19.871 11.763 -11.385 1.00 83.94 671 GLN A N 1
ATOM 5253 C CA . GLN A 1 671 ? 19.695 10.393 -11.856 1.00 83.94 671 GLN A CA 1
ATOM 5254 C C . GLN A 1 671 ? 18.649 10.294 -12.973 1.00 83.94 671 GLN A C 1
ATOM 5256 O O . GLN A 1 671 ? 17.599 10.935 -12.957 1.00 83.94 671 GLN A O 1
ATOM 5261 N N . CYS A 1 672 ? 18.943 9.451 -13.957 1.00 85.38 672 CYS A N 1
ATOM 5262 C CA . CYS A 1 672 ? 18.113 9.163 -15.115 1.00 85.38 672 CYS A CA 1
ATOM 5263 C C . CYS A 1 672 ? 17.751 7.679 -15.154 1.00 85.38 672 CYS A C 1
ATOM 5265 O O . CYS A 1 672 ? 18.559 6.825 -14.778 1.00 85.38 672 CYS A O 1
ATOM 5267 N N . LEU A 1 673 ? 16.557 7.364 -15.655 1.00 88.19 673 LEU A N 1
ATOM 5268 C CA . LEU A 1 673 ? 16.143 5.982 -15.885 1.00 88.19 673 LEU A CA 1
ATOM 5269 C C . LEU A 1 673 ? 16.779 5.426 -17.164 1.00 88.19 673 LEU A C 1
ATOM 5271 O O . LEU A 1 673 ? 16.650 6.017 -18.238 1.00 88.19 673 LEU A O 1
ATOM 5275 N N . GLN A 1 674 ? 17.391 4.250 -17.064 1.00 87.81 674 GLN A N 1
ATOM 5276 C CA . GLN A 1 674 ? 17.856 3.466 -18.203 1.00 87.81 674 GLN A CA 1
ATOM 5277 C C . GLN A 1 674 ? 17.194 2.094 -18.211 1.00 87.81 674 GLN A C 1
ATOM 5279 O O . GLN A 1 674 ? 17.075 1.427 -17.181 1.00 87.81 674 GLN A O 1
ATOM 5284 N N . ILE A 1 675 ? 16.800 1.655 -19.404 1.00 90.06 675 ILE A N 1
ATOM 5285 C CA . ILE A 1 675 ? 16.213 0.338 -19.630 1.00 90.06 675 ILE A CA 1
ATOM 5286 C C . ILE A 1 675 ? 17.044 -0.431 -20.648 1.00 90.06 675 ILE A C 1
ATOM 5288 O O . ILE A 1 675 ? 17.679 0.145 -21.535 1.00 90.06 675 ILE A O 1
ATOM 5292 N N . ARG A 1 676 ? 17.043 -1.753 -20.533 1.00 89.12 676 ARG A N 1
ATOM 5293 C CA . ARG A 1 676 ? 17.685 -2.640 -21.499 1.00 89.12 676 ARG A CA 1
ATOM 5294 C C . ARG A 1 676 ? 16.908 -3.948 -21.587 1.00 89.12 676 ARG A C 1
ATOM 5296 O O . ARG A 1 676 ? 16.698 -4.571 -20.549 1.00 89.12 676 ARG A O 1
ATOM 5303 N N . PRO A 1 677 ? 16.524 -4.413 -22.783 1.00 89.69 677 PRO A N 1
ATOM 5304 C CA . PRO A 1 677 ? 15.887 -5.712 -22.913 1.00 89.69 677 PRO A CA 1
ATOM 5305 C C . PRO A 1 677 ? 16.858 -6.830 -22.526 1.00 89.69 677 PRO A C 1
ATOM 5307 O O . PRO A 1 677 ? 18.042 -6.801 -22.872 1.00 89.69 677 PRO A O 1
ATOM 5310 N N . ASN A 1 678 ? 16.343 -7.800 -21.780 1.00 84.94 678 ASN A N 1
ATOM 5311 C CA . ASN A 1 678 ? 17.059 -8.976 -21.323 1.00 84.94 678 ASN A CA 1
ATOM 5312 C C . ASN A 1 678 ? 16.513 -10.202 -22.057 1.00 84.94 678 ASN A C 1
ATOM 5314 O O . ASN A 1 678 ? 15.419 -10.677 -21.760 1.00 84.94 678 ASN A O 1
ATOM 5318 N N . PHE A 1 679 ? 17.269 -10.687 -23.034 1.00 79.75 679 PHE A N 1
ATOM 5319 C CA . PHE A 1 679 ? 16.965 -11.923 -23.743 1.00 79.75 679 PHE A CA 1
ATOM 5320 C C . PHE A 1 679 ? 17.918 -13.019 -23.272 1.00 79.75 679 PHE A C 1
ATOM 5322 O O . PHE A 1 679 ? 19.049 -12.728 -22.882 1.00 79.75 679 PHE A O 1
ATOM 5329 N N . ASP A 1 680 ? 17.478 -14.276 -23.338 1.00 69.00 680 ASP A N 1
ATOM 5330 C CA . ASP A 1 680 ? 18.337 -15.423 -23.042 1.00 69.00 680 ASP A CA 1
ATOM 5331 C C . ASP A 1 680 ? 19.613 -15.390 -23.901 1.00 69.00 680 ASP A C 1
ATOM 5333 O O . ASP A 1 680 ? 19.604 -14.857 -25.014 1.00 69.00 680 ASP A O 1
ATOM 5337 N N . ASN A 1 681 ? 20.689 -16.030 -23.422 1.00 58.69 681 ASN A N 1
ATOM 5338 C CA . ASN A 1 681 ? 22.049 -16.045 -24.003 1.00 58.69 681 ASN A CA 1
ATOM 5339 C C . ASN A 1 681 ? 22.158 -16.423 -25.505 1.00 58.69 681 ASN A C 1
ATOM 5341 O O . ASN A 1 681 ? 23.257 -16.444 -26.054 1.00 58.69 681 ASN A O 1
ATOM 5345 N N . SER A 1 682 ? 21.051 -16.761 -26.169 1.00 54.88 682 SER A N 1
ATOM 5346 C CA . SER A 1 682 ? 20.955 -17.045 -27.604 1.00 54.88 682 SER A CA 1
ATOM 5347 C C . SER A 1 682 ? 20.778 -15.802 -28.492 1.00 54.88 682 SER A C 1
ATOM 5349 O O . SER A 1 682 ? 20.972 -15.904 -29.703 1.00 54.88 682 SER A O 1
ATOM 5351 N N . GLN A 1 683 ? 20.423 -14.639 -27.931 1.00 61.38 683 GLN A N 1
ATOM 5352 C CA . GLN A 1 683 ? 20.208 -13.390 -28.676 1.00 61.38 683 GLN A CA 1
ATOM 5353 C C . GLN A 1 683 ? 21.324 -12.358 -28.424 1.00 61.38 683 GLN A C 1
ATOM 5355 O O . GLN A 1 683 ? 21.960 -12.384 -27.369 1.00 61.38 683 GLN A O 1
ATOM 5360 N N . PRO A 1 684 ? 21.590 -11.436 -29.373 1.00 61.12 684 PRO A N 1
ATOM 5361 C CA . PRO A 1 684 ? 22.616 -10.418 -29.184 1.00 61.12 684 PRO A CA 1
ATOM 5362 C C . PRO A 1 684 ? 22.247 -9.475 -28.043 1.00 61.12 684 PRO A C 1
ATOM 5364 O O . PRO A 1 684 ? 21.096 -9.064 -27.893 1.00 61.12 684 PRO A O 1
ATOM 5367 N N . SER A 1 685 ? 23.251 -9.103 -27.250 1.00 76.12 685 SER A N 1
ATOM 5368 C CA . SER A 1 685 ? 23.078 -8.136 -26.171 1.00 76.12 685 SER A CA 1
ATOM 5369 C C . SER A 1 685 ? 22.705 -6.766 -26.739 1.00 76.12 685 SER A C 1
ATOM 5371 O O . SER A 1 685 ? 23.218 -6.360 -27.784 1.00 76.12 685 SER A O 1
ATOM 5373 N N . TYR A 1 686 ? 21.817 -6.052 -26.056 1.00 83.75 686 TYR A N 1
ATOM 5374 C CA . TYR A 1 686 ? 21.425 -4.691 -26.417 1.00 83.75 686 TYR A CA 1
ATOM 5375 C C . TYR A 1 686 ? 22.130 -3.666 -25.524 1.00 83.75 686 TYR A C 1
ATOM 5377 O O . TYR A 1 686 ? 22.464 -3.953 -24.372 1.00 83.75 686 TYR A O 1
ATOM 5385 N N . SER A 1 687 ? 22.350 -2.463 -26.051 1.00 84.75 687 SER A N 1
ATOM 5386 C CA . SER A 1 687 ? 22.815 -1.312 -25.282 1.00 84.75 687 SER A CA 1
ATOM 5387 C C . SER A 1 687 ? 21.746 -0.862 -24.284 1.00 84.75 687 SER A C 1
ATOM 5389 O O . SER A 1 687 ? 20.554 -1.150 -24.444 1.00 84.75 687 SER A O 1
ATOM 5391 N N . TRP A 1 688 ? 22.163 -0.098 -23.275 1.00 85.69 688 TRP A N 1
ATOM 5392 C CA . TRP A 1 688 ? 21.221 0.699 -22.493 1.00 85.69 688 TRP A CA 1
ATOM 5393 C C . TRP A 1 688 ? 20.474 1.680 -23.401 1.00 85.69 688 TRP A C 1
ATOM 5395 O O . TRP A 1 688 ? 20.989 2.110 -24.441 1.00 85.69 688 TRP A O 1
ATOM 5405 N N . SER A 1 689 ? 19.232 1.974 -23.034 1.00 84.69 689 SER A N 1
ATOM 5406 C CA . SER A 1 689 ? 18.364 2.870 -23.782 1.00 84.69 689 SER A CA 1
ATOM 5407 C C . SER A 1 689 ? 18.894 4.298 -23.801 1.00 84.69 689 SER A C 1
ATOM 5409 O O . SER A 1 689 ? 19.321 4.811 -22.768 1.00 84.69 689 SER A O 1
ATOM 5411 N N . HIS A 1 690 ? 18.740 4.972 -24.935 1.00 81.81 690 HIS A N 1
ATOM 5412 C CA . HIS A 1 690 ? 18.820 6.430 -25.031 1.00 81.81 690 HIS A CA 1
ATOM 5413 C C . HIS A 1 690 ? 17.441 6.972 -25.406 1.00 81.81 690 HIS A C 1
ATOM 5415 O O . HIS A 1 690 ? 16.710 6.312 -26.153 1.00 81.81 690 HIS A O 1
ATOM 5421 N N . ALA A 1 691 ? 17.060 8.137 -24.875 1.00 81.88 691 ALA A N 1
ATOM 5422 C CA . ALA A 1 691 ? 15.783 8.731 -25.237 1.00 81.88 691 ALA A CA 1
ATOM 5423 C C . ALA A 1 691 ? 15.897 9.543 -26.523 1.00 81.88 691 ALA A C 1
ATOM 5425 O O . ALA A 1 691 ? 16.911 10.180 -26.812 1.00 81.88 691 ALA A O 1
ATOM 5426 N N . VAL A 1 692 ? 14.828 9.497 -27.305 1.00 76.31 692 VAL A N 1
ATOM 5427 C CA . VAL A 1 692 ? 14.718 10.194 -28.579 1.00 76.31 692 VAL A CA 1
ATOM 5428 C C . VAL A 1 692 ? 13.603 11.219 -28.441 1.00 76.31 692 VAL A C 1
ATOM 5430 O O . VAL A 1 692 ? 12.465 10.870 -28.123 1.00 76.31 692 VAL A O 1
ATOM 5433 N N . ALA A 1 693 ? 13.932 12.494 -28.663 1.00 60.91 693 ALA A N 1
ATOM 5434 C CA . ALA A 1 693 ? 12.960 13.578 -28.606 1.00 60.91 693 ALA A CA 1
ATOM 5435 C C . ALA A 1 693 ? 11.821 13.314 -29.603 1.00 60.91 693 ALA A C 1
ATOM 5437 O O . ALA A 1 693 ? 12.058 13.180 -30.805 1.00 60.91 693 ALA A O 1
ATOM 5438 N N . VAL A 1 694 ? 10.583 13.241 -29.112 1.00 55.53 694 VAL A N 1
ATOM 5439 C CA . VAL A 1 694 ? 9.387 13.246 -29.960 1.00 55.53 694 VAL A CA 1
ATOM 5440 C C . VAL A 1 694 ? 9.113 14.707 -30.319 1.00 55.53 694 VAL A C 1
ATOM 5442 O O . VAL A 1 694 ? 8.875 15.535 -29.442 1.00 55.53 694 VAL A O 1
ATOM 5445 N N . GLY A 1 695 ? 9.260 15.051 -31.599 1.00 46.06 695 GLY A N 1
ATOM 5446 C CA . GLY A 1 695 ? 9.325 16.434 -32.074 1.00 46.06 695 GLY A CA 1
ATOM 5447 C C . GLY A 1 695 ? 8.122 17.302 -31.689 1.00 46.06 695 GLY A C 1
ATOM 5448 O O . GLY A 1 695 ? 7.021 17.126 -32.201 1.00 46.06 695 GLY A O 1
ATOM 5449 N N . SER A 1 696 ? 8.382 18.337 -30.888 1.00 34.03 696 SER A N 1
ATOM 5450 C CA . SER A 1 696 ? 7.512 19.496 -30.643 1.00 34.03 696 SER A CA 1
ATOM 5451 C C . SER A 1 696 ? 7.450 20.483 -31.825 1.00 34.03 696 SER A C 1
ATOM 5453 O O . SER A 1 696 ? 6.948 21.595 -31.683 1.00 34.03 696 SER A O 1
ATOM 5455 N N . SER A 1 697 ? 7.933 20.113 -33.016 1.00 31.22 697 SER A N 1
ATOM 5456 C CA . SER A 1 697 ? 8.127 21.050 -34.132 1.00 31.22 697 SER A CA 1
ATOM 5457 C C . SER A 1 697 ? 6.925 21.243 -35.064 1.00 31.22 697 SER A C 1
ATOM 5459 O O . SER A 1 697 ? 7.073 21.931 -36.070 1.00 31.22 697 SER A O 1
ATOM 5461 N N . TYR A 1 698 ? 5.749 20.671 -34.780 1.00 37.06 698 TYR A N 1
ATOM 5462 C CA . TYR A 1 698 ? 4.609 20.748 -35.715 1.00 37.06 698 TYR A CA 1
ATOM 5463 C C . TYR A 1 698 ? 3.276 21.213 -35.106 1.00 37.06 698 TYR A C 1
ATOM 5465 O O . TYR A 1 698 ? 2.294 21.308 -35.836 1.00 37.06 698 TYR A O 1
ATOM 5473 N N . ILE A 1 699 ? 3.222 21.549 -33.808 1.00 31.92 699 ILE A N 1
ATOM 5474 C CA . ILE A 1 699 ? 1.965 21.955 -33.137 1.00 31.92 699 ILE A CA 1
ATOM 5475 C C . ILE A 1 699 ? 1.789 23.485 -33.039 1.00 31.92 69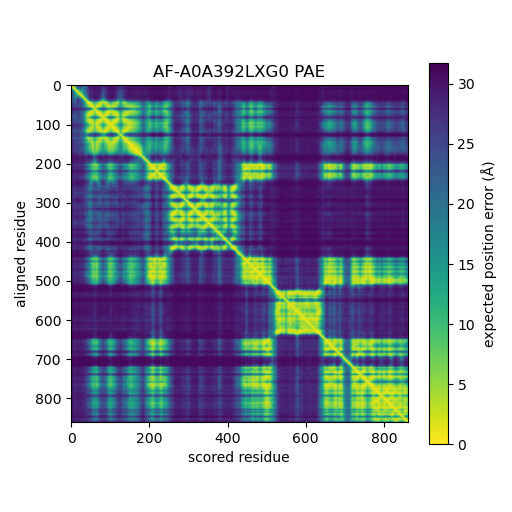9 ILE A C 1
ATOM 5477 O O . ILE A 1 699 ? 0.688 23.952 -32.758 1.00 31.92 699 ILE A O 1
ATOM 5481 N N . TYR A 1 700 ? 2.797 24.302 -33.371 1.00 30.16 700 TYR A N 1
ATOM 5482 C CA . TYR A 1 700 ? 2.547 25.733 -33.577 1.00 30.16 700 TYR A CA 1
ATOM 5483 C C . TYR A 1 700 ? 1.985 25.979 -34.973 1.00 30.16 700 TYR A C 1
ATOM 5485 O O . TYR A 1 700 ? 2.695 26.059 -35.975 1.00 30.16 700 TYR A O 1
ATOM 5493 N N . SER A 1 701 ? 0.660 26.067 -34.990 1.00 28.38 701 SER A N 1
ATOM 5494 C CA . SER A 1 701 ? -0.154 26.630 -36.049 1.00 28.38 701 SER A CA 1
ATOM 5495 C C . SER A 1 701 ? 0.535 27.810 -36.728 1.00 28.38 701 SER A C 1
ATOM 5497 O O . SER A 1 701 ? 0.993 28.760 -36.100 1.00 28.38 701 SER A O 1
ATOM 5499 N N . LYS A 1 702 ? 0.562 27.703 -38.049 1.00 33.09 702 LYS A N 1
ATOM 5500 C CA . LYS A 1 702 ? 0.696 28.747 -39.059 1.00 33.09 702 LYS A CA 1
ATOM 5501 C C . LYS A 1 702 ? -0.009 30.044 -38.625 1.00 33.09 702 LYS A C 1
ATOM 5503 O O . LYS A 1 702 ? -1.184 30.182 -38.912 1.00 33.09 702 LYS A O 1
ATOM 5508 N N . ASP A 1 703 ? 0.692 30.918 -37.901 1.00 33.47 703 ASP A N 1
ATOM 5509 C CA . ASP A 1 703 ? 0.457 32.368 -37.788 1.00 33.47 703 ASP A CA 1
ATOM 5510 C C . ASP A 1 703 ? 1.514 33.007 -36.867 1.00 33.47 703 ASP A C 1
ATOM 5512 O O . ASP A 1 703 ? 1.255 33.331 -35.714 1.00 33.47 703 ASP A O 1
ATOM 5516 N N . GLN A 1 704 ? 2.736 33.183 -37.379 1.00 30.48 704 GLN A N 1
ATOM 5517 C CA . GLN A 1 704 ? 3.580 34.348 -37.077 1.00 30.48 704 GLN A CA 1
ATOM 5518 C C . GLN A 1 704 ? 4.798 34.355 -38.003 1.00 30.48 704 GLN A C 1
ATOM 5520 O O . GLN A 1 704 ? 5.697 33.522 -37.934 1.00 30.48 704 GLN A O 1
ATOM 5525 N N . GLN A 1 705 ? 4.786 35.314 -38.919 1.00 38.28 705 GLN A N 1
ATOM 5526 C CA . GLN A 1 705 ? 5.893 35.679 -39.784 1.00 38.28 705 GLN A CA 1
ATOM 5527 C C . GLN A 1 705 ? 6.909 36.483 -38.964 1.00 38.28 705 GLN A C 1
ATOM 5529 O O . GLN A 1 705 ? 6.644 37.651 -38.708 1.00 38.28 705 GLN A O 1
ATOM 5534 N N . LEU A 1 706 ? 8.051 35.895 -38.581 1.00 31.34 706 LEU A N 1
ATOM 5535 C CA . LEU A 1 706 ? 9.229 36.631 -38.094 1.00 31.34 706 LEU A CA 1
ATOM 5536 C C . LEU A 1 706 ? 10.548 35.934 -38.510 1.00 31.34 706 LEU A C 1
ATOM 5538 O O . LEU A 1 706 ? 10.810 34.792 -38.149 1.00 31.34 706 LEU A O 1
ATOM 5542 N N . ASP A 1 707 ? 11.311 36.675 -39.319 1.00 27.09 707 ASP A N 1
ATOM 5543 C CA . ASP A 1 707 ? 12.740 36.681 -39.687 1.00 27.09 707 ASP A CA 1
ATOM 5544 C C . ASP A 1 707 ? 13.600 35.395 -39.844 1.00 27.09 707 ASP A C 1
ATOM 5546 O O . ASP A 1 707 ? 13.822 34.639 -38.897 1.00 27.09 707 ASP A O 1
ATOM 5550 N N . PRO A 1 708 ? 14.262 35.207 -41.014 1.00 33.28 708 PRO A N 1
ATOM 5551 C CA . PRO A 1 708 ? 15.280 34.181 -41.219 1.00 33.28 708 PRO A CA 1
ATOM 5552 C C . PRO A 1 708 ? 16.643 34.695 -40.733 1.00 33.28 708 PRO A C 1
ATOM 5554 O O . PRO A 1 708 ? 17.387 35.314 -41.494 1.00 33.28 708 PRO A O 1
ATOM 5557 N N . GLY A 1 709 ? 16.977 34.460 -39.461 1.00 29.14 709 GLY A N 1
ATOM 5558 C CA . GLY A 1 709 ? 18.126 35.152 -38.873 1.00 29.14 709 GLY A CA 1
ATOM 5559 C C . GLY A 1 709 ? 18.896 34.499 -37.734 1.00 29.14 709 GLY A C 1
ATOM 5560 O O . GLY A 1 709 ? 19.730 35.195 -37.190 1.00 29.14 709 GLY A O 1
ATOM 5561 N N . PHE A 1 710 ? 18.718 33.227 -37.361 1.00 26.02 710 PHE A N 1
ATOM 5562 C CA . PHE A 1 710 ? 19.625 32.586 -36.388 1.00 26.02 710 PHE A CA 1
ATOM 5563 C C . PHE A 1 710 ? 19.790 31.085 -36.659 1.00 26.02 710 PHE A C 1
ATOM 5565 O O . PHE A 1 710 ? 19.036 30.248 -36.176 1.00 26.02 710 PHE A O 1
ATOM 5572 N N . ARG A 1 711 ? 20.834 30.727 -37.418 1.00 32.97 711 ARG A N 1
ATOM 5573 C CA . ARG A 1 711 ? 21.434 29.389 -37.339 1.00 32.97 711 ARG A CA 1
ATOM 5574 C C . ARG A 1 711 ? 22.311 29.343 -36.090 1.00 32.97 711 ARG A C 1
ATOM 5576 O O . ARG A 1 711 ? 23.504 29.620 -36.167 1.00 32.97 711 ARG A O 1
ATOM 5583 N N . GLN A 1 712 ? 21.725 29.008 -34.946 1.00 27.81 712 GLN A N 1
ATOM 5584 C CA . GLN A 1 712 ? 22.494 28.441 -33.843 1.00 27.81 712 GLN A CA 1
ATOM 5585 C C . GLN A 1 712 ? 22.421 26.921 -33.954 1.00 27.81 712 GLN A C 1
ATOM 5587 O O . GLN A 1 712 ? 21.344 26.333 -33.936 1.00 27.81 712 GLN A O 1
ATOM 5592 N N . ASN A 1 713 ? 23.590 26.301 -34.112 1.00 26.97 713 ASN A N 1
ATOM 5593 C CA . ASN A 1 713 ? 23.792 24.880 -33.878 1.00 26.97 713 ASN A CA 1
ATOM 5594 C C . ASN A 1 713 ? 23.522 24.615 -32.392 1.00 26.97 713 ASN A C 1
ATOM 5596 O O . ASN A 1 713 ? 24.430 24.717 -31.568 1.00 26.97 713 ASN A O 1
ATOM 5600 N N . THR A 1 714 ? 22.276 24.322 -32.036 1.00 25.69 714 THR A N 1
ATOM 5601 C CA . THR A 1 714 ? 21.947 23.797 -30.716 1.00 25.69 714 THR A CA 1
ATOM 5602 C C . THR A 1 714 ? 22.426 22.355 -30.664 1.00 25.69 714 THR A C 1
ATOM 5604 O O . THR A 1 714 ? 21.911 21.469 -31.346 1.00 25.69 714 THR A O 1
ATOM 5607 N N . VAL A 1 715 ? 23.483 22.167 -29.877 1.00 28.98 715 VAL A N 1
ATOM 5608 C CA . VAL A 1 715 ? 23.912 20.902 -29.287 1.00 28.98 715 VAL A CA 1
ATOM 5609 C C . VAL A 1 715 ? 22.672 20.089 -28.912 1.00 28.98 715 VAL A C 1
ATOM 5611 O O . VAL A 1 715 ? 21.759 20.617 -28.280 1.00 28.98 715 VAL A O 1
ATOM 5614 N N . THR A 1 716 ? 22.634 18.834 -29.357 1.00 29.52 716 THR A N 1
ATOM 5615 C CA . THR A 1 716 ? 21.631 17.825 -29.001 1.00 29.52 716 THR A CA 1
ATOM 5616 C C . THR A 1 716 ? 21.294 17.925 -27.517 1.00 29.52 716 THR A C 1
ATOM 5618 O O . THR A 1 716 ? 22.137 17.604 -26.684 1.00 29.52 716 THR A O 1
ATOM 5621 N N . SER A 1 717 ? 20.097 18.409 -27.181 1.00 37.50 717 SER A N 1
ATOM 5622 C CA . SER A 1 717 ? 19.603 18.360 -25.808 1.00 37.50 717 SER A CA 1
ATOM 5623 C C . SER A 1 717 ? 19.539 16.896 -25.387 1.00 37.50 717 SER A C 1
ATOM 5625 O O . SER A 1 717 ? 18.871 16.104 -26.053 1.00 37.50 717 SER A O 1
ATOM 5627 N N . ASP A 1 718 ? 20.259 16.545 -24.323 1.00 47.59 718 ASP A N 1
ATOM 5628 C CA . ASP A 1 718 ? 20.199 15.233 -23.687 1.00 47.59 718 ASP A CA 1
ATOM 5629 C C . ASP A 1 718 ? 18.756 14.968 -23.240 1.00 47.59 718 ASP A C 1
ATOM 5631 O O . ASP A 1 718 ? 18.319 15.385 -22.169 1.00 47.59 718 ASP A O 1
ATOM 5635 N N . CYS A 1 719 ? 17.974 14.298 -24.087 1.00 54.53 719 CYS A N 1
ATOM 5636 C CA . CYS A 1 719 ? 16.720 13.694 -23.672 1.00 54.53 719 CYS A CA 1
ATOM 5637 C C . CYS A 1 719 ? 17.083 12.457 -22.852 1.00 54.53 719 CYS A C 1
ATOM 5639 O O . CYS A 1 719 ? 17.197 11.353 -23.373 1.00 54.53 719 CYS A O 1
ATOM 5641 N N . SER A 1 720 ? 17.317 12.640 -21.562 1.00 68.00 720 SER A N 1
ATOM 5642 C CA . SER A 1 720 ? 17.316 11.560 -20.585 1.00 68.00 720 SER A CA 1
ATOM 5643 C C .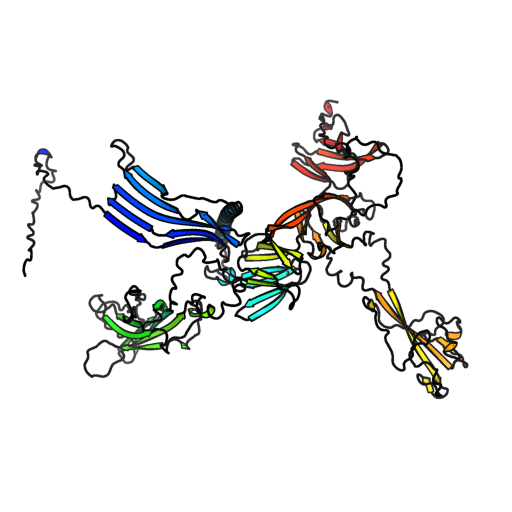 SER A 1 720 ? 16.063 11.691 -19.720 1.00 68.00 720 SER A C 1
ATOM 5645 O O . SER A 1 720 ? 15.591 12.798 -19.453 1.00 68.00 720 SER A O 1
ATOM 5647 N N . LEU A 1 721 ? 15.469 10.565 -19.309 1.00 78.19 721 LEU A N 1
ATOM 5648 C CA . LEU A 1 721 ? 14.347 10.589 -18.368 1.00 78.19 721 LEU A CA 1
ATOM 5649 C C . LEU A 1 721 ? 14.899 10.884 -16.969 1.00 78.19 721 LEU A C 1
ATOM 5651 O O . LEU A 1 721 ? 15.175 9.953 -16.209 1.00 78.19 721 LEU A O 1
ATOM 5655 N N . LYS A 1 722 ? 15.103 12.168 -16.667 1.00 85.06 722 LYS A N 1
ATOM 5656 C CA . LYS A 1 722 ? 15.509 12.637 -15.342 1.00 85.06 722 LYS A CA 1
ATOM 5657 C C . LYS A 1 722 ? 14.428 12.325 -14.310 1.00 85.06 722 LYS A C 1
ATOM 5659 O O . LYS A 1 722 ? 13.247 12.585 -14.536 1.00 85.06 722 LYS A O 1
ATOM 5664 N N . LEU A 1 723 ? 14.838 11.753 -13.182 1.00 85.25 723 LEU A N 1
ATOM 5665 C CA . LEU A 1 723 ? 13.928 11.270 -12.146 1.00 85.25 723 LEU A CA 1
ATOM 5666 C C . LEU A 1 723 ? 13.480 12.366 -11.161 1.00 85.25 723 LEU A C 1
ATOM 5668 O O . LEU A 1 723 ? 12.425 12.225 -10.542 1.00 85.25 723 LEU A O 1
ATOM 5672 N N . ASN A 1 724 ? 14.223 13.469 -11.052 1.00 81.81 724 ASN A N 1
ATOM 5673 C CA . ASN A 1 724 ? 13.844 14.645 -10.258 1.00 81.81 724 ASN A CA 1
ATOM 5674 C C . ASN A 1 724 ? 12.795 15.537 -10.963 1.00 81.81 724 ASN A C 1
ATOM 5676 O O . ASN A 1 724 ? 11.982 16.186 -10.307 1.00 81.81 724 ASN A O 1
ATOM 5680 N N . GLU A 1 725 ? 12.755 15.518 -12.297 1.00 81.31 725 GLU A N 1
ATOM 5681 C CA . GLU A 1 725 ? 11.900 16.364 -13.147 1.00 81.31 725 GLU A CA 1
ATOM 5682 C C . GLU A 1 725 ? 10.767 15.572 -13.837 1.00 81.31 725 GLU A C 1
ATOM 5684 O O . GLU A 1 725 ? 10.325 15.909 -14.939 1.00 81.31 725 GLU A O 1
ATOM 5689 N N . ILE A 1 726 ? 10.282 14.486 -13.219 1.00 81.25 726 ILE A N 1
ATOM 5690 C CA . ILE A 1 726 ? 9.249 13.646 -13.844 1.00 81.25 726 ILE A CA 1
ATOM 5691 C C . ILE A 1 726 ? 7.919 14.410 -13.939 1.00 81.25 726 ILE A C 1
ATOM 5693 O O . ILE A 1 726 ? 7.210 14.624 -12.947 1.00 81.25 726 ILE A O 1
ATOM 5697 N N . GLU A 1 727 ? 7.550 14.733 -15.171 1.00 79.25 727 GLU A N 1
ATOM 5698 C CA . GLU A 1 727 ? 6.249 15.258 -15.585 1.00 79.25 727 GLU A CA 1
ATOM 5699 C C . GLU A 1 727 ? 5.507 14.218 -16.428 1.00 79.25 727 GLU A C 1
ATOM 5701 O O . GLU A 1 727 ? 6.125 13.273 -16.919 1.00 79.25 727 GLU A O 1
ATOM 5706 N N . LYS A 1 728 ? 4.195 14.404 -16.631 1.00 80.88 728 LYS A N 1
ATOM 5707 C CA . LYS A 1 728 ? 3.394 13.573 -17.542 1.00 80.88 728 LYS A CA 1
ATOM 5708 C C . LYS A 1 728 ? 3.867 13.776 -18.984 1.00 80.88 728 LYS A C 1
ATOM 5710 O O . LYS A 1 728 ? 3.553 14.797 -19.596 1.00 80.88 728 LYS A O 1
ATOM 5715 N N . LYS A 1 729 ? 4.646 12.829 -19.505 1.00 74.62 729 LYS A N 1
ATOM 5716 C CA . LYS A 1 729 ? 5.264 12.861 -20.835 1.00 74.62 729 LYS A CA 1
ATOM 5717 C C . LYS A 1 729 ? 5.366 11.443 -21.387 1.00 74.62 729 LYS A C 1
ATOM 5719 O O . LYS A 1 729 ? 5.724 10.518 -20.663 1.00 74.62 729 LYS A O 1
ATOM 5724 N N . ASP A 1 730 ? 5.118 11.314 -22.684 1.00 81.50 730 ASP A N 1
ATOM 5725 C CA . ASP A 1 730 ? 5.409 10.094 -23.431 1.00 81.50 730 ASP A CA 1
ATOM 5726 C C . ASP A 1 730 ? 6.773 10.244 -24.106 1.00 81.50 730 ASP A C 1
ATOM 5728 O O . ASP A 1 730 ? 7.027 11.204 -24.839 1.00 81.50 730 ASP A O 1
ATOM 5732 N N . ILE A 1 731 ? 7.675 9.309 -23.825 1.00 86.12 731 ILE A N 1
ATOM 5733 C CA . ILE A 1 731 ? 9.058 9.322 -24.298 1.00 86.12 731 ILE A CA 1
ATOM 5734 C C . ILE A 1 731 ? 9.337 8.027 -25.052 1.00 86.12 731 ILE A C 1
ATOM 5736 O O . ILE A 1 731 ? 8.957 6.939 -24.621 1.00 86.12 731 ILE A O 1
ATOM 5740 N N . LEU A 1 732 ? 10.045 8.140 -26.175 1.00 88.88 732 LEU A N 1
ATOM 5741 C CA . LEU A 1 732 ? 10.543 6.984 -26.908 1.00 88.88 732 LEU A CA 1
ATOM 5742 C C . LEU A 1 732 ? 11.979 6.682 -26.506 1.00 88.88 732 LEU A C 1
ATOM 5744 O O . LEU A 1 732 ? 12.848 7.552 -26.557 1.00 88.88 732 LEU A O 1
ATOM 5748 N N . LEU A 1 733 ? 12.220 5.430 -26.136 1.00 88.88 733 LEU A N 1
ATOM 5749 C CA . LEU A 1 733 ? 13.530 4.900 -25.789 1.00 88.88 733 LEU A CA 1
ATOM 5750 C C . LEU A 1 733 ? 13.993 3.920 -26.864 1.00 88.88 733 LEU A C 1
ATOM 5752 O O . LEU A 1 733 ? 13.221 3.070 -27.301 1.00 88.88 733 LEU A O 1
ATOM 5756 N N . CYS A 1 734 ? 15.256 4.015 -27.274 1.00 89.12 734 CYS A N 1
ATOM 5757 C CA . CYS A 1 734 ? 15.844 3.135 -28.281 1.00 89.12 734 CYS A CA 1
ATOM 5758 C C . CYS A 1 734 ? 17.047 2.368 -27.720 1.00 89.12 734 CYS A C 1
ATOM 5760 O O . CYS A 1 734 ? 17.945 2.946 -27.102 1.00 89.12 734 CYS A O 1
ATOM 5762 N N . CYS A 1 735 ? 17.073 1.060 -27.963 1.00 88.88 735 CYS A N 1
ATOM 5763 C CA . CYS A 1 735 ? 18.155 0.147 -27.613 1.00 88.88 735 CYS A CA 1
ATOM 5764 C C . CYS A 1 735 ? 18.819 -0.380 -28.891 1.00 88.88 735 CYS A C 1
ATOM 5766 O O . CYS A 1 735 ? 18.161 -0.960 -29.764 1.00 88.88 735 CYS A O 1
ATOM 5768 N N . ASN A 1 736 ? 20.140 -0.219 -28.991 1.00 86.75 736 ASN A N 1
ATOM 5769 C CA . ASN A 1 736 ? 20.913 -0.680 -30.140 1.00 86.75 736 ASN A CA 1
ATOM 5770 C C . ASN A 1 736 ? 21.455 -2.097 -29.896 1.00 86.75 736 ASN A C 1
ATOM 5772 O O . ASN A 1 736 ? 21.927 -2.384 -28.797 1.00 86.75 736 ASN A O 1
ATOM 5776 N N . PRO A 1 737 ? 21.424 -2.993 -30.889 1.00 84.88 737 PRO A N 1
ATOM 5777 C CA . PRO A 1 737 ? 21.998 -4.324 -30.751 1.00 84.88 737 PRO A CA 1
ATOM 5778 C C . PRO A 1 737 ? 23.526 -4.296 -30.865 1.00 84.88 737 PRO A C 1
ATOM 5780 O O . PRO A 1 737 ? 24.094 -3.505 -31.616 1.00 84.88 737 PRO A O 1
ATOM 5783 N N . SER A 1 738 ? 24.188 -5.222 -30.175 1.00 73.75 738 SER A N 1
ATOM 5784 C CA . SER A 1 738 ? 25.644 -5.424 -30.240 1.00 73.75 738 SER A CA 1
ATOM 5785 C C . SER A 1 738 ? 26.128 -5.981 -31.583 1.00 73.75 738 SER A C 1
ATOM 5787 O O . SER A 1 738 ? 27.261 -5.719 -31.981 1.00 73.75 738 SER A O 1
ATOM 5789 N N . SER A 1 739 ? 25.294 -6.742 -32.301 1.00 65.94 739 SER A N 1
ATOM 5790 C CA . SER A 1 739 ? 25.615 -7.263 -33.636 1.00 65.94 739 SER A CA 1
ATOM 5791 C C . SER A 1 739 ? 24.359 -7.628 -34.431 1.00 65.94 739 SER A C 1
ATOM 5793 O O . SER A 1 739 ? 23.451 -8.244 -33.883 1.00 65.94 739 SER A O 1
ATOM 5795 N N . GLY A 1 740 ? 24.311 -7.248 -35.718 1.00 63.94 740 GLY A N 1
ATOM 5796 C CA . GLY A 1 740 ? 23.419 -7.772 -36.775 1.00 63.94 740 GLY A CA 1
ATOM 5797 C C . GLY A 1 740 ? 21.889 -7.667 -36.613 1.00 63.94 740 GLY A C 1
ATOM 5798 O O . GLY A 1 740 ? 21.176 -7.811 -37.604 1.00 63.94 740 GLY A O 1
ATOM 5799 N N . SER A 1 741 ? 21.369 -7.430 -35.410 1.00 72.62 741 SER A N 1
ATOM 5800 C CA . SER A 1 741 ? 19.936 -7.384 -35.106 1.00 72.62 741 SER A CA 1
ATOM 5801 C C . SER A 1 741 ? 19.303 -6.025 -35.402 1.00 72.62 741 SER A C 1
ATOM 5803 O O . SER A 1 741 ? 19.979 -5.044 -35.713 1.00 72.62 741 SER A O 1
ATOM 5805 N N . LYS A 1 742 ? 17.968 -5.970 -35.335 1.00 82.06 742 LYS A N 1
ATOM 5806 C CA . LYS A 1 742 ? 17.190 -4.733 -35.490 1.00 82.06 742 LYS A CA 1
ATOM 5807 C C . LYS A 1 742 ? 17.232 -3.923 -34.191 1.00 82.06 742 LYS A C 1
ATOM 5809 O O . LYS A 1 742 ? 17.310 -4.499 -33.111 1.00 82.06 742 LYS A O 1
ATOM 5814 N N . GLN A 1 743 ? 17.158 -2.599 -34.304 1.00 87.06 743 GLN A N 1
ATOM 5815 C CA . GLN A 1 743 ? 16.953 -1.715 -33.152 1.00 87.06 743 GLN A CA 1
ATOM 5816 C C . GLN A 1 743 ? 15.617 -2.030 -32.476 1.00 87.06 743 GLN A C 1
ATOM 5818 O O . GLN A 1 743 ? 14.644 -2.354 -33.163 1.00 87.06 743 GLN A O 1
ATOM 5823 N N . LEU A 1 744 ? 15.585 -1.928 -31.147 1.00 90.31 744 LEU A N 1
ATOM 5824 C CA . LEU A 1 744 ? 14.366 -2.087 -30.361 1.00 90.31 744 LEU A CA 1
ATOM 5825 C C . LEU A 1 744 ? 13.964 -0.748 -29.761 1.00 90.31 744 LEU A C 1
ATOM 5827 O O . LEU A 1 744 ? 14.764 -0.077 -29.113 1.00 90.31 744 LEU A O 1
ATOM 5831 N N . TRP A 1 745 ? 12.709 -0.395 -29.975 1.00 91.81 745 TRP A N 1
ATOM 5832 C CA . TRP A 1 745 ? 12.080 0.823 -29.506 1.00 91.81 745 TRP A CA 1
ATOM 5833 C C . TRP A 1 745 ? 11.100 0.492 -28.392 1.00 91.81 745 TRP A C 1
ATOM 5835 O O . TRP A 1 745 ? 10.407 -0.519 -28.468 1.00 91.81 745 TRP A O 1
ATOM 5845 N N . PHE A 1 746 ? 11.014 1.358 -27.391 1.00 92.69 746 PHE A N 1
ATOM 5846 C CA . PHE A 1 746 ? 10.078 1.274 -26.277 1.00 92.69 746 PHE A CA 1
ATOM 5847 C C . PHE A 1 746 ? 9.356 2.607 -26.119 1.00 92.69 746 PHE A C 1
ATOM 5849 O O . PHE A 1 746 ? 9.962 3.669 -26.261 1.00 92.69 746 PHE A O 1
ATOM 5856 N N . SER A 1 747 ? 8.069 2.540 -25.797 1.00 91.81 747 SER A N 1
ATOM 5857 C CA . SER A 1 747 ? 7.281 3.694 -25.377 1.00 91.81 747 SER A CA 1
ATOM 5858 C C . SER A 1 747 ? 7.240 3.729 -23.860 1.00 91.81 747 SER A C 1
ATOM 5860 O O . SER A 1 747 ? 6.858 2.744 -23.230 1.00 91.81 747 SER A O 1
ATOM 5862 N N . VAL A 1 748 ? 7.630 4.856 -23.279 1.00 91.31 748 VAL A N 1
ATOM 5863 C CA . VAL A 1 748 ? 7.618 5.086 -21.837 1.00 91.31 748 VAL A CA 1
ATOM 5864 C C . VAL A 1 748 ? 6.633 6.197 -21.533 1.00 91.31 748 VAL A C 1
ATOM 5866 O O . VAL A 1 748 ? 6.844 7.331 -21.952 1.00 91.31 748 VAL A O 1
ATOM 5869 N N . GLY A 1 749 ? 5.566 5.855 -20.817 1.00 89.69 749 GLY A N 1
ATOM 5870 C CA . GLY A 1 749 ? 4.575 6.809 -20.330 1.00 89.69 749 GLY A CA 1
ATOM 5871 C C . GLY A 1 749 ? 4.740 7.043 -18.834 1.00 89.69 749 GLY A C 1
ATOM 5872 O O . GLY A 1 749 ? 5.027 6.107 -18.080 1.00 89.69 749 GLY A O 1
ATOM 5873 N N . THR A 1 750 ? 4.561 8.283 -18.395 1.00 89.56 750 THR A N 1
ATOM 5874 C CA . THR A 1 750 ? 4.617 8.665 -16.981 1.00 89.56 750 THR A CA 1
ATOM 5875 C C . THR A 1 750 ? 3.251 9.146 -16.500 1.00 89.56 750 THR A C 1
ATOM 5877 O O . THR A 1 750 ? 2.689 10.113 -17.011 1.00 89.56 750 THR A O 1
ATOM 5880 N N . ASP A 1 751 ? 2.725 8.488 -15.473 1.00 89.00 751 ASP A N 1
ATOM 5881 C CA . ASP A 1 751 ? 1.479 8.854 -14.802 1.00 89.00 751 ASP A CA 1
ATOM 5882 C C . ASP A 1 751 ? 1.741 9.164 -13.325 1.00 89.00 751 ASP A C 1
ATOM 5884 O O . ASP A 1 751 ? 2.761 8.764 -12.762 1.00 89.00 751 ASP A O 1
ATOM 5888 N N . ALA A 1 752 ? 0.821 9.880 -12.679 1.00 88.69 752 ALA A N 1
ATOM 5889 C CA . ALA A 1 752 ? 0.912 10.194 -11.259 1.00 88.69 752 ALA A CA 1
ATOM 5890 C C . ALA A 1 752 ? -0.455 10.113 -10.579 1.00 88.69 752 ALA A C 1
ATOM 5892 O O . ALA A 1 752 ? -1.450 10.624 -11.094 1.00 88.69 752 ALA A O 1
ATOM 5893 N N . SER A 1 753 ? -0.476 9.507 -9.398 1.00 86.62 753 SER A N 1
ATOM 5894 C CA . SER A 1 753 ? -1.570 9.592 -8.434 1.00 86.62 753 SER A CA 1
ATOM 5895 C C . SER A 1 753 ? -1.215 10.586 -7.333 1.00 86.62 753 SER A C 1
ATOM 5897 O O . SER A 1 753 ? -0.064 10.659 -6.905 1.00 86.62 753 SER A O 1
ATOM 5899 N N . VAL A 1 754 ? -2.202 11.357 -6.876 1.00 86.69 754 VAL A N 1
ATOM 5900 C CA . VAL A 1 754 ? -2.015 12.348 -5.811 1.00 86.69 754 VAL A CA 1
ATOM 5901 C C . VAL A 1 754 ? -2.276 11.695 -4.457 1.00 86.69 754 VAL A C 1
ATOM 5903 O O . VAL A 1 754 ? -3.368 11.187 -4.209 1.00 86.69 754 VAL A O 1
ATOM 5906 N N . LEU A 1 755 ? -1.273 11.734 -3.588 1.00 83.75 755 LEU A N 1
ATOM 5907 C CA . LEU A 1 755 ? -1.357 11.416 -2.171 1.00 83.75 755 LEU A CA 1
ATOM 5908 C C . LEU A 1 755 ? -1.464 12.731 -1.390 1.00 83.75 755 LEU A C 1
ATOM 5910 O O . LEU A 1 755 ? -0.624 13.613 -1.549 1.00 83.75 755 LEU A O 1
ATOM 5914 N N . ASN A 1 756 ? -2.483 12.878 -0.548 1.00 74.88 756 ASN A N 1
ATOM 5915 C CA . ASN A 1 756 ? -2.656 14.086 0.261 1.00 74.88 756 ASN A CA 1
ATOM 5916 C C . ASN A 1 756 ? -1.964 13.919 1.619 1.00 74.88 756 ASN A C 1
ATOM 5918 O O . ASN A 1 756 ? -2.100 12.876 2.259 1.00 74.88 756 ASN A O 1
ATOM 5922 N N . THR A 1 757 ? -1.229 14.941 2.060 1.00 76.38 757 THR A N 1
ATOM 5923 C CA . THR A 1 757 ? -0.725 15.030 3.442 1.00 76.38 757 THR A CA 1
ATOM 5924 C C . THR A 1 757 ? -1.818 15.520 4.400 1.00 76.38 757 THR A C 1
ATOM 5926 O O . THR A 1 757 ? -2.867 15.987 3.956 1.00 76.38 757 THR A O 1
ATOM 5929 N N . GLU A 1 758 ? -1.559 15.497 5.713 1.00 64.31 758 GLU A N 1
ATOM 5930 C CA . GLU A 1 758 ? -2.472 16.041 6.740 1.00 64.31 758 GLU A CA 1
ATOM 5931 C C . GLU A 1 758 ? -2.862 17.515 6.482 1.00 64.31 758 GLU A C 1
ATOM 5933 O O . GLU A 1 758 ? -3.956 17.949 6.837 1.00 64.31 758 GLU A O 1
ATOM 5938 N N . LEU A 1 759 ? -1.991 18.280 5.811 1.00 68.38 759 LEU A N 1
ATOM 5939 C CA . LEU A 1 759 ? -2.213 19.682 5.435 1.00 68.38 759 LEU A CA 1
ATOM 5940 C C . LEU A 1 759 ? -2.780 19.853 4.010 1.00 68.38 759 LEU A C 1
ATOM 5942 O O . LEU A 1 759 ? -2.759 20.961 3.477 1.00 68.38 759 LEU A O 1
ATOM 5946 N N . ASN A 1 760 ? -3.268 18.778 3.376 1.00 69.88 760 ASN A N 1
ATOM 5947 C CA . ASN A 1 760 ? -3.731 18.754 1.980 1.00 69.88 760 ASN A CA 1
ATOM 5948 C C . ASN A 1 760 ? -2.681 19.244 0.962 1.00 69.88 760 ASN A C 1
ATOM 5950 O O . ASN A 1 760 ? -3.022 19.804 -0.082 1.00 69.88 760 ASN A O 1
ATOM 5954 N N . ILE A 1 761 ? -1.394 19.024 1.244 1.00 78.31 761 ILE A N 1
ATOM 5955 C CA . ILE A 1 761 ? -0.321 19.282 0.278 1.00 78.31 761 ILE A CA 1
ATOM 5956 C C . ILE A 1 761 ? -0.229 18.057 -0.647 1.00 78.31 761 ILE A C 1
ATOM 5958 O O . ILE A 1 761 ? -0.086 16.941 -0.139 1.00 78.31 761 ILE A O 1
ATOM 5962 N N . PRO A 1 762 ? -0.319 18.224 -1.980 1.00 83.88 762 PRO A N 1
ATOM 5963 C CA . PRO A 1 762 ? -0.278 17.102 -2.909 1.00 83.88 762 PRO A CA 1
ATOM 5964 C C . PRO A 1 762 ? 1.141 16.536 -3.036 1.00 83.88 762 PRO A C 1
ATOM 5966 O O . PRO A 1 762 ? 2.081 17.248 -3.392 1.00 83.88 762 PRO A O 1
ATOM 5969 N N . VAL A 1 763 ? 1.279 15.233 -2.803 1.00 87.25 763 VAL A N 1
ATOM 5970 C CA . VAL A 1 763 ? 2.488 14.436 -3.041 1.00 87.25 763 VAL A CA 1
ATOM 5971 C C . VAL A 1 763 ? 2.208 13.476 -4.194 1.00 87.25 763 VAL A C 1
ATOM 5973 O O . VAL A 1 763 ? 1.219 12.751 -4.181 1.00 87.25 763 VAL A O 1
ATOM 5976 N N . TYR A 1 764 ? 3.056 13.469 -5.218 1.00 88.88 764 TYR A N 1
ATOM 5977 C CA . TYR A 1 764 ? 2.823 12.672 -6.425 1.00 88.88 764 TYR A CA 1
ATOM 5978 C C . TYR A 1 764 ? 3.506 11.302 -6.326 1.00 88.88 764 TYR A C 1
ATOM 5980 O O . TYR A 1 764 ? 4.730 11.221 -6.409 1.00 88.88 764 TYR A O 1
ATOM 5988 N N . ASP A 1 765 ? 2.714 10.235 -6.206 1.00 91.38 765 ASP A N 1
ATOM 5989 C CA . ASP A 1 765 ? 3.167 8.848 -6.382 1.00 91.38 765 ASP A CA 1
ATOM 5990 C C . ASP A 1 765 ? 3.088 8.512 -7.874 1.00 91.38 765 ASP A C 1
ATOM 5992 O O . ASP A 1 765 ? 2.004 8.493 -8.469 1.00 91.38 765 ASP A O 1
ATOM 5996 N N . ARG A 1 766 ? 4.247 8.361 -8.514 1.00 90.81 766 ARG A N 1
ATOM 5997 C CA . ARG A 1 766 ? 4.389 8.285 -9.968 1.00 90.81 766 ARG A CA 1
ATOM 5998 C C . ARG A 1 766 ? 4.584 6.851 -10.443 1.00 90.81 766 ARG A C 1
ATOM 6000 O O . ARG A 1 766 ? 5.332 6.065 -9.864 1.00 90.81 766 ARG A O 1
ATOM 6007 N N . LYS A 1 767 ? 3.967 6.544 -11.580 1.00 92.25 767 LYS A N 1
ATOM 6008 C CA . LYS A 1 767 ? 4.080 5.277 -12.297 1.00 92.25 767 LYS A CA 1
ATOM 6009 C C . LYS A 1 767 ? 4.741 5.518 -13.652 1.00 92.25 767 LYS A C 1
ATOM 6011 O O . LYS A 1 767 ? 4.213 6.261 -14.473 1.00 92.25 767 LYS A O 1
ATOM 6016 N N . ILE A 1 768 ? 5.867 4.861 -13.906 1.00 92.94 768 ILE A N 1
ATOM 6017 C CA . ILE A 1 768 ? 6.545 4.844 -15.206 1.00 92.94 768 ILE A CA 1
ATOM 6018 C C . ILE A 1 768 ? 6.198 3.523 -15.891 1.00 92.94 768 ILE A C 1
ATOM 6020 O O . ILE A 1 768 ? 6.638 2.468 -15.446 1.00 92.94 768 ILE A O 1
ATOM 6024 N N . SER A 1 769 ? 5.402 3.564 -16.953 1.00 93.31 769 SER A N 1
ATOM 6025 C CA . SER A 1 769 ? 4.954 2.372 -17.681 1.00 93.31 769 SER A CA 1
ATOM 6026 C C . SER A 1 769 ? 5.773 2.205 -18.960 1.00 93.31 769 SER A C 1
ATOM 6028 O O . SER A 1 769 ? 5.811 3.111 -19.791 1.00 93.31 769 SER A O 1
ATOM 6030 N N . ILE A 1 770 ? 6.431 1.055 -19.126 1.00 94.19 770 ILE A N 1
ATOM 6031 C CA . ILE A 1 770 ? 7.250 0.734 -20.303 1.00 94.19 770 ILE A CA 1
ATOM 6032 C C . ILE A 1 770 ? 6.489 -0.257 -21.182 1.00 94.19 770 ILE A C 1
ATOM 6034 O O . ILE A 1 770 ? 6.123 -1.335 -20.720 1.00 94.19 770 ILE A O 1
ATOM 6038 N N . ASN A 1 771 ? 6.282 0.081 -22.453 1.00 93.81 771 ASN A N 1
ATOM 6039 C CA . ASN A 1 771 ? 5.523 -0.727 -23.405 1.00 93.81 771 ASN A CA 1
ATOM 6040 C C . ASN A 1 771 ? 6.226 -0.815 -24.771 1.00 93.81 771 ASN A C 1
ATOM 6042 O O . ASN A 1 771 ? 7.165 -0.073 -25.069 1.00 93.81 771 ASN A O 1
ATOM 6046 N N . SER A 1 772 ? 5.741 -1.705 -25.637 1.00 93.06 772 SER A N 1
ATOM 6047 C CA . SER A 1 772 ? 6.046 -1.653 -27.066 1.00 93.06 772 SER A CA 1
ATOM 6048 C C . SER A 1 772 ? 5.476 -0.370 -27.685 1.00 93.06 772 SER A C 1
ATOM 6050 O O . SER A 1 772 ? 4.349 -0.001 -27.351 1.00 93.06 772 SER A O 1
ATOM 6052 N N . PRO A 1 773 ? 6.177 0.274 -28.630 1.00 91.19 773 PRO A N 1
ATOM 6053 C CA . PRO A 1 773 ? 5.705 1.485 -29.300 1.00 91.19 773 PRO A CA 1
ATOM 6054 C C . PRO A 1 773 ? 4.458 1.238 -30.153 1.00 91.19 773 PRO A C 1
ATOM 6056 O O . PRO A 1 773 ? 3.710 2.169 -30.435 1.00 91.19 773 PRO A O 1
ATOM 6059 N N . MET A 1 774 ? 4.218 -0.011 -30.562 1.00 90.25 774 MET A N 1
ATOM 6060 C CA . MET A 1 774 ? 3.026 -0.395 -31.301 1.00 90.25 774 MET A CA 1
ATOM 6061 C C . MET A 1 774 ? 2.573 -1.808 -30.924 1.00 90.25 774 MET A C 1
ATOM 6063 O O . MET A 1 774 ? 3.384 -2.727 -30.797 1.00 90.25 774 MET A O 1
ATOM 6067 N N . LYS A 1 775 ? 1.253 -1.986 -30.804 1.00 92.06 775 LYS A N 1
ATOM 6068 C CA . LYS A 1 775 ? 0.595 -3.273 -30.560 1.00 92.06 775 LYS A CA 1
ATOM 6069 C C . LYS A 1 775 ? -0.473 -3.518 -31.621 1.00 92.06 775 LYS A C 1
ATOM 6071 O O . LYS A 1 775 ? -1.290 -2.640 -31.887 1.00 92.06 775 LYS A O 1
ATOM 6076 N N . LEU A 1 776 ? -0.474 -4.710 -32.213 1.00 92.00 776 LEU A N 1
ATOM 6077 C CA . LEU A 1 776 ? -1.458 -5.122 -33.216 1.00 92.00 776 LEU A CA 1
ATOM 6078 C C . LEU A 1 776 ? -2.383 -6.191 -32.627 1.00 92.00 776 LEU A C 1
ATOM 6080 O O . LEU A 1 776 ? -1.905 -7.235 -32.196 1.00 92.00 776 LEU A O 1
ATOM 6084 N N . GLU A 1 777 ? -3.696 -5.952 -32.625 1.00 93.88 777 GLU A N 1
ATOM 6085 C CA . GLU A 1 777 ? -4.720 -6.903 -32.161 1.00 93.88 777 GLU A CA 1
ATOM 6086 C C . GLU A 1 777 ? -5.537 -7.426 -33.352 1.00 93.88 777 GLU A C 1
ATOM 6088 O O . GLU A 1 777 ? -6.147 -6.646 -34.086 1.00 93.88 777 GLU A O 1
ATOM 6093 N N . ASN A 1 778 ? -5.589 -8.747 -33.544 1.00 92.94 778 ASN A N 1
ATOM 6094 C CA . ASN A 1 778 ? -6.388 -9.353 -34.606 1.00 92.94 778 ASN A CA 1
ATOM 6095 C C . ASN A 1 778 ? -7.787 -9.722 -34.108 1.00 92.94 778 ASN A C 1
ATOM 6097 O O . ASN A 1 778 ? -7.975 -10.734 -33.436 1.00 92.94 778 ASN A O 1
ATOM 6101 N N . ARG A 1 779 ? -8.796 -8.946 -34.506 1.00 92.81 779 ARG A N 1
ATOM 6102 C CA . ARG A 1 779 ? -10.210 -9.241 -34.207 1.00 92.81 779 ARG A CA 1
ATOM 6103 C C . ARG A 1 779 ? -10.920 -10.070 -35.280 1.00 92.81 779 ARG A C 1
ATOM 6105 O O . ARG A 1 779 ? -12.112 -10.342 -35.142 1.00 92.81 779 ARG A O 1
ATOM 6112 N N . LEU A 1 780 ? -10.215 -10.483 -36.332 1.00 88.94 780 LEU A N 1
ATOM 6113 C CA . LEU A 1 780 ? -10.762 -11.339 -37.381 1.00 88.94 780 LEU A CA 1
ATOM 6114 C C . LEU A 1 780 ? -10.909 -12.785 -36.876 1.00 88.94 780 LEU A C 1
ATOM 6116 O O . LEU A 1 780 ? -10.151 -13.219 -36.003 1.00 88.94 780 LEU A O 1
ATOM 6120 N N . PRO A 1 781 ? -11.854 -13.568 -37.430 1.00 88.00 781 PRO A N 1
ATOM 6121 C CA . PRO A 1 781 ? -12.076 -14.965 -37.041 1.00 88.00 781 PRO A CA 1
ATOM 6122 C C . PRO A 1 781 ? -10.951 -15.918 -37.482 1.00 88.00 781 PRO A C 1
ATOM 6124 O O . PRO A 1 781 ? -10.977 -17.095 -37.135 1.00 88.00 781 PRO A O 1
ATOM 6127 N N . SER A 1 782 ? -9.964 -15.433 -38.236 1.00 89.75 782 SER A N 1
ATOM 6128 C CA . SER A 1 782 ? -8.873 -16.228 -38.797 1.00 89.75 782 SER A CA 1
ATOM 6129 C C . SER A 1 782 ? -7.505 -15.574 -38.568 1.00 89.75 782 SER A C 1
ATOM 6131 O O . SER A 1 782 ? -7.425 -14.348 -38.434 1.00 89.75 782 SER A O 1
ATOM 6133 N N . PRO A 1 783 ? -6.417 -16.366 -38.548 1.00 92.38 783 PRO A N 1
ATOM 6134 C CA . PRO A 1 783 ? -5.059 -15.838 -38.513 1.00 92.38 783 PRO A CA 1
ATOM 6135 C C . PRO A 1 783 ? -4.755 -14.931 -39.710 1.00 92.38 783 PRO A C 1
ATOM 6137 O O . PRO A 1 783 ? -5.204 -15.190 -40.833 1.00 92.38 783 PRO A O 1
ATOM 6140 N N . ALA A 1 784 ? -3.964 -13.892 -39.459 1.00 92.50 784 ALA A N 1
ATOM 6141 C CA . ALA A 1 784 ? -3.521 -12.942 -40.468 1.00 92.50 784 ALA A CA 1
ATOM 6142 C C . ALA A 1 784 ? -1.996 -12.786 -40.430 1.00 92.50 784 ALA A C 1
ATOM 6144 O O . ALA A 1 784 ? -1.415 -12.598 -39.362 1.00 92.50 784 ALA A O 1
ATOM 6145 N N . GLU A 1 785 ? -1.352 -12.875 -41.589 1.00 94.25 785 GLU A N 1
ATOM 6146 C CA . GLU A 1 785 ? 0.042 -12.481 -41.777 1.00 94.25 785 GLU A CA 1
ATOM 6147 C C . GLU A 1 785 ? 0.088 -10.984 -42.072 1.00 94.25 785 GLU A C 1
ATOM 6149 O O . GLU A 1 785 ? -0.666 -10.488 -42.911 1.00 94.25 785 GLU A O 1
ATOM 6154 N N . PHE A 1 786 ? 0.979 -10.268 -41.399 1.00 93.25 786 PHE A N 1
ATOM 6155 C CA . PHE A 1 786 ? 1.154 -8.838 -41.574 1.00 93.25 786 PHE A CA 1
ATOM 6156 C C . PHE A 1 786 ? 2.628 -8.480 -41.740 1.00 93.25 786 PHE A C 1
ATOM 6158 O O . PHE A 1 786 ? 3.512 -9.152 -41.199 1.00 93.25 786 PHE A O 1
ATOM 6165 N N . SER A 1 787 ? 2.897 -7.381 -42.440 1.00 93.38 787 SER A N 1
ATOM 6166 C CA . SER A 1 787 ? 4.190 -6.710 -42.367 1.00 93.38 787 SER A CA 1
ATOM 6167 C C . SER A 1 787 ? 4.027 -5.214 -42.145 1.00 93.38 787 SER A C 1
ATOM 6169 O O . SER A 1 787 ? 3.071 -4.600 -42.619 1.00 93.38 787 SER A O 1
ATOM 6171 N N . ILE A 1 788 ? 4.951 -4.644 -41.373 1.00 93.12 788 ILE A N 1
ATOM 6172 C CA . ILE A 1 788 ? 5.023 -3.211 -41.105 1.00 93.12 788 ILE A CA 1
ATOM 6173 C C . ILE A 1 788 ? 6.292 -2.666 -41.727 1.00 93.12 788 ILE A C 1
ATOM 6175 O O . ILE A 1 788 ? 7.395 -3.169 -41.474 1.00 93.12 788 ILE A O 1
ATOM 6179 N N . SER A 1 789 ? 6.127 -1.617 -42.519 1.00 91.25 789 SER A N 1
ATOM 6180 C CA . SER A 1 789 ? 7.204 -0.963 -43.243 1.00 91.25 789 SER A CA 1
ATOM 6181 C C . SER A 1 789 ? 7.276 0.527 -42.927 1.00 91.25 789 SER A C 1
ATOM 6183 O O . SER A 1 789 ? 6.265 1.211 -42.796 1.00 91.25 789 SER A O 1
ATOM 6185 N N . GLU A 1 790 ? 8.499 1.031 -42.812 1.00 90.56 790 GLU A N 1
ATOM 6186 C CA . GLU A 1 790 ? 8.804 2.449 -42.619 1.00 90.56 790 GLU A CA 1
ATOM 6187 C C . GLU A 1 790 ? 9.126 3.096 -43.961 1.00 90.56 790 GLU A C 1
ATOM 6189 O O . GLU A 1 790 ? 9.844 2.513 -44.778 1.00 90.56 790 GLU A O 1
ATOM 6194 N N . LYS A 1 791 ? 8.673 4.331 -44.179 1.00 82.56 791 LYS A N 1
ATOM 6195 C CA . LYS A 1 791 ? 9.109 5.111 -45.342 1.00 82.56 791 LYS A CA 1
ATOM 6196 C C . LYS A 1 791 ? 10.401 5.870 -45.032 1.00 82.56 791 LYS A C 1
ATOM 6198 O O . LYS A 1 791 ? 10.465 6.632 -44.068 1.00 82.56 791 LYS A O 1
ATOM 6203 N N . THR A 1 792 ? 11.437 5.666 -45.844 1.00 77.75 792 THR A N 1
ATOM 6204 C CA . THR A 1 792 ? 12.705 6.396 -45.725 1.00 77.75 792 THR A CA 1
ATOM 6205 C C . THR A 1 792 ? 12.584 7.807 -46.296 1.00 77.75 792 THR A C 1
ATOM 6207 O O . THR A 1 792 ? 11.632 8.132 -47.012 1.00 77.75 792 THR A O 1
ATOM 6210 N N . LYS A 1 793 ? 13.575 8.662 -46.008 1.00 70.12 793 LYS A N 1
ATOM 6211 C CA . LYS A 1 793 ? 13.646 10.021 -46.569 1.00 70.12 793 LYS A CA 1
ATOM 6212 C C . LYS A 1 793 ? 13.749 10.010 -48.100 1.00 70.12 793 LYS A C 1
ATOM 6214 O O . LYS A 1 793 ? 13.285 10.951 -48.732 1.00 70.12 793 LYS A O 1
ATOM 6219 N N . GLU A 1 794 ? 14.285 8.938 -48.693 1.00 71.19 794 GLU A N 1
ATOM 6220 C CA . GLU A 1 794 ? 14.334 8.739 -50.149 1.00 71.19 794 GLU A CA 1
ATOM 6221 C C . GLU A 1 794 ? 13.002 8.241 -50.748 1.00 71.19 794 GLU A C 1
ATOM 6223 O O . GLU A 1 794 ? 12.910 8.019 -51.951 1.00 71.19 794 GLU A O 1
ATOM 6228 N N . GLY A 1 795 ? 11.960 8.056 -49.928 1.00 71.81 795 GLY A N 1
ATOM 6229 C CA . GLY A 1 795 ? 10.626 7.637 -50.364 1.00 71.81 795 GLY A CA 1
ATOM 6230 C C . GLY A 1 795 ? 10.425 6.123 -50.486 1.00 71.81 795 GLY A C 1
ATOM 6231 O O . GLY A 1 795 ? 9.298 5.696 -50.744 1.00 71.81 795 GLY A O 1
ATOM 6232 N N . ASN A 1 796 ? 11.465 5.318 -50.251 1.00 81.12 796 ASN A N 1
ATOM 6233 C CA . ASN A 1 796 ? 11.398 3.856 -50.286 1.00 81.12 796 ASN A CA 1
ATOM 6234 C C . ASN A 1 796 ? 10.734 3.297 -49.022 1.00 81.12 796 ASN A C 1
ATOM 6236 O O . ASN A 1 796 ? 10.924 3.826 -47.929 1.00 81.12 796 ASN A O 1
ATOM 6240 N N . CYS A 1 797 ? 9.976 2.207 -49.156 1.00 81.88 797 CYS A N 1
ATOM 6241 C CA . CYS A 1 797 ? 9.361 1.520 -48.021 1.00 81.88 797 CYS A CA 1
ATOM 6242 C C . CYS A 1 797 ? 10.242 0.339 -47.593 1.00 81.88 797 CYS A C 1
ATOM 6244 O O . CYS A 1 797 ? 10.472 -0.580 -48.378 1.00 81.88 797 CYS A O 1
ATOM 6246 N N . VAL A 1 798 ? 10.759 0.373 -46.366 1.00 87.44 798 VAL A N 1
ATOM 6247 C CA . VAL A 1 798 ? 11.636 -0.661 -45.803 1.00 87.44 798 VAL A CA 1
ATOM 6248 C C . VAL A 1 798 ? 10.843 -1.485 -44.801 1.00 87.44 798 VAL A C 1
ATOM 6250 O O . VAL A 1 798 ? 10.331 -0.948 -43.822 1.00 87.44 798 VAL A O 1
ATOM 6253 N N . GLU A 1 799 ? 10.757 -2.795 -45.022 1.00 88.75 799 GLU A N 1
ATOM 6254 C CA . GLU A 1 799 ? 10.107 -3.706 -44.080 1.00 88.75 799 GLU A CA 1
ATOM 6255 C C . GLU A 1 799 ? 10.896 -3.790 -42.769 1.00 88.75 799 GLU A C 1
ATOM 6257 O O . GLU A 1 799 ? 12.090 -4.099 -42.737 1.00 88.75 799 GLU A O 1
ATOM 6262 N N . ARG A 1 800 ? 10.204 -3.531 -41.661 1.00 89.94 800 ARG A N 1
ATOM 6263 C CA . ARG A 1 800 ? 10.777 -3.536 -40.315 1.00 89.94 800 ARG A CA 1
ATOM 6264 C C . ARG A 1 800 ? 10.319 -4.714 -39.498 1.00 89.94 800 ARG A C 1
ATOM 6266 O O . ARG A 1 800 ? 11.132 -5.298 -38.783 1.00 89.94 800 ARG A O 1
ATOM 6273 N N . HIS A 1 801 ? 9.063 -5.105 -39.642 1.00 90.44 801 HIS A N 1
ATOM 6274 C CA . HIS A 1 801 ? 8.491 -6.231 -38.925 1.00 90.44 801 HIS A CA 1
ATOM 6275 C C . HIS A 1 801 ? 7.630 -7.071 -39.858 1.00 90.44 801 HIS A C 1
ATOM 6277 O O . HIS A 1 801 ? 6.944 -6.528 -40.718 1.00 90.44 801 HIS A O 1
ATOM 6283 N N . ARG A 1 802 ? 7.640 -8.384 -39.658 1.00 92.62 802 ARG A N 1
ATOM 6284 C CA . ARG A 1 802 ? 6.743 -9.330 -40.315 1.00 92.62 802 ARG A CA 1
ATOM 6285 C C . ARG A 1 802 ? 6.376 -10.398 -39.303 1.00 92.62 802 ARG A C 1
ATOM 6287 O O . ARG A 1 802 ? 7.254 -10.877 -38.589 1.00 92.62 802 ARG A O 1
ATOM 6294 N N . GLY A 1 803 ? 5.105 -10.763 -39.253 1.00 91.75 803 GLY A N 1
ATOM 6295 C CA . GLY A 1 803 ? 4.616 -11.753 -38.309 1.00 91.75 803 GLY A CA 1
ATOM 6296 C C . GLY A 1 803 ? 3.248 -12.294 -38.690 1.00 91.75 803 GLY A C 1
ATOM 6297 O O . GLY A 1 803 ? 2.609 -11.828 -39.631 1.00 91.75 803 GLY A O 1
ATOM 6298 N N . VAL A 1 804 ? 2.796 -13.290 -37.934 1.00 92.69 804 VAL A N 1
ATOM 6299 C CA . VAL A 1 804 ? 1.448 -13.852 -38.037 1.00 92.69 804 VAL A CA 1
ATOM 6300 C C . VAL A 1 804 ? 0.753 -13.656 -36.699 1.00 92.69 804 VAL A C 1
ATOM 6302 O O . VAL A 1 804 ? 1.316 -13.975 -35.655 1.00 92.69 804 VAL A O 1
ATOM 6305 N N . VAL A 1 805 ? -0.472 -13.141 -36.729 1.00 93.38 805 VAL A N 1
ATOM 6306 C CA . VAL A 1 805 ? -1.305 -12.939 -35.543 1.00 93.38 805 VAL A CA 1
ATOM 6307 C C . VAL A 1 805 ? -2.551 -13.819 -35.627 1.00 93.38 805 VAL A C 1
ATOM 6309 O O . VAL A 1 805 ? -3.367 -13.714 -36.547 1.00 93.38 805 VAL A O 1
ATOM 6312 N N . SER A 1 806 ? -2.696 -14.724 -34.660 1.00 93.50 806 SER A N 1
ATOM 6313 C CA . SER A 1 806 ? -3.856 -15.615 -34.543 1.00 93.50 806 SER A CA 1
ATOM 6314 C C . SER A 1 806 ? -5.143 -14.844 -34.239 1.00 93.50 806 SER A C 1
ATOM 6316 O O . SER A 1 806 ? -5.108 -13.707 -33.772 1.00 93.50 806 SER A O 1
ATOM 6318 N N . SER A 1 807 ? -6.296 -15.469 -34.487 1.00 91.56 807 SER A N 1
ATOM 6319 C CA . SER A 1 807 ? -7.594 -14.868 -34.160 1.00 91.56 807 SER A CA 1
ATOM 6320 C C . SER A 1 807 ? -7.679 -14.513 -32.670 1.00 91.56 807 SER A C 1
ATOM 6322 O O . SER A 1 807 ? -7.339 -15.333 -31.816 1.00 91.56 807 SER A O 1
ATOM 6324 N N . ARG A 1 808 ? -8.146 -13.295 -32.370 1.00 91.19 808 ARG A N 1
ATOM 6325 C CA . ARG A 1 808 ? -8.317 -12.729 -31.017 1.00 91.19 808 ARG A CA 1
ATOM 6326 C C . ARG A 1 808 ? -7.032 -12.618 -30.193 1.00 91.19 808 ARG A C 1
ATOM 6328 O O . ARG A 1 808 ? -7.103 -12.497 -28.975 1.00 91.19 808 ARG A O 1
ATOM 6335 N N . GLN A 1 809 ? -5.872 -12.665 -30.841 1.00 93.25 809 GLN A N 1
ATOM 6336 C CA . GLN A 1 809 ? -4.572 -12.482 -30.200 1.00 93.25 809 GLN A CA 1
ATOM 6337 C C . GLN A 1 809 ? -3.981 -11.115 -30.546 1.00 93.25 809 GLN A C 1
ATOM 6339 O O . GLN A 1 809 ? -4.402 -10.455 -31.501 1.00 93.25 809 GLN A O 1
ATOM 6344 N N . SER A 1 810 ? -2.985 -10.701 -29.765 1.00 92.56 810 SER A N 1
ATOM 6345 C CA . SER A 1 810 ? -2.238 -9.467 -29.991 1.00 92.56 810 SER A CA 1
ATOM 6346 C C . SER A 1 810 ? -0.738 -9.715 -30.054 1.00 92.56 810 SER A C 1
ATOM 6348 O O . SER A 1 810 ? -0.241 -10.580 -29.340 1.00 92.56 810 SER A O 1
ATOM 6350 N N . VAL A 1 811 ? -0.028 -8.923 -30.852 1.00 93.62 811 VAL A N 1
ATOM 6351 C CA . VAL A 1 811 ? 1.432 -8.980 -30.997 1.00 93.62 811 VAL A CA 1
ATOM 6352 C C . VAL A 1 811 ? 2.034 -7.615 -30.668 1.00 93.62 811 VAL A C 1
ATOM 6354 O O . VAL A 1 811 ? 1.535 -6.588 -31.137 1.00 93.62 811 VAL A O 1
ATOM 6357 N N . HIS A 1 812 ? 3.097 -7.614 -29.863 1.00 93.25 812 HIS A N 1
ATOM 6358 C CA . HIS A 1 812 ? 3.904 -6.436 -29.552 1.00 93.25 812 HIS A CA 1
ATOM 6359 C C . HIS A 1 812 ? 4.993 -6.236 -30.612 1.00 93.25 812 HIS A C 1
ATOM 6361 O O . HIS A 1 812 ? 5.612 -7.193 -31.080 1.00 93.25 812 HIS A O 1
ATOM 6367 N N . ILE A 1 813 ? 5.225 -4.985 -31.015 1.00 93.12 813 ILE A N 1
ATOM 6368 C CA . ILE A 1 813 ? 6.119 -4.649 -32.127 1.00 93.12 813 ILE A CA 1
ATOM 6369 C C . ILE A 1 813 ? 7.130 -3.600 -31.668 1.00 93.12 813 ILE A C 1
ATOM 6371 O O . ILE A 1 813 ? 6.768 -2.461 -31.391 1.00 93.12 813 ILE A O 1
ATOM 6375 N N . TYR A 1 814 ? 8.409 -3.986 -31.629 1.00 91.75 814 TYR A N 1
ATOM 6376 C CA . TYR A 1 814 ? 9.515 -3.154 -31.122 1.00 91.75 814 TYR A CA 1
ATOM 6377 C C . TYR A 1 814 ? 10.452 -2.634 -32.212 1.00 91.75 814 TYR A C 1
ATOM 6379 O O . TYR A 1 814 ? 11.246 -1.736 -31.974 1.00 91.75 814 TYR A O 1
ATOM 6387 N N . SER A 1 815 ? 10.408 -3.205 -33.413 1.00 89.62 815 SER A N 1
ATOM 6388 C CA . SER A 1 815 ? 11.384 -2.918 -34.472 1.00 89.62 815 SER A CA 1
ATOM 6389 C C . SER A 1 815 ? 11.038 -1.697 -35.330 1.00 89.62 815 SER A C 1
ATOM 6391 O O . SER A 1 815 ? 11.601 -1.556 -36.414 1.00 89.62 815 SER A O 1
ATOM 6393 N N . VAL A 1 816 ? 10.073 -0.881 -34.897 1.00 88.44 816 VAL A N 1
ATOM 6394 C CA . VAL A 1 816 ? 9.498 0.234 -35.662 1.00 88.44 816 VAL A CA 1
ATOM 6395 C C . VAL A 1 816 ? 9.741 1.566 -34.963 1.00 88.44 816 VAL A C 1
ATOM 6397 O O . VAL A 1 816 ? 9.456 1.719 -33.778 1.00 88.44 816 VAL A O 1
ATOM 6400 N N . ASP A 1 817 ? 10.239 2.531 -35.725 1.00 87.94 817 ASP A N 1
ATOM 6401 C CA . ASP A 1 817 ? 10.393 3.923 -35.323 1.00 87.94 817 ASP A CA 1
ATOM 6402 C C . ASP A 1 817 ? 9.106 4.695 -35.643 1.00 87.94 817 ASP A C 1
ATOM 6404 O O . ASP A 1 817 ? 8.855 5.076 -36.791 1.00 87.94 817 ASP A O 1
ATOM 6408 N N . ILE A 1 818 ? 8.282 4.930 -34.619 1.00 86.19 818 ILE A N 1
ATOM 6409 C CA . ILE A 1 818 ? 6.994 5.626 -34.762 1.00 86.19 818 ILE A CA 1
ATOM 6410 C C . ILE A 1 818 ? 7.142 7.126 -35.062 1.00 86.19 818 ILE A C 1
ATOM 6412 O O . ILE A 1 818 ? 6.138 7.796 -35.276 1.00 86.19 818 ILE A O 1
ATOM 6416 N N . GLN A 1 819 ? 8.366 7.670 -35.106 1.00 84.12 819 GLN A N 1
ATOM 6417 C CA . GLN A 1 819 ? 8.616 9.032 -35.592 1.00 84.12 819 GLN A CA 1
ATOM 6418 C C . GLN A 1 819 ? 8.616 9.118 -37.124 1.00 84.12 819 GLN A C 1
ATOM 6420 O O . GLN A 1 819 ? 8.660 10.214 -37.689 1.00 84.12 819 GLN A O 1
ATOM 6425 N N . LYS A 1 820 ? 8.558 7.976 -37.818 1.00 86.38 820 LYS A N 1
ATOM 6426 C CA . LYS A 1 820 ? 8.445 7.894 -39.275 1.00 86.38 820 LYS A CA 1
ATOM 6427 C C . LYS A 1 820 ? 7.054 7.410 -39.690 1.00 86.38 820 LYS A C 1
ATOM 6429 O O . LYS A 1 820 ? 6.414 6.679 -38.938 1.00 86.38 820 LYS A O 1
ATOM 6434 N N . PRO A 1 821 ? 6.596 7.745 -40.911 1.00 88.38 821 PRO A N 1
ATOM 6435 C CA . PRO A 1 821 ? 5.365 7.183 -41.446 1.00 88.38 821 PRO A CA 1
ATOM 6436 C C . PRO A 1 821 ? 5.435 5.653 -41.549 1.00 88.38 821 PRO A C 1
ATOM 6438 O O . PRO A 1 821 ? 6.337 5.110 -42.203 1.00 88.38 821 PRO A O 1
ATOM 6441 N N . LEU A 1 822 ? 4.469 4.975 -40.926 1.00 90.19 822 LEU A N 1
ATOM 6442 C CA . LEU A 1 822 ? 4.362 3.517 -40.874 1.00 90.19 822 LEU A CA 1
ATOM 6443 C C . LEU A 1 822 ? 3.261 3.018 -41.800 1.00 90.19 822 LEU A C 1
ATOM 6445 O O . LEU A 1 822 ? 2.168 3.581 -41.836 1.00 90.19 822 LEU A O 1
ATOM 6449 N N . TYR A 1 823 ? 3.532 1.920 -42.496 1.00 90.38 823 TYR A N 1
ATOM 6450 C CA . TYR A 1 823 ? 2.603 1.290 -43.421 1.00 90.38 823 TYR A CA 1
ATOM 6451 C C . TYR A 1 823 ? 2.370 -0.179 -43.061 1.00 90.38 823 TYR A C 1
ATOM 6453 O O . TYR A 1 823 ? 3.280 -0.845 -42.573 1.00 90.38 823 TYR A O 1
ATOM 6461 N N . LEU A 1 824 ? 1.165 -0.681 -43.331 1.00 90.94 824 LEU A N 1
ATOM 6462 C CA . LEU A 1 824 ? 0.745 -2.067 -43.130 1.00 90.94 824 LEU A CA 1
ATOM 6463 C C . LEU A 1 824 ? 0.554 -2.774 -44.467 1.00 90.94 824 LEU A C 1
ATOM 6465 O O . LEU A 1 824 ? -0.097 -2.241 -45.368 1.00 90.94 824 LEU A O 1
ATOM 6469 N N . THR A 1 825 ? 1.034 -4.011 -44.538 1.00 91.06 825 THR A N 1
ATOM 6470 C CA . THR A 1 825 ? 0.508 -5.039 -45.439 1.00 91.06 825 THR A CA 1
ATOM 6471 C C . THR A 1 825 ? -0.137 -6.146 -44.606 1.00 91.06 825 THR A C 1
ATOM 6473 O O . THR A 1 825 ? 0.336 -6.455 -43.511 1.00 91.06 825 THR A O 1
ATOM 6476 N N . LEU A 1 826 ? -1.240 -6.718 -45.083 1.00 91.25 826 LEU A N 1
ATOM 6477 C CA . LEU A 1 826 ? -2.043 -7.699 -44.363 1.00 91.25 826 LEU A CA 1
ATOM 6478 C C . LEU A 1 826 ? -2.587 -8.722 -45.356 1.00 91.25 826 LEU A C 1
ATOM 6480 O O . LEU A 1 826 ? -3.183 -8.382 -46.378 1.00 91.25 826 LEU A O 1
ATOM 6484 N N . SER A 1 827 ? -2.425 -9.993 -45.023 1.00 89.62 827 SER A N 1
ATOM 6485 C CA . SER A 1 827 ? -3.038 -11.101 -45.737 1.00 89.62 827 SER A CA 1
ATOM 6486 C C . SER A 1 827 ? -3.664 -12.059 -44.738 1.00 89.62 827 SER A C 1
ATOM 6488 O O . SER A 1 827 ? -3.073 -12.410 -43.722 1.00 89.62 827 SER A O 1
ATOM 6490 N N . VAL A 1 828 ? -4.902 -12.454 -44.996 1.00 89.25 828 VAL A N 1
ATOM 6491 C CA . VAL A 1 828 ? -5.673 -13.300 -44.090 1.00 89.25 828 VAL A CA 1
ATOM 6492 C C . VAL A 1 828 ? -5.753 -14.698 -44.689 1.00 89.25 828 VAL A C 1
ATOM 6494 O O . VAL A 1 828 ? -5.857 -14.867 -45.910 1.00 89.25 828 VAL A O 1
ATOM 6497 N N . GLN A 1 829 ? -5.691 -15.721 -43.833 1.00 80.88 829 GLN A N 1
ATOM 6498 C CA . GLN A 1 829 ? -5.867 -17.105 -44.273 1.00 80.88 829 GLN A CA 1
ATOM 6499 C C . GLN A 1 829 ? -7.166 -17.268 -45.078 1.00 80.88 829 GLN A C 1
ATOM 6501 O O . GLN A 1 829 ? -8.152 -16.576 -44.827 1.00 80.88 829 GLN A O 1
ATOM 6506 N N . HIS A 1 830 ? -7.176 -18.218 -46.018 1.00 80.56 830 HIS A N 1
ATOM 6507 C CA . HIS A 1 830 ? -8.253 -18.424 -47.001 1.00 80.56 830 HIS A CA 1
ATOM 6508 C C . HIS A 1 830 ? -8.308 -17.371 -48.121 1.00 80.56 830 HIS A C 1
ATOM 6510 O O . HIS A 1 830 ? -9.363 -17.127 -48.683 1.00 80.56 830 HIS A O 1
ATOM 6516 N N . GLY A 1 831 ? -7.168 -16.772 -48.483 1.00 81.25 831 GLY A N 1
ATOM 6517 C CA . GLY A 1 831 ? -7.021 -16.065 -49.761 1.00 81.25 831 GLY A CA 1
ATOM 6518 C C . GLY A 1 831 ? -7.500 -14.613 -49.783 1.00 81.25 831 GLY A C 1
ATOM 6519 O O . GLY A 1 831 ? -7.573 -14.039 -50.864 1.00 81.25 831 GLY A O 1
ATOM 6520 N N . TRP A 1 832 ? -7.785 -13.998 -48.637 1.00 87.38 832 TRP A N 1
ATOM 6521 C CA . TRP A 1 832 ? -8.130 -12.578 -48.553 1.00 87.38 832 TRP A CA 1
ATOM 6522 C C . TRP A 1 832 ? -6.866 -11.715 -48.462 1.00 87.38 832 TRP A C 1
ATOM 6524 O O . TRP A 1 832 ? -6.012 -11.934 -47.603 1.00 87.38 832 TRP A O 1
ATOM 6534 N N . VAL A 1 833 ? -6.746 -10.723 -49.340 1.00 88.44 833 VAL A N 1
ATOM 6535 C CA . VAL A 1 833 ? -5.623 -9.772 -49.392 1.00 88.44 833 VAL A CA 1
ATOM 6536 C C . VAL A 1 833 ? -6.146 -8.345 -49.459 1.00 88.44 833 VAL A C 1
ATOM 6538 O O . VAL A 1 833 ? -7.280 -8.127 -49.880 1.00 88.44 833 VAL A O 1
ATOM 6541 N N . MET A 1 834 ? -5.337 -7.368 -49.067 1.00 87.88 834 MET A N 1
ATOM 6542 C CA . MET A 1 834 ? -5.729 -5.967 -49.192 1.00 87.88 834 MET A CA 1
ATOM 6543 C C . MET A 1 834 ? -5.843 -5.552 -50.668 1.00 87.88 834 MET A C 1
ATOM 6545 O O . MET A 1 834 ? -5.101 -6.000 -51.545 1.00 87.88 834 MET A O 1
ATOM 6549 N N . GLU A 1 835 ? -6.835 -4.713 -50.968 1.00 84.69 835 GLU A N 1
ATOM 6550 C CA . GLU A 1 835 ? -7.072 -4.207 -52.322 1.00 84.69 835 GLU A CA 1
ATOM 6551 C C . GLU A 1 835 ? -5.939 -3.272 -52.768 1.00 84.69 835 GLU A C 1
ATOM 6553 O O . GLU A 1 835 ? -5.487 -3.339 -53.914 1.00 84.69 835 GLU A O 1
ATOM 6558 N N . LYS A 1 836 ? -5.461 -2.434 -51.841 1.00 80.88 836 LYS A N 1
ATOM 6559 C CA . LYS A 1 836 ? -4.359 -1.488 -52.021 1.00 80.88 836 LYS A CA 1
ATOM 6560 C C . LYS A 1 836 ? -3.303 -1.769 -50.961 1.00 80.88 836 LYS A C 1
ATOM 6562 O O . LYS A 1 836 ? -3.601 -1.649 -49.782 1.00 80.88 836 LYS A O 1
ATOM 6567 N N . ASP A 1 837 ? -2.091 -2.098 -51.394 1.00 78.56 837 ASP A N 1
ATOM 6568 C CA . ASP A 1 837 ? -0.947 -2.372 -50.525 1.00 78.56 837 ASP A CA 1
ATOM 6569 C C . ASP A 1 837 ? 0.259 -1.517 -50.936 1.00 78.56 837 ASP A C 1
ATOM 6571 O O . ASP A 1 837 ? 0.546 -1.449 -52.137 1.00 78.56 837 ASP A O 1
ATOM 6575 N N . PRO A 1 838 ? 1.002 -0.904 -49.991 1.00 84.19 838 PRO A N 1
ATOM 6576 C CA . PRO A 1 838 ? 0.784 -0.882 -48.536 1.00 84.19 838 PRO A CA 1
ATOM 6577 C C . PRO A 1 838 ? -0.080 0.318 -48.069 1.00 84.19 838 PRO A C 1
ATOM 6579 O O . PRO A 1 838 ? -0.096 1.368 -48.715 1.00 84.19 838 PRO A O 1
ATOM 6582 N N . ILE A 1 839 ? -0.775 0.203 -46.928 1.00 87.19 839 ILE A N 1
ATOM 6583 C CA . ILE A 1 839 ? -1.642 1.267 -46.365 1.00 87.19 839 ILE A CA 1
ATOM 6584 C C . ILE A 1 839 ? -0.946 2.021 -45.240 1.00 87.19 839 ILE A C 1
ATOM 6586 O O . ILE A 1 839 ? -0.392 1.409 -44.336 1.00 87.19 839 ILE A O 1
ATOM 6590 N N . LEU A 1 840 ? -1.029 3.352 -45.260 1.00 87.25 840 LEU A N 1
ATOM 6591 C CA . LEU A 1 840 ? -0.529 4.212 -44.188 1.00 87.25 840 LEU A CA 1
ATOM 6592 C C . LEU A 1 840 ? -1.318 3.965 -42.892 1.00 87.25 840 LEU A C 1
ATOM 6594 O O . LEU A 1 840 ? -2.539 4.111 -42.880 1.00 87.25 840 LEU A O 1
ATOM 6598 N N . LEU A 1 841 ? -0.628 3.601 -41.813 1.00 85.00 841 LEU A N 1
ATOM 6599 C CA . LEU A 1 841 ? -1.195 3.425 -40.472 1.00 85.00 841 LEU A CA 1
ATOM 6600 C C . LEU A 1 841 ? -1.015 4.659 -39.598 1.00 85.00 841 LEU A C 1
ATOM 6602 O O . LEU A 1 841 ? -1.953 5.096 -38.941 1.00 85.00 841 LEU A O 1
ATOM 6606 N N . LEU A 1 842 ? 0.206 5.182 -39.572 1.00 84.38 842 LEU A N 1
ATOM 6607 C CA . LEU A 1 842 ? 0.599 6.290 -38.721 1.00 84.38 842 LEU A CA 1
ATOM 6608 C C . LEU A 1 842 ? 1.419 7.257 -39.559 1.00 84.38 842 LEU A C 1
ATOM 6610 O O . LEU A 1 842 ? 2.383 6.847 -40.202 1.00 84.38 842 LEU A O 1
ATOM 6614 N N . ASP A 1 843 ? 1.053 8.530 -39.513 1.00 82.50 843 ASP A N 1
ATOM 6615 C CA . ASP A 1 843 ? 1.892 9.623 -39.978 1.00 82.50 843 ASP A CA 1
ATOM 6616 C C . ASP A 1 843 ? 2.000 10.648 -38.846 1.00 82.50 843 ASP A C 1
ATOM 6618 O O . ASP A 1 843 ? 1.003 11.297 -38.529 1.00 82.50 843 ASP A O 1
ATOM 6622 N N . PRO A 1 844 ? 3.180 10.810 -38.229 1.00 75.00 844 PRO A N 1
ATOM 6623 C CA . PRO A 1 844 ? 3.379 11.763 -37.137 1.00 75.00 844 PRO A CA 1
ATOM 6624 C C . PRO A 1 844 ? 3.068 13.216 -37.516 1.00 75.00 844 PRO A C 1
ATOM 6626 O O . PRO A 1 844 ? 2.848 14.043 -36.636 1.00 75.00 844 PRO A O 1
ATOM 6629 N N . SER A 1 845 ? 3.032 13.539 -38.815 1.00 71.19 845 SER A N 1
ATOM 6630 C CA . SER A 1 845 ? 2.636 14.862 -39.307 1.00 71.19 845 SER A CA 1
ATOM 6631 C C . SER A 1 845 ? 1.117 15.094 -39.319 1.00 71.19 845 SER A C 1
ATOM 6633 O O . SER A 1 845 ? 0.677 16.233 -39.472 1.00 71.19 845 SER A O 1
ATOM 6635 N N . CYS A 1 846 ? 0.307 14.044 -39.137 1.00 66.94 846 CYS A N 1
ATOM 6636 C CA . CYS A 1 846 ? -1.154 14.094 -39.173 1.00 66.94 846 CYS A CA 1
ATOM 6637 C C . CYS A 1 846 ? -1.751 13.531 -37.873 1.00 66.94 846 CYS A C 1
ATOM 6639 O O . CYS A 1 846 ? -1.792 12.323 -37.662 1.00 66.94 846 CYS A O 1
ATOM 6641 N N . SER A 1 847 ? -2.290 14.396 -37.013 1.00 53.56 847 SER A N 1
ATOM 6642 C CA . SER A 1 847 ? -2.729 14.020 -35.659 1.00 53.56 847 SER A CA 1
ATOM 6643 C C . SER A 1 847 ? -4.035 13.211 -35.568 1.00 53.56 847 SER A C 1
ATOM 6645 O O . SER A 1 847 ? -4.395 12.807 -34.471 1.00 53.56 847 SER A O 1
ATOM 6647 N N . ASN A 1 848 ? -4.742 12.937 -36.675 1.00 57.31 848 ASN A N 1
ATOM 6648 C CA . ASN A 1 848 ? -6.057 12.267 -36.670 1.00 57.31 848 ASN A CA 1
ATOM 6649 C C . ASN A 1 848 ? -6.294 11.369 -37.903 1.00 57.31 848 ASN A C 1
ATOM 6651 O O . ASN A 1 848 ? -7.301 11.508 -38.600 1.00 57.31 848 ASN A O 1
ATOM 6655 N N . HIS A 1 849 ? -5.373 10.454 -38.219 1.00 65.69 849 HIS A N 1
ATOM 6656 C CA . HIS A 1 849 ? -5.580 9.516 -39.328 1.00 65.69 849 HIS A CA 1
ATOM 6657 C C . HIS A 1 849 ? -6.253 8.218 -38.851 1.00 65.69 849 HIS A C 1
ATOM 6659 O O . HIS A 1 849 ? -5.643 7.412 -38.154 1.00 65.69 849 HIS A O 1
ATOM 6665 N N . VAL A 1 850 ? -7.507 7.990 -39.255 1.00 67.31 850 VAL A N 1
ATOM 6666 C CA . VAL A 1 850 ? -8.172 6.683 -39.127 1.00 67.31 850 VAL A CA 1
ATOM 6667 C C . VAL A 1 850 ? -8.043 5.958 -40.460 1.00 67.31 850 VAL A C 1
ATOM 6669 O O . VAL A 1 850 ? -8.716 6.294 -41.435 1.00 67.31 850 VAL A O 1
ATOM 6672 N N . SER A 1 851 ? -7.162 4.963 -40.514 1.00 75.81 851 SER A N 1
ATOM 6673 C CA . SER A 1 851 ? -6.949 4.168 -41.722 1.00 75.81 851 SER A CA 1
ATOM 6674 C C . SER A 1 851 ? -8.086 3.167 -41.911 1.00 75.81 851 SER A C 1
ATOM 6676 O O . SER A 1 851 ? -8.412 2.400 -41.008 1.00 75.81 851 SER A O 1
ATOM 6678 N N . SER A 1 852 ? -8.669 3.140 -43.107 1.00 82.56 852 SER A N 1
ATOM 6679 C CA . SER A 1 852 ? -9.606 2.099 -43.535 1.00 82.56 852 SER A CA 1
ATOM 6680 C C . SER A 1 852 ? -9.143 1.512 -44.861 1.00 82.56 852 SER A C 1
ATOM 6682 O O . SER A 1 852 ? -8.491 2.188 -45.660 1.00 82.56 852 SER A O 1
ATOM 6684 N N . PHE A 1 853 ? -9.440 0.236 -45.080 1.00 86.94 853 PHE A N 1
ATOM 6685 C CA . PHE A 1 853 ? -9.042 -0.472 -46.286 1.00 86.94 853 PHE A CA 1
ATOM 6686 C C . PHE A 1 853 ? -10.037 -1.561 -46.652 1.00 86.94 853 PHE A C 1
ATOM 6688 O O . PHE A 1 853 ? -10.772 -2.072 -45.806 1.00 86.94 853 PHE A O 1
ATOM 6695 N N . TRP A 1 854 ? -10.028 -1.921 -47.929 1.00 85.94 854 TRP A N 1
ATOM 6696 C CA . TRP A 1 854 ? -10.814 -3.019 -48.467 1.00 85.94 854 TRP A CA 1
ATOM 6697 C C . TRP A 1 854 ? -9.948 -4.266 -48.595 1.00 85.94 854 TRP A C 1
ATOM 6699 O O . TRP A 1 854 ? -8.765 -4.188 -48.933 1.00 85.94 854 TRP A O 1
ATOM 6709 N N . MET A 1 855 ? -10.555 -5.419 -48.339 1.00 86.44 855 MET A N 1
ATOM 6710 C CA . MET A 1 855 ? -9.962 -6.730 -48.578 1.00 86.44 855 MET A CA 1
ATOM 6711 C C . MET A 1 855 ? -10.685 -7.369 -49.761 1.00 86.44 855 MET A C 1
ATOM 6713 O O . MET A 1 855 ? -11.914 -7.380 -49.805 1.00 86.44 855 MET A O 1
ATOM 6717 N N . VAL A 1 856 ? -9.931 -7.927 -50.700 1.00 88.44 856 VAL A N 1
ATOM 6718 C CA . VAL A 1 856 ? -10.444 -8.674 -51.849 1.00 88.44 856 VAL A CA 1
ATOM 6719 C C . VAL A 1 856 ? -9.985 -10.122 -51.768 1.00 88.44 856 VAL A C 1
ATOM 6721 O O . VAL A 1 856 ? -8.893 -10.431 -51.284 1.00 88.44 856 VAL A O 1
ATOM 6724 N N . HIS A 1 857 ? -10.828 -11.033 -52.238 1.00 87.88 857 HIS A N 1
ATOM 6725 C CA . HIS A 1 857 ? -10.463 -12.437 -52.310 1.00 87.88 857 HIS A CA 1
ATOM 6726 C C . HIS A 1 857 ? -9.575 -12.672 -53.539 1.00 87.88 857 HIS A C 1
ATOM 6728 O O . HIS A 1 857 ? -9.850 -12.162 -54.621 1.00 87.88 857 HIS A O 1
ATOM 6734 N N . ARG A 1 858 ? -8.508 -13.466 -53.422 1.00 80.44 858 ARG A N 1
ATOM 6735 C CA . ARG A 1 858 ? -7.569 -13.715 -54.533 1.00 80.44 858 ARG A CA 1
ATOM 6736 C C . ARG A 1 858 ? -8.229 -14.313 -55.774 1.00 80.44 858 ARG A C 1
ATOM 6738 O O . ARG A 1 858 ? -7.702 -14.121 -56.854 1.00 80.44 858 ARG A O 1
ATOM 6745 N N . GLN A 1 859 ? -9.350 -15.020 -55.624 1.00 77.19 859 GLN A N 1
ATOM 6746 C CA . GLN A 1 859 ? -10.105 -15.578 -56.756 1.00 77.19 859 GLN A CA 1
ATOM 6747 C C . GLN A 1 859 ? -11.024 -14.557 -57.449 1.00 77.19 859 GLN A C 1
ATOM 6749 O O . GLN A 1 859 ? -11.606 -14.882 -58.476 1.00 77.19 859 GLN A O 1
ATOM 6754 N N . SER A 1 860 ? -11.216 -13.363 -56.873 1.00 68.31 860 SER A N 1
ATOM 6755 C CA . SER A 1 860 ? -11.991 -12.275 -57.488 1.00 68.31 860 SER A CA 1
ATOM 6756 C C . SER A 1 860 ? -11.115 -11.244 -58.212 1.00 68.31 860 SER A C 1
ATOM 6758 O O . SER A 1 860 ? -11.646 -10.255 -58.711 1.00 68.31 860 SER A O 1
ATOM 6760 N N . ARG A 1 861 ? -9.792 -11.448 -58.224 1.00 56.06 861 ARG A N 1
ATOM 6761 C CA . ARG A 1 861 ? -8.835 -10.812 -59.141 1.00 56.06 861 ARG A CA 1
ATOM 6762 C C . ARG A 1 861 ? -8.536 -11.789 -60.266 1.00 56.06 861 ARG A C 1
ATOM 6764 O O . ARG A 1 861 ? -8.336 -11.298 -61.395 1.00 56.06 861 ARG A O 1
#

Organism: NCBI:txid97028

InterPro domains:
  IPR000008 C2 domain [PF00168] (260-368)
  IPR000008 C2 domain [PS50004] (237-386)
  IPR009543 Vacuolar protein sorting-associated protein 13, VPS13 adaptor binding domain [PF25036] (728-829)
  IPR010482 TECPR1-like, DysF domain [PF06398] (517-632)
  IPR026847 Vacuolar protein sorting-associated protein 13 [PTHR16166] (11-859)
  IPR035892 C2 domain superfamily [G3DSA:2.60.40.150] (243-390)
  IPR035892 C2 domain superfamily [SSF49562] (241-367)

Foldseek 3Di:
DDDDDDDDDDDDDDDDDPDPDDDDPPPPPPPDPPDDPDPAPKDKDKDWDAKDKDWDFDQQLRATDTFKIKIKGGWIWIWIGDPQWIKIKTKIWIWMWGAQPQLRDTDTQKHTWIKIKIKTWDADPDPDPDGTDIDIDMDTPDDIDGDDDPSSVVSVVVVVVVVVVVVVVVVVVVVVVVVVPPDDDPDDDPPPDPPPSVSSQKFKEAEQQLAKKWKWFQDPNDTDIDIAGHGGIDIFGFDHFDRPCVVPPPPPPDDWKKKKKKWFFKWKQFADDPPPFFWWKKKKKWKAWDPPDDPPDDDDTDIDMFDTFHFDWDQDPNGTMGITGGGDMDMDIDDAPTKMKMKMWMWTQNPDVRPTDTRFIDIDIDYDPPPQAAEDADPVVVPDPDDPPQWDWDFGFDPPDDDDDDTDRRITTTMGMHMYTPPPPPPVCVVVVPPDPDPDQFRMWMASDPPDDTWTDGSNDPQAWFWTAYPNATWIFGWDDDPSHIYTYTFALEKEWEQAQFKKWKWKDFLVPPDFPVPDPPPQVKDKDKKKAKWFQDPVPGTDQDDPDDDPQDAGRIADQQRPDHDPDDDDDDDDPQKDWPDDKDWDCPAQAEPRQKFWDLDPVPCHPPRPDNCRRDDDPNTGMIMTMIITMMGGNPVCPVCVVSRDRDIAHNRGMGGDNNLQQDLPHSIFMWMFTDDPPVFFGKTIKFWDDLDPPQPPDPDDDDDPDDPDPPDPDRPTRRNNPDDFDWIKIWIHGPDDDAIFIKIWGKDWDWHQHSVRDTDTSMYIYIYFPDKDFAQDQFKKWKWKWFQDPVRDTHTQDIDIAGHRGMDGDTRDDLSTWMWMWMDTPQAKGWPDPTWTDHDSNDPDDDDDTDIDGNVVD

Nearest PDB structures (foldseek):
  3l4c-assembly1_A  TM=5.223E-01  e=2.579E-02  Homo sapiens
  6baq-assembly2_B  TM=3.336E-01  e=6.241E+00  Mus musculus
  6z9n-assembly4_D  TM=1.267E-01  e=7.579E+00  Pseudomonas aeruginosa PAO1

pLDDT: mean 71.83, std 19.03, range [25.69, 94.5]

Radius of gyration: 46.91 Å; Cα contacts (8 Å, |Δi|>4): 1668; chains: 1; bounding box: 166×81×133 Å

Sequence (861 aa):
MSSGEKYDVVACTFLARSDLKKPSSRLAYIIGDSVKPKTRENINAELKLRYFSLTILDSLCGMMRPLFDTTITNIKLATHGGLHGMNAVLISSIVASTFNAQLEAWEPLVEPFDGIFKFETFDTNAQSPFGLGKRIRISATSILNVNVSAANLESFVGSVHSWRRQIEFEQKASKLKAEAGGQHSEGENTTFSALDEDDLQTVIVENKLGCDIFVKKVEHDVDTVDMLRHGDCVSVWIPPPRFSNRLNVADESREARYYVAVQILGAKGLPITDDGNSHNFFCALRLVVDNQASEQQKLFPQSARTKCVKPVISRINNLDEGNVKWNELFIFEVPRKAPAKLEIEVTNLAAKAGKGDVVGALSFSVGHGANTLKKIASVRMFHQPHDVQNIRSYPLTTMAQQSHVEIGHDGCLFVSTSYFERNTMVNLQKELESEDTSDKDIGFWVGLDPEGEWESIRSLLPLSVAPKLLQNEYIGMEVLMKNGKKHVIFRGLVAVVNDSDVMLNISTCHASCGHDPSRGTNTSNTVVEEVFQNQYYQPSSGWGNSWPGVHPDNPGHWSTRDLAYSSKDFFEPPLPPGWKWASGWSIDKFQHVDKEGWAYGPDIKNLKWPPTSSKSSTKSSSDVVRRRRWVRTRQTISEQGVESLQSGVSTVHPGASTVLSWRSTSKDSEQCLQIRPNFDNSQPSYSWSHAVAVGSSYIYSKDQQLDPGFRQNTVTSDCSLKLNEIEKKDILLCCNPSSGSKQLWFSVGTDASVLNTELNIPVYDRKISINSPMKLENRLPSPAEFSISEKTKEGNCVERHRGVVSSRQSVHIYSVDIQKPLYLTLSVQHGWVMEKDPILLLDPSCSNHVSSFWMVHRQSR

Mean predicted aligned error: 22.49 Å

Secondary structure (DSSP, 8-state):
---PPPPP---------SS-PPPPGGG---------------EEEEEEEEEEEEEEEE-GGG--EEEEEEEEEEEEEEEEEETTEEEEEEEEEEEEEEEETTTTEEEEEEEEEEEEEEEEEE--TTT-SS--EEEEEEEESS---B---HHHHHHHHHHHHHHHHHHHHHHHHHHHHHHSTT-----------TT-TTTTSEEEEEEESSS-EEEEEEETTEEEEEEE-TT-EEEEE-PPP----TT----S-PPPEEEEEEEEEEEEEEE---SSS---EEEEEEEEE---S-TT--PPPPEEEPPPBPPEEEEETTEEEEEEEEEEEEEEEE-TTS-EEEEEEEEESSTTTTT-EEEEEEEEEESTT-TTPEE-S-GGGGG-S--GGGEEEEEEEP---SSSS---EEEEEEEEEEEEEE--TTTTTTTSTTT-SSGGGEEEEEESSTTS--EEEES---SSEEEEEETTEEEEEEEEEETTEEEEEEE-SEEEEE-SSS-EEEEEEEGGG-S-TTTS-----EEEEEEEEEEEEETTTEEESS-SS--TTS--SEE-TTSSSEESS--PPPPPTTEEE-S--EE---SS--TTSEEEES-TTT--SS--SGGGGS--TT--EEEEEEEEEEEE--GGGTSTTTS--EEE-TT-EEEPPGGGGSTT--EEEEEEE---TTSPPBPPPEEE----SS-S-S-----S------------EESTT--S-EEEEEE-BSSSSPPEEEEEEEEEEEEEPTT--EEEEEEEEEE-SEEEE--SSS-EEEEEEEEPTTS-EEEEEEEEE-TT-EEEE-S--TTS-EEEEEEETTTEEESSSSEEEE-TT-TT------EEEGGG-